Protein AF-0000000086161583 (afdb_homodimer)

Foldseek 3Di:
DFAEFAEEFAEAQQALQRQLLVQLVCVVVVNHDPVRSVVSRLVRQLVRLVLLVVLPHQAYEFQQHDLFASLLVVCLQFVQQDPLLVPPDRDPRSSVCQVCNDVPGDHADWDDPALALAIHGAREHEPPGQTDGDCPVSVVRLLVCCVRNNQRRYAYEAAALLQSLVRHDHDHVPDDSVVVSVRRLLVLLVVLVVCVVVVHQEYEHEDQCQFFPCVVVRQVCCCQRFNWPVGGHSNDDPRYAYEYEHFPEAGDLSNVCCCQPTGPHAEYEAAVVHYPNLVSCVVRFHEARHEYEYALAELQAFWADQCVVSVVSLVSVLVRQVVHHNYHYYQYHRHHNLNWRDACVQVQVVQCVDLQNNLVSLTTHHDSNSSNVSVLSSCCSVPNCVSNVVVNVSNVVSVVRLCVSFPADPVLVVVVVPDDPLLLAAPDAQVVLVCLAQVPAAFQAEEAFAAAAQDPVLVVLVVCVVVVVDDPVVSVVVLLVLLLVQLVLCVVLPGQEYYSRPSVDPDQQVLVLVQKRQKDWGPSTWHHSTNSDTDGAIARRHQIDGPDQRQQVSLLSNCVNDVGAYEAEHEALLQNLSRHNYDDVDDSLSSLLSSLQRLLVNLVVNVVSVHQEYEYEDQCLQSNARSYPVCRVVSLVSSLSSLSSNHSNDHSHHAYEYEHEDDPCQVPLVSVLSNSHQEYEAEPAPPPCVVVVSCVVVVRDHAYEYAQHELVDLDQDALVSSLVSVVVSVVRDPSNRYHYYHRHRNHNYDDVSVSRNSSSSSVSVVVVSVVVD/DFAEFAEEFAEAQQALQRQLLVQLVCVVVVNHDPVRSVVSRLVRQLVRLVLLVVLPHQAYEFQCHDLFASLLVVCLQFVQQDPLLVPFDRDPGSSVCQVCNDVPGDHADWDDPALALAIHGAAEHEPPGQTDGDCPVSVVRQLSCCVRNNQRRYAYEAAALLQSLVRHDYDHVPDDSVVVCVRRLLVLLVVLVVCVVSVHQEYEHEDQCQQFPCVVVRQVCCCQRQNWPVGGHSNDDPRYAYEYEHFPEAGDLSNVCCCQPTGPHAEYEAAVPHYPNLVSCVVRFHEARHEYEYALAELQAFWADQCVVSVVSLVSVLVRQVVHHNYHYYQYHRHHNLNWRDACVQVQVVLCVDLQNNLVSLTTHHDSNSSNVSVLSSCCSVPNCVSNVVVNVSNVVSVVRLCVSFPADPVLVVVVVPDDPLLLAAPDAQVVLVCLAQVPAAFQAEEAFAAAAQDPVLVVLVVCVVVVVDDPVVSVVVLLVLLLVQLVLCVVLPGQEYYSRPSVDPDQQVLVLVQKRQKDWGPSTWHDSTNSDTDGAIARRHQIDGPDQRQQVSLLSNCVNDVGAYEAEHEALLQNLSRHNYDDVDDSLSSLLSSLQRLLVNLVSNVVSVHQEYEYEDQCLQSNARSYPVCRVVSLVSSLSSLSSNHSNDHSHHAYEYEHEDDPCQVNLVSVLSNSHQEYEAEPAPPPCVVVVSCVVVVRDHAYEYALHELVDLDQDALVSSLVSVVVSVVRDPSNRYHYYHRHRNHNYDDVSVSRNSSSSSVSVVVVSVVVD

Nearest PDB structures (foldseek):
  3t0c-assembly1_A  TM=9.330E-01  e=1.514E-72  Streptococcus mutans
  3bq6-assembly2_B  TM=9.484E-01  e=1.575E-66  Thermotoga maritima
  1t7l-assembly1_A  TM=9.220E-01  e=1.104E-66  Thermotoga maritima
  1xpg-assembly1_A  TM=9.208E-01  e=1.743E-66  Thermotoga maritima
  3bq5-assembly2_B  TM=9.239E-01  e=1.285E-66  Thermotoga maritima

Structure (mmCIF, N/CA/C/O backbone):
data_AF-0000000086161583-model_v1
#
loop_
_entity.id
_entity.type
_entity.pdbx_description
1 polymer '5-methyltetrahydropteroyltriglutamate--homocysteine S-methyltransferase'
#
loop_
_atom_site.group_PDB
_atom_site.id
_atom_site.type_symbol
_atom_site.label_atom_id
_atom_site.label_alt_id
_atom_site.label_comp_id
_atom_site.label_asym_id
_atom_site.label_entity_id
_atom_site.label_seq_id
_atom_site.pdbx_PDB_ins_code
_atom_site.Cartn_x
_atom_site.Cartn_y
_atom_site.Cartn_z
_atom_site.occupancy
_atom_site.B_iso_or_equiv
_atom_site.auth_seq_id
_atom_site.auth_comp_id
_atom_site.auth_asym_id
_atom_site.auth_atom_id
_atom_site.pdbx_PDB_model_num
ATOM 1 N N . MET A 1 1 ? -9.07 73.375 19.406 1 55.78 1 MET A N 1
ATOM 2 C CA . MET A 1 1 ? -9.188 72 18.891 1 55.78 1 MET A CA 1
ATOM 3 C C . MET A 1 1 ? -7.945 71.188 19.219 1 55.78 1 MET A C 1
ATOM 5 O O . MET A 1 1 ? -6.828 71.688 19.188 1 55.78 1 MET A O 1
ATOM 9 N N . ALA A 1 2 ? -8.188 69.875 19.859 1 70.69 2 ALA A N 1
ATOM 10 C CA . ALA A 1 2 ? -7.051 69.062 20.266 1 70.69 2 ALA A CA 1
ATOM 11 C C . ALA A 1 2 ? -6.148 68.75 19.062 1 70.69 2 ALA A C 1
ATOM 13 O O . ALA A 1 2 ? -6.633 68.562 17.953 1 70.69 2 ALA A O 1
ATOM 14 N N . ALA A 1 3 ? -4.789 68.875 19.188 1 87.88 3 ALA A N 1
ATOM 15 C CA . ALA A 1 3 ? -3.828 68.438 18.172 1 87.88 3 ALA A CA 1
ATOM 16 C C . ALA A 1 3 ? -4.016 67 17.781 1 87.88 3 ALA A C 1
ATOM 18 O O . ALA A 1 3 ? -4.289 66.125 18.641 1 87.88 3 ALA A O 1
ATOM 19 N N . VAL A 1 4 ? -4.086 66.688 16.484 1 95.19 4 VAL A N 1
ATOM 20 C CA . VAL A 1 4 ? -4.305 65.375 15.984 1 95.19 4 VAL A CA 1
ATOM 21 C C . VAL A 1 4 ? -3.145 64.938 15.078 1 95.19 4 VAL A C 1
ATOM 23 O O . VAL A 1 4 ? -2.676 65.75 14.258 1 95.19 4 VAL A O 1
ATOM 26 N N . ASP A 1 5 ? -2.604 63.75 15.281 1 97.12 5 ASP A N 1
ATOM 27 C CA . ASP A 1 5 ? -1.625 63.156 14.383 1 97.12 5 ASP A CA 1
ATOM 28 C C . ASP A 1 5 ? -1.897 61.656 14.203 1 97.12 5 ASP A C 1
ATOM 30 O O . ASP A 1 5 ? -3.008 61.188 14.461 1 97.12 5 ASP A O 1
ATOM 34 N N . SER A 1 6 ? -0.994 60.906 13.547 1 97.75 6 SER A N 1
ATOM 35 C CA . SER A 1 6 ? -1.172 59.5 13.305 1 97.75 6 SER A CA 1
ATOM 36 C C . SER A 1 6 ? 0.055 58.688 13.742 1 97.75 6 SER A C 1
ATOM 38 O O . SER A 1 6 ? 1.142 59.25 13.898 1 97.75 6 SER A O 1
ATOM 40 N N . GLY A 1 7 ? -0.131 57.406 14.008 1 97.56 7 GLY A N 1
ATOM 41 C CA . GLY A 1 7 ? 0.988 56.594 14.461 1 97.56 7 GLY A CA 1
ATOM 42 C C . GLY A 1 7 ? 0.783 55.094 14.211 1 97.56 7 GLY A C 1
ATOM 43 O O . GLY A 1 7 ? -0.336 54.656 13.938 1 97.56 7 GLY A O 1
ATOM 44 N N . THR A 1 8 ? 1.872 54.344 14.227 1 97.75 8 THR A N 1
ATOM 45 C CA . THR A 1 8 ? 1.85 52.906 14.117 1 97.75 8 THR A CA 1
ATOM 46 C C . THR A 1 8 ? 2.467 52.25 15.352 1 97.75 8 THR A C 1
ATOM 48 O O . THR A 1 8 ? 3.234 52.875 16.078 1 97.75 8 THR A O 1
ATOM 51 N N . LEU A 1 9 ? 2.094 51.031 15.617 1 97.81 9 LEU A N 1
ATOM 52 C CA . LEU A 1 9 ? 2.541 50.281 16.797 1 97.81 9 LEU A CA 1
ATOM 53 C C . LEU A 1 9 ? 3.445 49.125 16.406 1 97.81 9 LEU A C 1
ATOM 55 O O . LEU A 1 9 ? 3.867 48.344 17.266 1 97.81 9 LEU A O 1
ATOM 59 N N . GLY A 1 10 ? 3.678 48.969 15.211 1 96.5 10 GLY A N 1
ATOM 60 C CA . GLY A 1 10 ? 4.453 47.875 14.648 1 96.5 10 GLY A CA 1
ATOM 61 C C . GLY A 1 10 ? 4.059 47.531 13.227 1 96.5 10 GLY A C 1
ATOM 62 O O . GLY A 1 10 ? 3.008 47.938 12.75 1 96.5 10 GLY A O 1
ATOM 63 N N . PHE A 1 11 ? 4.863 46.688 12.57 1 97.25 11 PHE A N 1
ATOM 64 C CA . PHE A 1 11 ? 4.668 46.375 11.156 1 97.25 11 PHE A CA 1
ATOM 65 C C . PHE A 1 11 ? 5.09 44.969 10.844 1 97.25 11 PHE A C 1
ATOM 67 O O . PHE A 1 11 ? 5.82 44.344 11.625 1 97.25 11 PHE A O 1
ATOM 74 N N . PRO A 1 12 ? 4.578 44.344 9.711 1 97.12 12 PRO A N 1
ATOM 75 C CA . PRO A 1 12 ? 5.035 43 9.344 1 97.12 12 PRO A CA 1
ATOM 76 C C . PRO A 1 12 ? 6.547 42.938 9.172 1 97.12 12 PRO A C 1
ATOM 78 O O . PRO A 1 12 ? 7.18 43.906 8.766 1 97.12 12 PRO A O 1
ATOM 81 N N . ARG A 1 13 ? 7.098 41.719 9.352 1 96.75 13 ARG A N 1
ATOM 82 C CA . ARG A 1 13 ? 8.547 41.656 9.492 1 96.75 13 ARG A CA 1
ATOM 83 C C . ARG A 1 13 ? 9.172 40.875 8.352 1 96.75 13 ARG A C 1
ATOM 85 O O . ARG A 1 13 ? 10.367 40.969 8.078 1 96.75 13 ARG A O 1
ATOM 92 N N . MET A 1 14 ? 8.445 40.125 7.637 1 96.81 14 MET A N 1
ATOM 93 C CA . MET A 1 14 ? 9.031 39.094 6.777 1 96.81 14 MET A CA 1
ATOM 94 C C . MET A 1 14 ? 9.305 39.656 5.383 1 96.81 14 MET A C 1
ATOM 96 O O . MET A 1 14 ? 10.062 39.062 4.609 1 96.81 14 MET A O 1
ATOM 100 N N . GLY A 1 15 ? 8.75 40.75 5.082 1 96.88 15 GLY A N 1
ATOM 101 C CA . GLY A 1 15 ? 8.828 41.281 3.738 1 96.88 15 GLY A CA 1
ATOM 102 C C . GLY A 1 15 ? 7.648 40.906 2.867 1 96.88 15 GLY A C 1
ATOM 103 O O . GLY A 1 15 ? 7.07 39.812 3.045 1 96.88 15 GLY A O 1
ATOM 104 N N . PRO A 1 16 ? 7.328 41.812 1.903 1 95.44 16 PRO A N 1
ATOM 105 C CA . PRO A 1 16 ? 6.16 41.531 1.062 1 95.44 16 PRO A CA 1
ATOM 106 C C . PRO A 1 16 ? 6.293 40.25 0.26 1 95.44 16 PRO A C 1
ATOM 108 O O . PRO A 1 16 ? 5.285 39.625 -0.097 1 95.44 16 PRO A O 1
ATOM 111 N N . ASN A 1 17 ? 7.516 39.844 -0.053 1 94.75 17 ASN A N 1
ATOM 112 C CA . ASN A 1 17 ? 7.766 38.594 -0.753 1 94.75 17 ASN A CA 1
ATOM 113 C C . ASN A 1 17 ? 8.508 37.594 0.132 1 94.75 17 ASN A C 1
ATOM 115 O O . ASN A 1 17 ? 9.172 36.688 -0.37 1 94.75 17 ASN A O 1
ATOM 119 N N . ARG A 1 18 ? 8.477 37.781 1.374 1 95.88 18 ARG A N 1
ATOM 120 C CA . ARG A 1 18 ? 9.062 36.938 2.396 1 95.88 18 ARG A CA 1
ATOM 121 C C . ARG A 1 18 ? 10.578 36.844 2.242 1 95.88 18 ARG A C 1
ATOM 123 O O . ARG A 1 18 ? 11.156 35.781 2.354 1 95.88 18 ARG A O 1
ATOM 130 N N . GLU A 1 19 ? 11.148 37.938 2.002 1 97.62 19 GLU A N 1
ATOM 131 C CA . GLU A 1 19 ? 12.594 38.031 1.823 1 97.62 19 GLU A CA 1
ATOM 132 C C . GLU A 1 19 ? 13.336 37.562 3.062 1 97.62 19 GLU A C 1
ATOM 134 O O . GLU A 1 19 ? 14.297 36.781 2.953 1 97.62 19 GLU A O 1
ATOM 139 N N . LEU A 1 20 ? 12.914 38.031 4.191 1 97.75 20 LEU A N 1
ATOM 140 C CA . LEU A 1 20 ? 13.594 37.688 5.43 1 97.75 20 LEU A CA 1
ATOM 141 C C . LEU A 1 20 ? 13.438 36.188 5.715 1 97.75 20 LEU A C 1
ATOM 143 O O . LEU A 1 20 ? 14.367 35.562 6.223 1 97.75 20 LEU A O 1
ATOM 147 N N . LYS A 1 21 ? 12.203 35.656 5.492 1 96.69 21 LYS A N 1
ATOM 148 C CA . LYS A 1 21 ? 11.992 34.219 5.668 1 96.69 21 LYS A CA 1
ATOM 149 C C . LYS A 1 21 ? 13.055 33.406 4.922 1 96.69 21 LYS A C 1
ATOM 151 O O . LYS A 1 21 ? 13.695 32.531 5.504 1 96.69 21 LYS A O 1
ATOM 156 N N . PHE A 1 22 ? 13.234 33.719 3.65 1 95.62 22 PHE A N 1
ATOM 157 C CA . PHE A 1 22 ? 14.133 32.938 2.801 1 95.62 22 PHE A CA 1
ATOM 158 C C . PHE A 1 22 ? 15.586 33.156 3.219 1 95.62 22 PHE A C 1
ATOM 160 O O . PHE A 1 22 ? 16.391 32.219 3.178 1 95.62 22 PHE A O 1
ATOM 167 N N . ALA A 1 23 ? 15.906 34.312 3.625 1 97.06 23 ALA A N 1
ATOM 168 C CA . ALA A 1 23 ? 17.266 34.594 4.09 1 97.06 23 ALA A CA 1
ATOM 169 C C . ALA A 1 23 ? 17.578 33.812 5.359 1 97.06 23 ALA A C 1
ATOM 171 O O . ALA A 1 23 ? 18.688 33.25 5.504 1 97.06 23 ALA A O 1
ATOM 172 N N . LEU A 1 24 ? 16.656 33.781 6.281 1 96.44 24 LEU A N 1
ATOM 173 C CA . LEU A 1 24 ? 16.828 33.062 7.531 1 96.44 24 LEU A CA 1
ATOM 174 C C . LEU A 1 24 ? 17.047 31.562 7.262 1 96.44 24 LEU A C 1
ATOM 176 O O . LEU A 1 24 ? 17.953 30.953 7.809 1 96.44 24 LEU A O 1
ATOM 180 N N . GLU A 1 25 ? 16.188 31.047 6.426 1 91.75 25 GLU A N 1
ATOM 181 C CA . GLU A 1 25 ? 16.266 29.625 6.117 1 91.75 25 GLU A CA 1
ATOM 182 C C . GLU A 1 25 ? 17.562 29.281 5.406 1 91.75 25 GLU A C 1
ATOM 184 O O . GLU A 1 25 ? 18.156 28.234 5.664 1 91.75 25 GLU A O 1
ATOM 189 N N . LYS A 1 26 ? 18 30.078 4.48 1 94.25 26 LYS A N 1
ATOM 190 C CA . LYS A 1 26 ? 19.297 29.891 3.83 1 94.25 26 LYS A CA 1
ATOM 191 C C . LYS A 1 26 ? 20.438 29.984 4.84 1 94.25 26 LYS A C 1
ATOM 193 O O . LYS A 1 26 ? 21.391 29.219 4.762 1 94.25 26 LYS A O 1
ATOM 198 N N . PHE A 1 27 ? 20.406 30.875 5.766 1 95.75 27 PHE A N 1
ATOM 199 C CA . PHE A 1 27 ? 21.422 31.047 6.801 1 95.75 27 PHE A CA 1
ATOM 200 C C . PHE A 1 27 ? 21.516 29.781 7.664 1 95.75 27 PHE A C 1
ATOM 202 O O . PHE A 1 27 ? 22.609 29.297 7.93 1 95.75 27 PHE A O 1
ATOM 209 N N . TRP A 1 28 ? 20.391 29.281 8.047 1 88.62 28 TRP A N 1
ATOM 210 C CA . TRP A 1 28 ? 20.375 28.109 8.914 1 88.62 28 TRP A CA 1
ATOM 211 C C . TRP A 1 28 ? 20.906 26.875 8.18 1 88.62 28 TRP A C 1
ATOM 213 O O . TRP A 1 28 ? 21.359 25.922 8.812 1 88.62 28 TRP A O 1
ATOM 223 N N . ARG A 1 29 ? 20.859 26.906 6.809 1 83.44 29 ARG A N 1
ATOM 224 C CA . ARG A 1 29 ? 21.406 25.812 5.996 1 83.44 29 ARG A CA 1
ATOM 225 C C . ARG A 1 29 ? 22.844 26.094 5.609 1 83.44 29 ARG A C 1
ATOM 227 O O . ARG A 1 29 ? 23.391 25.422 4.727 1 83.44 29 ARG A O 1
ATOM 234 N N . ASN A 1 30 ? 23.359 27.203 6.184 1 91.25 30 ASN A N 1
ATOM 235 C CA . ASN A 1 30 ? 24.734 27.641 5.949 1 91.25 30 ASN A CA 1
ATOM 236 C C . ASN A 1 30 ? 24.953 28.047 4.496 1 91.25 30 ASN A C 1
ATOM 238 O O . ASN A 1 30 ? 26 27.781 3.926 1 91.25 30 ASN A O 1
ATOM 242 N N . LYS A 1 31 ? 24 28.609 3.879 1 93.69 31 LYS A N 1
ATOM 243 C CA . LYS A 1 31 ? 24.078 29.062 2.494 1 93.69 31 LYS A CA 1
ATOM 244 C C . LYS A 1 31 ? 24.125 30.594 2.42 1 93.69 31 LYS A C 1
ATOM 246 O O . LYS A 1 31 ? 24.234 31.156 1.332 1 93.69 31 LYS A O 1
ATOM 251 N N . LEU A 1 32 ? 23.969 31.281 3.523 1 94.94 32 LEU A N 1
ATOM 252 C CA . LEU A 1 32 ? 24 32.75 3.623 1 94.94 32 LEU A CA 1
ATOM 253 C C . LEU A 1 32 ? 24.812 33.188 4.832 1 94.94 32 LEU A C 1
ATOM 255 O O . LEU A 1 32 ? 24.703 32.594 5.91 1 94.94 32 LEU A O 1
ATOM 259 N N . SER A 1 33 ? 25.703 34.156 4.707 1 96.5 33 SER A N 1
ATOM 260 C CA . SER A 1 33 ? 26.516 34.656 5.816 1 96.5 33 SER A CA 1
ATOM 261 C C . SER A 1 33 ? 25.688 35.562 6.746 1 96.5 33 SER A C 1
ATOM 263 O O . SER A 1 33 ? 24.609 36 6.383 1 96.5 33 SER A O 1
ATOM 265 N N . GLU A 1 34 ? 26.266 35.812 7.957 1 96.44 34 GLU A N 1
ATOM 266 C CA . GLU A 1 34 ? 25.625 36.688 8.922 1 96.44 34 GLU A CA 1
ATOM 267 C C . GLU A 1 34 ? 25.484 38.094 8.367 1 96.44 34 GLU A C 1
ATOM 269 O O . GLU A 1 34 ? 24.453 38.75 8.547 1 96.44 34 GLU A O 1
ATOM 274 N N . GLU A 1 35 ? 26.5 38.531 7.68 1 96.94 35 GLU A N 1
ATOM 275 C CA . GLU A 1 35 ? 26.484 39.875 7.086 1 96.94 35 GLU A CA 1
ATOM 276 C C . GLU A 1 35 ? 25.391 40 6.035 1 96.94 35 GLU A C 1
ATOM 278 O O . GLU A 1 35 ? 24.672 41 5.996 1 96.94 35 GLU A O 1
ATOM 283 N N . GLU A 1 36 ? 25.25 38.969 5.258 1 97.44 36 GLU A N 1
ATOM 284 C CA . GLU A 1 36 ? 24.234 38.969 4.219 1 97.44 36 GLU A CA 1
ATOM 285 C C . GLU A 1 36 ? 22.828 38.906 4.828 1 97.44 36 GLU A C 1
ATOM 287 O O . GLU A 1 36 ? 21.906 39.531 4.316 1 97.44 36 GLU A O 1
ATOM 292 N N . LEU A 1 37 ? 22.672 38.156 5.891 1 97.81 37 LEU A N 1
ATOM 293 C CA . LEU A 1 37 ? 21.391 38.094 6.59 1 97.81 37 LEU A CA 1
ATOM 294 C C . LEU A 1 37 ? 20.969 39.469 7.094 1 97.81 37 LEU A C 1
ATOM 296 O O . LEU A 1 37 ? 19.828 39.875 6.879 1 97.81 37 LEU A O 1
ATOM 300 N N . TYR A 1 38 ? 21.906 40.188 7.672 1 97.62 38 TYR A N 1
ATOM 301 C CA . TYR A 1 38 ? 21.578 41.5 8.219 1 97.62 38 TYR A CA 1
ATOM 302 C C . TYR A 1 38 ? 21.297 42.5 7.105 1 97.62 38 TYR A C 1
ATOM 304 O O . TYR A 1 38 ? 20.453 43.406 7.266 1 97.62 38 TYR A O 1
ATOM 312 N N . LYS A 1 39 ? 21.938 42.312 6.023 1 97.81 39 LYS A N 1
ATOM 313 C CA . LYS A 1 39 ? 21.656 43.188 4.887 1 97.81 39 LYS A CA 1
ATOM 314 C C . LYS A 1 39 ? 20.203 43.062 4.441 1 97.81 39 LYS A C 1
ATOM 316 O O . LYS A 1 39 ? 19.531 44.062 4.207 1 97.81 39 LYS A O 1
ATOM 321 N N . VAL A 1 40 ? 19.75 41.812 4.32 1 98 40 VAL A N 1
ATOM 322 C CA . VAL A 1 40 ? 18.359 41.594 3.934 1 98 40 VAL A CA 1
ATOM 323 C C . VAL A 1 40 ? 17.422 42.094 5.02 1 98 40 VAL A C 1
ATOM 325 O O . VAL A 1 40 ? 16.438 42.781 4.723 1 98 40 VAL A O 1
ATOM 328 N N . ALA A 1 41 ? 17.75 41.844 6.262 1 98.12 41 ALA A N 1
ATOM 329 C CA . ALA A 1 41 ? 16.938 42.281 7.391 1 98.12 41 ALA A CA 1
ATOM 330 C C . ALA A 1 41 ? 16.797 43.781 7.434 1 98.12 41 ALA A C 1
ATOM 332 O O . ALA A 1 41 ? 15.688 44.312 7.586 1 98.12 41 ALA A O 1
ATOM 333 N N . HIS A 1 42 ? 17.891 44.5 7.277 1 98.06 42 HIS A N 1
ATOM 334 C CA . HIS A 1 42 ? 17.891 45.938 7.32 1 98.06 42 HIS A CA 1
ATOM 335 C C . HIS A 1 42 ? 17.109 46.531 6.141 1 98.06 42 HIS A C 1
ATOM 337 O O . HIS A 1 42 ? 16.391 47.531 6.297 1 98.06 42 HIS A O 1
ATOM 343 N N . SER A 1 43 ? 17.297 45.844 5.059 1 98.19 43 SER A N 1
ATOM 344 C CA . SER A 1 43 ? 16.594 46.312 3.877 1 98.19 43 SER A CA 1
ATOM 345 C C . SER A 1 43 ? 15.078 46.219 4.07 1 98.19 43 SER A C 1
ATOM 347 O O . SER A 1 43 ? 14.344 47.156 3.73 1 98.19 43 SER A O 1
ATOM 349 N N . VAL A 1 44 ? 14.594 45.125 4.586 1 98.19 44 VAL A N 1
ATOM 350 C CA . VAL A 1 44 ? 13.164 44.938 4.832 1 98.19 44 VAL A CA 1
ATOM 351 C C . VAL A 1 44 ? 12.672 45.938 5.867 1 98.19 44 VAL A C 1
ATOM 353 O O . VAL A 1 44 ? 11.617 46.562 5.688 1 98.19 44 VAL A O 1
ATOM 356 N N . GLU A 1 45 ? 13.406 46.094 6.918 1 97.88 45 GLU A N 1
ATOM 357 C CA . GLU A 1 45 ? 13.016 47 7.996 1 97.88 45 GLU A CA 1
ATOM 358 C C . GLU A 1 45 ? 12.953 48.469 7.508 1 97.88 45 GLU A C 1
ATOM 360 O O . GLU A 1 45 ? 11.992 49.188 7.809 1 97.88 45 GLU A O 1
ATOM 365 N N . GLU A 1 46 ? 13.898 48.875 6.789 1 98.25 46 GLU A N 1
ATOM 366 C CA . GLU A 1 46 ? 13.945 50.25 6.277 1 98.25 46 GLU A CA 1
ATOM 367 C C . GLU A 1 46 ? 12.828 50.5 5.266 1 98.25 46 GLU A C 1
ATOM 369 O O . GLU A 1 46 ? 12.234 51.594 5.234 1 98.25 46 GLU A O 1
ATOM 374 N N . ALA A 1 47 ? 12.602 49.5 4.461 1 97.88 47 ALA A N 1
ATOM 375 C CA . ALA A 1 47 ? 11.484 49.594 3.529 1 97.88 47 ALA A CA 1
ATOM 376 C C . ALA A 1 47 ? 10.164 49.781 4.273 1 97.88 47 ALA A C 1
ATOM 378 O O . ALA A 1 47 ? 9.289 50.531 3.824 1 97.88 47 ALA A O 1
ATOM 379 N N . ASN A 1 48 ? 10.008 49.125 5.387 1 98.06 48 ASN A N 1
ATOM 380 C CA . ASN A 1 48 ? 8.82 49.25 6.223 1 98.06 48 ASN A CA 1
ATOM 381 C C . ASN A 1 48 ? 8.664 50.688 6.754 1 98.06 48 ASN A C 1
ATOM 383 O O . ASN A 1 48 ? 7.559 51.219 6.801 1 98.06 48 ASN A O 1
ATOM 387 N N . TRP A 1 49 ? 9.797 51.312 7.145 1 98.19 49 TRP A N 1
ATOM 388 C CA . TRP A 1 49 ? 9.758 52.688 7.645 1 98.19 49 TRP A CA 1
ATOM 389 C C . TRP A 1 49 ? 9.406 53.656 6.531 1 98.19 49 TRP A C 1
ATOM 391 O O . TRP A 1 49 ? 8.578 54.562 6.723 1 98.19 49 TRP A O 1
ATOM 401 N N . ARG A 1 50 ? 9.953 53.406 5.395 1 97.94 50 ARG A N 1
ATOM 402 C CA . ARG A 1 50 ? 9.758 54.344 4.277 1 97.94 50 ARG A CA 1
ATOM 403 C C . ARG A 1 50 ? 8.305 54.344 3.812 1 97.94 50 ARG A C 1
ATOM 405 O O . ARG A 1 50 ? 7.754 55.375 3.482 1 97.94 50 ARG A O 1
ATOM 412 N N . VAL A 1 51 ? 7.73 53.156 3.748 1 97.69 51 VAL A N 1
ATOM 413 C CA . VAL A 1 51 ? 6.348 53.094 3.287 1 97.69 51 VAL A CA 1
ATOM 414 C C . VAL A 1 51 ? 5.43 53.812 4.273 1 97.69 51 VAL A C 1
ATOM 416 O O . VAL A 1 51 ? 4.445 54.438 3.875 1 97.69 51 VAL A O 1
ATOM 419 N N . GLN A 1 52 ? 5.691 53.719 5.559 1 97.94 52 GLN A N 1
ATOM 420 C CA . GLN A 1 52 ? 4.918 54.438 6.566 1 97.94 52 GLN A CA 1
ATOM 421 C C . GLN A 1 52 ? 5.086 55.969 6.406 1 97.94 52 GLN A C 1
ATOM 423 O O . GLN A 1 52 ? 4.105 56.688 6.453 1 97.94 52 GLN A O 1
ATOM 428 N N . LEU A 1 53 ? 6.312 56.406 6.129 1 97.38 53 LEU A N 1
ATOM 429 C CA . LEU A 1 53 ? 6.598 57.844 5.91 1 97.38 53 LEU A CA 1
ATOM 430 C C . LEU A 1 53 ? 5.895 58.344 4.656 1 97.38 53 LEU A C 1
ATOM 432 O O . LEU A 1 53 ? 5.293 59.406 4.668 1 97.38 53 LEU A O 1
ATOM 436 N N . ASP A 1 54 ? 6.027 57.531 3.662 1 96.75 54 ASP A N 1
ATOM 437 C CA . ASP A 1 54 ? 5.449 57.906 2.373 1 96.75 54 ASP A CA 1
ATOM 438 C C . ASP A 1 54 ? 3.932 58.062 2.471 1 96.75 54 ASP A C 1
ATOM 440 O O . ASP A 1 54 ? 3.32 58.781 1.702 1 96.75 54 ASP A O 1
ATOM 444 N N . ASN A 1 55 ? 3.33 57.406 3.443 1 96.44 55 ASN A N 1
ATOM 445 C CA . ASN A 1 55 ? 1.884 57.469 3.623 1 96.44 55 ASN A CA 1
ATOM 446 C C . ASN A 1 55 ? 1.495 58.531 4.637 1 96.44 55 ASN A C 1
ATOM 448 O O . ASN A 1 55 ? 0.319 58.688 4.98 1 96.44 55 ASN A O 1
ATOM 452 N N . GLY A 1 56 ? 2.467 59.188 5.195 1 95.56 56 GLY A N 1
ATOM 453 C CA . GLY A 1 56 ? 2.17 60.375 5.988 1 95.56 56 GLY A CA 1
ATOM 454 C C . GLY A 1 56 ? 2.125 60.094 7.48 1 95.56 56 GLY A C 1
ATOM 455 O O . GLY A 1 56 ? 1.745 60.969 8.266 1 95.56 56 GLY A O 1
ATOM 456 N N . VAL A 1 57 ? 2.537 59 7.969 1 97.56 57 VAL A N 1
ATOM 457 C CA . VAL A 1 57 ? 2.471 58.625 9.383 1 97.56 57 VAL A CA 1
ATOM 458 C C . VAL A 1 57 ? 3.32 59.594 10.203 1 97.56 57 VAL A C 1
ATOM 460 O O . VAL A 1 57 ? 4.465 59.875 9.844 1 97.56 57 VAL A O 1
ATOM 463 N N . SER A 1 58 ? 2.77 60.062 11.273 1 97.31 58 SER A N 1
ATOM 464 C CA . SER A 1 58 ? 3.424 61.062 12.094 1 97.31 58 SER A CA 1
ATOM 465 C C . SER A 1 58 ? 4.359 60.438 13.117 1 97.31 58 SER A C 1
ATOM 467 O O . SER A 1 58 ? 5.418 60.969 13.43 1 97.31 58 SER A O 1
ATOM 469 N N . ARG A 1 59 ? 3.998 59.406 13.695 1 97.56 59 ARG A N 1
ATOM 470 C CA . ARG A 1 59 ? 4.754 58.656 14.703 1 97.56 59 ARG A CA 1
ATOM 471 C C . ARG A 1 59 ? 5.004 57.219 14.258 1 97.56 59 ARG A C 1
ATOM 473 O O . ARG A 1 59 ? 4.117 56.375 14.375 1 97.56 59 ARG A O 1
ATOM 480 N N . VAL A 1 60 ? 6.223 56.969 13.844 1 98 60 VAL A N 1
ATOM 481 C CA . VAL A 1 60 ? 6.566 55.656 13.305 1 98 60 VAL A CA 1
ATOM 482 C C . VAL A 1 60 ? 7.145 54.781 14.422 1 98 60 VAL A C 1
ATOM 484 O O . VAL A 1 60 ? 8.195 55.094 14.977 1 98 60 VAL A O 1
ATOM 487 N N . GLY A 1 61 ? 6.402 53.719 14.781 1 97.25 61 GLY A N 1
ATOM 488 C CA . GLY A 1 61 ? 6.945 52.781 15.742 1 97.25 61 GLY A CA 1
ATOM 489 C C . GLY A 1 61 ? 8.133 52 15.203 1 97.25 61 GLY A C 1
ATOM 490 O O . GLY A 1 61 ? 8.055 51.406 14.133 1 97.25 61 GLY A O 1
ATOM 491 N N . VAL A 1 62 ? 9.25 52.062 15.945 1 97.5 62 VAL A N 1
ATOM 492 C CA . VAL A 1 62 ? 10.469 51.375 15.531 1 97.5 62 VAL A CA 1
ATOM 493 C C . VAL A 1 62 ? 10.969 50.5 16.672 1 97.5 62 VAL A C 1
ATOM 495 O O . VAL A 1 62 ? 10.578 50.688 17.828 1 97.5 62 VAL A O 1
ATOM 498 N N . GLY A 1 63 ? 11.625 49.469 16.344 1 95.25 63 GLY A N 1
ATOM 499 C CA . GLY A 1 63 ? 12.25 48.656 17.375 1 95.25 63 GLY A CA 1
ATOM 500 C C . GLY A 1 63 ? 11.531 47.344 17.609 1 95.25 63 GLY A C 1
ATOM 501 O O . GLY A 1 63 ? 11.938 46.531 18.453 1 95.25 63 GLY A O 1
ATOM 502 N N . MET A 1 64 ? 10.531 47.062 16.828 1 93.5 64 MET A N 1
ATOM 503 C CA . MET A 1 64 ? 9.773 45.812 16.984 1 93.5 64 MET A CA 1
ATOM 504 C C . MET A 1 64 ? 10.203 44.812 15.938 1 93.5 64 MET A C 1
ATOM 506 O O . MET A 1 64 ? 9.742 43.656 15.953 1 93.5 64 MET A O 1
ATOM 510 N N . PHE A 1 65 ? 11.078 45.156 15.07 1 94.81 65 PHE A N 1
ATOM 511 C CA . PHE A 1 65 ? 11.609 44.25 14.078 1 94.81 65 PHE A CA 1
ATOM 512 C C . PHE A 1 65 ? 12.438 43.156 14.734 1 94.81 65 PHE A C 1
ATOM 514 O O . PHE A 1 65 ? 13.117 43.375 15.734 1 94.81 65 PHE A O 1
ATOM 521 N N . SER A 1 66 ? 12.344 41.938 14.258 1 96.94 66 SER A N 1
ATOM 522 C CA . SER A 1 66 ? 13.031 40.812 14.867 1 96.94 66 SER A CA 1
ATOM 523 C C . SER A 1 66 ? 13.453 39.781 13.82 1 96.94 66 SER A C 1
ATOM 525 O O . SER A 1 66 ? 12.773 39.594 12.812 1 96.94 66 SER A O 1
ATOM 527 N N . LEU A 1 67 ? 14.555 39.125 14.109 1 96.62 67 LEU A N 1
ATOM 528 C CA . LEU A 1 67 ? 14.984 38.031 13.25 1 96.62 67 LEU A CA 1
ATOM 529 C C . LEU A 1 67 ? 14.156 36.781 13.523 1 96.62 67 LEU A C 1
ATOM 531 O O . LEU A 1 67 ? 14.078 35.875 12.672 1 96.62 67 LEU A O 1
ATOM 535 N N . TYR A 1 68 ? 13.57 36.719 14.688 1 96.19 68 TYR A N 1
ATOM 536 C CA . TYR A 1 68 ? 12.828 35.531 15.031 1 96.19 68 TYR A CA 1
ATOM 537 C C . TYR A 1 68 ? 11.578 35.875 15.836 1 96.19 68 TYR A C 1
ATOM 539 O O . TYR A 1 68 ? 10.453 35.625 15.383 1 96.19 68 TYR A O 1
ATOM 547 N N . ASP A 1 69 ? 11.719 36.5 17 1 96.25 69 ASP A N 1
ATOM 548 C CA . ASP A 1 69 ? 10.633 36.844 17.922 1 96.25 69 ASP A CA 1
ATOM 549 C C . ASP A 1 69 ? 11 38 18.812 1 96.25 69 ASP A C 1
ATOM 551 O O . ASP A 1 69 ? 12.102 38.062 19.375 1 96.25 69 ASP A O 1
ATOM 555 N N . HIS A 1 70 ? 10.109 38.938 18.938 1 97.12 70 HIS A N 1
ATOM 556 C CA . HIS A 1 70 ? 10.406 40.156 19.672 1 97.12 70 HIS A CA 1
ATOM 557 C C . HIS A 1 70 ? 10.516 39.875 21.172 1 97.12 70 HIS A C 1
ATOM 559 O O . HIS A 1 70 ? 11.203 40.594 21.891 1 97.12 70 HIS A O 1
ATOM 565 N N . VAL A 1 71 ? 9.805 38.812 21.672 1 97.75 71 VAL A N 1
ATOM 566 C CA . VAL A 1 71 ? 9.961 38.469 23.078 1 97.75 71 VAL A CA 1
ATOM 567 C C . VAL A 1 71 ? 11.336 37.844 23.312 1 97.75 71 VAL A C 1
ATOM 569 O O . VAL A 1 71 ? 12.008 38.156 24.297 1 97.75 71 VAL A O 1
ATOM 572 N N . LEU A 1 72 ? 11.711 37 22.422 1 97.12 72 LEU A N 1
ATOM 573 C CA . LEU A 1 72 ? 13.047 36.406 22.469 1 97.12 72 LEU A CA 1
ATOM 574 C C . LEU A 1 72 ? 14.117 37.5 22.406 1 97.12 72 LEU A C 1
ATOM 576 O O . LEU A 1 72 ? 15.141 37.406 23.078 1 97.12 72 LEU A O 1
ATOM 580 N N . ASP A 1 73 ? 13.945 38.531 21.594 1 97.75 73 ASP A N 1
ATOM 581 C CA . ASP A 1 73 ? 14.867 39.656 21.516 1 97.75 73 ASP A CA 1
ATOM 582 C C . ASP A 1 73 ? 15.094 40.281 22.891 1 97.75 73 ASP A C 1
ATOM 584 O O . ASP A 1 73 ? 16.234 40.594 23.266 1 97.75 73 ASP A O 1
ATOM 588 N N . TRP A 1 74 ? 14.055 40.438 23.594 1 97.81 74 TRP A N 1
ATOM 589 C CA . TRP A 1 74 ? 14.172 41.094 24.891 1 97.81 74 TRP A CA 1
ATOM 590 C C . TRP A 1 74 ? 14.82 40.156 25.906 1 97.81 74 TRP A C 1
ATOM 592 O O . TRP A 1 74 ? 15.523 40.625 26.812 1 97.81 74 TRP A O 1
ATOM 602 N N . THR A 1 75 ? 14.531 38.844 25.766 1 97.19 75 THR A N 1
ATOM 603 C CA . THR A 1 75 ? 15.312 37.906 26.562 1 97.19 75 THR A CA 1
ATOM 604 C C . THR A 1 75 ? 16.812 38.062 26.281 1 97.19 75 THR A C 1
ATOM 606 O O . THR A 1 75 ? 17.625 38.062 27.203 1 97.19 75 THR A O 1
ATOM 609 N N . TYR A 1 76 ? 17.109 38.25 25.078 1 96.38 76 TYR A N 1
ATOM 610 C CA . TYR A 1 76 ? 18.484 38.438 24.641 1 96.38 76 TYR A CA 1
ATOM 611 C C . TYR A 1 76 ? 19.031 39.781 25.109 1 96.38 76 TYR A C 1
ATOM 613 O O . TYR A 1 76 ? 20.141 39.875 25.641 1 96.38 76 TYR A O 1
ATOM 621 N N . TYR A 1 77 ? 18.281 40.938 24.953 1 97 77 TYR A N 1
ATOM 622 C CA . TYR A 1 77 ? 18.688 42.281 25.344 1 97 77 TYR A CA 1
ATOM 623 C C . TYR A 1 77 ? 18.984 42.375 26.828 1 97 77 TYR A C 1
ATOM 625 O O . TYR A 1 77 ? 19.922 43.062 27.25 1 97 77 TYR A O 1
ATOM 633 N N . LEU A 1 78 ? 18.141 41.625 27.578 1 96.94 78 LEU A N 1
ATOM 634 C CA . LEU A 1 78 ? 18.219 41.75 29.031 1 96.94 78 LEU A CA 1
ATOM 635 C C . LEU A 1 78 ? 19.219 40.75 29.609 1 96.94 78 LEU A C 1
ATOM 637 O O . LEU A 1 78 ? 19.484 40.75 30.812 1 96.94 78 LEU A O 1
ATOM 641 N N . GLY A 1 79 ? 19.797 39.875 28.734 1 94.75 79 GLY A N 1
ATOM 642 C CA . GLY A 1 79 ? 20.797 38.906 29.156 1 94.75 79 GLY A CA 1
ATOM 643 C C . GLY A 1 79 ? 20.219 37.812 30.016 1 94.75 79 GLY A C 1
ATOM 644 O O . GLY A 1 79 ? 20.828 37.406 31.016 1 94.75 79 GLY A O 1
ATOM 645 N N . LEU A 1 80 ? 19.094 37.312 29.625 1 95.5 80 LEU A N 1
ATOM 646 C CA . LEU A 1 80 ? 18.359 36.406 30.484 1 95.5 80 LEU A CA 1
ATOM 647 C C . LEU A 1 80 ? 18.312 35 29.859 1 95.5 80 LEU A C 1
ATOM 649 O O . LEU A 1 80 ? 17.391 34.25 30.125 1 95.5 80 LEU A O 1
ATOM 653 N N . ALA A 1 81 ? 19.266 34.688 29.031 1 94.62 81 ALA A N 1
ATOM 654 C CA . ALA A 1 81 ? 19.328 33.344 28.453 1 94.62 81 ALA A CA 1
ATOM 655 C C . ALA A 1 81 ? 19.438 32.281 29.531 1 94.62 81 ALA A C 1
ATOM 657 O O . ALA A 1 81 ? 20.219 32.406 30.484 1 94.62 81 ALA A O 1
ATOM 658 N N . PRO A 1 82 ? 18.641 31.266 29.438 1 93.44 82 PRO A N 1
ATOM 659 C CA . PRO A 1 82 ? 18.781 30.172 30.406 1 93.44 82 PRO A CA 1
ATOM 660 C C . PRO A 1 82 ? 20.188 29.578 30.422 1 93.44 82 PRO A C 1
ATOM 662 O O . PRO A 1 82 ? 20.922 29.688 29.453 1 93.44 82 PRO A O 1
ATOM 665 N N . GLU A 1 83 ? 20.484 28.828 31.469 1 92.12 83 GLU A N 1
ATOM 666 C CA . GLU A 1 83 ? 21.828 28.312 31.719 1 92.12 83 GLU A CA 1
ATOM 667 C C . GLU A 1 83 ? 22.297 27.391 30.594 1 92.12 83 GLU A C 1
ATOM 669 O O . GLU A 1 83 ? 23.453 27.422 30.188 1 92.12 83 GLU A O 1
ATOM 674 N N . ARG A 1 84 ? 21.438 26.578 30.078 1 90 84 ARG A N 1
ATOM 675 C CA . ARG A 1 84 ? 21.812 25.578 29.078 1 90 84 ARG A CA 1
ATOM 676 C C . ARG A 1 84 ? 22.281 26.234 27.797 1 90 84 ARG A C 1
ATOM 678 O O . ARG A 1 84 ? 22.938 25.594 26.969 1 90 84 ARG A O 1
ATOM 685 N N . PHE A 1 85 ? 22.031 27.562 27.688 1 93.12 85 PHE A N 1
ATOM 686 C CA . PHE A 1 85 ? 22.438 28.266 26.469 1 93.12 85 PHE A CA 1
ATOM 687 C C . PHE A 1 85 ? 23.656 29.156 26.734 1 93.12 85 PHE A C 1
ATOM 689 O O . PHE A 1 85 ? 24.203 29.75 25.797 1 93.12 85 PHE A O 1
ATOM 696 N N . GLN A 1 86 ? 24.094 29.281 27.938 1 89.5 86 GLN A N 1
ATOM 697 C CA . GLN A 1 86 ? 25.109 30.266 28.328 1 89.5 86 GLN A CA 1
ATOM 698 C C . GLN A 1 86 ? 26.5 29.844 27.844 1 89.5 86 GLN A C 1
ATOM 700 O O . GLN A 1 86 ? 27.391 30.688 27.75 1 89.5 86 GLN A O 1
ATOM 705 N N . LYS A 1 87 ? 26.672 28.594 27.531 1 90.5 87 LYS A N 1
ATOM 706 C CA . LYS A 1 87 ? 27.953 28.125 27.016 1 90.5 87 LYS A CA 1
ATOM 707 C C . LYS A 1 87 ? 28.125 28.438 25.547 1 90.5 87 LYS A C 1
ATOM 709 O O . LYS A 1 87 ? 29.234 28.359 25 1 90.5 87 LYS A O 1
ATOM 714 N N . LEU A 1 88 ? 27.094 28.812 24.922 1 92.06 88 LEU A N 1
ATOM 715 C CA . LEU A 1 88 ? 27.156 29.141 23.5 1 92.06 88 LEU A CA 1
ATOM 716 C C . LEU A 1 88 ? 27.656 30.562 23.281 1 92.06 88 LEU A C 1
ATOM 718 O O . LEU A 1 88 ? 27.438 31.438 24.125 1 92.06 88 LEU A O 1
ATOM 722 N N . PRO A 1 89 ? 28.422 30.797 22.188 1 91.38 89 PRO A N 1
ATOM 723 C CA . PRO A 1 89 ? 28.859 32.156 21.891 1 91.38 89 PRO A CA 1
ATOM 724 C C . PRO A 1 89 ? 27.703 33.156 21.812 1 91.38 89 PRO A C 1
ATOM 726 O O . PRO A 1 89 ? 26.719 32.875 21.125 1 91.38 89 PRO A O 1
ATOM 729 N N . VAL A 1 90 ? 27.875 34.312 22.531 1 89.75 90 VAL A N 1
ATOM 730 C CA . VAL A 1 90 ? 26.875 35.375 22.5 1 89.75 90 VAL A CA 1
ATOM 731 C C . VAL A 1 90 ? 26.734 35.906 21.078 1 89.75 90 VAL A C 1
ATOM 733 O O . VAL A 1 90 ? 27.75 36.125 20.391 1 89.75 90 VAL A O 1
ATOM 736 N N . GLY A 1 91 ? 25.562 36.156 20.688 1 92.38 91 GLY A N 1
ATOM 737 C CA . GLY A 1 91 ? 25.25 36.531 19.328 1 92.38 91 GLY A CA 1
ATOM 738 C C . GLY A 1 91 ? 24.172 35.688 18.688 1 92.38 91 GLY A C 1
ATOM 739 O O . GLY A 1 91 ? 23.312 35.156 19.391 1 92.38 91 GLY A O 1
ATOM 740 N N . LEU A 1 92 ? 24.281 35.562 17.344 1 94.75 92 LEU A N 1
ATOM 741 C CA . LEU A 1 92 ? 23.219 34.875 16.609 1 94.75 92 LEU A CA 1
ATOM 742 C C . LEU A 1 92 ? 23.234 33.375 16.953 1 94.75 92 LEU A C 1
ATOM 744 O O . LEU A 1 92 ? 22.188 32.75 16.906 1 94.75 92 LEU A O 1
ATOM 748 N N . SER A 1 93 ? 24.391 32.875 17.328 1 93.75 93 SER A N 1
ATOM 749 C CA . SER A 1 93 ? 24.484 31.469 17.703 1 93.75 93 SER A CA 1
ATOM 750 C C . SER A 1 93 ? 23.625 31.156 18.922 1 93.75 93 SER A C 1
ATOM 752 O O . SER A 1 93 ? 22.812 30.219 18.891 1 93.75 93 SER A O 1
ATOM 754 N N . GLN A 1 94 ? 23.797 31.938 19.891 1 94.31 94 GLN A N 1
ATOM 755 C CA . GLN A 1 94 ? 23 31.75 21.109 1 94.31 94 GLN A CA 1
ATOM 756 C C . GLN A 1 94 ? 21.531 32.094 20.859 1 94.31 94 GLN A C 1
ATOM 758 O O . GLN A 1 94 ? 20.641 31.406 21.359 1 94.31 94 GLN A O 1
ATOM 763 N N . TYR A 1 95 ? 21.359 33.125 20.125 1 95.56 95 TYR A N 1
ATOM 764 C CA . TYR A 1 95 ? 20.016 33.625 19.828 1 95.56 95 TYR A CA 1
ATOM 765 C C . TYR A 1 95 ? 19.188 32.531 19.141 1 95.56 95 TYR A C 1
ATOM 767 O O . TYR A 1 95 ? 18.094 32.188 19.594 1 95.56 95 TYR A O 1
ATOM 775 N N . PHE A 1 96 ? 19.719 31.922 18.078 1 95 96 PHE A N 1
ATOM 776 C CA . PHE A 1 96 ? 18.969 30.938 17.297 1 95 96 PHE A CA 1
ATOM 777 C C . PHE A 1 96 ? 18.953 29.594 18.016 1 95 96 PHE A C 1
ATOM 779 O O . PHE A 1 96 ? 18.047 28.781 17.797 1 95 96 PHE A O 1
ATOM 786 N N . ALA A 1 97 ? 19.922 29.328 18.859 1 92.44 97 ALA A N 1
ATOM 787 C CA . ALA A 1 97 ? 19.875 28.125 19.688 1 92.44 97 ALA A CA 1
ATOM 788 C C . ALA A 1 97 ? 18.672 28.172 20.641 1 92.44 97 ALA A C 1
ATOM 790 O O . ALA A 1 97 ? 18.016 27.141 20.859 1 92.44 97 ALA A O 1
ATOM 791 N N . MET A 1 98 ? 18.406 29.328 21.156 1 92.31 98 MET A N 1
ATOM 792 C CA . MET A 1 98 ? 17.25 29.469 22.031 1 92.31 98 MET A CA 1
ATOM 793 C C . MET A 1 98 ? 15.953 29.266 21.266 1 92.31 98 MET A C 1
ATOM 795 O O . MET A 1 98 ? 14.992 28.703 21.781 1 92.31 98 MET A O 1
ATOM 799 N N . ALA A 1 99 ? 15.992 29.719 20.031 1 92.25 99 ALA A N 1
ATOM 800 C CA . ALA A 1 99 ? 14.781 29.719 19.219 1 92.25 99 ALA A CA 1
ATOM 801 C C . ALA A 1 99 ? 14.539 28.344 18.609 1 92.25 99 ALA A C 1
ATOM 803 O O . ALA A 1 99 ? 13.391 27.891 18.5 1 92.25 99 ALA A O 1
ATOM 804 N N . ARG A 1 100 ? 15.672 27.625 18.156 1 86.94 100 ARG A N 1
ATOM 805 C CA . ARG A 1 100 ? 15.523 26.453 17.297 1 86.94 100 ARG A CA 1
ATOM 806 C C . ARG A 1 100 ? 16.172 25.219 17.938 1 86.94 100 ARG A C 1
ATOM 808 O O . ARG A 1 100 ? 15.961 24.094 17.469 1 86.94 100 ARG A O 1
ATOM 815 N N . GLY A 1 101 ? 16.859 25.438 19.031 1 81.25 101 GLY A N 1
ATOM 816 C CA . GLY A 1 101 ? 17.609 24.344 19.625 1 81.25 101 GLY A CA 1
ATOM 817 C C . GLY A 1 101 ? 18.844 23.953 18.859 1 81.25 101 GLY A C 1
ATOM 818 O O . GLY A 1 101 ? 19.016 24.359 17.703 1 81.25 101 GLY A O 1
ATOM 819 N N . VAL A 1 102 ? 19.781 23.297 19.453 1 79.94 102 VAL A N 1
ATOM 820 C CA . VAL A 1 102 ? 20.953 22.703 18.844 1 79.94 102 VAL A CA 1
ATOM 821 C C . VAL A 1 102 ? 21.156 21.297 19.406 1 79.94 102 VAL A C 1
ATOM 823 O O . VAL A 1 102 ? 20.438 20.859 20.297 1 79.94 102 VAL A O 1
ATOM 826 N N . ASP A 1 103 ? 21.953 20.516 18.844 1 69.31 103 ASP A N 1
ATOM 827 C CA . ASP A 1 103 ? 22.156 19.125 19.266 1 69.31 103 ASP A CA 1
ATOM 828 C C . ASP A 1 103 ? 22.406 19.047 20.766 1 69.31 103 ASP A C 1
ATOM 830 O O . ASP A 1 103 ? 23.328 19.688 21.281 1 69.31 103 ASP A O 1
ATOM 834 N N . GLY A 1 104 ? 21.578 18.422 21.422 1 65.81 104 GLY A N 1
ATOM 835 C CA . GLY A 1 104 ? 21.734 18.188 22.844 1 65.81 104 GLY A CA 1
ATOM 836 C C . GLY A 1 104 ? 21.125 19.297 23.703 1 65.81 104 GLY A C 1
ATOM 837 O O . GLY A 1 104 ? 21.047 19.156 24.922 1 65.81 104 GLY A O 1
ATOM 838 N N . ILE A 1 105 ? 20.75 20.406 23.125 1 79.94 105 ILE A N 1
ATOM 839 C CA . ILE A 1 105 ? 20.188 21.531 23.859 1 79.94 105 ILE A CA 1
ATOM 840 C C . ILE A 1 105 ? 18.828 21.906 23.266 1 79.94 105 ILE A C 1
ATOM 842 O O . ILE A 1 105 ? 18.766 22.516 22.203 1 79.94 105 ILE A O 1
ATOM 846 N N . PRO A 1 106 ? 17.703 21.641 23.984 1 79.94 106 PRO A N 1
ATOM 847 C CA . PRO A 1 106 ? 16.375 21.938 23.453 1 79.94 106 PRO A CA 1
ATOM 848 C C . PRO A 1 106 ? 16.078 23.438 23.406 1 79.94 106 PRO A C 1
ATOM 850 O O . PRO A 1 106 ? 16.5 24.172 24.312 1 79.94 106 PRO A O 1
ATOM 853 N N . ALA A 1 107 ? 15.352 23.891 22.484 1 82.06 107 ALA A N 1
ATOM 854 C CA . ALA A 1 107 ? 14.906 25.281 22.312 1 82.06 107 ALA A CA 1
ATOM 855 C C . ALA A 1 107 ? 14 25.719 23.469 1 82.06 107 ALA A C 1
ATOM 857 O O . ALA A 1 107 ? 13.578 24.891 24.266 1 82.06 107 ALA A O 1
ATOM 858 N N . LEU A 1 108 ? 13.719 27 23.531 1 86.06 108 LEU A N 1
ATOM 859 C CA . LEU A 1 108 ? 12.719 27.531 24.453 1 86.06 108 LEU A CA 1
ATOM 860 C C . LEU A 1 108 ? 11.32 27.062 24.062 1 86.06 108 LEU A C 1
ATOM 862 O O . LEU A 1 108 ? 11.07 26.703 22.906 1 86.06 108 LEU A O 1
ATOM 866 N N . ASP A 1 109 ? 10.422 27.109 25.078 1 80.75 109 ASP A N 1
ATOM 867 C CA . ASP A 1 109 ? 9.023 26.828 24.812 1 80.75 109 ASP A CA 1
ATOM 868 C C . ASP A 1 109 ? 8.391 27.922 23.938 1 80.75 109 ASP A C 1
ATOM 870 O O . ASP A 1 109 ? 8.859 29.062 23.938 1 80.75 109 ASP A O 1
ATOM 874 N N . MET A 1 110 ? 7.496 27.594 23.219 1 83.19 110 MET A N 1
ATOM 875 C CA . MET A 1 110 ? 6.727 28.516 22.391 1 83.19 110 MET A CA 1
ATOM 876 C C . MET A 1 110 ? 5.246 28.469 22.75 1 83.19 110 MET A C 1
ATOM 878 O O . MET A 1 110 ? 4.695 27.391 22.984 1 83.19 110 MET A O 1
ATOM 882 N N . THR A 1 111 ? 4.617 29.578 22.875 1 85.12 111 THR A N 1
ATOM 883 C CA . THR A 1 111 ? 3.18 29.656 23.125 1 85.12 111 THR A CA 1
ATOM 884 C C . THR A 1 111 ? 2.568 30.844 22.391 1 85.12 111 THR A C 1
ATOM 886 O O . THR A 1 111 ? 3.289 31.641 21.781 1 85.12 111 THR A O 1
ATOM 889 N N . LYS A 1 112 ? 1.333 31.016 22.375 1 89.06 112 LYS A N 1
ATOM 890 C CA . LYS A 1 112 ? 0.618 32.031 21.609 1 89.06 112 LYS A CA 1
ATOM 891 C C . LYS A 1 112 ? 0.862 33.406 22.188 1 89.06 112 LYS A C 1
ATOM 893 O O . LYS A 1 112 ? 0.931 33.594 23.406 1 89.06 112 LYS A O 1
ATOM 898 N N . TRP A 1 113 ? 1.069 34.344 21.297 1 94.06 113 TRP A N 1
ATOM 899 C CA . TRP A 1 113 ? 1.024 35.75 21.656 1 94.06 113 TRP A CA 1
ATOM 900 C C . TRP A 1 113 ? -0.411 36.219 21.891 1 94.06 113 TRP A C 1
ATOM 902 O O . TRP A 1 113 ? -1.104 36.625 20.969 1 94.06 113 TRP A O 1
ATOM 912 N N . PHE A 1 114 ? -0.807 35.969 23.156 1 92.44 114 PHE A N 1
ATOM 913 C CA . PHE A 1 114 ? -2.164 36.281 23.594 1 92.44 114 PHE A CA 1
ATOM 914 C C . PHE A 1 114 ? -3.184 35.5 22.781 1 92.44 114 PHE A C 1
ATOM 916 O O . PHE A 1 114 ? -3.096 34.25 22.672 1 92.44 114 PHE A O 1
ATOM 923 N N . ASP A 1 115 ? -4.211 36.156 22.25 1 90.94 115 ASP A N 1
ATOM 924 C CA . ASP A 1 115 ? -5.227 35.406 21.531 1 90.94 115 ASP A CA 1
ATOM 925 C C . ASP A 1 115 ? -5.059 35.531 20.031 1 90.94 115 ASP A C 1
ATOM 927 O O . ASP A 1 115 ? -6.035 35.438 19.281 1 90.94 115 ASP A O 1
ATOM 931 N N . THR A 1 116 ? -3.736 35.781 19.594 1 93.19 116 THR A N 1
ATOM 932 C CA . THR A 1 116 ? -3.416 35.812 18.172 1 93.19 116 THR A CA 1
ATOM 933 C C . THR A 1 116 ? -2.885 34.469 17.703 1 93.19 116 THR A C 1
ATOM 935 O O . THR A 1 116 ? -2.715 33.531 18.516 1 93.19 116 THR A O 1
ATOM 938 N N . ASN A 1 117 ? -2.643 34.344 16.406 1 90.81 117 ASN A N 1
ATOM 939 C CA . ASN A 1 117 ? -2.08 33.125 15.852 1 90.81 117 ASN A CA 1
ATOM 940 C C . ASN A 1 117 ? -0.557 33.188 15.789 1 90.81 117 ASN A C 1
ATOM 942 O O . ASN A 1 117 ? 0.08 32.281 15.219 1 90.81 117 ASN A O 1
ATOM 946 N N . TYR A 1 118 ? -0.021 34.219 16.375 1 93.25 118 TYR A N 1
ATOM 947 C CA . TYR A 1 118 ? 1.428 34.312 16.484 1 93.25 118 TYR A CA 1
ATOM 948 C C . TYR A 1 118 ? 1.932 33.656 17.766 1 93.25 118 TYR A C 1
ATOM 950 O O . TYR A 1 118 ? 1.266 33.688 18.797 1 93.25 118 TYR A O 1
ATOM 958 N N . HIS A 1 119 ? 3.066 33 17.641 1 91.62 119 HIS A N 1
ATOM 959 C CA . HIS A 1 119 ? 3.711 32.375 18.781 1 91.62 119 HIS A CA 1
ATOM 960 C C . HIS A 1 119 ? 4.977 33.125 19.188 1 91.62 119 HIS A C 1
ATOM 962 O O . HIS A 1 119 ? 5.727 33.562 18.328 1 91.62 119 HIS A O 1
ATOM 968 N N . TYR A 1 120 ? 5.164 33.219 20.453 1 94.12 120 TYR A N 1
ATOM 969 C CA . TYR A 1 120 ? 6.402 33.812 20.938 1 94.12 120 TYR A CA 1
ATOM 970 C C . TYR A 1 120 ? 7.219 32.781 21.719 1 94.12 120 TYR A C 1
ATOM 972 O O . TYR A 1 120 ? 6.699 31.734 22.125 1 94.12 120 TYR A O 1
ATOM 980 N N . GLU A 1 121 ? 8.516 33.062 21.859 1 93.12 121 GLU A N 1
ATOM 981 C CA . GLU A 1 121 ? 9.398 32.219 22.688 1 93.12 121 GLU A CA 1
ATOM 982 C C . GLU A 1 121 ? 9.281 32.594 24.156 1 93.12 121 GLU A C 1
ATOM 984 O O . GLU A 1 121 ? 9.57 33.719 24.547 1 93.12 121 GLU A O 1
ATOM 989 N N . VAL A 1 122 ? 8.945 31.609 24.969 1 93.19 122 VAL A N 1
ATOM 990 C CA . VAL A 1 122 ? 8.664 31.859 26.375 1 93.19 122 VAL A CA 1
ATOM 991 C C . VAL A 1 122 ? 9.969 32.062 27.141 1 93.19 122 VAL A C 1
ATOM 993 O O . VAL A 1 122 ? 10.836 31.188 27.141 1 93.19 122 VAL A O 1
ATOM 996 N N . PRO A 1 123 ? 10.086 33.25 27.797 1 95.38 123 PRO A N 1
ATOM 997 C CA . PRO A 1 123 ? 11.258 33.406 28.656 1 95.38 123 PRO A CA 1
ATOM 998 C C . PRO A 1 123 ? 11.258 32.406 29.828 1 95.38 123 PRO A C 1
ATOM 1000 O O . PRO A 1 123 ? 10.227 32.219 30.469 1 95.38 123 PRO A O 1
ATOM 1003 N N . GLU A 1 124 ? 12.352 31.797 30.047 1 93.44 124 GLU A N 1
ATOM 1004 C CA . GLU A 1 124 ? 12.547 30.891 31.172 1 93.44 124 GLU A CA 1
ATOM 1005 C C . GLU A 1 124 ? 13.484 31.5 32.219 1 93.44 124 GLU A C 1
ATOM 1007 O O . GLU A 1 124 ? 14.688 31.625 31.969 1 93.44 124 GLU A O 1
ATOM 1012 N N . LEU A 1 125 ? 12.922 31.812 33.312 1 94.69 125 LEU A N 1
ATOM 1013 C CA . LEU A 1 125 ? 13.664 32.562 34.344 1 94.69 125 LEU A CA 1
ATOM 1014 C C . LEU A 1 125 ? 13.836 31.734 35.594 1 94.69 125 LEU A C 1
ATOM 1016 O O . LEU A 1 125 ? 12.93 30.984 36 1 94.69 125 LEU A O 1
ATOM 1020 N N . SER A 1 126 ? 14.961 31.766 36.188 1 91.69 126 SER A N 1
ATOM 1021 C CA . SER A 1 126 ? 15.273 31.062 37.438 1 91.69 126 SER A CA 1
ATOM 1022 C C . SER A 1 126 ? 15.961 31.969 38.438 1 91.69 126 SER A C 1
ATOM 1024 O O . SER A 1 126 ? 16.266 33.125 38.125 1 91.69 126 SER A O 1
ATOM 1026 N N . ALA A 1 127 ? 16.234 31.438 39.625 1 87.12 127 ALA A N 1
ATOM 1027 C CA . ALA A 1 127 ? 16.922 32.188 40.656 1 87.12 127 ALA A CA 1
ATOM 1028 C C . ALA A 1 127 ? 18.375 32.469 40.281 1 87.12 127 ALA A C 1
ATOM 1030 O O . ALA A 1 127 ? 18.969 33.438 40.75 1 87.12 127 ALA A O 1
ATOM 1031 N N . ASN A 1 128 ? 18.859 31.688 39.438 1 85 128 ASN A N 1
ATOM 1032 C CA . ASN A 1 128 ? 20.234 31.859 39 1 85 128 ASN A CA 1
ATOM 1033 C C . ASN A 1 128 ? 20.328 32.844 37.812 1 85 128 ASN A C 1
ATOM 1035 O O . ASN A 1 128 ? 21.422 33.156 37.344 1 85 128 ASN A O 1
ATOM 1039 N N . THR A 1 129 ? 19.203 33.312 37.438 1 81.5 129 THR A N 1
ATOM 1040 C CA . THR A 1 129 ? 19.156 34.281 36.344 1 81.5 129 THR A CA 1
ATOM 1041 C C . THR A 1 129 ? 19.734 35.625 36.812 1 81.5 129 THR A C 1
ATOM 1043 O O . THR A 1 129 ? 19.266 36.219 37.781 1 81.5 129 THR A O 1
ATOM 1046 N N . LYS A 1 130 ? 20.859 36.062 36.281 1 86.5 130 LYS A N 1
ATOM 1047 C CA . LYS A 1 130 ? 21.453 37.344 36.562 1 86.5 130 LYS A CA 1
ATOM 1048 C C . LYS A 1 130 ? 21.406 38.25 35.312 1 86.5 130 LYS A C 1
ATOM 1050 O O . LYS A 1 130 ? 22.297 38.188 34.469 1 86.5 130 LYS A O 1
ATOM 1055 N N . PRO A 1 131 ? 20.391 39.25 35.344 1 90.5 131 PRO A N 1
ATOM 1056 C CA . PRO A 1 131 ? 20.234 40.094 34.156 1 90.5 131 PRO A CA 1
ATOM 1057 C C . PRO A 1 131 ? 21.469 40.938 33.875 1 90.5 131 PRO A C 1
ATOM 1059 O O . PRO A 1 131 ? 22 41.562 34.781 1 90.5 131 PRO A O 1
ATOM 1062 N N . LYS A 1 132 ? 22 40.844 32.781 1 90.31 132 LYS A N 1
ATOM 1063 C CA . LYS A 1 132 ? 23.062 41.688 32.281 1 90.31 132 LYS A CA 1
ATOM 1064 C C . LYS A 1 132 ? 22.734 42.219 30.875 1 90.31 132 LYS A C 1
ATOM 1066 O O . LYS A 1 132 ? 23.031 41.531 29.875 1 90.31 132 LYS A O 1
ATOM 1071 N N . ALA A 1 133 ? 22.344 43.469 30.844 1 92.5 133 ALA A N 1
ATOM 1072 C CA . ALA A 1 133 ? 21.734 44 29.609 1 92.5 133 ALA A CA 1
ATOM 1073 C C . ALA A 1 133 ? 22.781 44.281 28.547 1 92.5 133 ALA A C 1
ATOM 1075 O O . ALA A 1 133 ? 23.906 44.656 28.859 1 92.5 133 ALA A O 1
ATOM 1076 N N . ASN A 1 134 ? 22.562 43.906 27.406 1 92.75 134 ASN A N 1
ATOM 1077 C CA . ASN A 1 134 ? 23.219 44.344 26.172 1 92.75 134 ASN A CA 1
ATOM 1078 C C . ASN A 1 134 ? 22.203 44.812 25.141 1 92.75 134 ASN A C 1
ATOM 1080 O O . ASN A 1 134 ? 21.625 44 24.422 1 92.75 134 ASN A O 1
ATOM 1084 N N . PHE A 1 135 ? 22.078 46.188 25.016 1 96.06 135 PHE A N 1
ATOM 1085 C CA . PHE A 1 135 ? 21.062 46.781 24.141 1 96.06 135 PHE A CA 1
ATOM 1086 C C . PHE A 1 135 ? 21.688 47.219 22.828 1 96.06 135 PHE A C 1
ATOM 1088 O O . PHE A 1 135 ? 21.062 47.969 22.062 1 96.06 135 PHE A O 1
ATOM 1095 N N . ASP A 1 136 ? 22.859 46.719 22.516 1 94.62 136 ASP A N 1
ATOM 1096 C CA . ASP A 1 136 ? 23.609 47.25 21.359 1 94.62 136 ASP A CA 1
ATOM 1097 C C . ASP A 1 136 ? 22.812 47.062 20.062 1 94.62 136 ASP A C 1
ATOM 1099 O O . ASP A 1 136 ? 22.703 47.969 19.266 1 94.62 136 ASP A O 1
ATOM 1103 N N . SER A 1 137 ? 22.359 45.906 19.875 1 94.94 137 SER A N 1
ATOM 1104 C CA . SER A 1 137 ? 21.641 45.625 18.625 1 94.94 137 SER A CA 1
ATOM 1105 C C . SER A 1 137 ? 20.344 46.438 18.547 1 94.94 137 SER A C 1
ATOM 1107 O O . SER A 1 137 ? 19.969 46.906 17.469 1 94.94 137 SER A O 1
ATOM 1109 N N . TYR A 1 138 ? 19.641 46.594 19.672 1 96.69 138 TYR A N 1
ATOM 1110 C CA . TYR A 1 138 ? 18.438 47.406 19.719 1 96.69 138 TYR A CA 1
ATOM 1111 C C . TYR A 1 138 ? 18.75 48.844 19.391 1 96.69 138 TYR A C 1
ATOM 1113 O O . TYR A 1 138 ? 18.078 49.469 18.547 1 96.69 138 TYR A O 1
ATOM 1121 N N . LEU A 1 139 ? 19.781 49.375 19.984 1 97.88 139 LEU A N 1
ATOM 1122 C CA . LEU A 1 139 ? 20.172 50.781 19.797 1 97.88 139 LEU A CA 1
ATOM 1123 C C . LEU A 1 139 ? 20.672 51 18.375 1 97.88 139 LEU A C 1
ATOM 1125 O O . LEU A 1 139 ? 20.438 52.062 17.797 1 97.88 139 LEU A O 1
ATOM 1129 N N . ALA A 1 140 ? 21.328 50 17.859 1 96.81 140 ALA A N 1
ATOM 1130 C CA . ALA A 1 140 ? 21.766 50.094 16.469 1 96.81 140 ALA A CA 1
ATOM 1131 C C . ALA A 1 140 ? 20.578 50.219 15.531 1 96.81 140 ALA A C 1
ATOM 1133 O O . ALA A 1 140 ? 20.625 50.969 14.539 1 96.81 140 ALA A O 1
ATOM 1134 N N . GLY A 1 141 ? 19.562 49.5 15.82 1 96.62 141 GLY A N 1
ATOM 1135 C CA . GLY A 1 141 ? 18.344 49.625 15.047 1 96.62 141 GLY A CA 1
ATOM 1136 C C . GLY A 1 141 ? 17.688 51 15.148 1 96.62 141 GLY A C 1
ATOM 1137 O O . GLY A 1 141 ? 17.219 51.531 14.148 1 96.62 141 GLY A O 1
ATOM 1138 N N . ILE A 1 142 ? 17.672 51.531 16.328 1 98.06 142 ILE A N 1
ATOM 1139 C CA . ILE A 1 142 ? 17.094 52.844 16.562 1 98.06 142 ILE A CA 1
ATOM 1140 C C . ILE A 1 142 ? 17.922 53.906 15.812 1 98.06 142 ILE A C 1
ATOM 1142 O O . ILE A 1 142 ? 17.359 54.812 15.227 1 98.06 142 ILE A O 1
ATOM 1146 N N . GLN A 1 143 ? 19.188 53.688 15.852 1 97.75 143 GLN A N 1
ATOM 1147 C CA . GLN A 1 143 ? 20.047 54.625 15.141 1 97.75 143 GLN A CA 1
ATOM 1148 C C . GLN A 1 143 ? 19.766 54.625 13.641 1 97.75 143 GLN A C 1
ATOM 1150 O O . GLN A 1 143 ? 19.703 55.656 13 1 97.75 143 GLN A O 1
ATOM 1155 N N . ARG A 1 144 ? 19.578 53.469 13.086 1 97.56 144 ARG A N 1
ATOM 1156 C CA . ARG A 1 144 ? 19.219 53.375 11.68 1 97.56 144 ARG A CA 1
ATOM 1157 C C . ARG A 1 144 ? 17.875 54.031 11.414 1 97.56 144 ARG A C 1
ATOM 1159 O O . ARG A 1 144 ? 17.688 54.688 10.398 1 97.56 144 ARG A O 1
ATOM 1166 N N . ALA A 1 145 ? 16.953 53.844 12.336 1 98.06 145 ALA A N 1
ATOM 1167 C CA . ALA A 1 145 ? 15.633 54.469 12.195 1 98.06 145 ALA A CA 1
ATOM 1168 C C . ALA A 1 145 ? 15.727 56 12.211 1 98.06 145 ALA A C 1
ATOM 1170 O O . ALA A 1 145 ? 15.047 56.656 11.43 1 98.06 145 ALA A O 1
ATOM 1171 N N . LEU A 1 146 ? 16.562 56.531 13.109 1 97.88 146 LEU A N 1
ATOM 1172 C CA . LEU A 1 146 ? 16.766 57.969 13.188 1 97.88 146 LEU A CA 1
ATOM 1173 C C . LEU A 1 146 ? 17.297 58.5 11.867 1 97.88 146 LEU A C 1
ATOM 1175 O O . LEU A 1 146 ? 16.922 59.594 11.445 1 97.88 146 LEU A O 1
ATOM 1179 N N . ALA A 1 147 ? 18.078 57.719 11.25 1 97.19 147 ALA A N 1
ATOM 1180 C CA . ALA A 1 147 ? 18.688 58.125 9.984 1 97.19 147 ALA A CA 1
ATOM 1181 C C . ALA A 1 147 ? 17.656 58.125 8.859 1 97.19 147 ALA A C 1
ATOM 1183 O O . ALA A 1 147 ? 17.688 58.969 7.961 1 97.19 147 ALA A O 1
ATOM 1184 N N . VAL A 1 148 ? 16.719 57.25 8.891 1 97 148 VAL A N 1
ATOM 1185 C CA . VAL A 1 148 ? 15.766 57.031 7.805 1 97 148 VAL A CA 1
ATOM 1186 C C . VAL A 1 148 ? 14.484 57.812 8.078 1 97 148 VAL A C 1
ATOM 1188 O O . VAL A 1 148 ? 13.961 58.5 7.195 1 97 148 VAL A O 1
ATOM 1191 N N . VAL A 1 149 ? 13.914 57.75 9.266 1 96.88 149 VAL A N 1
ATOM 1192 C CA . VAL A 1 149 ? 12.609 58.281 9.641 1 96.88 149 VAL A CA 1
ATOM 1193 C C . VAL A 1 149 ? 12.75 59.75 10.102 1 96.88 149 VAL A C 1
ATOM 1195 O O . VAL A 1 149 ? 11.859 60.562 9.875 1 96.88 149 VAL A O 1
ATOM 1198 N N . GLY A 1 150 ? 13.891 60.062 10.75 1 95.69 150 GLY A N 1
ATOM 1199 C CA . GLY A 1 150 ? 14.102 61.375 11.344 1 95.69 150 GLY A CA 1
ATOM 1200 C C . GLY A 1 150 ? 13.773 61.406 12.828 1 95.69 150 GLY A C 1
ATOM 1201 O O . GLY A 1 150 ? 12.992 60.594 13.312 1 95.69 150 GLY A O 1
ATOM 1202 N N . PRO A 1 151 ? 14.344 62.281 13.555 1 92.19 151 PRO A N 1
ATOM 1203 C CA . PRO A 1 151 ? 14.234 62.312 15.016 1 92.19 151 PRO A CA 1
ATOM 1204 C C . PRO A 1 151 ? 12.828 62.688 15.492 1 92.19 151 PRO A C 1
ATOM 1206 O O . PRO A 1 151 ? 12.414 62.281 16.578 1 92.19 151 PRO A O 1
ATOM 1209 N N . ASN A 1 152 ? 12.125 63.406 14.664 1 92.88 152 ASN A N 1
ATOM 1210 C CA . ASN A 1 152 ? 10.836 63.938 15.109 1 92.88 152 ASN A CA 1
ATOM 1211 C C . ASN A 1 152 ? 9.734 62.875 14.977 1 92.88 152 ASN A C 1
ATOM 1213 O O . ASN A 1 152 ? 8.664 63.031 15.578 1 92.88 152 ASN A O 1
ATOM 1217 N N . LYS A 1 153 ? 9.992 61.844 14.188 1 96.75 153 LYS A N 1
ATOM 1218 C CA . LYS A 1 153 ? 8.93 60.875 13.922 1 96.75 153 LYS A CA 1
ATOM 1219 C C . LYS A 1 153 ? 9.289 59.5 14.469 1 96.75 153 LYS A C 1
ATOM 1221 O O . LYS A 1 153 ? 8.43 58.625 14.547 1 96.75 153 LYS A O 1
ATOM 1226 N N . THR A 1 154 ? 10.539 59.312 14.875 1 97.81 154 THR A N 1
ATOM 1227 C CA . THR A 1 154 ? 11.016 58.031 15.367 1 97.81 154 THR A CA 1
ATOM 1228 C C . THR A 1 154 ? 10.539 57.781 16.797 1 97.81 154 THR A C 1
ATOM 1230 O O . THR A 1 154 ? 10.883 58.531 17.703 1 97.81 154 THR A O 1
ATOM 1233 N N . VAL A 1 155 ? 9.758 56.75 16.969 1 98.5 155 VAL A N 1
ATOM 1234 C CA . VAL A 1 155 ? 9.273 56.375 18.297 1 98.5 155 VAL A CA 1
ATOM 1235 C C . VAL A 1 155 ? 9.648 54.938 18.625 1 98.5 155 VAL A C 1
ATOM 1237 O O . VAL A 1 155 ? 8.93 54 18.25 1 98.5 155 VAL A O 1
ATOM 1240 N N . PRO A 1 156 ? 10.688 54.719 19.391 1 98.31 156 PRO A N 1
ATOM 1241 C CA . PRO A 1 156 ? 11.102 53.375 19.766 1 98.31 156 PRO A CA 1
ATOM 1242 C C . PRO A 1 156 ? 10.031 52.625 20.562 1 98.31 156 PRO A C 1
ATOM 1244 O O . PRO A 1 156 ? 9.367 53.219 21.422 1 98.31 156 PRO A O 1
ATOM 1247 N N . VAL A 1 157 ? 9.859 51.344 20.25 1 98.25 157 VAL A N 1
ATOM 1248 C CA . VAL A 1 157 ? 8.938 50.469 20.969 1 98.25 157 VAL A CA 1
ATOM 1249 C C . VAL A 1 157 ? 9.727 49.562 21.922 1 98.25 157 VAL A C 1
ATOM 1251 O O . VAL A 1 157 ? 10.711 48.938 21.531 1 98.25 157 VAL A O 1
ATOM 1254 N N . ILE A 1 158 ? 9.281 49.531 23.141 1 98 158 ILE A N 1
ATOM 1255 C CA . ILE A 1 158 ? 9.859 48.719 24.203 1 98 158 ILE A CA 1
ATOM 1256 C C . ILE A 1 158 ? 8.82 47.75 24.734 1 98 158 ILE A C 1
ATOM 1258 O O . ILE A 1 158 ? 7.668 48.125 24.969 1 98 158 ILE A O 1
ATOM 1262 N N . LEU A 1 159 ? 9.234 46.469 24.812 1 98.19 159 LEU A N 1
ATOM 1263 C CA . LEU A 1 159 ? 8.375 45.531 25.547 1 98.19 159 LEU A CA 1
ATOM 1264 C C . LEU A 1 159 ? 8.414 45.844 27.047 1 98.19 159 LEU A C 1
ATOM 1266 O O . LEU A 1 159 ? 9.477 45.75 27.672 1 98.19 159 LEU A O 1
ATOM 1270 N N . GLY A 1 160 ? 7.297 46.156 27.578 1 98.25 160 GLY A N 1
ATOM 1271 C CA . GLY A 1 160 ? 7.227 46.562 28.969 1 98.25 160 GLY A CA 1
ATOM 1272 C C . GLY A 1 160 ? 7.656 45.469 29.938 1 98.25 160 GLY A C 1
ATOM 1273 O O . GLY A 1 160 ? 7.434 44.312 29.672 1 98.25 160 GLY A O 1
ATOM 1274 N N . PRO A 1 161 ? 8.273 45.906 31.031 1 98.12 161 PRO A N 1
ATOM 1275 C CA . PRO A 1 161 ? 8.766 44.906 32 1 98.12 161 PRO A CA 1
ATOM 1276 C C . PRO A 1 161 ? 7.645 44.094 32.625 1 98.12 161 PRO A C 1
ATOM 1278 O O . PRO A 1 161 ? 7.844 42.906 32.969 1 98.12 161 PRO A O 1
ATOM 1281 N N . LEU A 1 162 ? 6.461 44.688 32.75 1 98.38 162 LEU A N 1
ATOM 1282 C CA . LEU A 1 162 ? 5.348 43.969 33.344 1 98.38 162 LEU A CA 1
ATOM 1283 C C . LEU A 1 162 ? 4.859 42.844 32.438 1 98.38 162 LEU A C 1
ATOM 1285 O O . LEU A 1 162 ? 4.66 41.719 32.875 1 98.38 162 LEU A O 1
ATOM 1289 N N . THR A 1 163 ? 4.688 43.219 31.203 1 98.38 163 THR A N 1
ATOM 1290 C CA . THR A 1 163 ? 4.266 42.219 30.234 1 98.38 163 THR A CA 1
ATOM 1291 C C . THR A 1 163 ? 5.352 41.156 30.031 1 98.38 163 THR A C 1
ATOM 1293 O O . THR A 1 163 ? 5.059 39.938 30 1 98.38 163 THR A O 1
ATOM 1296 N N . TYR A 1 164 ? 6.609 41.531 29.906 1 97.94 164 TYR A N 1
ATOM 1297 C CA . TYR A 1 164 ? 7.695 40.562 29.719 1 97.94 164 TYR A CA 1
ATOM 1298 C C . TYR A 1 164 ? 7.695 39.531 30.828 1 97.94 164 TYR A C 1
ATOM 1300 O O . TYR A 1 164 ? 7.754 38.312 30.562 1 97.94 164 TYR A O 1
ATOM 1308 N N . LEU A 1 165 ? 7.605 40 32.031 1 97.25 165 LEU A N 1
ATOM 1309 C CA . LEU A 1 165 ? 7.652 39.094 33.188 1 97.25 165 LEU A CA 1
ATOM 1310 C C . LEU A 1 165 ? 6.363 38.281 33.281 1 97.25 165 LEU A C 1
ATOM 1312 O O . LEU A 1 165 ? 6.391 37.094 33.688 1 97.25 165 LEU A O 1
ATOM 1316 N N . ALA A 1 166 ? 5.262 38.906 32.906 1 96.62 166 ALA A N 1
ATOM 1317 C CA . ALA A 1 166 ? 3.988 38.219 32.938 1 96.62 166 ALA A CA 1
ATOM 1318 C C . ALA A 1 166 ? 3.979 37.062 31.938 1 96.62 166 ALA A C 1
ATOM 1320 O O . ALA A 1 166 ? 3.289 36.031 32.156 1 96.62 166 ALA A O 1
ATOM 1321 N N . LEU A 1 167 ? 4.754 37.125 30.875 1 95.25 167 LEU A N 1
ATOM 1322 C CA . LEU A 1 167 ? 4.816 36.125 29.828 1 95.25 167 LEU A CA 1
ATOM 1323 C C . LEU A 1 167 ? 5.875 35.062 30.141 1 95.25 167 LEU A C 1
ATOM 1325 O O . LEU A 1 167 ? 5.977 34.062 29.438 1 95.25 167 LEU A O 1
ATOM 1329 N N . SER A 1 168 ? 6.602 35.219 31.188 1 94.88 168 SER A N 1
ATOM 1330 C CA . SER A 1 168 ? 7.742 34.344 31.5 1 94.88 168 SER A CA 1
ATOM 1331 C C . SER A 1 168 ? 7.32 33.156 32.344 1 94.88 168 SER A C 1
ATOM 1333 O O . SER A 1 168 ? 6.297 33.188 33.031 1 94.88 168 SER A O 1
ATOM 1335 N N . LYS A 1 169 ? 8.055 32.125 32.156 1 90.31 169 LYS A N 1
ATOM 1336 C CA . LYS A 1 169 ? 7.953 30.953 33.031 1 90.31 169 LYS A CA 1
ATOM 1337 C C . LYS A 1 169 ? 9.039 30.969 34.094 1 90.31 169 LYS A C 1
ATOM 1339 O O . LYS A 1 169 ? 10.227 31.094 33.781 1 90.31 169 LYS A O 1
ATOM 1344 N N . PHE A 1 170 ? 8.664 30.844 35.312 1 90.88 170 PHE A N 1
ATOM 1345 C CA . PHE A 1 170 ? 9.602 30.734 36.406 1 90.88 170 PHE A CA 1
ATOM 1346 C C . PHE A 1 170 ? 9.906 29.281 36.719 1 90.88 170 PHE A C 1
ATOM 1348 O O . PHE A 1 170 ? 9.078 28.578 37.312 1 90.88 170 PHE A O 1
ATOM 1355 N N . VAL A 1 171 ? 11.023 28.719 36.406 1 83.75 171 VAL A N 1
ATOM 1356 C CA . VAL A 1 171 ? 11.258 27.297 36.188 1 83.75 171 VAL A CA 1
ATOM 1357 C C . VAL A 1 171 ? 11.789 26.672 37.469 1 83.75 171 VAL A C 1
ATOM 1359 O O . VAL A 1 171 ? 11.758 25.453 37.656 1 83.75 171 VAL A O 1
ATOM 1362 N N . ASP A 1 172 ? 12.336 27.359 38.531 1 80.25 172 ASP A N 1
ATOM 1363 C CA . ASP A 1 172 ? 12.945 26.734 39.688 1 80.25 172 ASP A CA 1
ATOM 1364 C C . ASP A 1 172 ? 12.094 26.953 40.938 1 80.25 172 ASP A C 1
ATOM 1366 O O . ASP A 1 172 ? 12.5 26.594 42.031 1 80.25 172 ASP A O 1
ATOM 1370 N N . GLY A 1 173 ? 10.961 27.594 40.875 1 80.69 173 GLY A N 1
ATOM 1371 C CA . GLY A 1 173 ? 10.094 27.812 42.031 1 80.69 173 GLY A CA 1
ATOM 1372 C C . GLY A 1 173 ? 10.648 28.828 43.031 1 80.69 173 GLY A C 1
ATOM 1373 O O . GLY A 1 173 ? 9.992 29.172 44 1 80.69 173 GLY A O 1
ATOM 1374 N N . VAL A 1 174 ? 11.789 29.344 42.75 1 84.94 174 VAL A N 1
ATOM 1375 C CA . VAL A 1 174 ? 12.461 30.266 43.656 1 84.94 174 VAL A CA 1
ATOM 1376 C C . VAL A 1 174 ? 12.336 31.688 43.125 1 84.94 174 VAL A C 1
ATOM 1378 O O . VAL A 1 174 ? 11.984 32.625 43.844 1 84.94 174 VAL A O 1
ATOM 1381 N N . ALA A 1 175 ? 12.602 31.859 41.906 1 87.75 175 ALA A N 1
ATOM 1382 C CA . ALA A 1 175 ? 12.453 33.156 41.281 1 87.75 175 ALA A CA 1
ATOM 1383 C C . ALA A 1 175 ? 10.992 33.625 41.281 1 87.75 175 ALA A C 1
ATOM 1385 O O . ALA A 1 175 ? 10.086 32.812 41.094 1 87.75 175 ALA A O 1
ATOM 1386 N N . THR A 1 176 ? 10.82 34.844 41.688 1 91.38 176 THR A N 1
ATOM 1387 C CA . THR A 1 176 ? 9.469 35.406 41.688 1 91.38 176 THR A CA 1
ATOM 1388 C C . THR A 1 176 ? 9.367 36.594 40.75 1 91.38 176 THR A C 1
ATOM 1390 O O . THR A 1 176 ? 10.391 37.188 40.375 1 91.38 176 THR A O 1
ATOM 1393 N N . PHE A 1 177 ? 8.172 36.969 40.406 1 94.25 177 PHE A N 1
ATOM 1394 C CA . PHE A 1 177 ? 7.887 38.125 39.625 1 94.25 177 PHE A CA 1
ATOM 1395 C C . PHE A 1 177 ? 8.523 39.375 40.219 1 94.25 177 PHE A C 1
ATOM 1397 O O . PHE A 1 177 ? 9.219 40.125 39.531 1 94.25 177 PHE A O 1
ATOM 1404 N N . ASP A 1 178 ? 8.383 39.562 41.5 1 94.56 178 ASP A N 1
ATOM 1405 C CA . ASP A 1 178 ? 8.828 40.781 42.188 1 94.56 178 ASP A CA 1
ATOM 1406 C C . ASP A 1 178 ? 10.352 40.875 42.219 1 94.56 178 ASP A C 1
ATOM 1408 O O . ASP A 1 178 ? 10.922 41.938 41.969 1 94.56 178 ASP A O 1
ATOM 1412 N N . SER A 1 179 ? 10.938 39.719 42.531 1 93.44 179 SER A N 1
ATOM 1413 C CA . SER A 1 179 ? 12.391 39.719 42.594 1 93.44 179 SER A CA 1
ATOM 1414 C C . SER A 1 179 ? 13.023 40.031 41.25 1 93.44 179 SER A C 1
ATOM 1416 O O . SER A 1 179 ? 14 40.75 41.156 1 93.44 179 SER A O 1
ATOM 1418 N N . LEU A 1 180 ? 12.461 39.469 40.25 1 94.44 180 LEU A N 1
ATOM 1419 C CA . LEU A 1 180 ? 13.023 39.688 38.938 1 94.44 180 LEU A CA 1
ATOM 1420 C C . LEU A 1 180 ? 12.703 41.094 38.438 1 94.44 180 LEU A C 1
ATOM 1422 O O . LEU A 1 180 ? 13.5 41.719 37.719 1 94.44 180 LEU A O 1
ATOM 1426 N N . LEU A 1 181 ? 11.477 41.625 38.812 1 96.19 181 LEU A N 1
ATOM 1427 C CA . LEU A 1 181 ? 11.141 43 38.438 1 96.19 181 LEU A CA 1
ATOM 1428 C C . LEU A 1 181 ? 12.164 43.969 39 1 96.19 181 LEU A C 1
ATOM 1430 O O . LEU A 1 181 ? 12.609 44.906 38.312 1 96.19 181 LEU A O 1
ATOM 1434 N N . GLU A 1 182 ? 12.609 43.75 40.219 1 95.25 182 GLU A N 1
ATOM 1435 C CA . GLU A 1 182 ? 13.609 44.594 40.844 1 95.25 182 GLU A CA 1
ATOM 1436 C C . GLU A 1 182 ? 14.938 44.531 40.125 1 95.25 182 GLU A C 1
ATOM 1438 O O . GLU A 1 182 ? 15.664 45.531 40.062 1 95.25 182 GLU A O 1
ATOM 1443 N N . GLN A 1 183 ? 15.172 43.438 39.594 1 95.38 183 GLN A N 1
ATOM 1444 C CA . GLN A 1 183 ? 16.453 43.219 38.938 1 95.38 183 GLN A CA 1
ATOM 1445 C C . GLN A 1 183 ? 16.453 43.812 37.531 1 95.38 183 GLN A C 1
ATOM 1447 O O . GLN A 1 183 ? 17.484 44.281 37.031 1 95.38 183 GLN A O 1
ATOM 1452 N N . VAL A 1 184 ? 15.328 43.844 36.844 1 96.5 184 VAL A N 1
ATOM 1453 C CA . VAL A 1 184 ? 15.328 44.25 35.438 1 96.5 184 VAL A CA 1
ATOM 1454 C C . VAL A 1 184 ? 15.055 45.75 35.312 1 96.5 184 VAL A C 1
ATOM 1456 O O . VAL A 1 184 ? 15.43 46.375 34.344 1 96.5 184 VAL A O 1
ATOM 1459 N N . LEU A 1 185 ? 14.438 46.406 36.312 1 97.56 185 LEU A N 1
ATOM 1460 C CA . LEU A 1 185 ? 14.016 47.812 36.219 1 97.56 185 LEU A CA 1
ATOM 1461 C C . LEU A 1 185 ? 15.211 48.719 35.969 1 97.56 185 LEU A C 1
ATOM 1463 O O . LEU A 1 185 ? 15.156 49.625 35.125 1 97.56 185 LEU A O 1
ATOM 1467 N N . PRO A 1 186 ? 16.344 48.438 36.688 1 97 186 PRO A N 1
ATOM 1468 C CA . PRO A 1 186 ? 17.5 49.312 36.438 1 97 186 PRO A CA 1
ATOM 1469 C C . PRO A 1 186 ? 18 49.219 35 1 97 186 PRO A C 1
ATOM 1471 O O . PRO A 1 186 ? 18.531 50.219 34.469 1 97 186 PRO A O 1
ATOM 1474 N N . LEU A 1 187 ? 17.828 48.125 34.469 1 97.69 187 LEU A N 1
ATOM 1475 C CA . LEU A 1 187 ? 18.266 47.969 33.062 1 97.69 187 LEU A CA 1
ATOM 1476 C C . LEU A 1 187 ? 17.391 48.781 32.125 1 97.69 187 LEU A C 1
ATOM 1478 O O . LEU A 1 187 ? 17.875 49.375 31.156 1 97.69 187 LEU A O 1
ATOM 1482 N N . TYR A 1 188 ? 16.078 48.844 32.406 1 98 188 TYR A N 1
ATOM 1483 C CA . TYR A 1 188 ? 15.188 49.688 31.609 1 98 188 TYR A CA 1
ATOM 1484 C C . TYR A 1 188 ? 15.508 51.156 31.797 1 98 188 TYR A C 1
ATOM 1486 O O . TYR A 1 188 ? 15.414 51.969 30.844 1 98 188 TYR A O 1
ATOM 1494 N N . THR A 1 189 ? 15.852 51.5 33 1 97.69 189 THR A N 1
ATOM 1495 C CA . THR A 1 189 ? 16.266 52.844 33.281 1 97.69 189 THR A CA 1
ATOM 1496 C C . THR A 1 189 ? 17.484 53.219 32.438 1 97.69 189 THR A C 1
ATOM 1498 O O . THR A 1 189 ? 17.531 54.312 31.828 1 97.69 189 THR A O 1
ATOM 1501 N N . GLU A 1 190 ? 18.391 52.312 32.438 1 97.31 190 GLU A N 1
ATOM 1502 C CA . GLU A 1 190 ? 19.594 52.531 31.656 1 97.31 190 GLU A CA 1
ATOM 1503 C C . GLU A 1 190 ? 19.25 52.656 30.172 1 97.31 190 GLU A C 1
ATOM 1505 O O . GLU A 1 190 ? 19.828 53.5 29.484 1 97.31 190 GLU A O 1
ATOM 1510 N N . LEU A 1 191 ? 18.391 51.875 29.719 1 98 191 LEU A N 1
ATOM 1511 C CA . LEU A 1 191 ? 17.984 51.938 28.328 1 98 191 LEU A CA 1
ATOM 1512 C C . LEU A 1 191 ? 17.422 53.312 27.984 1 98 191 LEU A C 1
ATOM 1514 O O . LEU A 1 191 ? 17.734 53.875 26.922 1 98 191 LEU A O 1
ATOM 1518 N N . LEU A 1 192 ? 16.547 53.844 28.828 1 97.88 192 LEU A N 1
ATOM 1519 C CA . LEU A 1 192 ? 15.945 55.156 28.578 1 97.88 192 LEU A CA 1
ATOM 1520 C C . LEU A 1 192 ? 17.016 56.25 28.531 1 97.88 192 LEU A C 1
ATOM 1522 O O . LEU A 1 192 ? 16.922 57.188 27.734 1 97.88 192 LEU A O 1
ATOM 1526 N N . GLN A 1 193 ? 18 56.062 29.375 1 97.56 193 GLN A N 1
ATOM 1527 C CA . GLN A 1 193 ? 19.094 57 29.344 1 97.56 193 GLN A CA 1
ATOM 1528 C C . GLN A 1 193 ? 19.828 56.969 28 1 97.56 193 GLN A C 1
ATOM 1530 O O . GLN A 1 193 ? 20.125 58.031 27.422 1 97.56 193 GLN A O 1
ATOM 1535 N N . LYS A 1 194 ? 20.031 55.844 27.594 1 97.88 194 LYS A N 1
ATOM 1536 C CA . LYS A 1 194 ? 20.734 55.656 26.328 1 97.88 194 LYS A CA 1
ATOM 1537 C C . LYS A 1 194 ? 19.891 56.188 25.156 1 97.88 194 LYS A C 1
ATOM 1539 O O . LYS A 1 194 ? 20.422 56.781 24.219 1 97.88 194 LYS A O 1
ATOM 1544 N N . LEU A 1 195 ? 18.625 55.969 25.203 1 98.06 195 LEU A N 1
ATOM 1545 C CA . LEU A 1 195 ? 17.719 56.469 24.156 1 98.06 195 LEU A CA 1
ATOM 1546 C C . LEU A 1 195 ? 17.672 58 24.156 1 98.06 195 LEU A C 1
ATOM 1548 O O . LEU A 1 195 ? 17.656 58.625 23.094 1 98.06 195 LEU A O 1
ATOM 1552 N N . ALA A 1 196 ? 17.609 58.562 25.375 1 97.5 196 ALA A N 1
ATOM 1553 C CA . ALA A 1 196 ? 17.609 60.031 25.484 1 97.5 196 ALA A CA 1
ATOM 1554 C C . ALA A 1 196 ? 18.891 60.625 24.875 1 97.5 196 ALA A C 1
ATOM 1556 O O . ALA A 1 196 ? 18.844 61.656 24.219 1 97.5 196 ALA A O 1
ATOM 1557 N N . ALA A 1 197 ? 19.953 59.938 25.141 1 97.25 197 ALA A N 1
ATOM 1558 C CA . ALA A 1 197 ? 21.234 60.375 24.609 1 97.25 197 ALA A CA 1
ATOM 1559 C C . ALA A 1 197 ? 21.25 60.344 23.094 1 97.25 197 ALA A C 1
ATOM 1561 O O . ALA A 1 197 ? 21.984 61.125 22.453 1 97.25 197 ALA A O 1
ATOM 1562 N N . LEU A 1 198 ? 20.438 59.562 22.484 1 96.81 198 LEU A N 1
ATOM 1563 C CA . LEU A 1 198 ? 20.344 59.5 21.031 1 96.81 198 LEU A CA 1
ATOM 1564 C C . LEU A 1 198 ? 19.406 60.562 20.484 1 96.81 198 LEU A C 1
ATOM 1566 O O . LEU A 1 198 ? 19.25 60.688 19.266 1 96.81 198 LEU A O 1
ATOM 1570 N N . GLY A 1 199 ? 18.719 61.188 21.375 1 96.19 199 GLY A N 1
ATOM 1571 C CA . GLY A 1 199 ? 17.812 62.25 20.953 1 96.19 199 GLY A CA 1
ATOM 1572 C C . GLY A 1 199 ? 16.359 61.812 20.922 1 96.19 199 GLY A C 1
ATOM 1573 O O . GLY A 1 199 ? 15.5 62.562 20.438 1 96.19 199 GLY A O 1
ATOM 1574 N N . ILE A 1 200 ? 16.047 60.719 21.438 1 97.44 200 ILE A N 1
ATOM 1575 C CA . ILE A 1 200 ? 14.68 60.219 21.469 1 97.44 200 ILE A CA 1
ATOM 1576 C C . ILE A 1 200 ? 13.875 61 22.5 1 97.44 200 ILE A C 1
ATOM 1578 O O . ILE A 1 200 ? 14.359 61.281 23.609 1 97.44 200 ILE A O 1
ATOM 1582 N N . ARG A 1 201 ? 12.648 61.312 22.125 1 96.75 201 ARG A N 1
ATOM 1583 C CA . ARG A 1 201 ? 11.844 62.125 23.016 1 96.75 201 ARG A CA 1
ATOM 1584 C C . ARG A 1 201 ? 10.555 61.406 23.422 1 96.75 201 ARG A C 1
ATOM 1586 O O . ARG A 1 201 ? 9.859 61.844 24.344 1 96.75 201 ARG A O 1
ATOM 1593 N N . GLU A 1 202 ? 10.297 60.344 22.781 1 97.69 202 GLU A N 1
ATOM 1594 C CA . GLU A 1 202 ? 9.141 59.531 23.141 1 97.69 202 GLU A CA 1
ATOM 1595 C C . GLU A 1 202 ? 9.43 58.031 22.922 1 97.69 202 GLU A C 1
ATOM 1597 O O . GLU A 1 202 ? 10.148 57.688 21.984 1 97.69 202 GLU A O 1
ATOM 1602 N N . VAL A 1 203 ? 8.922 57.25 23.797 1 98.19 203 VAL A N 1
ATOM 1603 C CA . VAL A 1 203 ? 8.984 55.812 23.625 1 98.19 203 VAL A CA 1
ATOM 1604 C C . VAL A 1 203 ? 7.594 55.188 23.812 1 98.19 203 VAL A C 1
ATOM 1606 O O . VAL A 1 203 ? 6.773 55.75 24.562 1 98.19 203 VAL A O 1
ATOM 1609 N N . GLN A 1 204 ? 7.27 54.188 23.031 1 98.56 204 GLN A N 1
ATOM 1610 C CA . GLN A 1 204 ? 6.133 53.312 23.297 1 98.56 204 GLN A CA 1
ATOM 1611 C C . GLN A 1 204 ? 6.531 52.156 24.203 1 98.56 204 GLN A C 1
ATOM 1613 O O . GLN A 1 204 ? 7.461 51.406 23.875 1 98.56 204 GLN A O 1
ATOM 1618 N N . VAL A 1 205 ? 5.879 52.031 25.281 1 98.56 205 VAL A N 1
ATOM 1619 C CA . VAL A 1 205 ? 6.066 50.844 26.125 1 98.56 205 VAL A CA 1
ATOM 1620 C C . VAL A 1 205 ? 4.836 49.938 26.031 1 98.56 205 VAL A C 1
ATOM 1622 O O . VAL A 1 205 ? 3.771 50.281 26.547 1 98.56 205 VAL A O 1
ATOM 1625 N N . HIS A 1 206 ? 5 48.812 25.406 1 98.56 206 HIS A N 1
ATOM 1626 C CA . HIS A 1 206 ? 3.896 47.875 25.141 1 98.56 206 HIS A CA 1
ATOM 1627 C C . HIS A 1 206 ? 3.623 47 26.359 1 98.56 206 HIS A C 1
ATOM 1629 O O . HIS A 1 206 ? 4.469 46.188 26.75 1 98.56 206 HIS A O 1
ATOM 1635 N N . GLU A 1 207 ? 2.438 47.156 26.953 1 98.38 207 GLU A N 1
ATOM 1636 C CA . GLU A 1 207 ? 1.988 46.375 28.094 1 98.38 207 GLU A CA 1
ATOM 1637 C C . GLU A 1 207 ? 0.622 45.75 27.844 1 98.38 207 GLU A C 1
ATOM 1639 O O . GLU A 1 207 ? -0.329 46 28.594 1 98.38 207 GLU A O 1
ATOM 1644 N N . PRO A 1 208 ? 0.542 44.875 26.859 1 97.38 208 PRO A N 1
ATOM 1645 C CA . PRO A 1 208 ? -0.758 44.281 26.531 1 97.38 208 PRO A CA 1
ATOM 1646 C C . PRO A 1 208 ? -1.269 43.344 27.625 1 97.38 208 PRO A C 1
ATOM 1648 O O . PRO A 1 208 ? -2.455 43 27.656 1 97.38 208 PRO A O 1
ATOM 1651 N N . SER A 1 209 ? -0.428 42.938 28.594 1 97.44 209 SER A N 1
ATOM 1652 C CA . SER A 1 209 ? -0.879 42.062 29.688 1 97.44 209 SER A CA 1
ATOM 1653 C C . SER A 1 209 ? -1.846 42.812 30.609 1 97.44 209 SER A C 1
ATOM 1655 O O . SER A 1 209 ? -2.566 42.188 31.391 1 97.44 209 SER A O 1
ATOM 1657 N N . LEU A 1 210 ? -1.878 44.094 30.453 1 97.75 210 LEU A N 1
ATOM 1658 C CA . LEU A 1 210 ? -2.75 44.906 31.297 1 97.75 210 LEU A CA 1
ATOM 1659 C C . LEU A 1 210 ? -4.207 44.75 30.875 1 97.75 210 LEU A C 1
ATOM 1661 O O . LEU A 1 210 ? -5.113 45.219 31.578 1 97.75 210 LEU A O 1
ATOM 1665 N N . VAL A 1 211 ? -4.441 44.156 29.75 1 96.81 211 VAL A N 1
ATOM 1666 C CA . VAL A 1 211 ? -5.816 43.969 29.297 1 96.81 211 VAL A CA 1
ATOM 1667 C C . VAL A 1 211 ? -6.281 42.562 29.672 1 96.81 211 VAL A C 1
ATOM 1669 O O . VAL A 1 211 ? -7.449 42.219 29.469 1 96.81 211 VAL A O 1
ATOM 1672 N N . THR A 1 212 ? -5.43 41.688 30.219 1 94.75 212 THR A N 1
ATOM 1673 C CA . THR A 1 212 ? -5.723 40.281 30.5 1 94.75 212 THR A CA 1
ATOM 1674 C C . THR A 1 212 ? -6.152 40.094 31.953 1 94.75 212 THR A C 1
ATOM 1676 O O . THR A 1 212 ? -6.215 41.062 32.719 1 94.75 212 THR A O 1
ATOM 1679 N N . VAL A 1 213 ? -6.367 38.875 32.344 1 89.19 213 VAL A N 1
ATOM 1680 C CA . VAL A 1 213 ? -6.734 38.531 33.719 1 89.19 213 VAL A CA 1
ATOM 1681 C C . VAL A 1 213 ? -5.559 38.781 34.625 1 89.19 213 VAL A C 1
ATOM 1683 O O . VAL A 1 213 ? -5.742 38.969 35.844 1 89.19 213 VAL A O 1
ATOM 1686 N N . LYS A 1 214 ? -4.438 38.875 34.094 1 92.5 214 LYS A N 1
ATOM 1687 C CA . LYS A 1 214 ? -3.238 39.094 34.906 1 92.5 214 LYS A CA 1
ATOM 1688 C C . LYS A 1 214 ? -3.094 40.531 35.344 1 92.5 214 LYS A C 1
ATOM 1690 O O . LYS A 1 214 ? -2.252 40.875 36.188 1 92.5 214 LYS A O 1
ATOM 1695 N N . ALA A 1 215 ? -3.896 41.406 34.781 1 94.5 215 ALA A N 1
ATOM 1696 C CA . ALA A 1 215 ? -3.793 42.844 35.031 1 94.5 215 ALA A CA 1
ATOM 1697 C C . ALA A 1 215 ? -3.883 43.156 36.531 1 94.5 215 ALA A C 1
ATOM 1699 O O . ALA A 1 215 ? -3.178 44.031 37.031 1 94.5 215 ALA A O 1
ATOM 1700 N N . THR A 1 216 ? -4.684 42.406 37.219 1 94.12 216 THR A N 1
ATOM 1701 C CA . THR A 1 216 ? -4.895 42.656 38.656 1 94.12 216 THR A CA 1
ATOM 1702 C C . THR A 1 216 ? -3.592 42.469 39.406 1 94.12 216 THR A C 1
ATOM 1704 O O . THR A 1 216 ? -3.357 43.156 40.406 1 94.12 216 THR A O 1
ATOM 1707 N N . GLN A 1 217 ? -2.809 41.594 38.938 1 94.75 217 GLN A N 1
ATOM 1708 C CA . GLN A 1 217 ? -1.536 41.344 39.625 1 94.75 217 GLN A CA 1
ATOM 1709 C C . GLN A 1 217 ? -0.469 42.344 39.156 1 94.75 217 GLN A C 1
ATOM 1711 O O . GLN A 1 217 ? 0.542 42.531 39.844 1 94.75 217 GLN A O 1
ATOM 1716 N N . LEU A 1 218 ? -0.667 43.031 38.125 1 97.31 218 LEU A N 1
ATOM 1717 C CA . LEU A 1 218 ? 0.336 43.906 37.531 1 97.31 218 LEU A CA 1
ATOM 1718 C C . LEU A 1 218 ? 0.118 45.344 38 1 97.31 218 LEU A C 1
ATOM 1720 O O . LEU A 1 218 ? 1.075 46.125 38.125 1 97.31 218 LEU A O 1
ATOM 1724 N N . ILE A 1 219 ? -1.101 45.75 38.25 1 97.06 219 ILE A N 1
ATOM 1725 C CA . ILE A 1 219 ? -1.524 47.125 38.531 1 97.06 219 ILE A CA 1
ATOM 1726 C C . ILE A 1 219 ? -0.785 47.656 39.75 1 97.06 219 ILE A C 1
ATOM 1728 O O . ILE A 1 219 ? -0.331 48.812 39.719 1 97.06 219 ILE A O 1
ATOM 1732 N N . PRO A 1 220 ? -0.584 46.812 40.781 1 96.38 220 PRO A N 1
ATOM 1733 C CA . PRO A 1 220 ? 0.129 47.312 41.938 1 96.38 220 PRO A CA 1
ATOM 1734 C C . PRO A 1 220 ? 1.556 47.75 41.625 1 96.38 220 PRO A C 1
ATOM 1736 O O . PRO A 1 220 ? 2.164 48.5 42.375 1 96.38 220 PRO A O 1
ATOM 1739 N N . HIS A 1 221 ? 2.098 47.344 40.531 1 97.31 221 HIS A N 1
ATOM 1740 C CA . HIS A 1 221 ? 3.484 47.625 40.188 1 97.31 221 HIS A CA 1
ATOM 1741 C C . HIS A 1 221 ? 3.58 48.844 39.25 1 97.31 221 HIS A C 1
ATOM 1743 O O . HIS A 1 221 ? 4.68 49.312 38.969 1 97.31 221 HIS A O 1
ATOM 1749 N N . LEU A 1 222 ? 2.506 49.438 38.781 1 97.75 222 LEU A N 1
ATOM 1750 C CA . LEU A 1 222 ? 2.494 50.5 37.812 1 97.75 222 LEU A CA 1
ATOM 1751 C C . LEU A 1 222 ? 3.252 51.719 38.344 1 97.75 222 LEU A C 1
ATOM 1753 O O . LEU A 1 222 ? 4.055 52.312 37.594 1 97.75 222 LEU A O 1
ATOM 1757 N N . SER A 1 223 ? 2.998 52.094 39.562 1 96.69 223 SER A N 1
ATOM 1758 C CA . SER A 1 223 ? 3.629 53.281 40.125 1 96.69 223 SER A CA 1
ATOM 1759 C C . SER A 1 223 ? 5.141 53.094 40.219 1 96.69 223 SER A C 1
ATOM 1761 O O . SER A 1 223 ? 5.898 54.031 40 1 96.69 223 SER A O 1
ATOM 1763 N N . LYS A 1 224 ? 5.504 51.906 40.625 1 96.38 224 LYS A N 1
ATOM 1764 C CA . LYS A 1 224 ? 6.93 51.594 40.75 1 96.38 224 LYS A CA 1
ATOM 1765 C C . LYS A 1 224 ? 7.613 51.656 39.375 1 96.38 224 LYS A C 1
ATOM 1767 O O . LYS A 1 224 ? 8.734 52.188 39.25 1 96.38 224 LYS A O 1
ATOM 1772 N N . VAL A 1 225 ? 7.031 51.219 38.406 1 97.94 225 VAL A N 1
ATOM 1773 C CA . VAL A 1 225 ? 7.613 51.094 37.062 1 97.94 225 VAL A CA 1
ATOM 1774 C C . VAL A 1 225 ? 7.535 52.438 36.344 1 97.94 225 VAL A C 1
ATOM 1776 O O . VAL A 1 225 ? 8.531 52.906 35.812 1 97.94 225 VAL A O 1
ATOM 1779 N N . TYR A 1 226 ? 6.375 53.156 36.406 1 97.56 226 TYR A N 1
ATOM 1780 C CA . TYR A 1 226 ? 6.121 54.312 35.531 1 97.56 226 TYR A CA 1
ATOM 1781 C C . TYR A 1 226 ? 6.051 55.594 36.344 1 97.56 226 TYR A C 1
ATOM 1783 O O . TYR A 1 226 ? 6.109 56.688 35.781 1 97.56 226 TYR A O 1
ATOM 1791 N N . GLY A 1 227 ? 5.871 55.531 37.625 1 95.12 227 GLY A N 1
ATOM 1792 C CA . GLY A 1 227 ? 5.859 56.688 38.5 1 95.12 227 GLY A CA 1
ATOM 1793 C C . GLY A 1 227 ? 4.488 57.312 38.625 1 95.12 227 GLY A C 1
ATOM 1794 O O . GLY A 1 227 ? 3.539 56.906 37.969 1 95.12 227 GLY A O 1
ATOM 1795 N N . THR A 1 228 ? 4.379 58.156 39.562 1 93.5 228 THR A N 1
ATOM 1796 C CA . THR A 1 228 ? 3.221 59.031 39.781 1 93.5 228 THR A CA 1
ATOM 1797 C C . THR A 1 228 ? 3.592 60.5 39.625 1 93.5 228 THR A C 1
ATOM 1799 O O . THR A 1 228 ? 4.754 60.812 39.344 1 93.5 228 THR A O 1
ATOM 1802 N N . LYS A 1 229 ? 2.533 61.312 39.719 1 90.75 229 LYS A N 1
ATOM 1803 C CA . LYS A 1 229 ? 2.809 62.75 39.625 1 90.75 229 LYS A CA 1
ATOM 1804 C C . LYS A 1 229 ? 3.771 63.188 40.75 1 90.75 229 LYS A C 1
ATOM 1806 O O . LYS A 1 229 ? 4.535 64.125 40.562 1 90.75 229 LYS A O 1
ATOM 1811 N N . ALA A 1 230 ? 3.848 62.406 41.75 1 91 230 ALA A N 1
ATOM 1812 C CA . ALA A 1 230 ? 4.625 62.781 42.938 1 91 230 ALA A CA 1
ATOM 1813 C C . ALA A 1 230 ? 5.988 62.094 42.906 1 91 230 ALA A C 1
ATOM 1815 O O . ALA A 1 230 ? 6.945 62.625 43.5 1 91 230 ALA A O 1
ATOM 1816 N N . GLN A 1 231 ? 6.012 61.062 42.281 1 93.44 231 GLN A N 1
ATOM 1817 C CA . GLN A 1 231 ? 7.227 60.25 42.375 1 93.44 231 GLN A CA 1
ATOM 1818 C C . GLN A 1 231 ? 7.562 59.594 41.031 1 93.44 231 GLN A C 1
ATOM 1820 O O . GLN A 1 231 ? 6.699 59 40.406 1 93.44 231 GLN A O 1
ATOM 1825 N N . ALA A 1 232 ? 8.836 59.719 40.719 1 93.25 232 ALA A N 1
ATOM 1826 C CA . ALA A 1 232 ? 9.305 59.156 39.469 1 93.25 232 ALA A CA 1
ATOM 1827 C C . ALA A 1 232 ? 9.406 57.625 39.562 1 93.25 232 ALA A C 1
ATOM 1829 O O . ALA A 1 232 ? 9.789 57.094 40.594 1 93.25 232 ALA A O 1
ATOM 1830 N N . GLY A 1 233 ? 9.031 56.938 38.531 1 94.94 233 GLY A N 1
ATOM 1831 C CA . GLY A 1 233 ? 9.211 55.5 38.406 1 94.94 233 GLY A CA 1
ATOM 1832 C C . GLY A 1 233 ? 10.492 55.125 37.688 1 94.94 233 GLY A C 1
ATOM 1833 O O . GLY A 1 233 ? 11.266 56 37.281 1 94.94 233 GLY A O 1
ATOM 1834 N N . ALA A 1 234 ? 10.711 53.844 37.531 1 95.88 234 ALA A N 1
ATOM 1835 C CA . ALA A 1 234 ? 11.922 53.312 36.906 1 95.88 234 ALA A CA 1
ATOM 1836 C C . ALA A 1 234 ? 11.992 53.719 35.438 1 95.88 234 ALA A C 1
ATOM 1838 O O . ALA A 1 234 ? 13.086 53.906 34.906 1 95.88 234 ALA A O 1
ATOM 1839 N N . LEU A 1 235 ? 10.844 53.844 34.781 1 96.56 235 LEU A N 1
ATOM 1840 C CA . LEU A 1 235 ? 10.812 54.188 33.375 1 96.56 235 LEU A CA 1
ATOM 1841 C C . LEU A 1 235 ? 10.43 55.656 33.188 1 96.56 235 LEU A C 1
ATOM 1843 O O . LEU A 1 235 ? 9.75 56.031 32.219 1 96.56 235 LEU A O 1
ATOM 1847 N N . ALA A 1 236 ? 10.773 56.438 34.094 1 94.12 236 ALA A N 1
ATOM 1848 C CA . ALA A 1 236 ? 10.625 57.906 33.969 1 94.12 236 ALA A CA 1
ATOM 1849 C C . ALA A 1 236 ? 11.945 58.531 33.562 1 94.12 236 ALA A C 1
ATOM 1851 O O . ALA A 1 236 ? 13.016 58.125 34 1 94.12 236 ALA A O 1
ATOM 1852 N N . HIS A 1 237 ? 11.844 59.438 32.688 1 94.5 237 HIS A N 1
ATOM 1853 C CA . HIS A 1 237 ? 12.977 60.25 32.25 1 94.5 237 HIS A CA 1
ATOM 1854 C C . HIS A 1 237 ? 12.539 61.656 31.922 1 94.5 237 HIS A C 1
ATOM 1856 O O . HIS A 1 237 ? 11.492 61.875 31.312 1 94.5 237 HIS A O 1
ATOM 1862 N N . PRO A 1 238 ? 13.289 62.625 32.25 1 93.44 238 PRO A N 1
ATOM 1863 C CA . PRO A 1 238 ? 12.875 64 32.062 1 93.44 238 PRO A CA 1
ATOM 1864 C C . PRO A 1 238 ? 12.727 64.375 30.594 1 93.44 238 PRO A C 1
ATOM 1866 O O . PRO A 1 238 ? 11.93 65.25 30.25 1 93.44 238 PRO A O 1
ATOM 1869 N N . GLU A 1 239 ? 13.453 63.719 29.781 1 95.5 239 GLU A N 1
ATOM 1870 C CA . GLU A 1 239 ? 13.469 64.125 28.391 1 95.5 239 GLU A CA 1
ATOM 1871 C C . GLU A 1 239 ? 12.633 63.156 27.531 1 95.5 239 GLU A C 1
ATOM 1873 O O . GLU A 1 239 ? 12.492 63.375 26.312 1 95.5 239 GLU A O 1
ATOM 1878 N N . ILE A 1 240 ? 12.133 62.156 28.047 1 96.81 240 ILE A N 1
ATOM 1879 C CA . ILE A 1 240 ? 11.43 61.156 27.25 1 96.81 240 ILE A CA 1
ATOM 1880 C C . ILE A 1 240 ? 9.984 61.031 27.734 1 96.81 240 ILE A C 1
ATOM 1882 O O . ILE A 1 240 ? 9.734 60.75 28.906 1 96.81 240 ILE A O 1
ATOM 1886 N N . ALA A 1 241 ? 9.086 61.312 26.828 1 96.94 241 ALA A N 1
ATOM 1887 C CA . ALA A 1 241 ? 7.68 61.062 27.094 1 96.94 241 ALA A CA 1
ATOM 1888 C C . ALA A 1 241 ? 7.348 59.562 26.906 1 96.94 241 ALA A C 1
ATOM 1890 O O . ALA A 1 241 ? 7.734 58.969 25.906 1 96.94 241 ALA A O 1
ATOM 1891 N N . VAL A 1 242 ? 6.676 58.969 27.875 1 97.69 242 VAL A N 1
ATOM 1892 C CA . VAL A 1 242 ? 6.312 57.562 27.797 1 97.69 242 VAL A CA 1
ATOM 1893 C C . VAL A 1 242 ? 4.871 57.406 27.312 1 97.69 242 VAL A C 1
ATOM 1895 O O . VAL A 1 242 ? 3.965 58.062 27.828 1 97.69 242 VAL A O 1
ATOM 1898 N N . ASN A 1 243 ? 4.664 56.656 26.266 1 98.31 243 ASN A N 1
ATOM 1899 C CA . ASN A 1 243 ? 3.363 56.188 25.797 1 98.31 243 ASN A CA 1
ATOM 1900 C C . ASN A 1 243 ? 3.086 54.75 26.234 1 98.31 243 ASN A C 1
ATOM 1902 O O . ASN A 1 243 ? 3.715 53.812 25.734 1 98.31 243 ASN A O 1
ATOM 1906 N N . LEU A 1 244 ? 2.178 54.562 27.203 1 98.38 244 LEU A N 1
ATOM 1907 C CA . LEU A 1 244 ? 1.759 53.219 27.641 1 98.38 244 LEU A CA 1
ATOM 1908 C C . LEU A 1 244 ? 0.791 52.625 26.641 1 98.38 244 LEU A C 1
ATOM 1910 O O . LEU A 1 244 ? -0.339 53.094 26.5 1 98.38 244 LEU A O 1
ATOM 1914 N N . VAL A 1 245 ? 1.197 51.531 26 1 98.62 245 VAL A N 1
ATOM 1915 C CA . VAL A 1 245 ? 0.438 50.969 24.875 1 98.62 245 VAL A CA 1
ATOM 1916 C C . VAL A 1 245 ? -0.208 49.656 25.281 1 98.62 245 VAL A C 1
ATOM 1918 O O . VAL A 1 245 ? 0.482 48.719 25.703 1 98.62 245 VAL A O 1
ATOM 1921 N N . THR A 1 246 ? -1.491 49.531 25.188 1 98.19 246 THR A N 1
ATOM 1922 C CA . THR A 1 246 ? -2.234 48.281 25.375 1 98.19 246 THR A CA 1
ATOM 1923 C C . THR A 1 246 ? -3.064 47.969 24.141 1 98.19 246 THR A C 1
ATOM 1925 O O . THR A 1 246 ? -3.48 48.844 23.406 1 98.19 246 THR A O 1
ATOM 1928 N N . TYR A 1 247 ? -3.221 46.75 23.906 1 97.56 247 TYR A N 1
ATOM 1929 C CA . TYR A 1 247 ? -4 46.312 22.75 1 97.56 247 TYR A CA 1
ATOM 1930 C C . TYR A 1 247 ? -4.574 44.938 22.953 1 97.56 247 TYR A C 1
ATOM 1932 O O . TYR A 1 247 ? -4.27 44.25 23.953 1 97.56 247 TYR A O 1
ATOM 1940 N N . PHE A 1 248 ? -5.543 44.5 22.094 1 96.06 248 PHE A N 1
ATOM 1941 C CA . PHE A 1 248 ? -6.207 43.188 21.953 1 96.06 248 PHE A CA 1
ATOM 1942 C C . PHE A 1 248 ? -7.48 43.156 22.797 1 96.06 248 PHE A C 1
ATOM 1944 O O . PHE A 1 248 ? -8.297 42.25 22.625 1 96.06 248 PHE A O 1
ATOM 1951 N N . GLU A 1 249 ? -7.652 44.062 23.703 1 96.19 249 GLU A N 1
ATOM 1952 C CA . GLU A 1 249 ? -8.82 44.125 24.578 1 96.19 249 GLU A CA 1
ATOM 1953 C C . GLU A 1 249 ? -8.867 45.469 25.312 1 96.19 249 GLU A C 1
ATOM 1955 O O . GLU A 1 249 ? -7.934 46.25 25.234 1 96.19 249 GLU A O 1
ATOM 1960 N N . ALA A 1 250 ? -9.945 45.688 26.062 1 97.06 250 ALA A N 1
ATOM 1961 C CA . ALA A 1 250 ? -10.023 46.875 26.906 1 97.06 250 ALA A CA 1
ATOM 1962 C C . ALA A 1 250 ? -9.055 46.781 28.078 1 97.06 250 ALA A C 1
ATOM 1964 O O . ALA A 1 250 ? -8.898 45.719 28.672 1 97.06 250 ALA A O 1
ATOM 1965 N N . ILE A 1 251 ? -8.391 47.875 28.328 1 97.88 251 ILE A N 1
ATOM 1966 C CA . ILE A 1 251 ? -7.492 47.938 29.484 1 97.88 251 ILE A CA 1
ATOM 1967 C C . ILE A 1 251 ? -8.297 47.75 30.766 1 97.88 251 ILE A C 1
ATOM 1969 O O . ILE A 1 251 ? -9.5 48.031 30.797 1 97.88 251 ILE A O 1
ATOM 1973 N N . HIS A 1 252 ? -7.668 47.188 31.766 1 96.12 252 HIS A N 1
ATOM 1974 C CA . HIS A 1 252 ? -8.32 47.094 33.062 1 96.12 252 HIS A CA 1
ATOM 1975 C C . HIS A 1 252 ? -8.711 48.469 33.594 1 96.12 252 HIS A C 1
ATOM 1977 O O . HIS A 1 252 ? -7.926 49.406 33.5 1 96.12 252 HIS A O 1
ATOM 1983 N N . ALA A 1 253 ? -9.875 48.594 34.156 1 96.06 253 ALA A N 1
ATOM 1984 C CA . ALA A 1 253 ? -10.422 49.875 34.625 1 96.06 253 ALA A CA 1
ATOM 1985 C C . ALA A 1 253 ? -9.5 50.531 35.625 1 96.06 253 ALA A C 1
ATOM 1987 O O . ALA A 1 253 ? -9.305 51.75 35.594 1 96.06 253 ALA A O 1
ATOM 1988 N N . ASP A 1 254 ? -8.953 49.719 36.5 1 96.5 254 ASP A N 1
ATOM 1989 C CA . ASP A 1 254 ? -8.07 50.25 37.531 1 96.5 254 ASP A CA 1
ATOM 1990 C C . ASP A 1 254 ? -6.777 50.781 36.938 1 96.5 254 ASP A C 1
ATOM 1992 O O . ASP A 1 254 ? -6.223 51.781 37.438 1 96.5 254 ASP A O 1
ATOM 1996 N N . ALA A 1 255 ? -6.309 50.125 35.969 1 97.19 255 ALA A N 1
ATOM 1997 C CA . ALA A 1 255 ? -5.109 50.594 35.312 1 97.19 255 ALA A CA 1
ATOM 1998 C C . ALA A 1 255 ? -5.379 51.906 34.594 1 97.19 255 ALA A C 1
ATOM 2000 O O . ALA A 1 255 ? -4.535 52.812 34.594 1 97.19 255 ALA A O 1
ATOM 2001 N N . TYR A 1 256 ? -6.527 52.031 33.906 1 97.75 256 TYR A N 1
ATOM 2002 C CA . TYR A 1 256 ? -6.895 53.281 33.25 1 97.75 256 TYR A CA 1
ATOM 2003 C C . TYR A 1 256 ? -7.031 54.406 34.25 1 97.75 256 TYR A C 1
ATOM 2005 O O . TYR A 1 256 ? -6.57 55.531 34 1 97.75 256 TYR A O 1
ATOM 2013 N N . GLN A 1 257 ? -7.688 54.125 35.344 1 96.81 257 GLN A N 1
ATOM 2014 C CA . GLN A 1 257 ? -7.871 55.156 36.375 1 96.81 257 GLN A CA 1
ATOM 2015 C C . GLN A 1 257 ? -6.531 55.594 36.969 1 96.81 257 GLN A C 1
ATOM 2017 O O . GLN A 1 257 ? -6.332 56.75 37.25 1 96.81 257 GLN A O 1
ATOM 2022 N N . TRP A 1 258 ? -5.699 54.625 37.188 1 96.81 258 TRP A N 1
ATOM 2023 C CA . TRP A 1 258 ? -4.355 54.969 37.625 1 96.81 258 TRP A CA 1
ATOM 2024 C C . TRP A 1 258 ? -3.695 55.938 36.625 1 96.81 258 TRP A C 1
ATOM 2026 O O . TRP A 1 258 ? -3.113 56.938 37.031 1 96.81 258 TRP A O 1
ATOM 2036 N N . PHE A 1 259 ? -3.73 55.688 35.375 1 96.5 259 PHE A N 1
ATOM 2037 C CA . PHE A 1 259 ? -3.186 56.562 34.344 1 96.5 259 PHE A CA 1
ATOM 2038 C C . PHE A 1 259 ? -3.797 57.938 34.406 1 96.5 259 PHE A C 1
ATOM 2040 O O . PHE A 1 259 ? -3.08 58.938 34.375 1 96.5 259 PHE A O 1
ATOM 2047 N N . ALA A 1 260 ? -5.133 58 34.5 1 95.75 260 ALA A N 1
ATOM 2048 C CA . ALA A 1 260 ? -5.891 59.25 34.406 1 95.75 260 ALA A CA 1
ATOM 2049 C C . ALA A 1 260 ? -5.645 60.125 35.625 1 95.75 260 ALA A C 1
ATOM 2051 O O . ALA A 1 260 ? -5.586 61.344 35.5 1 95.75 260 ALA A O 1
ATOM 2052 N N . ASN A 1 261 ? -5.402 59.469 36.75 1 94.62 261 ASN A N 1
ATOM 2053 C CA . ASN A 1 261 ? -5.473 60.25 37.969 1 94.62 261 ASN A CA 1
ATOM 2054 C C . ASN A 1 261 ? -4.102 60.375 38.625 1 94.62 261 ASN A C 1
ATOM 2056 O O . ASN A 1 261 ? -3.848 61.344 39.344 1 94.62 261 ASN A O 1
ATOM 2060 N N . GLU A 1 262 ? -3.314 59.406 38.375 1 91.06 262 GLU A N 1
ATOM 2061 C CA . GLU A 1 262 ? -2.131 59.344 39.219 1 91.06 262 GLU A CA 1
ATOM 2062 C C . GLU A 1 262 ? -0.85 59.406 38.406 1 91.06 262 GLU A C 1
ATOM 2064 O O . GLU A 1 262 ? 0.189 59.844 38.875 1 91.06 262 GLU A O 1
ATOM 2069 N N . SER A 1 263 ? -0.882 58.969 37.312 1 91.5 263 SER A N 1
ATOM 2070 C CA . SER A 1 263 ? 0.314 58.656 36.531 1 91.5 263 SER A CA 1
ATOM 2071 C C . SER A 1 263 ? 1.006 59.906 36.031 1 91.5 263 SER A C 1
ATOM 2073 O O . SER A 1 263 ? 0.353 60.906 35.75 1 91.5 263 SER A O 1
ATOM 2075 N N . ALA A 1 264 ? 2.33 59.719 35.844 1 90.38 264 ALA A N 1
ATOM 2076 C CA . ALA A 1 264 ? 3.129 60.75 35.188 1 90.38 264 ALA A CA 1
ATOM 2077 C C . ALA A 1 264 ? 3.289 60.438 33.688 1 90.38 264 ALA A C 1
ATOM 2079 O O . ALA A 1 264 ? 3.887 61.219 32.938 1 90.38 264 ALA A O 1
ATOM 2080 N N . VAL A 1 265 ? 2.688 59.375 33.25 1 95.75 265 VAL A N 1
ATOM 2081 C CA . VAL A 1 265 ? 2.791 58.906 31.875 1 95.75 265 VAL A CA 1
ATOM 2082 C C . VAL A 1 265 ? 2.125 59.906 30.938 1 95.75 265 VAL A C 1
ATOM 2084 O O . VAL A 1 265 ? 1.037 60.406 31.219 1 95.75 265 VAL A O 1
ATOM 2087 N N . ALA A 1 266 ? 2.773 60.125 29.797 1 96.81 266 ALA A N 1
ATOM 2088 C CA . ALA A 1 266 ? 2.377 61.219 28.922 1 96.81 266 ALA A CA 1
ATOM 2089 C C . ALA A 1 266 ? 1.219 60.812 28.016 1 96.81 266 ALA A C 1
ATOM 2091 O O . ALA A 1 266 ? 0.413 61.656 27.594 1 96.81 266 ALA A O 1
ATOM 2092 N N . ALA A 1 267 ? 1.173 59.594 27.703 1 98 267 ALA A N 1
ATOM 2093 C CA . ALA A 1 267 ? 0.185 59.125 26.719 1 98 267 ALA A CA 1
ATOM 2094 C C . ALA A 1 267 ? -0.238 57.688 26.984 1 98 267 ALA A C 1
ATOM 2096 O O . ALA A 1 267 ? 0.522 56.906 27.562 1 98 267 ALA A O 1
ATOM 2097 N N . ILE A 1 268 ? -1.443 57.344 26.578 1 98.5 268 ILE A N 1
ATOM 2098 C CA . ILE A 1 268 ? -1.937 55.969 26.641 1 98.5 268 ILE A CA 1
ATOM 2099 C C . ILE A 1 268 ? -2.539 55.594 25.281 1 98.5 268 ILE A C 1
ATOM 2101 O O . ILE A 1 268 ? -3.176 56.406 24.625 1 98.5 268 ILE A O 1
ATOM 2105 N N . SER A 1 269 ? -2.156 54.5 24.797 1 98.56 269 SER A N 1
ATOM 2106 C CA . SER A 1 269 ? -2.74 53.938 23.578 1 98.56 269 SER A CA 1
ATOM 2107 C C . SER A 1 269 ? -3.697 52.812 23.891 1 98.56 269 SER A C 1
ATOM 2109 O O . SER A 1 269 ? -3.344 51.875 24.609 1 98.56 269 SER A O 1
ATOM 2111 N N . LEU A 1 270 ? -4.887 52.812 23.312 1 98.5 270 LEU A N 1
ATOM 2112 C CA . LEU A 1 270 ? -5.945 51.844 23.562 1 98.5 270 LEU A CA 1
ATOM 2113 C C . LEU A 1 270 ? -6.488 51.281 22.266 1 98.5 270 LEU A C 1
ATOM 2115 O O . LEU A 1 270 ? -6.484 51.969 21.234 1 98.5 270 LEU A O 1
ATOM 2119 N N . ASP A 1 271 ? -6.941 50.062 22.328 1 98 271 ASP A N 1
ATOM 2120 C CA . ASP A 1 271 ? -7.574 49.375 21.203 1 98 271 ASP A CA 1
ATOM 2121 C C . ASP A 1 271 ? -9.078 49.656 21.172 1 98 271 ASP A C 1
ATOM 2123 O O . ASP A 1 271 ? -9.797 49.281 22.109 1 98 271 ASP A O 1
ATOM 2127 N N . PHE A 1 272 ? -9.523 50.25 20.078 1 97.69 272 PHE A N 1
ATOM 2128 C CA . PHE A 1 272 ? -10.945 50.531 20 1 97.69 272 PHE A CA 1
ATOM 2129 C C . PHE A 1 272 ? -11.641 49.625 19.016 1 97.69 272 PHE A C 1
ATOM 2131 O O . PHE A 1 272 ? -12.797 49.844 18.641 1 97.69 272 PHE A O 1
ATOM 2138 N N . THR A 1 273 ? -10.922 48.625 18.547 1 95.69 273 THR A N 1
ATOM 2139 C CA . THR A 1 273 ? -11.508 47.625 17.641 1 95.69 273 THR A CA 1
ATOM 2140 C C . THR A 1 273 ? -11.945 46.406 18.422 1 95.69 273 THR A C 1
ATOM 2142 O O . THR A 1 273 ? -12.75 45.594 17.938 1 95.69 273 THR A O 1
ATOM 2145 N N . ARG A 1 274 ? -11.383 46.188 19.594 1 93.75 274 ARG A N 1
ATOM 2146 C CA . ARG A 1 274 ? -11.719 45.094 20.5 1 93.75 274 ARG A CA 1
ATOM 2147 C C . ARG A 1 274 ? -11.883 45.594 21.938 1 93.75 274 ARG A C 1
ATOM 2149 O O . ARG A 1 274 ? -11.141 46.469 22.375 1 93.75 274 ARG A O 1
ATOM 2156 N N . GLY A 1 275 ? -12.75 44.969 22.625 1 91.38 275 GLY A N 1
ATOM 2157 C CA . GLY A 1 275 ? -13.039 45.438 23.969 1 91.38 275 GLY A CA 1
ATOM 2158 C C . GLY A 1 275 ? -13.758 46.781 23.984 1 91.38 275 GLY A C 1
ATOM 2159 O O . GLY A 1 275 ? -13.969 47.375 22.938 1 91.38 275 GLY A O 1
ATOM 2160 N N . ASP A 1 276 ? -14.109 47.25 25.156 1 93.38 276 ASP A N 1
ATOM 2161 C CA . ASP A 1 276 ? -14.898 48.469 25.234 1 93.38 276 ASP A CA 1
ATOM 2162 C C . ASP A 1 276 ? -14.133 49.562 25.969 1 93.38 276 ASP A C 1
ATOM 2164 O O . ASP A 1 276 ? -14.57 50.031 27.016 1 93.38 276 ASP A O 1
ATOM 2168 N N . ASN A 1 277 ? -13.055 49.969 25.359 1 97.38 277 ASN A N 1
ATOM 2169 C CA . ASN A 1 277 ? -12.273 51.094 25.906 1 97.38 277 ASN A CA 1
ATOM 2170 C C . ASN A 1 277 ? -13.039 52.406 25.812 1 97.38 277 ASN A C 1
ATOM 2172 O O . ASN A 1 277 ? -12.797 53.312 26.609 1 97.38 277 ASN A O 1
ATOM 2176 N N . LEU A 1 278 ? -13.984 52.5 24.828 1 96.94 278 LEU A N 1
ATOM 2177 C CA . LEU A 1 278 ? -14.789 53.719 24.703 1 96.94 278 LEU A CA 1
ATOM 2178 C C . LEU A 1 278 ? -15.664 53.906 25.938 1 96.94 278 LEU A C 1
ATOM 2180 O O . LEU A 1 278 ? -15.867 55.062 26.375 1 96.94 278 LEU A O 1
ATOM 2184 N N . ALA A 1 279 ? -16.172 52.812 26.422 1 96.12 279 ALA A N 1
ATOM 2185 C CA . ALA A 1 279 ? -16.969 52.906 27.641 1 96.12 279 ALA A CA 1
ATOM 2186 C C . ALA A 1 279 ? -16.141 53.438 28.812 1 96.12 279 ALA A C 1
ATOM 2188 O O . ALA A 1 279 ? -16.641 54.156 29.672 1 96.12 279 ALA A O 1
ATOM 2189 N N . LEU A 1 280 ? -14.906 53.062 28.875 1 96.06 280 LEU A N 1
ATOM 2190 C CA . LEU A 1 280 ? -14.008 53.531 29.922 1 96.06 280 LEU A CA 1
ATOM 2191 C C . LEU A 1 280 ? -13.773 55.031 29.797 1 96.06 280 LEU A C 1
ATOM 2193 O O . LEU A 1 280 ? -13.812 55.781 30.797 1 96.06 280 LEU A O 1
ATOM 2197 N N . LEU A 1 281 ? -13.523 55.5 28.578 1 97.19 281 LEU A N 1
ATOM 2198 C CA . LEU A 1 281 ? -13.32 56.906 28.328 1 97.19 281 LEU A CA 1
ATOM 2199 C C . LEU A 1 281 ? -14.555 57.719 28.703 1 97.19 281 LEU A C 1
ATOM 2201 O O . LEU A 1 281 ? -14.445 58.812 29.266 1 97.19 281 LEU A O 1
ATOM 2205 N N . THR A 1 282 ? -15.711 57.188 28.328 1 96.81 282 THR A N 1
ATOM 2206 C CA . THR A 1 282 ? -16.969 57.875 28.594 1 96.81 282 THR A CA 1
ATOM 2207 C C . THR A 1 282 ? -17.219 57.969 30.109 1 96.81 282 THR A C 1
ATOM 2209 O O . THR A 1 282 ? -17.656 59.031 30.594 1 96.81 282 THR A O 1
ATOM 2212 N N . LYS A 1 283 ? -16.922 56.969 30.75 1 96.94 283 LYS A N 1
ATOM 2213 C CA . LYS A 1 283 ? -17.188 56.875 32.188 1 96.94 283 LYS A CA 1
ATOM 2214 C C . LYS A 1 283 ? -16.219 57.75 32.969 1 96.94 283 LYS A C 1
ATOM 2216 O O . LYS A 1 283 ? -16.625 58.438 33.906 1 96.94 283 LYS A O 1
ATOM 2221 N N . PHE A 1 284 ? -14.938 57.656 32.625 1 96.5 284 PHE A N 1
ATOM 2222 C CA . PHE A 1 284 ? -13.922 58.25 33.5 1 96.5 284 PHE A CA 1
ATOM 2223 C C . PHE A 1 284 ? -13.344 59.5 32.875 1 96.5 284 PHE A C 1
ATOM 2225 O O . PHE A 1 284 ? -12.594 60.25 33.531 1 96.5 284 PHE A O 1
ATOM 2232 N N . GLY A 1 285 ? -13.695 59.781 31.641 1 96 285 GLY A N 1
ATOM 2233 C CA . GLY A 1 285 ? -13.125 60.906 30.938 1 96 285 GLY A CA 1
ATOM 2234 C C . GLY A 1 285 ? -11.672 60.688 30.547 1 96 285 GLY A C 1
ATOM 2235 O O . GLY A 1 285 ? -11.164 59.562 30.594 1 96 285 GLY A O 1
ATOM 2236 N N . PHE A 1 286 ? -11.094 61.781 30.031 1 97.31 286 PHE A N 1
ATOM 2237 C CA . PHE A 1 286 ? -9.688 61.781 29.656 1 97.31 286 PHE A CA 1
ATOM 2238 C C . PHE A 1 286 ? -8.938 62.875 30.375 1 97.31 286 PHE A C 1
ATOM 2240 O O . PHE A 1 286 ? -9.469 63.969 30.562 1 97.31 286 PHE A O 1
ATOM 2247 N N . PRO A 1 287 ? -7.742 62.656 30.812 1 96.5 287 PRO A N 1
ATOM 2248 C CA . PRO A 1 287 ? -7.031 63.625 31.625 1 96.5 287 PRO A CA 1
ATOM 2249 C C . PRO A 1 287 ? -6.461 64.75 30.797 1 96.5 287 PRO A C 1
ATOM 2251 O O . PRO A 1 287 ? -6.062 64.562 29.641 1 96.5 287 PRO A O 1
ATOM 2254 N N . ALA A 1 288 ? -6.324 65.938 31.438 1 95 288 ALA A N 1
ATOM 2255 C CA . ALA A 1 288 ? -5.762 67.125 30.797 1 95 288 ALA A CA 1
ATOM 2256 C C . ALA A 1 288 ? -4.266 66.938 30.562 1 95 288 ALA A C 1
ATOM 2258 O O . ALA A 1 288 ? -3.566 66.312 31.344 1 95 288 ALA A O 1
ATOM 2259 N N . GLY A 1 289 ? -3.838 67.5 29.516 1 95.25 289 GLY A N 1
ATOM 2260 C CA . GLY A 1 289 ? -2.414 67.562 29.234 1 95.25 289 GLY A CA 1
ATOM 2261 C C . GLY A 1 289 ? -1.807 66.25 28.734 1 95.25 289 GLY A C 1
ATOM 2262 O O . GLY A 1 289 ? -0.586 66.188 28.609 1 95.25 289 GLY A O 1
ATOM 2263 N N . LYS A 1 290 ? -2.623 65.312 28.453 1 96.75 290 LYS A N 1
ATOM 2264 C CA . LYS A 1 290 ? -2.111 64 28.016 1 96.75 290 LYS A CA 1
ATOM 2265 C C . LYS A 1 290 ? -2.584 63.656 26.609 1 96.75 290 LYS A C 1
ATOM 2267 O O . LYS A 1 290 ? -3.375 64.375 26.016 1 96.75 290 LYS A O 1
ATOM 2272 N N . ARG A 1 291 ? -2.043 62.594 26 1 98 291 ARG A N 1
ATOM 2273 C CA . ARG A 1 291 ? -2.369 62.219 24.641 1 98 291 ARG A CA 1
ATOM 2274 C C . ARG A 1 291 ? -3 60.812 24.594 1 98 291 ARG A C 1
ATOM 2276 O O . ARG A 1 291 ? -2.545 59.906 25.281 1 98 291 ARG A O 1
ATOM 2283 N N . LEU A 1 292 ? -4.023 60.688 23.828 1 98.5 292 LEU A N 1
ATOM 2284 C CA . LEU A 1 292 ? -4.652 59.375 23.578 1 98.5 292 LEU A CA 1
ATOM 2285 C C . LEU A 1 292 ? -4.234 58.844 22.219 1 98.5 292 LEU A C 1
ATOM 2287 O O . LEU A 1 292 ? -4.43 59.469 21.188 1 98.5 292 LEU A O 1
ATOM 2291 N N . GLY A 1 293 ? -3.553 57.719 22.234 1 98.5 293 GLY A N 1
ATOM 2292 C CA . GLY A 1 293 ? -3.475 56.938 21.016 1 98.5 293 GLY A CA 1
ATOM 2293 C C . GLY A 1 293 ? -4.707 56.062 20.781 1 98.5 293 GLY A C 1
ATOM 2294 O O . GLY A 1 293 ? -4.938 55.094 21.5 1 98.5 293 GLY A O 1
ATOM 2295 N N . ALA A 1 294 ? -5.484 56.375 19.781 1 98.44 294 ALA A N 1
ATOM 2296 C CA . ALA A 1 294 ? -6.738 55.688 19.5 1 98.44 294 ALA A CA 1
ATOM 2297 C C . ALA A 1 294 ? -6.559 54.656 18.406 1 98.44 294 ALA A C 1
ATOM 2299 O O . ALA A 1 294 ? -6.41 55 17.234 1 98.44 294 ALA A O 1
ATOM 2300 N N . GLY A 1 295 ? -6.559 53.375 18.828 1 98.31 295 GLY A N 1
ATOM 2301 C CA . GLY A 1 295 ? -6.48 52.281 17.859 1 98.31 295 GLY A CA 1
ATOM 2302 C C . GLY A 1 295 ? -7.785 52.062 17.125 1 98.31 295 GLY A C 1
ATOM 2303 O O . GLY A 1 295 ? -8.562 51.156 17.5 1 98.31 295 GLY A O 1
ATOM 2304 N N . LEU A 1 296 ? -7.953 52.719 16 1 97.56 296 LEU A N 1
ATOM 2305 C CA . LEU A 1 296 ? -9.219 52.719 15.289 1 97.56 296 LEU A CA 1
ATOM 2306 C C . LEU A 1 296 ? -9.141 51.812 14.055 1 97.56 296 LEU A C 1
ATOM 2308 O O . LEU A 1 296 ? -10.172 51.438 13.5 1 97.56 296 LEU A O 1
ATOM 2312 N N . ILE A 1 297 ? -7.938 51.594 13.609 1 97.38 297 ILE A N 1
ATOM 2313 C CA . ILE A 1 297 ? -7.719 50.688 12.484 1 97.38 297 ILE A CA 1
ATOM 2314 C C . ILE A 1 297 ? -7.359 49.312 13 1 97.38 297 ILE A C 1
ATOM 2316 O O . ILE A 1 297 ? -6.352 49.125 13.688 1 97.38 297 ILE A O 1
ATOM 2320 N N . ASP A 1 298 ? -8.094 48.281 12.633 1 96.94 298 ASP A N 1
ATOM 2321 C CA . ASP A 1 298 ? -7.945 46.938 13.172 1 96.94 298 ASP A CA 1
ATOM 2322 C C . ASP A 1 298 ? -6.645 46.281 12.695 1 96.94 298 ASP A C 1
ATOM 2324 O O . ASP A 1 298 ? -6.512 45.938 11.523 1 96.94 298 ASP A O 1
ATOM 2328 N N . GLY A 1 299 ? -5.785 46.062 13.578 1 96.75 299 GLY A N 1
ATOM 2329 C CA . GLY A 1 299 ? -4.477 45.531 13.234 1 96.75 299 GLY A CA 1
ATOM 2330 C C . GLY A 1 299 ? -4.461 44 13.141 1 96.75 299 GLY A C 1
ATOM 2331 O O . GLY A 1 299 ? -3.447 43.406 12.766 1 96.75 299 GLY A O 1
ATOM 2332 N N . ARG A 1 300 ? -5.605 43.344 13.352 1 95 300 ARG A N 1
ATOM 2333 C CA . ARG A 1 300 ? -5.648 41.875 13.375 1 95 300 ARG A CA 1
ATOM 2334 C C . ARG A 1 300 ? -6.629 41.344 12.336 1 95 300 ARG A C 1
ATOM 2336 O O . ARG A 1 300 ? -6.891 40.125 12.273 1 95 300 ARG A O 1
ATOM 2343 N N . SER A 1 301 ? -7.176 42.25 11.602 1 95.44 301 SER A N 1
ATOM 2344 C CA . SER A 1 301 ? -8.164 41.844 10.602 1 95.44 301 SER A CA 1
ATOM 2345 C C . SER A 1 301 ? -7.75 42.312 9.203 1 95.44 301 SER A C 1
ATOM 2347 O O . SER A 1 301 ? -7.145 43.375 9.055 1 95.44 301 SER A O 1
ATOM 2349 N N . ILE A 1 302 ? -8.172 41.562 8.234 1 97.38 302 ILE A N 1
ATOM 2350 C CA . ILE A 1 302 ? -7.75 41.875 6.871 1 97.38 302 ILE A CA 1
ATOM 2351 C C . ILE A 1 302 ? -8.828 42.719 6.188 1 97.38 302 ILE A C 1
ATOM 2353 O O . ILE A 1 302 ? -8.727 43.031 4.996 1 97.38 302 ILE A O 1
ATOM 2357 N N . TRP A 1 303 ? -9.844 43.062 6.859 1 97.5 303 TRP A N 1
ATOM 2358 C CA . TRP A 1 303 ? -10.977 43.75 6.262 1 97.5 303 TRP A CA 1
ATOM 2359 C C . TRP A 1 303 ? -10.781 45.281 6.32 1 97.5 303 TRP A C 1
ATOM 2361 O O . TRP A 1 303 ? -10.266 45.781 7.309 1 97.5 303 TRP A O 1
ATOM 2371 N N . LYS A 1 304 ? -11.312 45.969 5.328 1 97.25 304 LYS A N 1
ATOM 2372 C CA . LYS A 1 304 ? -11.367 47.438 5.277 1 97.25 304 LYS A CA 1
ATOM 2373 C C . LYS A 1 304 ? -12.266 48 6.383 1 97.25 304 LYS A C 1
ATOM 2375 O O . LYS A 1 304 ? -13.266 47.375 6.746 1 97.25 304 LYS A O 1
ATOM 2380 N N . PHE A 1 305 ? -11.82 49.125 6.93 1 95.19 305 PHE A N 1
ATOM 2381 C CA . PHE A 1 305 ? -12.656 49.719 7.961 1 95.19 305 PHE A CA 1
ATOM 2382 C C . PHE A 1 305 ? -14.039 50.031 7.418 1 95.19 305 PHE A C 1
ATOM 2384 O O . PHE A 1 305 ? -14.203 50.312 6.227 1 95.19 305 PHE A O 1
ATOM 2391 N N . ASN A 1 306 ? -15.023 49.938 8.25 1 92.06 306 ASN A N 1
ATOM 2392 C CA . ASN A 1 306 ? -16.375 50.406 7.953 1 92.06 306 ASN A CA 1
ATOM 2393 C C . ASN A 1 306 ? -16.547 51.875 8.344 1 92.06 306 ASN A C 1
ATOM 2395 O O . ASN A 1 306 ? -16.562 52.219 9.531 1 92.06 306 ASN A O 1
ATOM 2399 N N . PRO A 1 307 ? -16.719 52.719 7.395 1 93.81 307 PRO A N 1
ATOM 2400 C CA . PRO A 1 307 ? -16.719 54.156 7.691 1 93.81 307 PRO A CA 1
ATOM 2401 C C . PRO A 1 307 ? -17.797 54.562 8.703 1 93.81 307 PRO A C 1
ATOM 2403 O O . PRO A 1 307 ? -17.531 55.375 9.594 1 93.81 307 PRO A O 1
ATOM 2406 N N . GLU A 1 308 ? -18.938 53.969 8.594 1 91.06 308 GLU A N 1
ATOM 2407 C CA . GLU A 1 308 ? -20.031 54.375 9.492 1 91.06 308 GLU A CA 1
ATOM 2408 C C . GLU A 1 308 ? -19.672 54.094 10.945 1 91.06 308 GLU A C 1
ATOM 2410 O O . GLU A 1 308 ? -19.875 54.938 11.82 1 91.06 308 GLU A O 1
ATOM 2415 N N . GLN A 1 309 ? -19.156 53 11.172 1 90.81 309 GLN A N 1
ATOM 2416 C CA . GLN A 1 309 ? -18.812 52.594 12.531 1 90.81 309 GLN A CA 1
ATOM 2417 C C . GLN A 1 309 ? -17.625 53.375 13.055 1 90.81 309 GLN A C 1
ATOM 2419 O O . GLN A 1 309 ? -17.641 53.875 14.18 1 90.81 309 GLN A O 1
ATOM 2424 N N . VAL A 1 310 ? -16.609 53.562 12.32 1 95.25 310 VAL A N 1
ATOM 2425 C CA . VAL A 1 310 ? -15.344 54.125 12.766 1 95.25 310 VAL A CA 1
ATOM 2426 C C . VAL A 1 310 ? -15.516 55.656 12.953 1 95.25 310 VAL A C 1
ATOM 2428 O O . VAL A 1 310 ? -14.93 56.219 13.859 1 95.25 310 VAL A O 1
ATOM 2431 N N . LEU A 1 311 ? -16.328 56.281 12.07 1 96.12 311 LEU A N 1
ATOM 2432 C CA . LEU A 1 311 ? -16.547 57.719 12.172 1 96.12 311 LEU A CA 1
ATOM 2433 C C . LEU A 1 311 ? -17.328 58.062 13.438 1 96.12 311 LEU A C 1
ATOM 2435 O O . LEU A 1 311 ? -17.047 59.062 14.078 1 96.12 311 LEU A O 1
ATOM 2439 N N . LYS A 1 312 ? -18.25 57.219 13.695 1 95.75 312 LYS A N 1
ATOM 2440 C CA . LYS A 1 312 ? -19 57.406 14.938 1 95.75 312 LYS A CA 1
ATOM 2441 C C . LYS A 1 312 ? -18.078 57.312 16.156 1 95.75 312 LYS A C 1
ATOM 2443 O O . LYS A 1 312 ? -18.141 58.156 17.047 1 95.75 312 LYS A O 1
ATOM 2448 N N . GLN A 1 313 ? -17.25 56.375 16.188 1 96.19 313 GLN A N 1
ATOM 2449 C CA . GLN A 1 313 ? -16.312 56.188 17.281 1 96.19 313 GLN A CA 1
ATOM 2450 C C . GLN A 1 313 ? -15.328 57.344 17.359 1 96.19 313 GLN A C 1
ATOM 2452 O O . GLN A 1 313 ? -15.031 57.844 18.453 1 96.19 313 GLN A O 1
ATOM 2457 N N . LEU A 1 314 ? -14.859 57.719 16.234 1 97.19 314 LEU A N 1
ATOM 2458 C CA . LEU A 1 314 ? -13.906 58.812 16.172 1 97.19 314 LEU A CA 1
ATOM 2459 C C . LEU A 1 314 ? -14.523 60.094 16.734 1 97.19 314 LEU A C 1
ATOM 2461 O O . LEU A 1 314 ? -13.867 60.844 17.469 1 97.19 314 LEU A O 1
ATOM 2465 N N . ALA A 1 315 ? -15.75 60.375 16.391 1 96 315 ALA A N 1
ATOM 2466 C CA . ALA A 1 315 ? -16.438 61.562 16.859 1 96 315 ALA A CA 1
ATOM 2467 C C . ALA A 1 315 ? -16.578 61.562 18.375 1 96 315 ALA A C 1
ATOM 2469 O O . ALA A 1 315 ? -16.375 62.594 19.031 1 96 315 ALA A O 1
ATOM 2470 N N . GLU A 1 316 ? -16.922 60.438 18.875 1 96.81 316 GLU A N 1
ATOM 2471 C CA . GLU A 1 316 ? -17.078 60.312 20.328 1 96.81 316 GLU A CA 1
ATOM 2472 C C . GLU A 1 316 ? -15.742 60.469 21.047 1 96.81 316 GLU A C 1
ATOM 2474 O O . GLU A 1 316 ? -15.664 61.156 22.062 1 96.81 316 GLU A O 1
ATOM 2479 N N . ILE A 1 317 ? -14.773 59.844 20.531 1 97.81 317 ILE A N 1
ATOM 2480 C CA . ILE A 1 317 ? -13.445 59.938 21.125 1 97.81 317 ILE A CA 1
ATOM 2481 C C . ILE A 1 317 ? -12.953 61.375 21.078 1 97.81 317 ILE A C 1
ATOM 2483 O O . ILE A 1 317 ? -12.414 61.906 22.062 1 97.81 317 ILE A O 1
ATOM 2487 N N . LYS A 1 318 ? -13.156 62 19.953 1 96.06 318 LYS A N 1
ATOM 2488 C CA . LYS A 1 318 ? -12.727 63.406 19.781 1 96.06 318 LYS A CA 1
ATOM 2489 C C . LYS A 1 318 ? -13.43 64.312 20.781 1 96.06 318 LYS A C 1
ATOM 2491 O O . LYS A 1 318 ? -12.812 65.25 21.328 1 96.06 318 LYS A O 1
ATOM 2496 N N . ALA A 1 319 ? -14.648 64.062 20.953 1 96.06 319 ALA A N 1
ATOM 2497 C CA . ALA A 1 319 ? -15.414 64.875 21.906 1 96.06 319 ALA A CA 1
ATOM 2498 C C . ALA A 1 319 ? -14.867 64.75 23.312 1 96.06 319 ALA A C 1
ATOM 2500 O O . ALA A 1 319 ? -14.734 65.75 24.047 1 96.06 319 ALA A O 1
ATOM 2501 N N . ILE A 1 320 ? -14.57 63.531 23.703 1 97.06 320 ILE A N 1
ATOM 2502 C CA . ILE A 1 320 ? -14.094 63.25 25.047 1 97.06 320 ILE A CA 1
ATOM 2503 C C . ILE A 1 320 ? -12.695 63.844 25.234 1 97.06 320 ILE A C 1
ATOM 2505 O O . ILE A 1 320 ? -12.43 64.5 26.234 1 97.06 320 ILE A O 1
ATOM 2509 N N . VAL A 1 321 ? -11.812 63.594 24.312 1 97.06 321 VAL A N 1
ATOM 2510 C CA . VAL A 1 321 ? -10.438 64.062 24.391 1 97.06 321 VAL A CA 1
ATOM 2511 C C . VAL A 1 321 ? -10.422 65.625 24.297 1 97.06 321 VAL A C 1
ATOM 2513 O O . VAL A 1 321 ? -9.648 66.312 24.969 1 97.06 321 VAL A O 1
ATOM 2516 N N . GLY A 1 322 ? -11.289 66.188 23.453 1 94.38 322 GLY A N 1
ATOM 2517 C CA . GLY A 1 322 ? -11.391 67.625 23.25 1 94.38 322 GLY A CA 1
ATOM 2518 C C . GLY A 1 322 ? -11.875 68.375 24.5 1 94.38 322 GLY A C 1
ATOM 2519 O O . GLY A 1 322 ? -11.602 69.562 24.672 1 94.38 322 GLY A O 1
ATOM 2520 N N . ALA A 1 323 ? -12.578 67.688 25.312 1 95.44 323 ALA A N 1
ATOM 2521 C CA . ALA A 1 323 ? -13.094 68.25 26.547 1 95.44 323 ALA A CA 1
ATOM 2522 C C . ALA A 1 323 ? -12 68.375 27.594 1 95.44 323 ALA A C 1
ATOM 2524 O O . ALA A 1 323 ? -12.148 69.125 28.562 1 95.44 323 ALA A O 1
ATOM 2525 N N . ALA A 1 324 ? -10.977 67.688 27.453 1 95 324 ALA A N 1
ATOM 2526 C CA . ALA A 1 324 ? -9.852 67.75 28.375 1 95 324 ALA A CA 1
ATOM 2527 C C . ALA A 1 324 ? -8.852 68.812 27.969 1 95 324 ALA A C 1
ATOM 2529 O O . ALA A 1 324 ? -8.406 68.812 26.812 1 95 324 ALA A O 1
ATOM 2530 N N . ALA A 1 325 ? -8.484 69.688 28.875 1 95.5 325 ALA A N 1
ATOM 2531 C CA . ALA A 1 325 ? -7.609 70.812 28.578 1 95.5 325 ALA A CA 1
ATOM 2532 C C . ALA A 1 325 ? -6.238 70.312 28.094 1 95.5 325 ALA A C 1
ATOM 2534 O O . ALA A 1 325 ? -5.609 69.5 28.734 1 95.5 325 ALA A O 1
ATOM 2535 N N . ASN A 1 326 ? -5.801 70.812 26.906 1 94.5 326 ASN A N 1
ATOM 2536 C CA . ASN A 1 326 ? -4.477 70.625 26.344 1 94.5 326 ASN A CA 1
ATOM 2537 C C . ASN A 1 326 ? -4.246 69.125 26.047 1 94.5 326 ASN A C 1
ATOM 2539 O O . ASN A 1 326 ? -3.109 68.625 26.078 1 94.5 326 ASN A O 1
ATOM 2543 N N . ALA A 1 327 ? -5.297 68.312 25.922 1 96.25 327 ALA A N 1
ATOM 2544 C CA . ALA A 1 327 ? -5.176 66.938 25.516 1 96.25 327 ALA A CA 1
ATOM 2545 C C . ALA A 1 327 ? -5.023 66.812 24 1 96.25 327 ALA A C 1
ATOM 2547 O O . ALA A 1 327 ? -5.406 67.75 23.266 1 96.25 327 ALA A O 1
ATOM 2548 N N . SER A 1 328 ? -4.395 65.75 23.5 1 97.06 328 SER A N 1
ATOM 2549 C CA . SER A 1 328 ? -4.191 65.5 22.078 1 97.06 328 SER A CA 1
ATOM 2550 C C . SER A 1 328 ? -4.543 64.062 21.688 1 97.06 328 SER A C 1
ATOM 2552 O O . SER A 1 328 ? -4.797 63.25 22.547 1 97.06 328 SER A O 1
ATOM 2554 N N . LEU A 1 329 ? -4.656 63.906 20.375 1 97.5 329 LEU A N 1
ATOM 2555 C CA . LEU A 1 329 ? -5.148 62.656 19.844 1 97.5 329 LEU A CA 1
ATOM 2556 C C . LEU A 1 329 ? -4.242 62.125 18.734 1 97.5 329 LEU A C 1
ATOM 2558 O O . LEU A 1 329 ? -3.85 62.875 17.844 1 97.5 329 LEU A O 1
ATOM 2562 N N . THR A 1 330 ? -3.807 60.875 18.844 1 98.12 330 THR A N 1
ATOM 2563 C CA . THR A 1 330 ? -3.115 60.188 17.766 1 98.12 330 THR A CA 1
ATOM 2564 C C . THR A 1 330 ? -4 59.094 17.188 1 98.12 330 THR A C 1
ATOM 2566 O O . THR A 1 330 ? -4.438 58.188 17.906 1 98.12 330 THR A O 1
ATOM 2569 N N . ILE A 1 331 ? -4.281 59.125 15.898 1 98.06 331 ILE A N 1
ATOM 2570 C CA . ILE A 1 331 ? -4.984 58.062 15.195 1 98.06 331 ILE A CA 1
ATOM 2571 C C . ILE A 1 331 ? -4.012 56.938 14.844 1 98.06 331 ILE A C 1
ATOM 2573 O O . ILE A 1 331 ? -3.004 57.156 14.172 1 98.06 331 ILE A O 1
ATOM 2577 N N . GLN A 1 332 ? -4.297 55.75 15.273 1 98 332 GLN A N 1
ATOM 2578 C CA . GLN A 1 332 ? -3.322 54.688 15.055 1 98 332 GLN A CA 1
ATOM 2579 C C . GLN A 1 332 ? -4.012 53.344 14.82 1 98 332 GLN A C 1
ATOM 2581 O O . GLN A 1 332 ? -5.242 53.25 14.844 1 98 332 GLN A O 1
ATOM 2586 N N . ALA A 1 333 ? -3.238 52.281 14.438 1 97.12 333 ALA A N 1
ATOM 2587 C CA . ALA A 1 333 ? -3.711 50.906 14.406 1 97.12 333 ALA A CA 1
ATOM 2588 C C . ALA A 1 333 ? -3.955 50.375 15.812 1 97.12 333 ALA A C 1
ATOM 2590 O O . ALA A 1 333 ? -3.354 50.875 16.781 1 97.12 333 ALA A O 1
ATOM 2591 N N . SER A 1 334 ? -4.84 49.469 15.922 1 97.62 334 SER A N 1
ATOM 2592 C CA . SER A 1 334 ? -5.223 48.938 17.234 1 97.62 334 SER A CA 1
ATOM 2593 C C . SER A 1 334 ? -4.09 48.125 17.859 1 97.62 334 SER A C 1
ATOM 2595 O O . SER A 1 334 ? -4.051 47.938 19.078 1 97.62 334 SER A O 1
ATOM 2597 N N . SER A 1 335 ? -3.268 47.594 17.078 1 97.62 335 SER A N 1
ATOM 2598 C CA . SER A 1 335 ? -2.086 46.812 17.438 1 97.62 335 SER A CA 1
ATOM 2599 C C . SER A 1 335 ? -1.043 46.844 16.328 1 97.62 335 SER A C 1
ATOM 2601 O O . SER A 1 335 ? -1.185 47.594 15.359 1 97.62 335 SER A O 1
ATOM 2603 N N . SER A 1 336 ? 0.054 46.125 16.562 1 97.56 336 SER A N 1
ATOM 2604 C CA . SER A 1 336 ? 0.998 45.938 15.469 1 97.56 336 SER A CA 1
ATOM 2605 C C . SER A 1 336 ? 0.306 45.375 14.234 1 97.56 336 SER A C 1
ATOM 2607 O O . SER A 1 336 ? -0.579 44.531 14.336 1 97.56 336 SER A O 1
ATOM 2609 N N . LEU A 1 337 ? 0.748 45.812 13.023 1 97.94 337 LEU A N 1
ATOM 2610 C CA . LEU A 1 337 ? 0.198 45.312 11.766 1 97.94 337 LEU A CA 1
ATOM 2611 C C . LEU A 1 337 ? 0.866 44 11.352 1 97.94 337 LEU A C 1
ATOM 2613 O O . LEU A 1 337 ? 0.643 43.531 10.242 1 97.94 337 LEU A O 1
ATOM 2617 N N . GLN A 1 338 ? 1.598 43.406 12.281 1 97.25 338 GLN A N 1
ATOM 2618 C CA . GLN A 1 338 ? 2.293 42.156 12 1 97.25 338 GLN A CA 1
ATOM 2619 C C . GLN A 1 338 ? 1.305 41 11.773 1 97.25 338 GLN A C 1
ATOM 2621 O O . GLN A 1 338 ? 1.673 39.938 11.25 1 97.25 338 GLN A O 1
ATOM 2626 N N . HIS A 1 339 ? 0.023 41.219 12.117 1 96.81 339 HIS A N 1
ATOM 2627 C CA . HIS A 1 339 ? -0.961 40.125 12.086 1 96.81 339 HIS A CA 1
ATOM 2628 C C . HIS A 1 339 ? -1.758 40.156 10.789 1 96.81 339 HIS A C 1
ATOM 2630 O O . HIS A 1 339 ? -2.721 39.406 10.633 1 96.81 339 HIS A O 1
ATOM 2636 N N . VAL A 1 340 ? -1.405 41.031 9.844 1 97.44 340 VAL A N 1
ATOM 2637 C CA . VAL A 1 340 ? -2.02 41.094 8.523 1 97.44 340 VAL A CA 1
ATOM 2638 C C . VAL A 1 340 ? -0.939 41 7.445 1 97.44 340 VAL A C 1
ATOM 2640 O O . VAL A 1 340 ? 0.232 41.281 7.715 1 97.44 340 VAL A O 1
ATOM 2643 N N . PRO A 1 341 ? -1.316 40.625 6.219 1 97.44 341 PRO A N 1
ATOM 2644 C CA . PRO A 1 341 ? -0.338 40.594 5.129 1 97.44 341 PRO A CA 1
ATOM 2645 C C . PRO A 1 341 ? 0.106 42 4.723 1 97.44 341 PRO A C 1
ATOM 2647 O O . PRO A 1 341 ? -0.404 43 5.254 1 97.44 341 PRO A O 1
ATOM 2650 N N . TYR A 1 342 ? 1.019 42.094 3.803 1 97.62 342 TYR A N 1
ATOM 2651 C CA . TYR A 1 342 ? 1.662 43.344 3.455 1 97.62 342 TYR A CA 1
ATOM 2652 C C . TYR A 1 342 ? 0.748 44.219 2.588 1 97.62 342 TYR A C 1
ATOM 2654 O O . TYR A 1 342 ? 0.543 45.406 2.871 1 97.62 342 TYR A O 1
ATOM 2662 N N . THR A 1 343 ? 0.229 43.594 1.528 1 97.5 343 THR A N 1
ATOM 2663 C CA . THR A 1 343 ? -0.57 44.406 0.612 1 97.5 343 THR A CA 1
ATOM 2664 C C . THR A 1 343 ? -1.541 43.531 -0.174 1 97.5 343 THR A C 1
ATOM 2666 O O . THR A 1 343 ? -1.287 42.312 -0.377 1 97.5 343 THR A O 1
ATOM 2669 N N . THR A 1 344 ? -2.629 44.094 -0.611 1 96.56 344 THR A N 1
ATOM 2670 C CA . THR A 1 344 ? -3.658 43.375 -1.365 1 96.56 344 THR A CA 1
ATOM 2671 C C . THR A 1 344 ? -3.379 43.469 -2.863 1 96.56 344 THR A C 1
ATOM 2673 O O . THR A 1 344 ? -4.113 42.875 -3.666 1 96.56 344 THR A O 1
ATOM 2676 N N . GLN A 1 345 ? -2.344 44.062 -3.268 1 93.81 345 GLN A N 1
ATOM 2677 C CA . GLN A 1 345 ? -2.113 44.406 -4.668 1 93.81 345 GLN A CA 1
ATOM 2678 C C . GLN A 1 345 ? -2.129 43.156 -5.539 1 93.81 345 GLN A C 1
ATOM 2680 O O . GLN A 1 345 ? -2.721 43.125 -6.621 1 93.81 345 GLN A O 1
ATOM 2685 N N . CYS A 1 346 ? -1.487 42.125 -5.062 1 91.62 346 CYS A N 1
ATOM 2686 C CA . CYS A 1 346 ? -1.373 40.906 -5.863 1 91.62 346 CYS A CA 1
ATOM 2687 C C . CYS A 1 346 ? -2.678 40.125 -5.848 1 91.62 346 CYS A C 1
ATOM 2689 O O . CYS A 1 346 ? -2.889 39.25 -6.691 1 91.62 346 CYS A O 1
ATOM 2691 N N . GLU A 1 347 ? -3.643 40.438 -4.949 1 94.06 347 GLU A N 1
ATOM 2692 C CA . GLU A 1 347 ? -4.879 39.688 -4.777 1 94.06 347 GLU A CA 1
ATOM 2693 C C . GLU A 1 347 ? -5.992 40.219 -5.664 1 94.06 347 GLU A C 1
ATOM 2695 O O . GLU A 1 347 ? -6.934 39.5 -6 1 94.06 347 GLU A O 1
ATOM 2700 N N . VAL A 1 348 ? -5.883 41.469 -6.066 1 91 348 VAL A N 1
ATOM 2701 C CA . VAL A 1 348 ? -6.965 42.219 -6.699 1 91 348 VAL A CA 1
ATOM 2702 C C . VAL A 1 348 ? -7.348 41.562 -8.023 1 91 348 VAL A C 1
ATOM 2704 O O . VAL A 1 348 ? -8.523 41.25 -8.258 1 91 348 VAL A O 1
ATOM 2707 N N . LYS A 1 349 ? -6.438 41.25 -8.938 1 88.19 349 LYS A N 1
ATOM 2708 C CA . LYS A 1 349 ? -6.723 40.688 -10.258 1 88.19 349 LYS A CA 1
ATOM 2709 C C . LYS A 1 349 ? -7.383 39.312 -10.148 1 88.19 349 LYS A C 1
ATOM 2711 O O . LYS A 1 349 ? -8.344 39.031 -10.859 1 88.19 349 LYS A O 1
ATOM 2716 N N . GLN A 1 350 ? -6.898 38.625 -9.188 1 90.88 350 GLN A N 1
ATOM 2717 C CA . GLN A 1 350 ? -7.398 37.281 -9.031 1 90.88 350 GLN A CA 1
ATOM 2718 C C . GLN A 1 350 ? -8.836 37.281 -8.516 1 90.88 350 GLN A C 1
ATOM 2720 O O . GLN A 1 350 ? -9.688 36.562 -9.039 1 90.88 350 GLN A O 1
ATOM 2725 N N . PHE A 1 351 ? -9.141 38.031 -7.5 1 92.75 351 PHE A N 1
ATOM 2726 C CA . PHE A 1 351 ? -10.453 38.031 -6.875 1 92.75 351 PHE A CA 1
ATOM 2727 C C . PHE A 1 351 ? -11.492 38.688 -7.781 1 92.75 351 PHE A C 1
ATOM 2729 O O . PHE A 1 351 ? -12.656 38.281 -7.785 1 92.75 351 PHE A O 1
ATOM 2736 N N . GLU A 1 352 ? -11.031 39.594 -8.625 1 91.38 352 GLU A N 1
ATOM 2737 C CA . GLU A 1 352 ? -11.945 40.219 -9.555 1 91.38 352 GLU A CA 1
ATOM 2738 C C . GLU A 1 352 ? -12.234 39.344 -10.758 1 91.38 352 GLU A C 1
ATOM 2740 O O . GLU A 1 352 ? -13.32 39.406 -11.344 1 91.38 352 GLU A O 1
ATOM 2745 N N . ALA A 1 353 ? -11.312 38.531 -11.141 1 91.31 353 ALA A N 1
ATOM 2746 C CA . ALA A 1 353 ? -11.445 37.656 -12.305 1 91.31 353 ALA A CA 1
ATOM 2747 C C . ALA A 1 353 ? -12.352 36.469 -11.992 1 91.31 353 ALA A C 1
ATOM 2749 O O . ALA A 1 353 ? -12.961 35.875 -12.891 1 91.31 353 ALA A O 1
ATOM 2750 N N . ASN A 1 354 ? -12.461 36.156 -10.766 1 91.44 354 ASN A N 1
ATOM 2751 C CA . ASN A 1 354 ? -13.258 35.031 -10.336 1 91.44 354 ASN A CA 1
ATOM 2752 C C . ASN A 1 354 ? -14.68 35.438 -9.977 1 91.44 354 ASN A C 1
ATOM 2754 O O . ASN A 1 354 ? -14.891 36.281 -9.102 1 91.44 354 ASN A O 1
ATOM 2758 N N . GLU A 1 355 ? -15.594 34.812 -10.594 1 90.75 355 GLU A N 1
ATOM 2759 C CA . GLU A 1 355 ? -17 35.125 -10.391 1 90.75 355 GLU A CA 1
ATOM 2760 C C . GLU A 1 355 ? -17.438 34.844 -8.961 1 90.75 355 GLU A C 1
ATOM 2762 O O . GLU A 1 355 ? -18.297 35.531 -8.414 1 90.75 355 GLU A O 1
ATOM 2767 N N . GLU A 1 356 ? -16.812 33.969 -8.312 1 91.06 356 GLU A N 1
ATOM 2768 C CA . GLU A 1 356 ? -17.219 33.531 -6.984 1 91.06 356 GLU A CA 1
ATOM 2769 C C . GLU A 1 356 ? -16.734 34.5 -5.906 1 91.06 356 GLU A C 1
ATOM 2771 O O . GLU A 1 356 ? -17.219 34.469 -4.773 1 91.06 356 GLU A O 1
ATOM 2776 N N . THR A 1 357 ? -15.812 35.406 -6.223 1 95.12 357 THR A N 1
ATOM 2777 C CA . THR A 1 357 ? -15.234 36.281 -5.199 1 95.12 357 THR A CA 1
ATOM 2778 C C . THR A 1 357 ? -15.422 37.75 -5.566 1 95.12 357 THR A C 1
ATOM 2780 O O . THR A 1 357 ? -14.672 38.594 -5.094 1 95.12 357 THR A O 1
ATOM 2783 N N . GLN A 1 358 ? -16.344 38.031 -6.43 1 94.62 358 GLN A N 1
ATOM 2784 C CA . GLN A 1 358 ? -16.578 39.406 -6.852 1 94.62 358 GLN A CA 1
ATOM 2785 C C . GLN A 1 358 ? -16.891 40.312 -5.652 1 94.62 358 GLN A C 1
ATOM 2787 O O . GLN A 1 358 ? -17.625 39.906 -4.742 1 94.62 358 GLN A O 1
ATOM 2792 N N . GLY A 1 359 ? -16.297 41.5 -5.656 1 95.62 359 GLY A N 1
ATOM 2793 C CA . GLY A 1 359 ? -16.516 42.469 -4.598 1 95.62 359 GLY A CA 1
ATOM 2794 C C . GLY A 1 359 ? -15.562 42.312 -3.43 1 95.62 359 GLY A C 1
ATOM 2795 O O . GLY A 1 359 ? -15.383 43.25 -2.645 1 95.62 359 GLY A O 1
ATOM 2796 N N . LEU A 1 360 ? -14.945 41.156 -3.277 1 97 360 LEU A N 1
ATOM 2797 C CA . LEU A 1 360 ? -14.102 40.844 -2.131 1 97 360 LEU A CA 1
ATOM 2798 C C . LEU A 1 360 ? -12.875 41.75 -2.1 1 97 360 LEU A C 1
ATOM 2800 O O . LEU A 1 360 ? -12.5 42.25 -1.04 1 97 360 LEU A O 1
ATOM 2804 N N . ALA A 1 361 ? -12.234 41.938 -3.227 1 96 361 ALA A N 1
ATOM 2805 C CA . ALA A 1 361 ? -10.992 42.719 -3.303 1 96 361 ALA A CA 1
ATOM 2806 C C . ALA A 1 361 ? -11.18 44.125 -2.75 1 96 361 ALA A C 1
ATOM 2808 O O . ALA A 1 361 ? -10.273 44.688 -2.123 1 96 361 ALA A O 1
ATOM 2809 N N . GLY A 1 362 ? -12.305 44.688 -2.951 1 95.69 362 GLY A N 1
ATOM 2810 C CA . GLY A 1 362 ? -12.57 46.062 -2.561 1 95.69 362 GLY A CA 1
ATOM 2811 C C . GLY A 1 362 ? -12.672 46.25 -1.059 1 95.69 362 GLY A C 1
ATOM 2812 O O . GLY A 1 362 ? -12.57 47.375 -0.558 1 95.69 362 GLY A O 1
ATOM 2813 N N . VAL A 1 363 ? -12.859 45.219 -0.369 1 97 363 VAL A N 1
ATOM 2814 C CA . VAL A 1 363 ? -13.086 45.344 1.066 1 97 363 VAL A CA 1
ATOM 2815 C C . VAL A 1 363 ? -11.945 44.688 1.836 1 97 363 VAL A C 1
ATOM 2817 O O . VAL A 1 363 ? -12.047 44.5 3.049 1 97 363 VAL A O 1
ATOM 2820 N N . LEU A 1 364 ? -10.93 44.281 1.183 1 97.19 364 LEU A N 1
ATOM 2821 C CA . LEU A 1 364 ? -9.719 43.812 1.832 1 97.19 364 LEU A CA 1
ATOM 2822 C C . LEU A 1 364 ? -8.758 44.969 2.127 1 97.19 364 LEU A C 1
ATOM 2824 O O . LEU A 1 364 ? -8.672 45.906 1.353 1 97.19 364 LEU A O 1
ATOM 2828 N N . SER A 1 365 ? -8.148 44.906 3.215 1 97.81 365 SER A N 1
ATOM 2829 C CA . SER A 1 365 ? -7.168 45.906 3.643 1 97.81 365 SER A CA 1
ATOM 2830 C C . SER A 1 365 ? -6.039 45.25 4.445 1 97.81 365 SER A C 1
ATOM 2832 O O . SER A 1 365 ? -6.258 44.781 5.559 1 97.81 365 SER A O 1
ATOM 2834 N N . PHE A 1 366 ? -4.871 45.25 3.797 1 98 366 PHE A N 1
ATOM 2835 C CA . PHE A 1 366 ? -3.693 44.719 4.473 1 98 366 PHE A CA 1
ATOM 2836 C C . PHE A 1 366 ? -2.854 45.844 5.07 1 98 366 PHE A C 1
ATOM 2838 O O . PHE A 1 366 ? -3.373 46.906 5.383 1 98 366 PHE A O 1
ATOM 2845 N N . ALA A 1 367 ? -1.615 45.656 5.395 1 98.31 367 ALA A N 1
ATOM 2846 C CA . ALA A 1 367 ? -0.809 46.594 6.152 1 98.31 367 ALA A CA 1
ATOM 2847 C C . ALA A 1 367 ? -0.658 47.906 5.391 1 98.31 367 ALA A C 1
ATOM 2849 O O . ALA A 1 367 ? -0.838 49 5.961 1 98.31 367 ALA A O 1
ATOM 2850 N N . TYR A 1 368 ? -0.321 47.875 4.105 1 98.12 368 TYR A N 1
ATOM 2851 C CA . TYR A 1 368 ? -0.142 49.062 3.311 1 98.12 368 TYR A CA 1
ATOM 2852 C C . TYR A 1 368 ? -1.447 49.844 3.201 1 98.12 368 TYR A C 1
ATOM 2854 O O . TYR A 1 368 ? -1.468 51.062 3.383 1 98.12 368 TYR A O 1
ATOM 2862 N N . GLU A 1 369 ? -2.463 49.156 2.879 1 97.44 369 GLU A N 1
ATOM 2863 C CA . GLU A 1 369 ? -3.773 49.781 2.736 1 97.44 369 GLU A CA 1
ATOM 2864 C C . GLU A 1 369 ? -4.238 50.375 4.055 1 97.44 369 GLU A C 1
ATOM 2866 O O . GLU A 1 369 ? -4.902 51.438 4.062 1 97.44 369 GLU A O 1
ATOM 2871 N N . LYS A 1 370 ? -3.906 49.812 5.113 1 98.06 370 LYS A N 1
ATOM 2872 C CA . LYS A 1 370 ? -4.316 50.281 6.426 1 98.06 370 LYS A CA 1
ATOM 2873 C C . LYS A 1 370 ? -3.586 51.562 6.789 1 98.06 370 LYS A C 1
ATOM 2875 O O . LYS A 1 370 ? -4.102 52.406 7.551 1 98.06 370 LYS A O 1
ATOM 2880 N N . LEU A 1 371 ? -2.402 51.812 6.258 1 98.06 371 LEU A N 1
ATOM 2881 C CA . LEU A 1 371 ? -1.731 53.094 6.434 1 98.06 371 LEU A CA 1
ATOM 2882 C C . LEU A 1 371 ? -2.541 54.219 5.801 1 98.06 371 LEU A C 1
ATOM 2884 O O . LEU A 1 371 ? -2.645 55.312 6.367 1 98.06 371 LEU A O 1
ATOM 2888 N N . ALA A 1 372 ? -3.08 53.906 4.656 1 96.12 372 ALA A N 1
ATOM 2889 C CA . ALA A 1 372 ? -3.926 54.906 3.994 1 96.12 372 ALA A CA 1
ATOM 2890 C C . ALA A 1 372 ? -5.184 55.188 4.809 1 96.12 372 ALA A C 1
ATOM 2892 O O . ALA A 1 372 ? -5.645 56.344 4.879 1 96.12 372 ALA A O 1
ATOM 2893 N N . GLU A 1 373 ? -5.738 54.156 5.391 1 96.75 373 GLU A N 1
ATOM 2894 C CA . GLU A 1 373 ? -6.914 54.312 6.242 1 96.75 373 GLU A CA 1
ATOM 2895 C C . GLU A 1 373 ? -6.609 55.188 7.453 1 96.75 373 GLU A C 1
ATOM 2897 O O . GLU A 1 373 ? -7.43 56.031 7.852 1 96.75 373 GLU A O 1
ATOM 2902 N N . LEU A 1 374 ? -5.465 54.969 7.977 1 96.19 374 LEU A N 1
ATOM 2903 C CA . LEU A 1 374 ? -5 55.75 9.117 1 96.19 374 LEU A CA 1
ATOM 2904 C C . LEU A 1 374 ? -4.969 57.219 8.773 1 96.19 374 LEU A C 1
ATOM 2906 O O . LEU A 1 374 ? -5.48 58.062 9.531 1 96.19 374 LEU A O 1
ATOM 2910 N N . GLU A 1 375 ? -4.438 57.594 7.688 1 96 375 GLU A N 1
ATOM 2911 C CA . GLU A 1 375 ? -4.289 58.969 7.273 1 96 375 GLU A CA 1
ATOM 2912 C C . GLU A 1 375 ? -5.637 59.594 6.891 1 96 375 GLU A C 1
ATOM 2914 O O . GLU A 1 375 ? -5.867 60.781 7.098 1 96 375 GLU A O 1
ATOM 2919 N N . LEU A 1 376 ? -6.43 58.781 6.34 1 96.56 376 LEU A N 1
ATOM 2920 C CA . LEU A 1 376 ? -7.785 59.219 6.039 1 96.56 376 LEU A CA 1
ATOM 2921 C C . LEU A 1 376 ? -8.516 59.625 7.312 1 96.56 376 LEU A C 1
ATOM 2923 O O . LEU A 1 376 ? -9.125 60.719 7.355 1 96.56 376 LEU A O 1
ATOM 2927 N N . LEU A 1 377 ? -8.477 58.812 8.359 1 97.12 377 LEU A N 1
ATOM 2928 C CA . LEU A 1 377 ? -9.148 59.125 9.617 1 97.12 377 LEU A CA 1
ATOM 2929 C C . LEU A 1 377 ? -8.516 60.344 10.297 1 97.12 377 LEU A C 1
ATOM 2931 O O . LEU A 1 377 ? -9.203 61.125 10.945 1 97.12 377 LEU A O 1
ATOM 2935 N N . LYS A 1 378 ? -7.188 60.438 10.18 1 96.94 378 LYS A N 1
ATOM 2936 C CA . LYS A 1 378 ? -6.512 61.625 10.68 1 96.94 378 LYS A CA 1
ATOM 2937 C C . LYS A 1 378 ? -7.055 62.875 10.008 1 96.94 378 LYS A C 1
ATOM 2939 O O . LYS A 1 378 ? -7.324 63.875 10.68 1 96.94 378 LYS A O 1
ATOM 2944 N N . ASN A 1 379 ? -7.207 62.844 8.727 1 96.06 379 ASN A N 1
ATOM 2945 C CA . ASN A 1 379 ? -7.758 63.969 7.973 1 96.06 379 ASN A CA 1
ATOM 2946 C C . ASN A 1 379 ? -9.172 64.312 8.43 1 96.06 379 ASN A C 1
ATOM 2948 O O . ASN A 1 379 ? -9.523 65.5 8.57 1 96.06 379 ASN A O 1
ATOM 2952 N N . VAL A 1 380 ? -9.938 63.312 8.633 1 96.56 380 VAL A N 1
ATOM 2953 C CA . VAL A 1 380 ? -11.297 63.5 9.117 1 96.56 380 VAL A CA 1
ATOM 2954 C C . VAL A 1 380 ? -11.266 64.188 10.492 1 96.56 380 VAL A C 1
ATOM 2956 O O . VAL A 1 380 ? -12.055 65.062 10.766 1 96.56 380 VAL A O 1
ATOM 2959 N N . ALA A 1 381 ? -10.391 63.688 11.328 1 96.06 381 ALA A N 1
ATOM 2960 C CA . ALA A 1 381 ? -10.281 64.25 12.672 1 96.06 381 ALA A CA 1
ATOM 2961 C C . ALA A 1 381 ? -9.852 65.688 12.641 1 96.06 381 ALA A C 1
ATOM 2963 O O . ALA A 1 381 ? -10.297 66.5 13.461 1 96.06 381 ALA A O 1
ATOM 2964 N N . LEU A 1 382 ? -9.008 66.125 11.719 1 95.06 382 LEU A N 1
ATOM 2965 C CA . LEU A 1 382 ? -8.438 67.438 11.641 1 95.06 382 LEU A CA 1
ATOM 2966 C C . LEU A 1 382 ? -9.375 68.375 10.898 1 95.06 382 LEU A C 1
ATOM 2968 O O . LEU A 1 382 ? -9.57 69.562 11.328 1 95.06 382 LEU A O 1
ATOM 2972 N N . ASN A 1 383 ? -10.016 67.875 9.773 1 94.75 383 ASN A N 1
ATOM 2973 C CA . ASN A 1 383 ? -10.664 68.75 8.828 1 94.75 383 ASN A CA 1
ATOM 2974 C C . ASN A 1 383 ? -12.141 68.438 8.633 1 94.75 383 ASN A C 1
ATOM 2976 O O . ASN A 1 383 ? -12.852 69.125 7.887 1 94.75 383 ASN A O 1
ATOM 2980 N N . GLY A 1 384 ? -12.547 67.438 9.273 1 93.44 384 GLY A N 1
ATOM 2981 C CA . GLY A 1 384 ? -13.938 67.062 9.156 1 93.44 384 GLY A CA 1
ATOM 2982 C C . GLY A 1 384 ? -14.18 66.062 8.039 1 93.44 384 GLY A C 1
ATOM 2983 O O . GLY A 1 384 ? -13.32 65.875 7.18 1 93.44 384 GLY A O 1
ATOM 2984 N N . GLU A 1 385 ? -15.297 65.5 8.016 1 94.19 385 GLU A N 1
ATOM 2985 C CA . GLU A 1 385 ? -15.672 64.5 7.074 1 94.19 385 GLU A CA 1
ATOM 2986 C C . GLU A 1 385 ? -15.68 65 5.637 1 94.19 385 GLU A C 1
ATOM 2988 O O . GLU A 1 385 ? -15.344 64.25 4.707 1 94.19 385 GLU A O 1
ATOM 2993 N N . ASP A 1 386 ? -16.078 66.188 5.48 1 93.81 386 ASP A N 1
ATOM 2994 C CA . ASP A 1 386 ? -16.203 66.75 4.148 1 93.81 386 ASP A CA 1
ATOM 2995 C C . ASP A 1 386 ? -14.844 66.812 3.443 1 93.81 386 ASP A C 1
ATOM 2997 O O . ASP A 1 386 ? -14.773 66.688 2.221 1 93.81 386 ASP A O 1
ATOM 3001 N N . ALA A 1 387 ? -13.82 66.938 4.23 1 94.12 387 ALA A N 1
ATOM 3002 C CA . ALA A 1 387 ? -12.469 67 3.68 1 94.12 387 ALA A CA 1
ATOM 3003 C C . ALA A 1 387 ? -12.031 65.625 3.135 1 94.12 387 ALA A C 1
ATOM 3005 O O . ALA A 1 387 ? -11.117 65.562 2.311 1 94.12 387 ALA A O 1
ATOM 3006 N N . ALA A 1 388 ? -12.688 64.625 3.574 1 94.81 388 ALA A N 1
ATOM 3007 C CA . ALA A 1 388 ? -12.344 63.281 3.152 1 94.81 388 ALA A CA 1
ATOM 3008 C C . ALA A 1 388 ? -13.531 62.594 2.492 1 94.81 388 ALA A C 1
ATOM 3010 O O . ALA A 1 388 ? -13.586 61.344 2.441 1 94.81 388 ALA A O 1
ATOM 3011 N N . ARG A 1 389 ? -14.461 63.281 2 1 94.81 389 ARG A N 1
ATOM 3012 C CA . ARG A 1 389 ? -15.742 62.781 1.523 1 94.81 389 ARG A CA 1
ATOM 3013 C C . ARG A 1 389 ? -15.555 61.75 0.402 1 94.81 389 ARG A C 1
ATOM 3015 O O . ARG A 1 389 ? -16.172 60.688 0.411 1 94.81 389 ARG A O 1
ATOM 3022 N N . GLN A 1 390 ? -14.695 62.094 -0.518 1 94.75 390 GLN A N 1
ATOM 3023 C CA . GLN A 1 390 ? -14.492 61.188 -1.663 1 94.75 390 GLN A CA 1
ATOM 3024 C C . GLN A 1 390 ? -13.992 59.812 -1.219 1 94.75 390 GLN A C 1
ATOM 3026 O O . GLN A 1 390 ? -14.531 58.812 -1.633 1 94.75 390 GLN A O 1
ATOM 3031 N N . ALA A 1 391 ? -12.953 59.844 -0.401 1 95 391 ALA A N 1
ATOM 3032 C CA . ALA A 1 391 ? -12.383 58.594 0.075 1 95 391 ALA A CA 1
ATOM 3033 C C . ALA A 1 391 ? -13.383 57.812 0.922 1 95 391 ALA A C 1
ATOM 3035 O O . ALA A 1 391 ? -13.43 56.562 0.864 1 95 391 ALA A O 1
ATOM 3036 N N . LEU A 1 392 ? -14.141 58.438 1.722 1 96.56 392 LEU A N 1
ATOM 3037 C CA . LEU A 1 392 ? -15.172 57.781 2.545 1 96.56 392 LEU A CA 1
ATOM 3038 C C . LEU A 1 392 ? -16.266 57.188 1.676 1 96.56 392 LEU A C 1
ATOM 3040 O O . LEU A 1 392 ? -16.734 56.094 1.94 1 96.56 392 LEU A O 1
ATOM 3044 N N . ASP A 1 393 ? -16.656 57.906 0.66 1 95.94 393 ASP A N 1
ATOM 3045 C CA . ASP A 1 393 ? -17.688 57.438 -0.254 1 95.94 393 ASP A CA 1
ATOM 3046 C C . ASP A 1 393 ? -17.203 56.188 -1.019 1 95.94 393 ASP A C 1
ATOM 3048 O O . ASP A 1 393 ? -17.969 55.281 -1.276 1 95.94 393 ASP A O 1
ATOM 3052 N N . GLU A 1 394 ? -15.984 56.25 -1.373 1 95.94 394 GLU A N 1
ATOM 3053 C CA . GLU A 1 394 ? -15.406 55.094 -2.055 1 95.94 394 GLU A CA 1
ATOM 3054 C C . GLU A 1 394 ? -15.414 53.875 -1.154 1 95.94 394 GLU A C 1
ATOM 3056 O O . GLU A 1 394 ? -15.688 52.75 -1.615 1 95.94 394 GLU A O 1
ATOM 3061 N N . ALA A 1 395 ? -15.031 54 0.108 1 96.31 395 ALA A N 1
ATOM 3062 C CA . ALA A 1 395 ? -15.07 52.906 1.062 1 96.31 395 ALA A CA 1
ATOM 3063 C C . ALA A 1 395 ? -16.5 52.375 1.243 1 96.31 395 ALA A C 1
ATOM 3065 O O . ALA A 1 395 ? -16.719 51.188 1.285 1 96.31 395 ALA A O 1
ATOM 3066 N N . LYS A 1 396 ? -17.422 53.281 1.35 1 96.38 396 LYS A N 1
ATOM 3067 C CA . LYS A 1 396 ? -18.828 52.906 1.475 1 96.38 396 LYS A CA 1
ATOM 3068 C C . LYS A 1 396 ? -19.312 52.156 0.241 1 96.38 396 LYS A C 1
ATOM 3070 O O . LYS A 1 396 ? -20.031 51.156 0.357 1 96.38 396 LYS A O 1
ATOM 3075 N N . LYS A 1 397 ? -18.922 52.625 -0.876 1 96.88 397 LYS A N 1
ATOM 3076 C CA . LYS A 1 397 ? -19.297 51.969 -2.133 1 96.88 397 LYS A CA 1
ATOM 3077 C C . LYS A 1 397 ? -18.703 50.562 -2.221 1 96.88 397 LYS A C 1
ATOM 3079 O O . LYS A 1 397 ? -19.359 49.656 -2.691 1 96.88 397 LYS A O 1
ATOM 3084 N N . ALA A 1 398 ? -17.469 50.438 -1.863 1 96.25 398 ALA A N 1
ATOM 3085 C CA . ALA A 1 398 ? -16.812 49.156 -1.885 1 96.25 398 ALA A CA 1
ATOM 3086 C C . ALA A 1 398 ? -17.594 48.125 -1.05 1 96.25 398 ALA A C 1
ATOM 3088 O O . ALA A 1 398 ? -17.812 47 -1.484 1 96.25 398 ALA A O 1
ATOM 3089 N N . TRP A 1 399 ? -18 48.469 0.113 1 96.75 399 TRP A N 1
ATOM 3090 C CA . TRP A 1 399 ? -18.781 47.594 0.974 1 96.75 399 TRP A CA 1
ATOM 3091 C C . TRP A 1 399 ? -20.141 47.312 0.363 1 96.75 399 TRP A C 1
ATOM 3093 O O . TRP A 1 399 ? -20.641 46.188 0.453 1 96.75 399 TRP A O 1
ATOM 3103 N N . ALA A 1 400 ? -20.734 48.312 -0.25 1 96.75 400 ALA A N 1
ATOM 3104 C CA . ALA A 1 400 ? -22.031 48.125 -0.906 1 96.75 400 ALA A CA 1
ATOM 3105 C C . ALA A 1 400 ? -21.922 47.094 -2.025 1 96.75 400 ALA A C 1
ATOM 3107 O O . ALA A 1 400 ? -22.797 46.219 -2.156 1 96.75 400 ALA A O 1
ATOM 3108 N N . VAL A 1 401 ? -20.938 47.25 -2.824 1 96.44 401 VAL A N 1
ATOM 3109 C CA . VAL A 1 401 ? -20.703 46.312 -3.914 1 96.44 401 VAL A CA 1
ATOM 3110 C C . VAL A 1 401 ? -20.453 44.906 -3.348 1 96.44 401 VAL A C 1
ATOM 3112 O O . VAL A 1 401 ? -20.969 43.906 -3.875 1 96.44 401 VAL A O 1
ATOM 3115 N N . TYR A 1 402 ? -19.688 44.781 -2.271 1 96.44 402 TYR A N 1
ATOM 3116 C CA . TYR A 1 402 ? -19.406 43.5 -1.616 1 96.44 402 TYR A CA 1
ATOM 3117 C C . TYR A 1 402 ? -20.703 42.812 -1.184 1 96.44 402 TYR A C 1
ATOM 3119 O O . TYR A 1 402 ? -20.906 41.656 -1.472 1 96.44 402 TYR A O 1
ATOM 3127 N N . TYR A 1 403 ? -21.578 43.531 -0.541 1 96.25 403 TYR A N 1
ATOM 3128 C CA . TYR A 1 403 ? -22.812 42.938 -0.033 1 96.25 403 TYR A CA 1
ATOM 3129 C C . TYR A 1 403 ? -23.766 42.625 -1.173 1 96.25 403 TYR A C 1
ATOM 3131 O O . TYR A 1 403 ? -24.547 41.656 -1.083 1 96.25 403 TYR A O 1
ATOM 3139 N N . GLU A 1 404 ? -23.703 43.406 -2.23 1 96.5 404 GLU A N 1
ATOM 3140 C CA . GLU A 1 404 ? -24.516 43.156 -3.408 1 96.5 404 GLU A CA 1
ATOM 3141 C C . GLU A 1 404 ? -24.094 41.844 -4.078 1 96.5 404 GLU A C 1
ATOM 3143 O O . GLU A 1 404 ? -24.953 41.031 -4.465 1 96.5 404 GLU A O 1
ATOM 3148 N N . LYS A 1 405 ? -22.812 41.625 -4.184 1 96.19 405 LYS A N 1
ATOM 3149 C CA . LYS A 1 405 ? -22.266 40.469 -4.902 1 96.19 405 LYS A CA 1
ATOM 3150 C C . LYS A 1 405 ? -22.234 39.219 -4.016 1 96.19 405 LYS A C 1
ATOM 3152 O O . LYS A 1 405 ? -22.219 38.094 -4.516 1 96.19 405 LYS A O 1
ATOM 3157 N N . ASN A 1 406 ? -22.25 39.375 -2.67 1 96.06 406 ASN A N 1
ATOM 3158 C CA . ASN A 1 406 ? -22.172 38.281 -1.72 1 96.06 406 ASN A CA 1
ATOM 3159 C C . ASN A 1 406 ? -23.281 38.344 -0.679 1 96.06 406 ASN A C 1
ATOM 3161 O O . ASN A 1 406 ? -23.016 38.438 0.521 1 96.06 406 ASN A O 1
ATOM 3165 N N . PRO A 1 407 ? -24.453 38.25 -1.104 1 95 407 PRO A N 1
ATOM 3166 C CA . PRO A 1 407 ? -25.578 38.312 -0.162 1 95 407 PRO A CA 1
ATOM 3167 C C . PRO A 1 407 ? -25.641 37.062 0.745 1 95 407 PRO A C 1
ATOM 3169 O O . PRO A 1 407 ? -25.094 36.031 0.412 1 95 407 PRO A O 1
ATOM 3172 N N . ALA A 1 408 ? -26.281 37.312 1.873 1 95.94 408 ALA A N 1
ATOM 3173 C CA . ALA A 1 408 ? -26.594 36.156 2.707 1 95.94 408 ALA A CA 1
ATOM 3174 C C . ALA A 1 408 ? -27.375 35.094 1.927 1 95.94 408 ALA A C 1
ATOM 3176 O O . ALA A 1 408 ? -28.344 35.438 1.231 1 95.94 408 ALA A O 1
ATOM 3177 N N . LYS A 1 409 ? -26.969 33.875 1.931 1 96.88 409 LYS A N 1
ATOM 3178 C CA . LYS A 1 409 ? -27.641 32.812 1.2 1 96.88 409 LYS A CA 1
ATOM 3179 C C . LYS A 1 409 ? -28.812 32.25 1.992 1 96.88 409 LYS A C 1
ATOM 3181 O O . LYS A 1 409 ? -28.656 31.797 3.123 1 96.88 409 LYS A O 1
ATOM 3186 N N . LYS A 1 410 ? -29.969 32.188 1.374 1 96.75 410 LYS A N 1
ATOM 3187 C CA . LYS A 1 410 ? -31.203 31.734 2.018 1 96.75 410 LYS A CA 1
ATOM 3188 C C . LYS A 1 410 ? -31.062 30.297 2.512 1 96.75 410 LYS A C 1
ATOM 3190 O O . LYS A 1 410 ? -31.516 29.969 3.605 1 96.75 410 LYS A O 1
ATOM 3195 N N . SER A 1 411 ? -30.5 29.484 1.745 1 96.75 411 SER A N 1
ATOM 3196 C CA . SER A 1 411 ? -30.312 28.078 2.1 1 96.75 411 SER A CA 1
ATOM 3197 C C . SER A 1 411 ? -29.516 27.922 3.385 1 96.75 411 SER A C 1
ATOM 3199 O O . SER A 1 411 ? -29.828 27.078 4.223 1 96.75 411 SER A O 1
ATOM 3201 N N . VAL A 1 412 ? -28.5 28.75 3.58 1 97.62 412 VAL A N 1
ATOM 3202 C CA . VAL A 1 412 ? -27.641 28.703 4.766 1 97.62 412 VAL A CA 1
ATOM 3203 C C . VAL A 1 412 ? -28.391 29.281 5.965 1 97.62 412 VAL A C 1
ATOM 3205 O O . VAL A 1 412 ? -28.391 28.688 7.047 1 97.62 412 VAL A O 1
ATOM 3208 N N . GLN A 1 413 ? -29.047 30.375 5.777 1 97.38 413 GLN A N 1
ATOM 3209 C CA . GLN A 1 413 ? -29.797 31.031 6.848 1 97.38 413 GLN A CA 1
ATOM 3210 C C . GLN A 1 413 ? -30.938 30.156 7.336 1 97.38 413 GLN A C 1
ATOM 3212 O O . GLN A 1 413 ? -31.219 30.094 8.531 1 97.38 413 GLN A O 1
ATOM 3217 N N . ASP A 1 414 ? -31.594 29.516 6.406 1 97.56 414 ASP A N 1
ATOM 3218 C CA . ASP A 1 414 ? -32.688 28.609 6.762 1 97.56 414 ASP A CA 1
ATOM 3219 C C . ASP A 1 414 ? -32.156 27.453 7.613 1 97.56 414 ASP A C 1
ATOM 3221 O O . ASP A 1 414 ? -32.812 27.062 8.594 1 97.56 414 ASP A O 1
ATOM 3225 N N . ARG A 1 415 ? -31.062 26.891 7.25 1 97.62 415 ARG A N 1
ATOM 3226 C CA . ARG A 1 415 ? -30.484 25.781 7.996 1 97.62 415 ARG A CA 1
ATOM 3227 C C . ARG A 1 415 ? -30.094 26.203 9.406 1 97.62 415 ARG A C 1
ATOM 3229 O O . ARG A 1 415 ? -30.297 25.469 10.367 1 97.62 415 ARG A O 1
ATOM 3236 N N . LEU A 1 416 ? -29.5 27.375 9.555 1 97.81 416 LEU A N 1
ATOM 3237 C CA . LEU A 1 416 ? -29.109 27.906 10.852 1 97.81 416 LEU A CA 1
ATOM 3238 C C . LEU A 1 416 ? -30.328 28.109 11.75 1 97.81 416 LEU A C 1
ATOM 3240 O O . LEU A 1 416 ? -30.297 27.781 12.938 1 97.81 416 LEU A O 1
ATOM 3244 N N . SER A 1 417 ? -31.359 28.625 11.133 1 97.19 417 SER A N 1
ATOM 3245 C CA . SER A 1 417 ? -32.562 28.922 11.883 1 97.19 417 SER A CA 1
ATOM 3246 C C . SER A 1 417 ? -33.312 27.641 12.297 1 97.19 417 SER A C 1
ATOM 3248 O O . SER A 1 417 ? -34.062 27.641 13.258 1 97.19 417 SER A O 1
ATOM 3250 N N . ALA A 1 418 ? -33.031 26.609 11.625 1 97.69 418 ALA A N 1
ATOM 3251 C CA . ALA A 1 418 ? -33.719 25.344 11.859 1 97.69 418 ALA A CA 1
ATOM 3252 C C . ALA A 1 418 ? -33.031 24.531 12.945 1 97.69 418 ALA A C 1
ATOM 3254 O O . ALA A 1 418 ? -33.531 23.531 13.414 1 97.69 418 ALA A O 1
ATOM 3255 N N . VAL A 1 419 ? -31.844 24.984 13.438 1 98.06 419 VAL A N 1
ATOM 3256 C CA . VAL A 1 419 ? -31.094 24.25 14.453 1 98.06 419 VAL A CA 1
ATOM 3257 C C . VAL A 1 419 ? -31.906 24.203 15.75 1 98.06 419 VAL A C 1
ATOM 3259 O O . VAL A 1 419 ? -32.406 25.219 16.219 1 98.06 419 VAL A O 1
ATOM 3262 N N . GLN A 1 420 ? -32.031 23.031 16.312 1 97.44 420 GLN A N 1
ATOM 3263 C CA . GLN A 1 420 ? -32.781 22.812 17.531 1 97.44 420 GLN A CA 1
ATOM 3264 C C . GLN A 1 420 ? -31.875 22.266 18.641 1 97.44 420 GLN A C 1
ATOM 3266 O O . GLN A 1 420 ? -30.781 21.766 18.375 1 97.44 420 GLN A O 1
ATOM 3271 N N . PRO A 1 421 ? -32.312 22.406 19.828 1 96.75 421 PRO A N 1
ATOM 3272 C CA . PRO A 1 421 ? -31.516 21.906 20.953 1 96.75 421 PRO A CA 1
ATOM 3273 C C . PRO A 1 421 ? -31.141 20.438 20.812 1 96.75 421 PRO A C 1
ATOM 3275 O O . PRO A 1 421 ? -30.047 20.031 21.188 1 96.75 421 PRO A O 1
ATOM 3278 N N . ALA A 1 422 ? -31.938 19.672 20.203 1 96.75 422 ALA A N 1
ATOM 3279 C CA . ALA A 1 422 ? -31.703 18.25 20.016 1 96.75 422 ALA A CA 1
ATOM 3280 C C . ALA A 1 422 ? -30.531 18 19.078 1 96.75 422 ALA A C 1
ATOM 3282 O O . ALA A 1 422 ? -29.891 16.953 19.125 1 96.75 422 ALA A O 1
ATOM 3283 N N . ASP A 1 423 ? -30.25 18.984 18.234 1 97.88 423 ASP A N 1
ATOM 3284 C CA . ASP A 1 423 ? -29.188 18.844 17.234 1 97.88 423 ASP A CA 1
ATOM 3285 C C . ASP A 1 423 ? -27.812 18.875 17.906 1 97.88 423 ASP A C 1
ATOM 3287 O O . ASP A 1 423 ? -26.812 18.516 17.281 1 97.88 423 ASP A O 1
ATOM 3291 N N . PHE A 1 424 ? -27.75 19.281 19.219 1 98.12 424 PHE A N 1
ATOM 3292 C CA . PHE A 1 424 ? -26.484 19.391 19.938 1 98.12 424 PHE A CA 1
ATOM 3293 C C . PHE A 1 424 ? -26.25 18.156 20.812 1 98.12 424 PHE A C 1
ATOM 3295 O O . PHE A 1 424 ? -25.281 18.109 21.578 1 98.12 424 PHE A O 1
ATOM 3302 N N . GLN A 1 425 ? -27.125 17.219 20.734 1 97.5 425 GLN A N 1
ATOM 3303 C CA . GLN A 1 425 ? -27.047 16.062 21.625 1 97.5 425 GLN A CA 1
ATOM 3304 C C . GLN A 1 425 ? -27 14.758 20.844 1 97.5 425 GLN A C 1
ATOM 3306 O O . GLN A 1 425 ? -27.766 14.578 19.891 1 97.5 425 GLN A O 1
ATOM 3311 N N . ARG A 1 426 ? -26.109 13.859 21.234 1 97.25 426 ARG A N 1
ATOM 3312 C CA . ARG A 1 426 ? -26.078 12.508 20.703 1 97.25 426 ARG A CA 1
ATOM 3313 C C . ARG A 1 426 ? -27.359 11.758 21.016 1 97.25 426 ARG A C 1
ATOM 3315 O O . ARG A 1 426 ? -28.047 12.086 22 1 97.25 426 ARG A O 1
ATOM 3322 N N . PRO A 1 427 ? -27.719 10.734 20.266 1 96.44 427 PRO A N 1
ATOM 3323 C CA . PRO A 1 427 ? -28.953 9.984 20.547 1 96.44 427 PRO A CA 1
ATOM 3324 C C . PRO A 1 427 ? -28.953 9.375 21.953 1 96.44 427 PRO A C 1
ATOM 3326 O O . PRO A 1 427 ? -30.016 9.312 22.594 1 96.44 427 PRO A O 1
ATOM 3329 N N . SER A 1 428 ? -27.797 8.914 22.391 1 97.56 428 SER A N 1
ATOM 3330 C CA . SER A 1 428 ? -27.672 8.297 23.719 1 97.56 428 SER A CA 1
ATOM 3331 C C . SER A 1 428 ? -26.469 8.836 24.469 1 97.56 428 SER A C 1
ATOM 3333 O O . SER A 1 428 ? -25.469 9.234 23.859 1 97.56 428 SER A O 1
ATOM 3335 N N . PRO A 1 429 ? -26.641 8.898 25.891 1 96.62 429 PRO A N 1
ATOM 3336 C CA . PRO A 1 429 ? -25.453 9.266 26.672 1 96.62 429 PRO A CA 1
ATOM 3337 C C . PRO A 1 429 ? -24.328 8.25 26.547 1 96.62 429 PRO A C 1
ATOM 3339 O O . PRO A 1 429 ? -24.562 7.113 26.125 1 96.62 429 PRO A O 1
ATOM 3342 N N . PHE A 1 430 ? -23.141 8.57 26.953 1 96.75 430 PHE A N 1
ATOM 3343 C CA . PHE A 1 430 ? -21.922 7.816 26.703 1 96.75 430 PHE A CA 1
ATOM 3344 C C . PHE A 1 430 ? -22.031 6.414 27.281 1 96.75 430 PHE A C 1
ATOM 3346 O O . PHE A 1 430 ? -21.719 5.43 26.609 1 96.75 430 PHE A O 1
ATOM 3353 N N . PRO A 1 431 ? -22.484 6.215 28.5 1 96 431 PRO A N 1
ATOM 3354 C CA . PRO A 1 431 ? -22.531 4.867 29.078 1 96 431 PRO A CA 1
ATOM 3355 C C . PRO A 1 431 ? -23.422 3.916 28.281 1 96 431 PRO A C 1
ATOM 3357 O O . PRO A 1 431 ? -23.188 2.705 28.281 1 96 431 PRO A O 1
ATOM 3360 N N . GLU A 1 432 ? -24.375 4.438 27.562 1 97.12 432 GLU A N 1
ATOM 3361 C CA . GLU A 1 432 ? -25.312 3.619 26.812 1 97.12 432 GLU A CA 1
ATOM 3362 C C . GLU A 1 432 ? -24.781 3.33 25.406 1 97.12 432 GLU A C 1
ATOM 3364 O O . GLU A 1 432 ? -24.953 2.227 24.891 1 97.12 432 GLU A O 1
ATOM 3369 N N . ARG A 1 433 ? -24.156 4.301 24.75 1 96.94 433 ARG A N 1
ATOM 3370 C CA . ARG A 1 433 ? -23.734 4.117 23.375 1 96.94 433 ARG A CA 1
ATOM 3371 C C . ARG A 1 433 ? -22.391 3.42 23.281 1 96.94 433 ARG A C 1
ATOM 3373 O O . ARG A 1 433 ? -22.094 2.725 22.312 1 96.94 433 ARG A O 1
ATOM 3380 N N . ARG A 1 434 ? -21.531 3.479 24.328 1 96.44 434 ARG A N 1
ATOM 3381 C CA . ARG A 1 434 ? -20.141 3.008 24.281 1 96.44 434 ARG A CA 1
ATOM 3382 C C . ARG A 1 434 ? -20.094 1.51 24.016 1 96.44 434 ARG A C 1
ATOM 3384 O O . ARG A 1 434 ? -19.281 1.057 23.203 1 96.44 434 ARG A O 1
ATOM 3391 N N . PRO A 1 435 ? -20.984 0.704 24.578 1 95.62 435 PRO A N 1
ATOM 3392 C CA . PRO A 1 435 ? -20.922 -0.739 24.328 1 95.62 435 PRO A CA 1
ATOM 3393 C C . PRO A 1 435 ? -21.219 -1.106 22.875 1 95.62 435 PRO A C 1
ATOM 3395 O O . PRO A 1 435 ? -20.891 -2.215 22.438 1 95.62 435 PRO A O 1
ATOM 3398 N N . HIS A 1 436 ? -21.781 -0.185 22.141 1 96.5 436 HIS A N 1
ATOM 3399 C CA . HIS A 1 436 ? -22.125 -0.454 20.75 1 96.5 436 HIS A CA 1
ATOM 3400 C C . HIS A 1 436 ? -20.984 -0.053 19.812 1 96.5 436 HIS A C 1
ATOM 3402 O O . HIS A 1 436 ? -21.031 -0.34 18.609 1 96.5 436 HIS A O 1
ATOM 3408 N N . GLN A 1 437 ? -19.969 0.521 20.391 1 97.12 437 GLN A N 1
ATOM 3409 C CA . GLN A 1 437 ? -18.859 1.06 19.594 1 97.12 437 GLN A CA 1
ATOM 3410 C C . GLN A 1 437 ? -17.641 0.143 19.656 1 97.12 437 GLN A C 1
ATOM 3412 O O . GLN A 1 437 ? -17.25 -0.312 20.719 1 97.12 437 GLN A O 1
ATOM 3417 N N . LEU A 1 438 ? -17.078 -0.179 18.469 1 95.38 438 LEU A N 1
ATOM 3418 C CA . LEU A 1 438 ? -15.789 -0.837 18.344 1 95.38 438 LEU A CA 1
ATOM 3419 C C . LEU A 1 438 ? -15.727 -2.096 19.203 1 95.38 438 LEU A C 1
ATOM 3421 O O . LEU A 1 438 ? -14.781 -2.287 19.969 1 95.38 438 LEU A O 1
ATOM 3425 N N . LYS A 1 439 ? -16.703 -3.023 19.203 1 90.38 439 LYS A N 1
ATOM 3426 C CA . LYS A 1 439 ? -16.938 -4.18 20.062 1 90.38 439 LYS A CA 1
ATOM 3427 C C . LYS A 1 439 ? -15.805 -5.199 19.922 1 90.38 439 LYS A C 1
ATOM 3429 O O . LYS A 1 439 ? -15.5 -5.926 20.875 1 90.38 439 LYS A O 1
ATOM 3434 N N . ASN A 1 440 ? -15.055 -5.191 18.906 1 89.5 440 ASN A N 1
ATOM 3435 C CA . ASN A 1 440 ? -14.109 -6.277 18.656 1 89.5 440 ASN A CA 1
ATOM 3436 C C . ASN A 1 440 ? -12.672 -5.836 18.875 1 89.5 440 ASN A C 1
ATOM 3438 O O . ASN A 1 440 ? -11.734 -6.555 18.516 1 89.5 440 ASN A O 1
ATOM 3442 N N . LEU A 1 441 ? -12.453 -4.699 19.562 1 94.88 441 LEU A N 1
ATOM 3443 C CA . LEU A 1 441 ? -11.094 -4.227 19.797 1 94.88 441 LEU A CA 1
ATOM 3444 C C . LEU A 1 441 ? -10.531 -4.797 21.094 1 94.88 441 LEU A C 1
ATOM 3446 O O . LEU A 1 441 ? -11.273 -4.988 22.062 1 94.88 441 LEU A O 1
ATOM 3450 N N . PRO A 1 442 ? -9.312 -5.078 21.188 1 95.62 442 PRO A N 1
ATOM 3451 C CA . PRO A 1 442 ? -8.672 -5.492 22.438 1 95.62 442 PRO A CA 1
ATOM 3452 C C . PRO A 1 442 ? -8.508 -4.344 23.422 1 95.62 442 PRO A C 1
ATOM 3454 O O . PRO A 1 442 ? -8.672 -3.176 23.062 1 95.62 442 PRO A O 1
ATOM 3457 N N . PRO A 1 443 ? -8.266 -4.707 24.75 1 95.88 443 PRO A N 1
ATOM 3458 C CA . PRO A 1 443 ? -7.902 -3.625 25.656 1 95.88 443 PRO A CA 1
ATOM 3459 C C . PRO A 1 443 ? -6.691 -2.826 25.172 1 95.88 443 PRO A C 1
ATOM 3461 O O . PRO A 1 443 ? -5.785 -3.387 24.562 1 95.88 443 PRO A O 1
ATOM 3464 N N . LEU A 1 444 ? -6.715 -1.565 25.484 1 97.75 444 LEU A N 1
ATOM 3465 C CA . LEU A 1 444 ? -5.641 -0.67 25.062 1 97.75 444 LEU A CA 1
ATOM 3466 C C . LEU A 1 444 ? -5.477 -0.685 23.547 1 97.75 444 LEU A C 1
ATOM 3468 O O . LEU A 1 444 ? -4.375 -0.908 23.031 1 97.75 444 LEU A O 1
ATOM 3472 N N . PRO A 1 445 ? -6.574 -0.444 22.844 1 98.19 445 PRO A N 1
ATOM 3473 C CA . PRO A 1 445 ? -6.426 -0.443 21.391 1 98.19 445 PRO A CA 1
ATOM 3474 C C . PRO A 1 445 ? -5.383 0.562 20.906 1 98.19 445 PRO A C 1
ATOM 3476 O O . PRO A 1 445 ? -5.312 1.681 21.406 1 98.19 445 PRO A O 1
ATOM 3479 N N . THR A 1 446 ? -4.578 0.156 19.922 1 98.44 446 THR A N 1
ATOM 3480 C CA . THR A 1 446 ? -3.529 1.005 19.359 1 98.44 446 THR A CA 1
ATOM 3481 C C . THR A 1 446 ? -4.035 1.74 18.125 1 98.44 446 THR A C 1
ATOM 3483 O O . THR A 1 446 ? -4.812 1.189 17.344 1 98.44 446 THR A O 1
ATOM 3486 N N . THR A 1 447 ? -3.65 2.969 17.953 1 98.06 447 THR A N 1
ATOM 3487 C CA . THR A 1 447 ? -3.957 3.775 16.781 1 98.06 447 THR A CA 1
ATOM 3488 C C . THR A 1 447 ? -2.918 4.875 16.594 1 98.06 447 THR A C 1
ATOM 3490 O O . THR A 1 447 ? -1.885 4.883 17.266 1 98.06 447 THR A O 1
ATOM 3493 N N . THR A 1 448 ? -3.031 5.703 15.539 1 97.25 448 THR A N 1
ATOM 3494 C CA . THR A 1 448 ? -2.314 6.957 15.344 1 97.25 448 THR A CA 1
ATOM 3495 C C . THR A 1 448 ? -3.291 8.125 15.25 1 97.25 448 THR A C 1
ATOM 3497 O O . THR A 1 448 ? -4.508 7.934 15.312 1 97.25 448 THR A O 1
ATOM 3500 N N . ILE A 1 449 ? -2.814 9.281 15.117 1 95 449 ILE A N 1
ATOM 3501 C CA . ILE A 1 449 ? -3.684 10.445 15.141 1 95 449 ILE A CA 1
ATOM 3502 C C . ILE A 1 449 ? -4.258 10.695 13.75 1 95 449 ILE A C 1
ATOM 3504 O O . ILE A 1 449 ? -5.438 11.023 13.609 1 95 449 ILE A O 1
ATOM 3508 N N . GLY A 1 450 ? -3.357 10.57 12.719 1 94.44 450 GLY A N 1
ATOM 3509 C CA . GLY A 1 450 ? -3.959 10.766 11.406 1 94.44 450 GLY A CA 1
ATOM 3510 C C . GLY A 1 450 ? -2.941 10.805 10.281 1 94.44 450 GLY A C 1
ATOM 3511 O O . GLY A 1 450 ? -2.947 9.938 9.398 1 94.44 450 GLY A O 1
ATOM 3512 N N . SER A 1 451 ? -2.023 11.75 10.328 1 95 451 SER A N 1
ATOM 3513 C CA . SER A 1 451 ? -1.121 11.992 9.203 1 95 451 SER A CA 1
ATOM 3514 C C . SER A 1 451 ? 0.111 11.094 9.281 1 95 451 SER A C 1
ATOM 3516 O O . SER A 1 451 ? 0.619 10.828 10.375 1 95 451 SER A O 1
ATOM 3518 N N . PHE A 1 452 ? 0.52 10.641 8.203 1 96.88 452 PHE A N 1
ATOM 3519 C CA . PHE A 1 452 ? 1.792 9.945 8.047 1 96.88 452 PHE A CA 1
ATOM 3520 C C . PHE A 1 452 ? 2.787 10.805 7.277 1 96.88 452 PHE A C 1
ATOM 3522 O O . PHE A 1 452 ? 2.443 11.898 6.809 1 96.88 452 PHE A O 1
ATOM 3529 N N . PRO A 1 453 ? 4.023 10.422 7.137 1 93.25 453 PRO A N 1
ATOM 3530 C CA . PRO A 1 453 ? 5.066 11.266 6.551 1 93.25 453 PRO A CA 1
ATOM 3531 C C . PRO A 1 453 ? 4.691 11.789 5.164 1 93.25 453 PRO A C 1
ATOM 3533 O O . PRO A 1 453 ? 4.27 11.008 4.305 1 93.25 453 PRO A O 1
ATOM 3536 N N . GLN A 1 454 ? 4.82 13.078 4.973 1 92.06 454 GLN A N 1
ATOM 3537 C CA . GLN A 1 454 ? 4.723 13.711 3.658 1 92.06 454 GLN A CA 1
ATOM 3538 C C . GLN A 1 454 ? 6.031 13.57 2.883 1 92.06 454 GLN A C 1
ATOM 3540 O O . GLN A 1 454 ? 6.906 14.438 2.969 1 92.06 454 GLN A O 1
ATOM 3545 N N . THR A 1 455 ? 6.086 12.625 2.041 1 92.31 455 THR A N 1
ATOM 3546 C CA . THR A 1 455 ? 7.312 12.289 1.332 1 92.31 455 THR A CA 1
ATOM 3547 C C . THR A 1 455 ? 7.559 13.266 0.182 1 92.31 455 THR A C 1
ATOM 3549 O O . THR A 1 455 ? 6.672 14.039 -0.181 1 92.31 455 THR A O 1
ATOM 3552 N N . ALA A 1 456 ? 8.711 13.242 -0.364 1 89.69 456 ALA A N 1
ATOM 3553 C CA . ALA A 1 456 ? 9.055 14.062 -1.527 1 89.69 456 ALA A CA 1
ATOM 3554 C C . ALA A 1 456 ? 8.148 13.727 -2.713 1 89.69 456 ALA A C 1
ATOM 3556 O O . ALA A 1 456 ? 7.785 14.609 -3.49 1 89.69 456 ALA A O 1
ATOM 3557 N N . GLN A 1 457 ? 7.832 12.484 -2.807 1 92.06 457 GLN A N 1
ATOM 3558 C CA . GLN A 1 457 ? 6.953 12.039 -3.887 1 92.06 457 GLN A CA 1
ATOM 3559 C C . GLN A 1 457 ? 5.582 12.695 -3.787 1 92.06 457 GLN A C 1
ATOM 3561 O O . GLN A 1 457 ? 5.031 13.156 -4.793 1 92.06 457 GLN A O 1
ATOM 3566 N N . ILE A 1 458 ? 5.023 12.734 -2.658 1 94.38 458 ILE A N 1
ATOM 3567 C CA . ILE A 1 458 ? 3.713 13.328 -2.424 1 94.38 458 ILE A CA 1
ATOM 3568 C C . ILE A 1 458 ? 3.76 14.82 -2.742 1 94.38 458 ILE A C 1
ATOM 3570 O O . ILE A 1 458 ? 2.869 15.352 -3.416 1 94.38 458 ILE A O 1
ATOM 3574 N N . ARG A 1 459 ? 4.781 15.5 -2.277 1 91 459 ARG A N 1
ATOM 3575 C CA . ARG A 1 459 ? 4.93 16.938 -2.516 1 91 459 ARG A CA 1
ATOM 3576 C C . ARG A 1 459 ? 5.07 17.219 -4.008 1 91 459 ARG A C 1
ATOM 3578 O O . ARG A 1 459 ? 4.508 18.203 -4.508 1 91 459 ARG A O 1
ATOM 3585 N N . ALA A 1 460 ? 5.824 16.375 -4.66 1 93.06 460 ALA A N 1
ATOM 3586 C CA . ALA A 1 460 ? 6.008 16.531 -6.102 1 93.06 460 ALA A CA 1
ATOM 3587 C C . ALA A 1 460 ? 4.684 16.375 -6.84 1 93.06 460 ALA A C 1
ATOM 3589 O O . ALA A 1 460 ? 4.422 17.094 -7.812 1 93.06 460 ALA A O 1
ATOM 3590 N N . LEU A 1 461 ? 3.871 15.422 -6.461 1 94.06 461 LEU A N 1
ATOM 3591 C CA . LEU A 1 461 ? 2.564 15.211 -7.074 1 94.06 461 LEU A CA 1
ATOM 3592 C C . LEU A 1 461 ? 1.7 16.469 -6.965 1 94.06 461 LEU A C 1
ATOM 3594 O O . LEU A 1 461 ? 1.041 16.859 -7.93 1 94.06 461 LEU A O 1
ATOM 3598 N N . ARG A 1 462 ? 1.709 17.062 -5.781 1 92.69 462 ARG A N 1
ATOM 3599 C CA . ARG A 1 462 ? 0.926 18.281 -5.562 1 92.69 462 ARG A CA 1
ATOM 3600 C C . ARG A 1 462 ? 1.412 19.422 -6.453 1 92.69 462 ARG A C 1
ATOM 3602 O O . ARG A 1 462 ? 0.605 20.156 -7.02 1 92.69 462 ARG A O 1
ATOM 3609 N N . ARG A 1 463 ? 2.689 19.562 -6.516 1 90.5 463 ARG A N 1
ATOM 3610 C CA . ARG A 1 463 ? 3.279 20.594 -7.359 1 90.5 463 ARG A CA 1
ATOM 3611 C C . ARG A 1 463 ? 2.891 20.391 -8.82 1 90.5 463 ARG A C 1
ATOM 3613 O O . ARG A 1 463 ? 2.535 21.344 -9.508 1 90.5 463 ARG A O 1
ATOM 3620 N N . LYS A 1 464 ? 2.963 19.172 -9.273 1 94.44 464 LYS A N 1
ATOM 3621 C CA . LYS A 1 464 ? 2.639 18.859 -10.664 1 94.44 464 LYS A CA 1
ATOM 3622 C C . LYS A 1 464 ? 1.166 19.125 -10.961 1 94.44 464 LYS A C 1
ATOM 3624 O O . LYS A 1 464 ? 0.82 19.578 -12.047 1 94.44 464 LYS A O 1
ATOM 3629 N N . LEU A 1 465 ? 0.294 18.781 -10.023 1 93.94 465 LEU A N 1
ATOM 3630 C CA . LEU A 1 465 ? -1.126 19.062 -10.203 1 93.94 465 LEU A CA 1
ATOM 3631 C C . LEU A 1 465 ? -1.377 20.562 -10.297 1 93.94 465 LEU A C 1
ATOM 3633 O O . LEU A 1 465 ? -2.104 21.016 -11.188 1 93.94 465 LEU A O 1
ATOM 3637 N N . LYS A 1 466 ? -0.809 21.328 -9.383 1 87.19 466 LYS A N 1
ATOM 3638 C CA . LYS A 1 466 ? -0.969 22.781 -9.352 1 87.19 466 LYS A CA 1
ATOM 3639 C C . LYS A 1 466 ? -0.455 23.422 -10.641 1 87.19 466 LYS A C 1
ATOM 3641 O O . LYS A 1 466 ? -1.034 24.391 -11.133 1 87.19 466 LYS A O 1
ATOM 3646 N N . ALA A 1 467 ? 0.636 22.828 -11.172 1 91.56 467 ALA A N 1
ATOM 3647 C CA . ALA A 1 467 ? 1.247 23.344 -12.391 1 91.56 467 ALA A CA 1
ATOM 3648 C C . ALA A 1 467 ? 0.454 22.922 -13.625 1 91.56 467 ALA A C 1
ATOM 3650 O O . ALA A 1 467 ? 0.661 23.438 -14.719 1 91.56 467 ALA A O 1
ATOM 3651 N N . GLY A 1 468 ? -0.423 21.969 -13.461 1 93.88 468 GLY A N 1
ATOM 3652 C CA . GLY A 1 468 ? -1.207 21.469 -14.578 1 93.88 468 GLY A CA 1
ATOM 3653 C C . GLY A 1 468 ? -0.486 20.406 -15.383 1 93.88 468 GLY A C 1
ATOM 3654 O O . GLY A 1 468 ? -0.92 20.047 -16.484 1 93.88 468 GLY A O 1
ATOM 3655 N N . ASP A 1 469 ? 0.59 19.859 -14.844 1 95.38 469 ASP A N 1
ATOM 3656 C CA . ASP A 1 469 ? 1.4 18.859 -15.539 1 95.38 469 ASP A CA 1
ATOM 3657 C C . ASP A 1 469 ? 0.72 17.5 -15.523 1 95.38 469 ASP A C 1
ATOM 3659 O O . ASP A 1 469 ? 1.027 16.641 -16.344 1 95.38 469 ASP A O 1
ATOM 3663 N N . ILE A 1 470 ? -0.181 17.219 -14.555 1 95.31 470 ILE A N 1
ATOM 3664 C CA . ILE A 1 470 ? -0.926 15.961 -14.469 1 95.31 470 ILE A CA 1
ATOM 3665 C C . ILE A 1 470 ? -2.41 16.266 -14.258 1 95.31 470 ILE A C 1
ATOM 3667 O O . ILE A 1 470 ? -2.777 17.344 -13.82 1 95.31 470 ILE A O 1
ATOM 3671 N N . THR A 1 471 ? -3.229 15.289 -14.641 1 95.19 471 THR A N 1
ATOM 3672 C CA . THR A 1 471 ? -4.668 15.438 -14.477 1 95.19 471 THR A CA 1
ATOM 3673 C C . THR A 1 471 ? -5.082 15.117 -13.047 1 95.19 471 THR A C 1
ATOM 3675 O O . THR A 1 471 ? -4.328 14.492 -12.297 1 95.19 471 THR A O 1
ATOM 3678 N N . LEU A 1 472 ? -6.227 15.578 -12.625 1 94.38 472 LEU A N 1
ATOM 3679 C CA . LEU A 1 472 ? -6.77 15.273 -11.312 1 94.38 472 LEU A CA 1
ATOM 3680 C C . LEU A 1 472 ? -6.945 13.766 -11.133 1 94.38 472 LEU A C 1
ATOM 3682 O O . LEU A 1 472 ? -6.707 13.234 -10.047 1 94.38 472 LEU A O 1
ATOM 3686 N N . GLU A 1 473 ? -7.367 13.133 -12.195 1 93.69 473 GLU A N 1
ATOM 3687 C CA . GLU A 1 473 ? -7.566 11.688 -12.148 1 93.69 473 GLU A CA 1
ATOM 3688 C C . GLU A 1 473 ? -6.254 10.961 -11.883 1 93.69 473 GLU A C 1
ATOM 3690 O O . GLU A 1 473 ? -6.207 10.031 -11.07 1 93.69 473 GLU A O 1
ATOM 3695 N N . HIS A 1 474 ? -5.176 11.398 -12.578 1 94.06 474 HIS A N 1
ATOM 3696 C CA . HIS A 1 474 ? -3.863 10.805 -12.352 1 94.06 474 HIS A CA 1
ATOM 3697 C C . HIS A 1 474 ? -3.375 11.07 -10.938 1 94.06 474 HIS A C 1
ATOM 3699 O O . HIS A 1 474 ? -2.846 10.172 -10.273 1 94.06 474 HIS A O 1
ATOM 3705 N N . TYR A 1 475 ? -3.588 12.305 -10.484 1 96.38 475 TYR A N 1
ATOM 3706 C CA . TYR A 1 475 ? -3.219 12.68 -9.125 1 96.38 475 TYR A CA 1
ATOM 3707 C C . TYR A 1 475 ? -3.93 11.797 -8.102 1 96.38 475 TYR A C 1
ATOM 3709 O O . TYR A 1 475 ? -3.295 11.242 -7.203 1 96.38 475 TYR A O 1
ATOM 3717 N N . GLN A 1 476 ? -5.203 11.617 -8.289 1 96.12 476 GLN A N 1
ATOM 3718 C CA . GLN A 1 476 ? -5.992 10.82 -7.355 1 96.12 476 GLN A CA 1
ATOM 3719 C C . GLN A 1 476 ? -5.531 9.367 -7.352 1 96.12 476 GLN A C 1
ATOM 3721 O O . GLN A 1 476 ? -5.477 8.727 -6.297 1 96.12 476 GLN A O 1
ATOM 3726 N N . SER A 1 477 ? -5.176 8.867 -8.484 1 95.94 477 SER A N 1
ATOM 3727 C CA . SER A 1 477 ? -4.688 7.496 -8.578 1 95.94 477 SER A CA 1
ATOM 3728 C C . SER A 1 477 ? -3.381 7.32 -7.809 1 95.94 477 SER A C 1
ATOM 3730 O O . SER A 1 477 ? -3.18 6.305 -7.141 1 95.94 477 SER A O 1
ATOM 3732 N N . GLN A 1 478 ? -2.496 8.305 -7.926 1 96.31 478 GLN A N 1
ATOM 3733 C CA . GLN A 1 478 ? -1.226 8.258 -7.211 1 96.31 478 GLN A CA 1
ATOM 3734 C C . GLN A 1 478 ? -1.436 8.383 -5.707 1 96.31 478 GLN A C 1
ATOM 3736 O O . GLN A 1 478 ? -0.752 7.727 -4.918 1 96.31 478 GLN A O 1
ATOM 3741 N N . ILE A 1 479 ? -2.381 9.18 -5.332 1 97.56 479 ILE A N 1
ATOM 3742 C CA . ILE A 1 479 ? -2.701 9.352 -3.918 1 97.56 479 ILE A CA 1
ATOM 3743 C C . ILE A 1 479 ? -3.268 8.047 -3.355 1 97.56 479 ILE A C 1
ATOM 3745 O O . ILE A 1 479 ? -2.953 7.668 -2.227 1 97.56 479 ILE A O 1
ATOM 3749 N N . ASP A 1 480 ? -4.129 7.402 -4.156 1 97.81 480 ASP A N 1
ATOM 3750 C CA . ASP A 1 480 ? -4.691 6.121 -3.729 1 97.81 480 ASP A CA 1
ATOM 3751 C C . ASP A 1 480 ? -3.588 5.098 -3.471 1 97.81 480 ASP A C 1
ATOM 3753 O O . ASP A 1 480 ? -3.701 4.27 -2.564 1 97.81 480 ASP A O 1
ATOM 3757 N N . GLN A 1 481 ? -2.498 5.125 -4.262 1 97.44 481 GLN A N 1
ATOM 3758 C CA . GLN A 1 481 ? -1.351 4.254 -4.023 1 97.44 481 GLN A CA 1
ATOM 3759 C C . GLN A 1 481 ? -0.698 4.559 -2.68 1 97.44 481 GLN A C 1
ATOM 3761 O O . GLN A 1 481 ? -0.338 3.641 -1.937 1 97.44 481 GLN A O 1
ATOM 3766 N N . GLN A 1 482 ? -0.564 5.867 -2.381 1 98 482 GLN A N 1
ATOM 3767 C CA . GLN A 1 482 ? 0.014 6.262 -1.101 1 98 482 GLN A CA 1
ATOM 3768 C C . GLN A 1 482 ? -0.854 5.793 0.064 1 98 482 GLN A C 1
ATOM 3770 O O . GLN A 1 482 ? -0.338 5.355 1.093 1 98 482 GLN A O 1
ATOM 3775 N N . ILE A 1 483 ? -2.174 5.91 -0.11 1 98.44 483 ILE A N 1
ATOM 3776 C CA . ILE A 1 483 ? -3.102 5.438 0.911 1 98.44 483 ILE A CA 1
ATOM 3777 C C . ILE A 1 483 ? -2.922 3.938 1.117 1 98.44 483 ILE A C 1
ATOM 3779 O O . ILE A 1 483 ? -2.838 3.465 2.254 1 98.44 483 ILE A O 1
ATOM 3783 N N . ALA A 1 484 ? -2.848 3.172 0.021 1 98.25 484 ALA A N 1
ATOM 3784 C CA . ALA A 1 484 ? -2.664 1.725 0.096 1 98.25 484 ALA A CA 1
ATOM 3785 C C . ALA A 1 484 ? -1.363 1.373 0.811 1 98.25 484 ALA A C 1
ATOM 3787 O O . ALA A 1 484 ? -1.331 0.462 1.642 1 98.25 484 ALA A O 1
ATOM 3788 N N . PHE A 1 485 ? -0.292 2.051 0.472 1 98.19 485 PHE A N 1
ATOM 3789 C CA . PHE A 1 485 ? 1.001 1.875 1.123 1 98.19 485 PHE A CA 1
ATOM 3790 C C . PHE A 1 485 ? 0.879 2.072 2.629 1 98.19 485 PHE A C 1
ATOM 3792 O O . PHE A 1 485 ? 1.378 1.258 3.41 1 98.19 485 PHE A O 1
ATOM 3799 N N . ASN A 1 486 ? 0.18 3.191 3.029 1 98.44 486 ASN A N 1
ATOM 3800 C CA . ASN A 1 486 ? -0.042 3.486 4.441 1 98.44 486 ASN A CA 1
ATOM 3801 C C . ASN A 1 486 ? -0.814 2.367 5.133 1 98.44 486 ASN A C 1
ATOM 3803 O O . ASN A 1 486 ? -0.516 2.016 6.277 1 98.44 486 ASN A O 1
ATOM 3807 N N . MET A 1 487 ? -1.825 1.854 4.449 1 98.44 487 MET A N 1
ATOM 3808 C CA . MET A 1 487 ? -2.627 0.769 5.012 1 98.44 487 MET A CA 1
ATOM 3809 C C . MET A 1 487 ? -1.779 -0.481 5.223 1 98.44 487 MET A C 1
ATOM 3811 O O . MET A 1 487 ? -1.913 -1.164 6.238 1 98.44 487 MET A O 1
ATOM 3815 N N . GLY A 1 488 ? -0.885 -0.804 4.23 1 98.25 488 GLY A N 1
ATOM 3816 C CA . GLY A 1 488 ? 0.002 -1.949 4.363 1 98.25 488 GLY A CA 1
ATOM 3817 C C . GLY A 1 488 ? 0.909 -1.864 5.574 1 98.25 488 GLY A C 1
ATOM 3818 O O . GLY A 1 488 ? 1.071 -2.846 6.305 1 98.25 488 GLY A O 1
ATOM 3819 N N . ILE A 1 489 ? 1.479 -0.71 5.84 1 98.25 489 ILE A N 1
ATOM 3820 C CA . ILE A 1 489 ? 2.365 -0.491 6.977 1 98.25 489 ILE A CA 1
ATOM 3821 C C . ILE A 1 489 ? 1.616 -0.774 8.273 1 98.25 489 ILE A C 1
ATOM 3823 O O . ILE A 1 489 ? 2.113 -1.5 9.141 1 98.25 489 ILE A O 1
ATOM 3827 N N . GLN A 1 490 ? 0.443 -0.218 8.391 1 98.5 490 GLN A N 1
ATOM 3828 C CA . GLN A 1 490 ? -0.331 -0.329 9.625 1 98.5 490 GLN A CA 1
ATOM 3829 C C . GLN A 1 490 ? -0.766 -1.771 9.867 1 98.5 490 GLN A C 1
ATOM 3831 O O . GLN A 1 490 ? -0.725 -2.25 11.008 1 98.5 490 GLN A O 1
ATOM 3836 N N . GLU A 1 491 ? -1.202 -2.48 8.797 1 97.75 491 GLU A N 1
ATOM 3837 C CA . GLU A 1 491 ? -1.574 -3.885 8.922 1 97.75 491 GLU A CA 1
ATOM 3838 C C . GLU A 1 491 ? -0.396 -4.73 9.398 1 97.75 491 GLU A C 1
ATOM 3840 O O . GLU A 1 491 ? -0.549 -5.578 10.281 1 97.75 491 GLU A O 1
ATOM 3845 N N . ALA A 1 492 ? 0.733 -4.516 8.828 1 97.69 492 ALA A N 1
ATOM 3846 C CA . ALA A 1 492 ? 1.924 -5.293 9.164 1 97.69 492 ALA A CA 1
ATOM 3847 C C . ALA A 1 492 ? 2.352 -5.043 10.609 1 97.69 492 ALA A C 1
ATOM 3849 O O . ALA A 1 492 ? 2.836 -5.953 11.289 1 97.69 492 ALA A O 1
ATOM 3850 N N . LEU A 1 493 ? 2.219 -3.787 11.094 1 97.62 493 LEU A N 1
ATOM 3851 C CA . LEU A 1 493 ? 2.621 -3.428 12.445 1 97.62 493 LEU A CA 1
ATOM 3852 C C . LEU A 1 493 ? 1.623 -3.961 13.469 1 97.62 493 LEU A C 1
ATOM 3854 O O . LEU A 1 493 ? 1.936 -4.051 14.656 1 97.62 493 LEU A O 1
ATOM 3858 N N . GLY A 1 494 ? 0.401 -4.219 12.984 1 97.56 494 GLY A N 1
ATOM 3859 C CA . GLY A 1 494 ? -0.611 -4.785 13.859 1 97.56 494 GLY A CA 1
ATOM 3860 C C . GLY A 1 494 ? -1.402 -3.738 14.617 1 97.56 494 GLY A C 1
ATOM 3861 O O . GLY A 1 494 ? -1.85 -3.982 15.742 1 97.56 494 GLY A O 1
ATOM 3862 N N . LEU A 1 495 ? -1.583 -2.531 14.109 1 98.31 495 LEU A N 1
ATOM 3863 C CA . LEU A 1 495 ? -2.422 -1.51 14.727 1 98.31 495 LEU A CA 1
ATOM 3864 C C . LEU A 1 495 ? -3.885 -1.941 14.742 1 98.31 495 LEU A C 1
ATOM 3866 O O . LEU A 1 495 ? -4.312 -2.725 13.891 1 98.31 495 LEU A O 1
ATOM 3870 N N . ASP A 1 496 ? -4.672 -1.405 15.664 1 98.25 496 ASP A N 1
ATOM 3871 C CA . ASP A 1 496 ? -6.043 -1.864 15.867 1 98.25 496 ASP A CA 1
ATOM 3872 C C . ASP A 1 496 ? -7.039 -0.962 15.141 1 98.25 496 ASP A C 1
ATOM 3874 O O . ASP A 1 496 ? -8.047 -1.438 14.617 1 98.25 496 ASP A O 1
ATOM 3878 N N . ILE A 1 497 ? -6.91 0.31 15.211 1 98.5 497 ILE A N 1
ATOM 3879 C CA . ILE A 1 497 ? -7.672 1.324 14.492 1 98.5 497 ILE A CA 1
ATOM 3880 C C . ILE A 1 497 ? -6.758 2.053 13.508 1 98.5 497 ILE A C 1
ATOM 3882 O O . ILE A 1 497 ? -5.762 2.662 13.906 1 98.5 497 ILE A O 1
ATOM 3886 N N . LEU A 1 498 ? -7.059 1.993 12.242 1 98.62 498 LEU A N 1
ATOM 3887 C CA . LEU A 1 498 ? -6.133 2.477 11.227 1 98.62 498 LEU A CA 1
ATOM 3888 C C . LEU A 1 498 ? -6.551 3.852 10.719 1 98.62 498 LEU A C 1
ATOM 3890 O O . LEU A 1 498 ? -7.66 4.312 11 1 98.62 498 LEU A O 1
ATOM 3894 N N . VAL A 1 499 ? -5.66 4.566 10.07 1 98.62 499 VAL A N 1
ATOM 3895 C CA . VAL A 1 499 ? -5.895 5.844 9.406 1 98.62 499 VAL A CA 1
ATOM 3896 C C . VAL A 1 499 ? -5.375 5.781 7.969 1 98.62 499 VAL A C 1
ATOM 3898 O O . VAL A 1 499 ? -4.5 4.973 7.656 1 98.62 499 VAL A O 1
ATOM 3901 N N . HIS A 1 500 ? -5.926 6.566 7.082 1 98.19 500 HIS A N 1
ATOM 3902 C CA . HIS A 1 500 ? -5.465 6.504 5.699 1 98.19 500 HIS A CA 1
ATOM 3903 C C . HIS A 1 500 ? -4.172 7.297 5.512 1 98.19 500 HIS A C 1
ATOM 3905 O O . HIS A 1 500 ? -3.553 7.238 4.449 1 98.19 500 HIS A O 1
ATOM 3911 N N . GLY A 1 501 ? -3.77 8.195 6.484 1 97.5 501 GLY A N 1
ATOM 3912 C CA . GLY A 1 501 ? -2.459 8.82 6.484 1 97.5 501 GLY A CA 1
ATOM 3913 C C . GLY A 1 501 ? -2.477 10.234 5.918 1 97.5 501 GLY A C 1
ATOM 3914 O O . GLY A 1 501 ? -1.479 10.953 6 1 97.5 501 GLY A O 1
ATOM 3915 N N . GLU A 1 502 ? -3.506 10.68 5.297 1 96.88 502 GLU A N 1
ATOM 3916 C CA . GLU A 1 502 ? -3.768 12.023 4.797 1 96.88 502 GLU A CA 1
ATOM 3917 C C . GLU A 1 502 ? -2.695 12.461 3.803 1 96.88 502 GLU A C 1
ATOM 3919 O O . GLU A 1 502 ? -2.143 13.555 3.92 1 96.88 502 GLU A O 1
ATOM 3924 N N . PRO A 1 503 ? -2.355 11.641 2.844 1 96.56 503 PRO A N 1
ATOM 3925 C CA . PRO A 1 503 ? -1.347 12.086 1.877 1 96.56 503 PRO A CA 1
ATOM 3926 C C . PRO A 1 503 ? -1.833 13.227 0.994 1 96.56 503 PRO A C 1
ATOM 3928 O O . PRO A 1 503 ? -1.022 14 0.475 1 96.56 503 PRO A O 1
ATOM 3931 N N . GLU A 1 504 ? -3.137 13.367 0.814 1 95.19 504 GLU A N 1
ATOM 3932 C CA . GLU A 1 504 ? -3.711 14.367 -0.081 1 95.19 504 GLU A CA 1
ATOM 3933 C C . GLU A 1 504 ? -3.777 15.734 0.592 1 95.19 504 GLU A C 1
ATOM 3935 O O . GLU A 1 504 ? -4.004 16.75 -0.072 1 95.19 504 GLU A O 1
ATOM 3940 N N . ARG A 1 505 ? -3.521 15.781 1.931 1 92.44 505 ARG A N 1
ATOM 3941 C CA . ARG A 1 505 ? -3.746 17.016 2.666 1 92.44 505 ARG A CA 1
ATOM 3942 C C . ARG A 1 505 ? -2.445 17.797 2.836 1 92.44 505 ARG A C 1
ATOM 3944 O O . ARG A 1 505 ? -1.468 17.281 3.375 1 92.44 505 ARG A O 1
ATOM 3951 N N . THR A 1 506 ? -2.471 18.984 2.383 1 84.44 506 THR A N 1
ATOM 3952 C CA . THR A 1 506 ? -1.322 19.859 2.598 1 84.44 506 THR A CA 1
ATOM 3953 C C . THR A 1 506 ? -1.356 20.469 3.998 1 84.44 506 THR A C 1
ATOM 3955 O O . THR A 1 506 ? -0.313 20.641 4.633 1 84.44 506 THR A O 1
ATOM 3958 N N . ASP A 1 507 ? -2.57 20.891 4.41 1 86 507 ASP A N 1
ATOM 3959 C CA . ASP A 1 507 ? -2.867 21.547 5.68 1 86 507 ASP A CA 1
ATOM 3960 C C . ASP A 1 507 ? -4.234 21.125 6.211 1 86 507 ASP A C 1
ATOM 3962 O O . ASP A 1 507 ? -5.141 20.812 5.434 1 86 507 ASP A O 1
ATOM 3966 N N . MET A 1 508 ? -4.297 21.125 7.52 1 90 508 MET A N 1
ATOM 3967 C CA . MET A 1 508 ? -5.512 20.578 8.117 1 90 508 MET A CA 1
ATOM 3968 C C . MET A 1 508 ? -6.688 21.531 7.91 1 90 508 MET A C 1
ATOM 3970 O O . MET A 1 508 ? -7.848 21.125 8.023 1 90 508 MET A O 1
ATOM 3974 N N . VAL A 1 509 ? -6.461 22.797 7.602 1 93 509 VAL A N 1
ATOM 3975 C CA . VAL A 1 509 ? -7.555 23.734 7.418 1 93 509 VAL A CA 1
ATOM 3976 C C . VAL A 1 509 ? -7.742 24.031 5.934 1 93 509 VAL A C 1
ATOM 3978 O O . VAL A 1 509 ? -8.867 24.016 5.426 1 93 509 VAL A O 1
ATOM 3981 N N . GLU A 1 510 ? -6.676 24.266 5.254 1 91.25 510 GLU A N 1
ATOM 3982 C CA . GLU A 1 510 ? -6.719 24.625 3.842 1 91.25 510 GLU A CA 1
ATOM 3983 C C . GLU A 1 510 ? -7.438 23.562 3.02 1 91.25 510 GLU A C 1
ATOM 3985 O O . GLU A 1 510 ? -8.211 23.891 2.113 1 91.25 510 GLU A O 1
ATOM 3990 N N . TYR A 1 511 ? -7.211 22.344 3.301 1 93.44 511 TYR A N 1
ATOM 3991 C CA . TYR A 1 511 ? -7.824 21.234 2.562 1 93.44 511 TYR A CA 1
ATOM 3992 C C . TYR A 1 511 ? -9.344 21.344 2.596 1 93.44 511 TYR A C 1
ATOM 3994 O O . TYR A 1 511 ? -10.008 21.203 1.563 1 93.44 511 TYR A O 1
ATOM 4002 N N . PHE A 1 512 ? -9.898 21.578 3.76 1 96.19 512 PHE A N 1
ATOM 4003 C CA . PHE A 1 512 ? -11.352 21.641 3.914 1 96.19 512 PHE A CA 1
ATOM 4004 C C . PHE A 1 512 ? -11.898 22.938 3.338 1 96.19 512 PHE A C 1
ATOM 4006 O O . PHE A 1 512 ? -12.953 22.953 2.707 1 96.19 512 PHE A O 1
ATOM 4013 N N . ALA A 1 513 ? -11.117 24 3.586 1 96.31 513 ALA A N 1
ATOM 4014 C CA . ALA A 1 513 ? -11.531 25.297 3.051 1 96.31 513 ALA A CA 1
ATOM 4015 C C . ALA A 1 513 ? -11.68 25.234 1.534 1 96.31 513 ALA A C 1
ATOM 4017 O O . ALA A 1 513 ? -12.609 25.828 0.974 1 96.31 513 ALA A O 1
ATOM 4018 N N . GLU A 1 514 ? -10.828 24.547 0.879 1 94.25 514 GLU A N 1
ATOM 4019 C CA . GLU A 1 514 ? -10.828 24.438 -0.577 1 94.25 514 GLU A CA 1
ATOM 4020 C C . GLU A 1 514 ? -12.055 23.672 -1.072 1 94.25 514 GLU A C 1
ATOM 4022 O O . GLU A 1 514 ? -12.461 23.828 -2.229 1 94.25 514 GLU A O 1
ATOM 4027 N N . LYS A 1 515 ? -12.602 22.984 -0.21 1 96.06 515 LYS A N 1
ATOM 4028 C CA . LYS A 1 515 ? -13.719 22.125 -0.607 1 96.06 515 LYS A CA 1
ATOM 4029 C C . LYS A 1 515 ? -15.055 22.75 -0.203 1 96.06 515 LYS A C 1
ATOM 4031 O O . LYS A 1 515 ? -16.125 22.203 -0.5 1 96.06 515 LYS A O 1
ATOM 4036 N N . LEU A 1 516 ? -15 23.891 0.427 1 97.31 516 LEU A N 1
ATOM 4037 C CA . LEU A 1 516 ? -16.188 24.625 0.848 1 97.31 516 LEU A CA 1
ATOM 4038 C C . LEU A 1 516 ? -16.375 25.875 0.015 1 97.31 516 LEU A C 1
ATOM 4040 O O . LEU A 1 516 ? -15.406 26.531 -0.362 1 97.31 516 LEU A O 1
ATOM 4044 N N . ARG A 1 517 ? -17.656 26.219 -0.328 1 96.62 517 ARG A N 1
ATOM 4045 C CA . ARG A 1 517 ? -17.969 27.531 -0.879 1 96.62 517 ARG A CA 1
ATOM 4046 C C . ARG A 1 517 ? -18 28.594 0.216 1 96.62 517 ARG A C 1
ATOM 4048 O O . ARG A 1 517 ? -18.297 28.281 1.373 1 96.62 517 ARG A O 1
ATOM 4055 N N . GLY A 1 518 ? -17.625 29.766 -0.126 1 97.44 518 GLY A N 1
ATOM 4056 C CA . GLY A 1 518 ? -17.609 30.859 0.839 1 97.44 518 GLY A CA 1
ATOM 4057 C C . GLY A 1 518 ? -16.219 31.172 1.353 1 97.44 518 GLY A C 1
ATOM 4058 O O . GLY A 1 518 ? -16.031 32.125 2.105 1 97.44 518 GLY A O 1
ATOM 4059 N N . PHE A 1 519 ? -15.258 30.375 0.927 1 97.56 519 PHE A N 1
ATOM 4060 C CA . PHE A 1 519 ? -13.852 30.625 1.224 1 97.56 519 PHE A CA 1
ATOM 4061 C C . PHE A 1 519 ? -13.156 31.266 0.025 1 97.56 519 PHE A C 1
ATOM 4063 O O . PHE A 1 519 ? -13.539 31.016 -1.121 1 97.56 519 PHE A O 1
ATOM 4070 N N . ALA A 1 520 ? -12.18 32.094 0.305 1 96.75 520 ALA A N 1
ATOM 4071 C CA . ALA A 1 520 ? -11.25 32.625 -0.696 1 96.75 520 ALA A CA 1
ATOM 4072 C C . ALA A 1 520 ? -9.805 32.375 -0.283 1 96.75 520 ALA A C 1
ATOM 4074 O O . ALA A 1 520 ? -9.516 32.156 0.897 1 96.75 520 ALA A O 1
ATOM 4075 N N . PHE A 1 521 ? -8.922 32.375 -1.229 1 94.5 521 PHE A N 1
ATOM 4076 C CA . PHE A 1 521 ? -7.512 32.094 -0.987 1 94.5 521 PHE A CA 1
ATOM 4077 C C . PHE A 1 521 ? -6.621 33.156 -1.622 1 94.5 521 PHE A C 1
ATOM 4079 O O . PHE A 1 521 ? -6.715 33.406 -2.824 1 94.5 521 PHE A O 1
ATOM 4086 N N . THR A 1 522 ? -5.777 33.688 -0.838 1 94.81 522 THR A N 1
ATOM 4087 C CA . THR A 1 522 ? -4.863 34.719 -1.328 1 94.81 522 THR A CA 1
ATOM 4088 C C . THR A 1 522 ? -3.652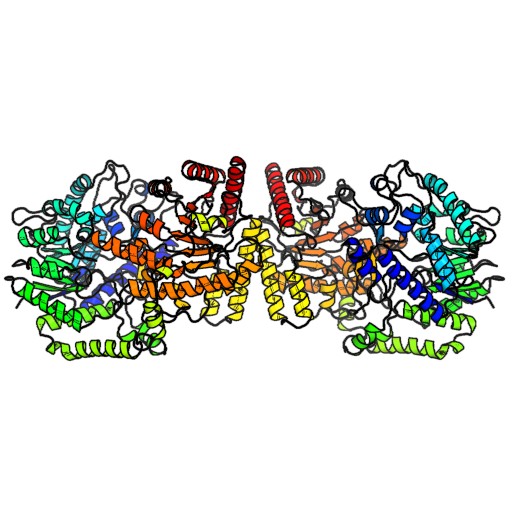 34.094 -2.01 1 94.81 522 THR A C 1
ATOM 4090 O O . THR A 1 522 ? -3.355 32.906 -1.787 1 94.81 522 THR A O 1
ATOM 4093 N N . GLN A 1 523 ? -3.062 34.844 -2.85 1 91.94 523 GLN A N 1
ATOM 4094 C CA . GLN A 1 523 ? -1.828 34.406 -3.494 1 91.94 523 GLN A CA 1
ATOM 4095 C C . GLN A 1 523 ? -0.613 34.719 -2.625 1 91.94 523 GLN A C 1
ATOM 4097 O O . GLN A 1 523 ? 0.372 34 -2.641 1 91.94 523 GLN A O 1
ATOM 4102 N N . ASN A 1 524 ? -0.706 35.812 -1.933 1 93.81 524 ASN A N 1
ATOM 4103 C CA . ASN A 1 524 ? 0.454 36.281 -1.184 1 93.81 524 ASN A CA 1
ATOM 4104 C C . ASN A 1 524 ? 0.05 36.875 0.17 1 93.81 524 ASN A C 1
ATOM 4106 O O . ASN A 1 524 ? 0.706 37.781 0.681 1 93.81 524 ASN A O 1
ATOM 4110 N N . GLY A 1 525 ? -1.051 36.438 0.66 1 95 525 GLY A N 1
ATOM 4111 C CA . GLY A 1 525 ? -1.52 36.906 1.953 1 95 525 GLY A CA 1
ATOM 4112 C C . GLY A 1 525 ? -0.839 36.219 3.121 1 95 525 GLY A C 1
ATOM 4113 O O . GLY A 1 525 ? -1.508 35.719 4.023 1 95 525 GLY A O 1
ATOM 4114 N N . TRP A 1 526 ? 0.499 36.25 3.154 1 95.5 526 TRP A N 1
ATOM 4115 C CA . TRP A 1 526 ? 1.305 35.562 4.148 1 95.5 526 TRP A CA 1
ATOM 4116 C C . TRP A 1 526 ? 1.37 36.344 5.449 1 95.5 526 TRP A C 1
ATOM 4118 O O . TRP A 1 526 ? 1.49 37.594 5.43 1 95.5 526 TRP A O 1
ATOM 4128 N N . VAL A 1 527 ? 1.221 35.688 6.559 1 96.5 527 VAL A N 1
ATOM 4129 C CA . VAL A 1 527 ? 1.358 36.25 7.891 1 96.5 527 VAL A CA 1
ATOM 4130 C C . VAL A 1 527 ? 2.324 35.406 8.719 1 96.5 527 VAL A C 1
ATOM 4132 O O . VAL A 1 527 ? 2.291 34.188 8.664 1 96.5 527 VAL A O 1
ATOM 4135 N N . GLN A 1 528 ? 3.158 36.031 9.438 1 96.06 528 GLN A N 1
ATOM 4136 C CA . GLN A 1 528 ? 4.129 35.344 10.281 1 96.06 528 GLN A CA 1
ATOM 4137 C C . GLN A 1 528 ? 3.441 34.594 11.414 1 96.06 528 GLN A C 1
ATOM 4139 O O . GLN A 1 528 ? 2.643 35.188 12.156 1 96.06 528 GLN A O 1
ATOM 4144 N N . SER A 1 529 ? 3.723 33.344 11.516 1 93.31 529 SER A N 1
ATOM 4145 C CA . SER A 1 529 ? 3.189 32.531 12.602 1 93.31 529 SER A CA 1
ATOM 4146 C C . SER A 1 529 ? 4.207 32.375 13.727 1 93.31 529 SER A C 1
ATOM 4148 O O . SER A 1 529 ? 3.846 32.406 14.906 1 93.31 529 SER A O 1
ATOM 4150 N N . TYR A 1 530 ? 5.469 32.125 13.422 1 90.69 530 TYR A N 1
ATOM 4151 C CA . TYR A 1 530 ? 6.598 32.125 14.344 1 90.69 530 TYR A CA 1
ATOM 4152 C C . TYR A 1 530 ? 7.918 32.062 13.586 1 90.69 530 TYR A C 1
ATOM 4154 O O . TYR A 1 530 ? 8.008 31.406 12.539 1 90.69 530 TYR A O 1
ATOM 4162 N N . GLY A 1 531 ? 8.883 32.688 14.133 1 92.69 531 GLY A N 1
ATOM 4163 C CA . GLY A 1 531 ? 10.172 32.656 13.469 1 92.69 531 GLY A CA 1
ATOM 4164 C C . GLY A 1 531 ? 10.102 33.031 12 1 92.69 531 GLY A C 1
ATOM 4165 O O . GLY A 1 531 ? 9.586 34.094 11.648 1 92.69 531 GLY A O 1
ATOM 4166 N N . SER A 1 532 ? 10.562 32 11.125 1 92.62 532 SER A N 1
ATOM 4167 C CA . SER A 1 532 ? 10.5 32.25 9.688 1 92.62 532 SER A CA 1
ATOM 4168 C C . SER A 1 532 ? 9.227 31.688 9.086 1 92.62 532 SER A C 1
ATOM 4170 O O . SER A 1 532 ? 8.922 31.922 7.91 1 92.62 532 SER A O 1
ATOM 4172 N N . ARG A 1 533 ? 8.414 30.922 9.828 1 89.31 533 ARG A N 1
ATOM 4173 C CA . ARG A 1 533 ? 7.223 30.25 9.32 1 89.31 533 ARG A CA 1
ATOM 4174 C C . ARG A 1 533 ? 6.098 31.25 9.062 1 89.31 533 ARG A C 1
ATOM 4176 O O . ARG A 1 533 ? 5.75 32.031 9.938 1 89.31 533 ARG A O 1
ATOM 4183 N N . CYS A 1 534 ? 5.613 31.328 7.91 1 93.31 534 CYS A N 1
ATOM 4184 C CA . CYS A 1 534 ? 4.457 32.125 7.52 1 93.31 534 CYS A CA 1
ATOM 4185 C C . CYS A 1 534 ? 3.299 31.25 7.086 1 93.31 534 CYS A C 1
ATOM 4187 O O . CYS A 1 534 ? 3.512 30.156 6.555 1 93.31 534 CYS A O 1
ATOM 4189 N N . VAL A 1 535 ? 2.131 31.656 7.379 1 91.81 535 VAL A N 1
ATOM 4190 C CA . VAL A 1 535 ? 0.933 30.953 6.934 1 91.81 535 VAL A CA 1
ATOM 4191 C C . VAL A 1 535 ? 0.092 31.859 6.051 1 91.81 535 VAL A C 1
ATOM 4193 O O . VAL A 1 535 ? 0.247 33.094 6.086 1 91.81 535 VAL A O 1
ATOM 4196 N N . ARG A 1 536 ? -0.602 31.312 5.211 1 93.56 536 ARG A N 1
ATOM 4197 C CA . ARG A 1 536 ? -1.589 32 4.379 1 93.56 536 ARG A CA 1
ATOM 4198 C C . ARG A 1 536 ? -2.996 31.484 4.668 1 93.56 536 ARG A C 1
ATOM 4200 O O . ARG A 1 536 ? -3.531 30.656 3.92 1 93.56 536 ARG A O 1
ATOM 4207 N N . PRO A 1 537 ? -3.629 31.984 5.727 1 95.5 537 PRO A N 1
ATOM 4208 C CA . PRO A 1 537 ? -4.938 31.469 6.133 1 95.5 537 PRO A CA 1
ATOM 4209 C C . PRO A 1 537 ? -6.004 31.656 5.055 1 95.5 537 PRO A C 1
ATOM 4211 O O . PRO A 1 537 ? -6.016 32.688 4.359 1 95.5 537 PRO A O 1
ATOM 4214 N N . PRO A 1 538 ? -6.906 30.734 4.922 1 96.69 538 PRO A N 1
ATOM 4215 C CA . PRO A 1 538 ? -8.062 30.984 4.059 1 96.69 538 PRO A CA 1
ATOM 4216 C C . PRO A 1 538 ? -8.945 32.125 4.566 1 96.69 538 PRO A C 1
ATOM 4218 O O . PRO A 1 538 ? -8.922 32.438 5.758 1 96.69 538 PRO A O 1
ATOM 4221 N N . VAL A 1 539 ? -9.664 32.688 3.668 1 97.56 539 VAL A N 1
ATOM 4222 C CA . VAL A 1 539 ? -10.516 33.844 4.008 1 97.56 539 VAL A CA 1
ATOM 4223 C C . VAL A 1 539 ? -11.977 33.406 3.969 1 97.56 539 VAL A C 1
ATOM 4225 O O . VAL A 1 539 ? -12.492 33 2.918 1 97.56 539 VAL A O 1
ATOM 4228 N N . ILE A 1 540 ? -12.664 33.438 5.086 1 98.25 540 ILE A N 1
ATOM 4229 C CA . ILE A 1 540 ? -14.117 33.281 5.066 1 98.25 540 ILE A CA 1
ATOM 4230 C C . ILE A 1 540 ? -14.758 34.594 4.664 1 98.25 540 ILE A C 1
ATOM 4232 O O . ILE A 1 540 ? -14.695 35.594 5.41 1 98.25 540 ILE A O 1
ATOM 4236 N N . PHE A 1 541 ? -15.406 34.688 3.531 1 97.44 541 PHE A N 1
ATOM 4237 C CA . PHE A 1 541 ? -15.891 36 3.078 1 97.44 541 PHE A CA 1
ATOM 4238 C C . PHE A 1 541 ? -17.391 35.938 2.814 1 97.44 541 PHE A C 1
ATOM 4240 O O . PHE A 1 541 ? -18.047 37 2.711 1 97.44 541 PHE A O 1
ATOM 4247 N N . ALA A 1 542 ? -17.922 34.75 2.662 1 97.56 542 ALA A N 1
ATOM 4248 C CA . ALA A 1 542 ? -19.344 34.594 2.391 1 97.56 542 ALA A CA 1
ATOM 4249 C C . ALA A 1 542 ? -19.922 33.406 3.17 1 97.56 542 ALA A C 1
ATOM 4251 O O . ALA A 1 542 ? -19.219 32.75 3.939 1 97.56 542 ALA A O 1
ATOM 4252 N N . ASP A 1 543 ? -21.234 33.219 3.031 1 97.81 543 ASP A N 1
ATOM 4253 C CA . ASP A 1 543 ? -21.875 32.094 3.697 1 97.81 543 ASP A CA 1
ATOM 4254 C C . ASP A 1 543 ? -21.297 30.766 3.223 1 97.81 543 ASP A C 1
ATOM 4256 O O . ASP A 1 543 ? -21 30.609 2.035 1 97.81 543 ASP A O 1
ATOM 4260 N N . LEU A 1 544 ? -21.156 29.844 4.168 1 98.12 544 LEU A N 1
ATOM 4261 C CA . LEU A 1 544 ? -20.422 28.609 3.908 1 98.12 544 LEU A CA 1
ATOM 4262 C C . LEU A 1 544 ? -21.375 27.484 3.498 1 98.12 544 LEU A C 1
ATOM 4264 O O . LEU A 1 544 ? -22.422 27.312 4.113 1 98.12 544 LEU A O 1
ATOM 4268 N N . GLU A 1 545 ? -21 26.781 2.391 1 97.38 545 GLU A N 1
ATOM 4269 C CA . GLU A 1 545 ? -21.734 25.625 1.881 1 97.38 545 GLU A CA 1
ATOM 4270 C C . GLU A 1 545 ? -20.797 24.484 1.496 1 97.38 545 GLU A C 1
ATOM 4272 O O . GLU A 1 545 ? -19.672 24.734 1.065 1 97.38 545 GLU A O 1
ATOM 4277 N N . ARG A 1 546 ? -21.219 23.312 1.735 1 97.81 546 ARG A N 1
ATOM 4278 C CA . ARG A 1 546 ? -20.5 22.109 1.316 1 97.81 546 ARG A CA 1
ATOM 4279 C C . ARG A 1 546 ? -21.141 21.5 0.075 1 97.81 546 ARG A C 1
ATOM 4281 O O . ARG A 1 546 ? -22.078 20.703 0.18 1 97.81 546 ARG A O 1
ATOM 4288 N N . PRO A 1 547 ? -20.578 21.656 -1.095 1 96.5 547 PRO A N 1
ATOM 4289 C CA . PRO A 1 547 ? -21.219 21.172 -2.324 1 96.5 547 PRO A CA 1
ATOM 4290 C C . PRO A 1 547 ? -21.125 19.656 -2.479 1 96.5 547 PRO A C 1
ATOM 4292 O O . PRO A 1 547 ? -22.016 19.031 -3.072 1 96.5 547 PRO A O 1
ATOM 4295 N N . GLU A 1 548 ? -20.031 19.031 -2.031 1 96.69 548 GLU A N 1
ATOM 4296 C CA . GLU A 1 548 ? -19.797 17.594 -2.182 1 96.69 548 GLU A CA 1
ATOM 4297 C C . GLU A 1 548 ? -19.078 17.016 -0.97 1 96.69 548 GLU A C 1
ATOM 4299 O O . GLU A 1 548 ? -18.531 17.766 -0.15 1 96.69 548 GLU A O 1
ATOM 4304 N N . ALA A 1 549 ? -19.109 15.633 -0.881 1 97.69 549 ALA A N 1
ATOM 4305 C CA . ALA A 1 549 ? -18.344 14.977 0.179 1 97.69 549 ALA A CA 1
ATOM 4306 C C . ALA A 1 549 ? -16.859 15.344 0.102 1 97.69 549 ALA A C 1
ATOM 4308 O O . ALA A 1 549 ? -16.297 15.438 -0.989 1 97.69 549 ALA A O 1
ATOM 4309 N N . MET A 1 550 ? -16.281 15.477 1.197 1 97.62 550 MET A N 1
ATOM 4310 C CA . MET A 1 550 ? -14.93 16.047 1.214 1 97.62 550 MET A CA 1
ATOM 4311 C C . MET A 1 550 ? -13.883 14.961 1.432 1 97.62 550 MET A C 1
ATOM 4313 O O . MET A 1 550 ? -12.75 15.078 0.958 1 97.62 550 MET A O 1
ATOM 4317 N N . THR A 1 551 ? -14.242 13.938 2.229 1 97.75 551 THR A N 1
ATOM 4318 C CA . THR A 1 551 ? -13.219 12.984 2.65 1 97.75 551 THR A CA 1
ATOM 4319 C C . THR A 1 551 ? -13.672 11.547 2.395 1 97.75 551 THR A C 1
ATOM 4321 O O . THR A 1 551 ? -12.914 10.602 2.619 1 97.75 551 THR A O 1
ATOM 4324 N N . VAL A 1 552 ? -14.852 11.289 1.887 1 98.38 552 VAL A N 1
ATOM 4325 C CA . VAL A 1 552 ? -15.469 9.969 1.773 1 98.38 552 VAL A CA 1
ATOM 4326 C C . VAL A 1 552 ? -14.68 9.117 0.781 1 98.38 552 VAL A C 1
ATOM 4328 O O . VAL A 1 552 ? -14.477 7.922 1.008 1 98.38 552 VAL A O 1
ATOM 4331 N N . ARG A 1 553 ? -14.25 9.688 -0.329 1 97.38 553 ARG A N 1
ATOM 4332 C CA . ARG A 1 553 ? -13.539 8.945 -1.366 1 97.38 553 ARG A CA 1
ATOM 4333 C C . ARG A 1 553 ? -12.289 8.281 -0.808 1 97.38 553 ARG A C 1
ATOM 4335 O O . ARG A 1 553 ? -12.07 7.086 -1.001 1 97.38 553 ARG A O 1
ATOM 4342 N N . GLU A 1 554 ? -11.422 9.062 -0.13 1 97.75 554 GLU A N 1
ATOM 4343 C CA . GLU A 1 554 ? -10.188 8.539 0.449 1 97.75 554 GLU A CA 1
ATOM 4344 C C . GLU A 1 554 ? -10.477 7.477 1.507 1 97.75 554 GLU A C 1
ATOM 4346 O O . GLU A 1 554 ? -9.766 6.477 1.601 1 97.75 554 GLU A O 1
ATOM 4351 N N . PHE A 1 555 ? -11.586 7.66 2.268 1 98.25 555 PHE A N 1
ATOM 4352 C CA . PHE A 1 555 ? -11.984 6.703 3.295 1 98.25 555 PHE A CA 1
ATOM 4353 C C . PHE A 1 555 ? -12.344 5.359 2.674 1 98.25 555 PHE A C 1
ATOM 4355 O O . PHE A 1 555 ? -11.906 4.309 3.154 1 98.25 555 PHE A O 1
ATOM 4362 N N . VAL A 1 556 ? -13.07 5.449 1.683 1 98.31 556 VAL A N 1
ATOM 4363 C CA . VAL A 1 556 ? -13.531 4.23 1.03 1 98.31 556 VAL A CA 1
ATOM 4364 C C . VAL A 1 556 ? -12.344 3.455 0.477 1 98.31 556 VAL A C 1
ATOM 4366 O O . VAL A 1 556 ? -12.273 2.23 0.605 1 98.31 556 VAL A O 1
ATOM 4369 N N . VAL A 1 557 ? -11.406 4.141 -0.13 1 97.69 557 VAL A N 1
ATOM 4370 C CA . VAL A 1 557 ? -10.195 3.504 -0.636 1 97.69 557 VAL A CA 1
ATOM 4371 C C . VAL A 1 557 ? -9.453 2.822 0.511 1 97.69 557 VAL A C 1
ATOM 4373 O O . VAL A 1 557 ? -9.094 1.646 0.415 1 97.69 557 VAL A O 1
ATOM 4376 N N . ALA A 1 558 ? -9.234 3.523 1.601 1 98.44 558 ALA A N 1
ATOM 4377 C CA . ALA A 1 558 ? -8.477 2.992 2.734 1 98.44 558 ALA A CA 1
ATOM 4378 C C . ALA A 1 558 ? -9.188 1.783 3.344 1 98.44 558 ALA A C 1
ATOM 4380 O O . ALA A 1 558 ? -8.555 0.755 3.602 1 98.44 558 ALA A O 1
ATOM 4381 N N . GLN A 1 559 ? -10.516 1.894 3.561 1 98.19 559 GLN A N 1
ATOM 4382 C CA . GLN A 1 559 ? -11.297 0.844 4.211 1 98.19 559 GLN A CA 1
ATOM 4383 C C . GLN A 1 559 ? -11.289 -0.436 3.381 1 98.19 559 GLN A C 1
ATOM 4385 O O . GLN A 1 559 ? -11.383 -1.537 3.928 1 98.19 559 GLN A O 1
ATOM 4390 N N . SER A 1 560 ? -11.086 -0.358 2.115 1 96.94 560 SER A N 1
ATOM 4391 C CA . SER A 1 560 ? -11.148 -1.515 1.227 1 96.94 560 SER A CA 1
ATOM 4392 C C . SER A 1 560 ? -9.953 -2.438 1.438 1 96.94 560 SER A C 1
ATOM 4394 O O . SER A 1 560 ? -9.969 -3.596 1.013 1 96.94 560 SER A O 1
ATOM 4396 N N . PHE A 1 561 ? -8.922 -2.061 2.148 1 96.81 561 PHE A N 1
ATOM 4397 C CA . PHE A 1 561 ? -7.707 -2.846 2.301 1 96.81 561 PHE A CA 1
ATOM 4398 C C . PHE A 1 561 ? -7.691 -3.568 3.645 1 96.81 561 PHE A C 1
ATOM 4400 O O . PHE A 1 561 ? -6.742 -4.289 3.957 1 96.81 561 PHE A O 1
ATOM 4407 N N . THR A 1 562 ? -8.734 -3.41 4.477 1 96.44 562 THR A N 1
ATOM 4408 C CA . THR A 1 562 ? -8.727 -4.008 5.809 1 96.44 562 THR A CA 1
ATOM 4409 C C . THR A 1 562 ? -10.148 -4.246 6.297 1 96.44 562 THR A C 1
ATOM 4411 O O . THR A 1 562 ? -11.102 -3.654 5.777 1 96.44 562 THR A O 1
ATOM 4414 N N . THR A 1 563 ? -10.297 -5.141 7.215 1 94.69 563 THR A N 1
ATOM 4415 C CA . THR A 1 563 ? -11.57 -5.355 7.887 1 94.69 563 THR A CA 1
ATOM 4416 C C . THR A 1 563 ? -11.609 -4.621 9.227 1 94.69 563 THR A C 1
ATOM 4418 O O . THR A 1 563 ? -12.664 -4.551 9.867 1 94.69 563 THR A O 1
ATOM 4421 N N . LYS A 1 564 ? -10.562 -4.043 9.68 1 97 564 LYS A N 1
ATOM 4422 C CA . LYS A 1 564 ? -10.477 -3.25 10.906 1 97 564 LYS A CA 1
ATOM 4423 C C . LYS A 1 564 ? -11.078 -1.862 10.703 1 97 564 LYS A C 1
ATOM 4425 O O . LYS A 1 564 ? -11.227 -1.404 9.562 1 97 564 LYS A O 1
ATOM 4430 N N . PRO A 1 565 ? -11.461 -1.17 11.773 1 98.12 565 PRO A N 1
ATOM 4431 C CA . PRO A 1 565 ? -11.969 0.193 11.617 1 98.12 565 PRO A CA 1
ATOM 4432 C C . PRO A 1 565 ? -10.914 1.167 11.102 1 98.12 565 PRO A C 1
ATOM 4434 O O . PRO A 1 565 ? -9.766 1.129 11.539 1 98.12 565 PRO A O 1
ATOM 4437 N N . VAL A 1 566 ? -11.32 1.979 10.133 1 98.62 566 VAL A N 1
ATOM 4438 C CA . VAL A 1 566 ? -10.5 3.078 9.625 1 98.62 566 VAL A CA 1
ATOM 4439 C C . VAL A 1 566 ? -11.148 4.41 9.984 1 98.62 566 VAL A C 1
ATOM 4441 O O . VAL A 1 566 ? -12.359 4.59 9.812 1 98.62 566 VAL A O 1
ATOM 4444 N N . LYS A 1 567 ? -10.383 5.355 10.43 1 98.62 567 LYS A N 1
ATOM 4445 C CA . LYS A 1 567 ? -10.914 6.648 10.844 1 98.62 567 LYS A CA 1
ATOM 4446 C C . LYS A 1 567 ? -11.289 7.504 9.641 1 98.62 567 LYS A C 1
ATOM 4448 O O . LYS A 1 567 ? -10.516 7.598 8.68 1 98.62 567 LYS A O 1
ATOM 4453 N N . GLY A 1 568 ? -12.492 8.047 9.695 1 98.44 568 GLY A N 1
ATOM 4454 C CA . GLY A 1 568 ? -12.742 9.258 8.938 1 98.44 568 GLY A CA 1
ATOM 4455 C C . GLY A 1 568 ? -12.273 10.516 9.648 1 98.44 568 GLY A C 1
ATOM 4456 O O . GLY A 1 568 ? -12.703 10.797 10.766 1 98.44 568 GLY A O 1
ATOM 4457 N N . MET A 1 569 ? -11.414 11.32 9.07 1 97.5 569 MET A N 1
ATOM 4458 C CA . MET A 1 569 ? -10.742 12.391 9.805 1 97.5 569 MET A CA 1
ATOM 4459 C C . MET A 1 569 ? -11.156 13.758 9.273 1 97.5 569 MET A C 1
ATOM 4461 O O . MET A 1 569 ? -11.031 14.023 8.078 1 97.5 569 MET A O 1
ATOM 4465 N N . LEU A 1 570 ? -11.594 14.594 10.156 1 98.12 570 LEU A N 1
ATOM 4466 C CA . LEU A 1 570 ? -12.047 15.945 9.852 1 98.12 570 LEU A CA 1
ATOM 4467 C C . LEU A 1 570 ? -11.383 16.953 10.773 1 98.12 570 LEU A C 1
ATOM 4469 O O . LEU A 1 570 ? -10.914 16.609 11.859 1 98.12 570 LEU A O 1
ATOM 4473 N N . THR A 1 571 ? -11.289 18.172 10.344 1 97.31 571 THR A N 1
ATOM 4474 C CA . THR A 1 571 ? -10.953 19.281 11.203 1 97.31 571 THR A CA 1
ATOM 4475 C C . THR A 1 571 ? -12.219 19.969 11.734 1 97.31 571 THR A C 1
ATOM 4477 O O . THR A 1 571 ? -13.18 20.156 10.984 1 97.31 571 THR A O 1
ATOM 4480 N N . GLY A 1 572 ? -12.25 20.297 12.992 1 97.5 572 GLY A N 1
ATOM 4481 C CA . GLY A 1 572 ? -13.43 20.844 13.633 1 97.5 572 GLY A CA 1
ATOM 4482 C C . GLY A 1 572 ? -13.719 22.281 13.227 1 97.5 572 GLY A C 1
ATOM 4483 O O . GLY A 1 572 ? -12.859 22.953 12.656 1 97.5 572 GLY A O 1
ATOM 4484 N N . PRO A 1 573 ? -14.945 22.656 13.492 1 98.12 573 PRO A N 1
ATOM 4485 C CA . PRO A 1 573 ? -15.391 23.984 13.039 1 98.12 573 PRO A CA 1
ATOM 4486 C C . PRO A 1 573 ? -14.641 25.125 13.711 1 98.12 573 PRO A C 1
ATOM 4488 O O . PRO A 1 573 ? -14.312 26.125 13.07 1 98.12 573 PRO A O 1
ATOM 4491 N N . VAL A 1 574 ? -14.336 24.984 14.969 1 96.62 574 VAL A N 1
ATOM 4492 C CA . VAL A 1 574 ? -13.688 26.078 15.695 1 96.62 574 VAL A CA 1
ATOM 4493 C C . VAL A 1 574 ? -12.242 26.219 15.227 1 96.62 574 VAL A C 1
ATOM 4495 O O . VAL A 1 574 ? -11.742 27.344 15.062 1 96.62 574 VAL A O 1
ATOM 4498 N N . THR A 1 575 ? -11.609 25.125 15.023 1 96.06 575 THR A N 1
ATOM 4499 C CA . THR A 1 575 ? -10.242 25.172 14.516 1 96.06 575 THR A CA 1
ATOM 4500 C C . THR A 1 575 ? -10.211 25.781 13.109 1 96.06 575 THR A C 1
ATOM 4502 O O . THR A 1 575 ? -9.359 26.625 12.812 1 96.06 575 THR A O 1
ATOM 4505 N N . ILE A 1 576 ? -11.117 25.375 12.234 1 97.44 576 ILE A N 1
ATOM 4506 C CA . ILE A 1 576 ? -11.164 25.953 10.898 1 97.44 576 ILE A CA 1
ATOM 4507 C C . ILE A 1 576 ? -11.383 27.469 10.992 1 97.44 576 ILE A C 1
ATOM 4509 O O . ILE A 1 576 ? -10.727 28.234 10.289 1 97.44 576 ILE A O 1
ATOM 4513 N N . LEU A 1 577 ? -12.234 27.844 11.844 1 97.5 577 LEU A N 1
ATOM 4514 C CA . LEU A 1 577 ? -12.531 29.25 12.023 1 97.5 577 LEU A CA 1
ATOM 4515 C C . LEU A 1 577 ? -11.305 30 12.547 1 97.5 577 LEU A C 1
ATOM 4517 O O . LEU A 1 577 ? -10.906 31.016 11.969 1 97.5 577 LEU A O 1
ATOM 4521 N N . ASN A 1 578 ? -10.719 29.469 13.57 1 94.94 578 ASN A N 1
ATOM 4522 C CA . ASN A 1 578 ? -9.641 30.156 14.266 1 94.94 578 ASN A CA 1
ATOM 4523 C C . ASN A 1 578 ? -8.375 30.234 13.414 1 94.94 578 ASN A C 1
ATOM 4525 O O . ASN A 1 578 ? -7.559 31.141 13.594 1 94.94 578 ASN A O 1
ATOM 4529 N N . TRP A 1 579 ? -8.258 29.359 12.523 1 94.44 579 TRP A N 1
ATOM 4530 C CA . TRP A 1 579 ? -7.062 29.359 11.688 1 94.44 579 TRP A CA 1
ATOM 4531 C C . TRP A 1 579 ? -7.371 29.891 10.297 1 94.44 579 TRP A C 1
ATOM 4533 O O . TRP A 1 579 ? -6.629 29.625 9.344 1 94.44 579 TRP A O 1
ATOM 4543 N N . SER A 1 580 ? -8.492 30.609 10.164 1 96.75 580 SER A N 1
ATOM 4544 C CA . SER A 1 580 ? -8.867 31.375 8.992 1 96.75 580 SER A CA 1
ATOM 4545 C C . SER A 1 580 ? -8.961 32.875 9.312 1 96.75 580 SER A C 1
ATOM 4547 O O . SER A 1 580 ? -8.875 33.25 10.477 1 96.75 580 SER A O 1
ATOM 4549 N N . PHE A 1 581 ? -9 33.688 8.242 1 96.88 581 PHE A N 1
ATOM 4550 C CA . PHE A 1 581 ? -9.477 35.062 8.414 1 96.88 581 PHE A CA 1
ATOM 4551 C C . PHE A 1 581 ? -11 35.094 8.453 1 96.88 581 PHE A C 1
ATOM 4553 O O . PHE A 1 581 ? -11.656 35 7.414 1 96.88 581 PHE A O 1
ATOM 4560 N N . PRO A 1 582 ? -11.578 35.25 9.625 1 96.75 582 PRO A N 1
ATOM 4561 C CA . PRO A 1 582 ? -13.039 35.219 9.727 1 96.75 582 PRO A CA 1
ATOM 4562 C C . PRO A 1 582 ? -13.688 36.5 9.227 1 96.75 582 PRO A C 1
ATOM 4564 O O . PRO A 1 582 ? -13.016 37.531 9.117 1 96.75 582 PRO A O 1
ATOM 4567 N N . ARG A 1 583 ? -14.922 36.406 9 1 96.25 583 ARG A N 1
ATOM 4568 C CA . ARG A 1 583 ? -15.727 37.594 8.703 1 96.25 583 ARG A CA 1
ATOM 4569 C C . ARG A 1 583 ? -15.883 38.469 9.945 1 96.25 583 ARG A C 1
ATOM 4571 O O . ARG A 1 583 ? -15.742 38 11.07 1 96.25 583 ARG A O 1
ATOM 4578 N N . LYS A 1 584 ? -16.203 39.781 9.672 1 92.88 584 LYS A N 1
ATOM 4579 C CA . LYS A 1 584 ? -16.422 40.688 10.797 1 92.88 584 LYS A CA 1
ATOM 4580 C C . LYS A 1 584 ? -17.875 41.125 10.859 1 92.88 584 LYS A C 1
ATOM 4582 O O . LYS A 1 584 ? -18.297 41.688 11.875 1 92.88 584 LYS A O 1
ATOM 4587 N N . ASP A 1 585 ? -18.562 40.938 9.82 1 92.75 585 ASP A N 1
ATOM 4588 C CA . ASP A 1 585 ? -19.922 41.469 9.734 1 92.75 585 ASP A CA 1
ATOM 4589 C C . ASP A 1 585 ? -20.922 40.531 10.406 1 92.75 585 ASP A C 1
ATOM 4591 O O . ASP A 1 585 ? -22.078 40.906 10.633 1 92.75 585 ASP A O 1
ATOM 4595 N N . ILE A 1 586 ? -20.516 39.312 10.719 1 95.44 586 ILE A N 1
ATOM 4596 C CA . ILE A 1 586 ? -21.344 38.375 11.492 1 95.44 586 ILE A CA 1
ATOM 4597 C C . ILE A 1 586 ? -20.531 37.812 12.664 1 95.44 586 ILE A C 1
ATOM 4599 O O . ILE A 1 586 ? -19.312 37.938 12.688 1 95.44 586 ILE A O 1
ATOM 4603 N N . SER A 1 587 ? -21.172 37.281 13.625 1 95.62 587 SER A N 1
ATOM 4604 C CA . SER A 1 587 ? -20.5 36.781 14.828 1 95.62 587 SER A CA 1
ATOM 4605 C C . SER A 1 587 ? -19.656 35.562 14.539 1 95.62 587 SER A C 1
ATOM 4607 O O . SER A 1 587 ? -19.906 34.844 13.57 1 95.62 587 SER A O 1
ATOM 4609 N N . ARG A 1 588 ? -18.656 35.344 15.312 1 96.31 588 ARG A N 1
ATOM 4610 C CA . ARG A 1 588 ? -17.844 34.125 15.234 1 96.31 588 ARG A CA 1
ATOM 4611 C C . ARG A 1 588 ? -18.688 32.875 15.453 1 96.31 588 ARG A C 1
ATOM 4613 O O . ARG A 1 588 ? -18.516 31.875 14.773 1 96.31 588 ARG A O 1
ATOM 4620 N N . LYS A 1 589 ? -19.672 32.969 16.375 1 97.31 589 LYS A N 1
ATOM 4621 C CA . LYS A 1 589 ? -20.578 31.875 16.641 1 97.31 589 LYS A CA 1
ATOM 4622 C C . LYS A 1 589 ? -21.344 31.469 15.383 1 97.31 589 LYS A C 1
ATOM 4624 O O . LYS A 1 589 ? -21.422 30.281 15.055 1 97.31 589 LYS A O 1
ATOM 4629 N N . GLU A 1 590 ? -21.844 32.438 14.688 1 97.69 590 GLU A N 1
ATOM 4630 C CA . GLU A 1 590 ? -22.594 32.125 13.477 1 97.69 590 GLU A CA 1
ATOM 4631 C C . GLU A 1 590 ? -21.719 31.453 12.43 1 97.69 590 GLU A C 1
ATOM 4633 O O . GLU A 1 590 ? -22.156 30.516 11.758 1 97.69 590 GLU A O 1
ATOM 4638 N N . GLN A 1 591 ? -20.547 31.922 12.242 1 98.06 591 GLN A N 1
ATOM 4639 C CA . GLN A 1 591 ? -19.609 31.312 11.297 1 98.06 591 GLN A CA 1
ATOM 4640 C C . GLN A 1 591 ? -19.25 29.891 11.695 1 98.06 591 GLN A C 1
ATOM 4642 O O . GLN A 1 591 ? -19.188 29 10.852 1 98.06 591 GLN A O 1
ATOM 4647 N N . ALA A 1 592 ? -19.031 29.703 13 1 98.31 592 ALA A N 1
ATOM 4648 C CA . ALA A 1 592 ? -18.719 28.375 13.508 1 98.31 592 ALA A CA 1
ATOM 4649 C C . ALA A 1 592 ? -19.875 27.406 13.266 1 98.31 592 ALA A C 1
ATOM 4651 O O . ALA A 1 592 ? -19.656 26.234 12.938 1 98.31 592 ALA A O 1
ATOM 4652 N N . PHE A 1 593 ? -21.078 27.891 13.445 1 98.69 593 PHE A N 1
ATOM 4653 C CA . PHE A 1 593 ? -22.25 27.047 13.25 1 98.69 593 PHE A CA 1
ATOM 4654 C C . PHE A 1 593 ? -22.438 26.703 11.781 1 98.69 593 PHE A C 1
ATOM 4656 O O . PHE A 1 593 ? -22.875 25.609 11.438 1 98.69 593 PHE A O 1
ATOM 4663 N N . GLN A 1 594 ? -22.172 27.672 10.859 1 98.69 594 GLN A N 1
ATOM 4664 C CA . GLN A 1 594 ? -22.188 27.344 9.438 1 98.69 594 GLN A CA 1
ATOM 4665 C C . GLN A 1 594 ? -21.188 26.234 9.117 1 98.69 594 GLN A C 1
ATOM 4667 O O . GLN A 1 594 ? -21.516 25.297 8.398 1 98.69 594 GLN A O 1
ATOM 4672 N N . LEU A 1 595 ? -20.016 26.359 9.648 1 98.75 595 LEU A N 1
ATOM 4673 C CA . LEU A 1 595 ? -19 25.328 9.469 1 98.75 595 LEU A CA 1
ATOM 4674 C C . LEU A 1 595 ? -19.453 24 10.047 1 98.75 595 LEU A C 1
ATOM 4676 O O . LEU A 1 595 ? -19.266 22.953 9.43 1 98.75 595 LEU A O 1
ATOM 4680 N N . ALA A 1 596 ? -20.031 24.047 11.219 1 98.81 596 ALA A N 1
ATOM 4681 C CA . ALA A 1 596 ? -20.516 22.844 11.898 1 98.81 596 ALA A CA 1
ATOM 4682 C C . ALA A 1 596 ? -21.547 22.109 11.047 1 98.81 596 ALA A C 1
ATOM 4684 O O . ALA A 1 596 ? -21.531 20.891 10.969 1 98.81 596 ALA A O 1
ATOM 4685 N N . LEU A 1 597 ? -22.406 22.859 10.445 1 98.75 597 LEU A N 1
ATOM 4686 C CA . LEU A 1 597 ? -23.438 22.25 9.625 1 98.75 597 LEU A CA 1
ATOM 4687 C C . LEU A 1 597 ? -22.844 21.594 8.383 1 98.75 597 LEU A C 1
ATOM 4689 O O . LEU A 1 597 ? -23.312 20.547 7.945 1 98.75 597 LEU A O 1
ATOM 4693 N N . CYS A 1 598 ? -21.844 22.25 7.781 1 98.62 598 CYS A N 1
ATOM 4694 C CA . CYS A 1 598 ? -21.125 21.625 6.68 1 98.62 598 CYS A CA 1
ATOM 4695 C C . CYS A 1 598 ? -20.5 20.312 7.121 1 98.62 598 CYS A C 1
ATOM 4697 O O . CYS A 1 598 ? -20.594 19.297 6.414 1 98.62 598 CYS A O 1
ATOM 4699 N N . LEU A 1 599 ? -19.906 20.281 8.266 1 98.69 599 LEU A N 1
ATOM 4700 C CA . LEU A 1 599 ? -19.219 19.094 8.781 1 98.69 599 LEU A CA 1
ATOM 4701 C C . LEU A 1 599 ? -20.234 18.031 9.203 1 98.69 599 LEU A C 1
ATOM 4703 O O . LEU A 1 599 ? -19.953 16.828 9.086 1 98.69 599 LEU A O 1
ATOM 4707 N N . ARG A 1 600 ? -21.344 18.516 9.734 1 98.69 600 ARG A N 1
ATOM 4708 C CA . ARG A 1 600 ? -22.438 17.609 10.078 1 98.69 600 ARG A CA 1
ATOM 4709 C C . ARG A 1 600 ? -22.828 16.734 8.883 1 98.69 600 ARG A C 1
ATOM 4711 O O . ARG A 1 600 ? -22.984 15.523 9.016 1 98.69 600 ARG A O 1
ATOM 4718 N N . ASP A 1 601 ? -22.922 17.359 7.73 1 98.62 601 ASP A N 1
ATOM 4719 C CA . ASP A 1 601 ? -23.219 16.641 6.5 1 98.62 601 ASP A CA 1
ATOM 4720 C C . ASP A 1 601 ? -22.125 15.633 6.176 1 98.62 601 ASP A C 1
ATOM 4722 O O . ASP A 1 601 ? -22.406 14.539 5.672 1 98.62 601 ASP A O 1
ATOM 4726 N N . GLU A 1 602 ? -20.906 16.016 6.426 1 98.69 602 GLU A N 1
ATOM 4727 C CA . GLU A 1 602 ? -19.797 15.117 6.156 1 98.69 602 GLU A CA 1
ATOM 4728 C C . GLU A 1 602 ? -19.812 13.914 7.09 1 98.69 602 GLU A C 1
ATOM 4730 O O . GLU A 1 602 ? -19.516 12.789 6.668 1 98.69 602 GLU A O 1
ATOM 4735 N N . VAL A 1 603 ? -20.125 14.109 8.375 1 98.69 603 VAL A N 1
ATOM 4736 C CA . VAL A 1 603 ? -20.25 13.023 9.344 1 98.69 603 VAL A CA 1
ATOM 4737 C C . VAL A 1 603 ? -21.297 12.023 8.875 1 98.69 603 VAL A C 1
ATOM 4739 O O . VAL A 1 603 ? -21.078 10.812 8.906 1 98.69 603 VAL A O 1
ATOM 4742 N N . LYS A 1 604 ? -22.359 12.531 8.422 1 98.56 604 LYS A N 1
ATOM 4743 C CA . LYS A 1 604 ? -23.438 11.68 7.926 1 98.56 604 LYS A CA 1
ATOM 4744 C C . LYS A 1 604 ? -22.984 10.875 6.707 1 98.56 604 LYS A C 1
ATOM 4746 O O . LYS A 1 604 ? -23.281 9.688 6.594 1 98.56 604 LYS A O 1
ATOM 4751 N N . ASP A 1 605 ? -22.297 11.555 5.793 1 98.69 605 ASP A N 1
ATOM 4752 C CA . ASP A 1 605 ? -21.828 10.883 4.59 1 98.69 605 ASP A CA 1
ATOM 4753 C C . ASP A 1 605 ? -20.828 9.773 4.941 1 98.69 605 ASP A C 1
ATOM 4755 O O . ASP A 1 605 ? -20.828 8.711 4.324 1 98.69 605 ASP A O 1
ATOM 4759 N N . LEU A 1 606 ? -19.953 9.992 5.863 1 98.69 606 LEU A N 1
ATOM 4760 C CA . LEU A 1 606 ? -18.984 8.992 6.309 1 98.69 606 LEU A CA 1
ATOM 4761 C C . LEU A 1 606 ? -19.703 7.797 6.938 1 98.69 606 LEU A C 1
ATOM 4763 O O . LEU A 1 606 ? -19.344 6.645 6.688 1 98.69 606 LEU A O 1
ATOM 4767 N N . GLU A 1 607 ? -20.766 8.055 7.719 1 98.19 607 GLU A N 1
ATOM 4768 C CA . GLU A 1 607 ? -21.562 6.977 8.289 1 98.19 607 GLU A CA 1
ATOM 4769 C C . GLU A 1 607 ? -22.234 6.148 7.199 1 98.19 607 GLU A C 1
ATOM 4771 O O . GLU A 1 607 ? -22.281 4.922 7.289 1 98.19 607 GLU A O 1
ATOM 4776 N N . THR A 1 608 ? -22.703 6.871 6.246 1 98.19 608 THR A N 1
ATOM 4777 C CA . THR A 1 608 ? -23.344 6.191 5.129 1 98.19 608 THR A CA 1
ATOM 4778 C C . THR A 1 608 ? -22.359 5.273 4.41 1 98.19 608 THR A C 1
ATOM 4780 O O . THR A 1 608 ? -22.734 4.203 3.93 1 98.19 608 THR A O 1
ATOM 4783 N N . ALA A 1 609 ? -21.141 5.707 4.398 1 98.25 609 ALA A N 1
ATOM 4784 C CA . ALA A 1 609 ? -20.078 4.898 3.805 1 98.25 609 ALA A CA 1
ATOM 4785 C C . ALA A 1 609 ? -19.594 3.824 4.777 1 98.25 609 ALA A C 1
ATOM 4787 O O . ALA A 1 609 ? -18.594 3.152 4.523 1 98.25 609 ALA A O 1
ATOM 4788 N N . SER A 1 610 ? -20.234 3.645 5.969 1 97.38 610 SER A N 1
ATOM 4789 C CA . SER A 1 610 ? -20.016 2.607 6.973 1 97.38 610 SER A CA 1
ATOM 4790 C C . SER A 1 610 ? -18.781 2.891 7.805 1 97.38 610 SER A C 1
ATOM 4792 O O . SER A 1 610 ? -18.109 1.964 8.266 1 97.38 610 SER A O 1
ATOM 4794 N N . CYS A 1 611 ? -18.453 4.164 7.871 1 98.38 611 CYS A N 1
ATOM 4795 C CA . CYS A 1 611 ? -17.359 4.559 8.75 1 98.38 611 CYS A CA 1
ATOM 4796 C C . CYS A 1 611 ? -17.734 4.367 10.219 1 98.38 611 CYS A C 1
ATOM 4798 O O . CYS A 1 611 ? -18.766 4.871 10.664 1 98.38 611 CYS A O 1
ATOM 4800 N N . GLN A 1 612 ? -16.891 3.711 10.992 1 98 612 GLN A N 1
ATOM 4801 C CA . GLN A 1 612 ? -17.219 3.377 12.375 1 98 612 GLN A CA 1
ATOM 4802 C C . GLN A 1 612 ? -16.562 4.359 13.344 1 98 612 GLN A C 1
ATOM 4804 O O . GLN A 1 612 ? -16.984 4.473 14.492 1 98 612 GLN A O 1
ATOM 4809 N N . VAL A 1 613 ? -15.516 4.973 12.953 1 98.62 613 VAL A N 1
ATOM 4810 C CA . VAL A 1 613 ? -14.781 5.938 13.766 1 98.62 613 VAL A CA 1
ATOM 4811 C C . VAL A 1 613 ? -14.617 7.242 12.992 1 98.62 613 VAL A C 1
ATOM 4813 O O . VAL A 1 613 ? -13.984 7.27 11.93 1 98.62 613 VAL A O 1
ATOM 4816 N N . ILE A 1 614 ? -15.148 8.312 13.461 1 98.75 614 ILE A N 1
ATOM 4817 C CA . ILE A 1 614 ? -14.984 9.625 12.859 1 98.75 614 ILE A CA 1
ATOM 4818 C C . ILE A 1 614 ? -14.25 10.555 13.828 1 98.75 614 ILE A C 1
ATOM 4820 O O . ILE A 1 614 ? -14.688 10.75 14.961 1 98.75 614 ILE A O 1
ATOM 4824 N N . GLN A 1 615 ? -13.125 11.031 13.383 1 98.38 615 GLN A N 1
ATOM 4825 C CA . GLN A 1 615 ? -12.289 11.922 14.188 1 98.38 615 GLN A CA 1
ATOM 4826 C C . GLN A 1 615 ? -12.445 13.375 13.742 1 98.38 615 GLN A C 1
ATOM 4828 O O . GLN A 1 615 ? -12.273 13.688 12.562 1 98.38 615 GLN A O 1
ATOM 4833 N N . VAL A 1 616 ? -12.812 14.234 14.641 1 98.06 616 VAL A N 1
ATOM 4834 C CA . VAL A 1 616 ? -12.945 15.664 14.406 1 98.06 616 VAL A CA 1
ATOM 4835 C C . VAL A 1 616 ? -12.008 16.422 15.344 1 98.06 616 VAL A C 1
ATOM 4837 O O . VAL A 1 616 ? -12.289 16.547 16.547 1 98.06 616 VAL A O 1
ATOM 4840 N N . ASP A 1 617 ? -11.016 17.047 14.797 1 95.5 617 ASP A N 1
ATOM 4841 C CA . ASP A 1 617 ? -9.938 17.594 15.625 1 95.5 617 ASP A CA 1
ATOM 4842 C C . ASP A 1 617 ? -10.18 19.062 15.938 1 95.5 617 ASP A C 1
ATOM 4844 O O . ASP A 1 617 ? -10.578 19.828 15.062 1 95.5 617 ASP A O 1
ATOM 4848 N N . GLU A 1 618 ? -9.969 19.438 17.172 1 93.06 618 GLU A N 1
ATOM 4849 C CA . GLU A 1 618 ? -10.125 20.812 17.641 1 93.06 618 GLU A CA 1
ATOM 4850 C C . GLU A 1 618 ? -8.906 21.266 18.422 1 93.06 618 GLU A C 1
ATOM 4852 O O . GLU A 1 618 ? -9.023 21.719 19.562 1 93.06 618 GLU A O 1
ATOM 4857 N N . PRO A 1 619 ? -7.797 21.312 17.828 1 86.75 619 PRO A N 1
ATOM 4858 C CA . PRO A 1 619 ? -6.621 21.781 18.562 1 86.75 619 PRO A CA 1
ATOM 4859 C C . PRO A 1 619 ? -6.695 23.266 18.906 1 86.75 619 PRO A C 1
ATOM 4861 O O . PRO A 1 619 ? -6.062 23.719 19.875 1 86.75 619 PRO A O 1
ATOM 4864 N N . ALA A 1 620 ? -7.504 24.062 18.188 1 87.94 620 ALA A N 1
ATOM 4865 C CA . ALA A 1 620 ? -7.5 25.516 18.359 1 87.94 620 ALA A CA 1
ATOM 4866 C C . ALA A 1 620 ? -8.656 25.953 19.25 1 87.94 620 ALA A C 1
ATOM 4868 O O . ALA A 1 620 ? -8.961 27.156 19.344 1 87.94 620 ALA A O 1
ATOM 4869 N N . LEU A 1 621 ? -9.32 25.031 19.906 1 88 621 LEU A N 1
ATOM 4870 C CA . LEU A 1 621 ? -10.422 25.406 20.781 1 88 621 LEU A CA 1
ATOM 4871 C C . LEU A 1 621 ? -9.945 26.359 21.875 1 88 621 LEU A C 1
ATOM 4873 O O . LEU A 1 621 ? -10.547 27.406 22.094 1 88 621 LEU A O 1
ATOM 4877 N N . ARG A 1 622 ? -8.82 26.047 22.453 1 83.69 622 ARG A N 1
ATOM 4878 C CA . ARG A 1 622 ? -8.289 26.891 23.516 1 83.69 622 ARG A CA 1
ATOM 4879 C C . ARG A 1 622 ? -7.664 28.156 22.953 1 83.69 622 ARG A C 1
ATOM 4881 O O . ARG A 1 622 ? -7.688 29.219 23.594 1 83.69 622 ARG A O 1
ATOM 4888 N N . GLU A 1 623 ? -7.23 28.094 21.781 1 81.38 623 GLU A N 1
ATOM 4889 C CA . GLU A 1 623 ? -6.516 29.219 21.172 1 81.38 623 GLU A CA 1
ATOM 4890 C C . GLU A 1 623 ? -7.441 30.406 20.953 1 81.38 623 GLU A C 1
ATOM 4892 O O . GLU A 1 623 ? -6.992 31.547 20.953 1 81.38 623 GLU A O 1
ATOM 4897 N N . GLY A 1 624 ? -8.648 30.141 20.766 1 83.5 624 GLY A N 1
ATOM 4898 C CA . GLY A 1 624 ? -9.609 31.219 20.531 1 83.5 624 GLY A CA 1
ATOM 4899 C C . GLY A 1 624 ? -10.156 31.812 21.812 1 83.5 624 GLY A C 1
ATOM 4900 O O . GLY A 1 624 ? -10.977 32.75 21.766 1 83.5 624 GLY A O 1
ATOM 4901 N N . MET A 1 625 ? -9.656 31.375 22.922 1 88.12 625 MET A N 1
ATOM 4902 C CA . MET A 1 625 ? -10.18 31.844 24.203 1 88.12 625 MET A CA 1
ATOM 4903 C C . MET A 1 625 ? -9.922 33.344 24.391 1 88.12 625 MET A C 1
ATOM 4905 O O . MET A 1 625 ? -8.805 33.812 24.188 1 88.12 625 MET A O 1
ATOM 4909 N N . PRO A 1 626 ? -10.969 34.031 24.812 1 90.75 626 PRO A N 1
ATOM 4910 C CA . PRO A 1 626 ? -10.812 35.469 25.062 1 90.75 626 PRO A CA 1
ATOM 4911 C C . PRO A 1 626 ? -9.852 35.781 26.203 1 90.75 626 PRO A C 1
ATOM 4913 O O . PRO A 1 626 ? -9.648 34.938 27.078 1 90.75 626 PRO A O 1
ATOM 4916 N N . LEU A 1 627 ? -9.344 36.906 26.203 1 91.94 627 LEU A N 1
ATOM 4917 C CA . LEU A 1 627 ? -8.344 37.312 27.188 1 91.94 627 LEU A CA 1
ATOM 4918 C C . LEU A 1 627 ? -9 37.688 28.516 1 91.94 627 LEU A C 1
ATOM 4920 O O . LEU A 1 627 ? -8.336 37.688 29.562 1 91.94 627 LEU A O 1
ATOM 4924 N N . LYS A 1 628 ? -10.258 38.094 28.469 1 92.25 628 LYS A N 1
ATOM 4925 C CA . LYS A 1 628 ? -11.008 38.438 29.672 1 92.25 628 LYS A CA 1
ATOM 4926 C C . LYS A 1 628 ? -11.75 37.219 30.234 1 92.25 628 LYS A C 1
ATOM 4928 O O . LYS A 1 628 ? -12.352 36.469 29.484 1 92.25 628 LYS A O 1
ATOM 4933 N N . ALA A 1 629 ? -11.75 37.062 31.531 1 88.25 629 ALA A N 1
ATOM 4934 C CA . ALA A 1 629 ? -12.375 35.906 32.219 1 88.25 629 ALA A CA 1
ATOM 4935 C C . ALA A 1 629 ? -13.883 35.906 31.969 1 88.25 629 ALA A C 1
ATOM 4937 O O . ALA A 1 629 ? -14.484 34.844 31.812 1 88.25 629 ALA A O 1
ATOM 4938 N N . GLU A 1 630 ? -14.469 37.062 31.891 1 90.06 630 GLU A N 1
ATOM 4939 C CA . GLU A 1 630 ? -15.93 37.156 31.812 1 90.06 630 GLU A CA 1
ATOM 4940 C C . GLU A 1 630 ? -16.438 36.719 30.438 1 90.06 630 GLU A C 1
ATOM 4942 O O . GLU A 1 630 ? -17.625 36.438 30.266 1 90.06 630 GLU A O 1
ATOM 4947 N N . LYS A 1 631 ? -15.602 36.688 29.484 1 91.69 631 LYS A N 1
ATOM 4948 C CA . LYS A 1 631 ? -16 36.344 28.109 1 91.69 631 LYS A CA 1
ATOM 4949 C C . LYS A 1 631 ? -15.719 34.875 27.797 1 91.69 631 LYS A C 1
ATOM 4951 O O . LYS A 1 631 ? -16.141 34.375 26.766 1 91.69 631 LYS A O 1
ATOM 4956 N N . LYS A 1 632 ? -15.055 34.25 28.672 1 91.25 632 LYS A N 1
ATOM 4957 C CA . LYS A 1 632 ? -14.555 32.906 28.422 1 91.25 632 LYS A CA 1
ATOM 4958 C C . LYS A 1 632 ? -15.703 31.891 28.344 1 91.25 632 LYS A C 1
ATOM 4960 O O . LYS A 1 632 ? -15.727 31.031 27.469 1 91.25 632 LYS A O 1
ATOM 4965 N N . ASP A 1 633 ? -16.641 32.031 29.219 1 92.62 633 ASP A N 1
ATOM 4966 C CA . ASP A 1 633 ? -17.734 31.047 29.297 1 92.62 633 ASP A CA 1
ATOM 4967 C C . ASP A 1 633 ? -18.578 31.062 28.031 1 92.62 633 ASP A C 1
ATOM 4969 O O . ASP A 1 633 ? -18.969 30.016 27.531 1 92.62 633 ASP A O 1
ATOM 4973 N N . GLU A 1 634 ? -18.844 32.219 27.578 1 94.62 634 GLU A N 1
ATOM 4974 C CA . GLU A 1 634 ? -19.641 32.344 26.359 1 94.62 634 GLU A CA 1
ATOM 4975 C C . GLU A 1 634 ? -18.906 31.703 25.172 1 94.62 634 GLU A C 1
ATOM 4977 O O . GLU A 1 634 ? -19.516 30.969 24.391 1 94.62 634 GLU A O 1
ATOM 4982 N N . TYR A 1 635 ? -17.688 31.969 25.047 1 95.06 635 TYR A N 1
ATOM 4983 C CA . TYR A 1 635 ? -16.875 31.406 23.969 1 95.06 635 TYR A CA 1
ATOM 4984 C C . TYR A 1 635 ? -16.859 29.875 24.062 1 95.06 635 TYR A C 1
ATOM 4986 O O . TYR A 1 635 ? -17.078 29.203 23.047 1 95.06 635 TYR A O 1
ATOM 4994 N N . LEU A 1 636 ? -16.578 29.375 25.234 1 94.5 636 LEU A N 1
ATOM 4995 C CA . LEU A 1 636 ? -16.484 27.922 25.422 1 94.5 636 LEU A CA 1
ATOM 4996 C C . LEU A 1 636 ? -17.828 27.266 25.141 1 94.5 636 LEU A C 1
ATOM 4998 O O . LEU A 1 636 ? -17.875 26.172 24.562 1 94.5 636 LEU A O 1
ATOM 5002 N N . GLN A 1 637 ? -18.844 27.969 25.469 1 95.62 637 GLN A N 1
ATOM 5003 C CA . GLN A 1 637 ? -20.156 27.406 25.234 1 95.62 637 GLN A CA 1
ATOM 5004 C C . GLN A 1 637 ? -20.453 27.25 23.75 1 95.62 637 GLN A C 1
ATOM 5006 O O . GLN A 1 637 ? -20.844 26.172 23.297 1 95.62 637 GLN A O 1
ATOM 5011 N N . TRP A 1 638 ? -20.297 28.328 22.984 1 96.5 638 TRP A N 1
ATOM 5012 C CA . TRP A 1 638 ? -20.641 28.188 21.578 1 96.5 638 TRP A CA 1
ATOM 5013 C C . TRP A 1 638 ? -19.594 27.344 20.844 1 96.5 638 TRP A C 1
ATOM 5015 O O . TRP A 1 638 ? -19.891 26.734 19.812 1 96.5 638 TRP A O 1
ATOM 5025 N N . GLY A 1 639 ? -18.312 27.391 21.375 1 96.31 639 GLY A N 1
ATOM 5026 C CA . GLY A 1 639 ? -17.328 26.469 20.828 1 96.31 639 GLY A CA 1
ATOM 5027 C C . GLY A 1 639 ? -17.719 25.016 20.984 1 96.31 639 GLY A C 1
ATOM 5028 O O . GLY A 1 639 ? -17.656 24.25 20.016 1 96.31 639 GLY A O 1
ATOM 5029 N N . VAL A 1 640 ? -18.172 24.578 22.156 1 96.81 640 VAL A N 1
ATOM 5030 C CA . VAL A 1 640 ? -18.641 23.234 22.453 1 96.81 640 VAL A CA 1
ATOM 5031 C C . VAL A 1 640 ? -19.875 22.922 21.594 1 96.81 640 VAL A C 1
ATOM 5033 O O . VAL A 1 640 ? -19.953 21.844 21 1 96.81 640 VAL A O 1
ATOM 5036 N N . ASP A 1 641 ? -20.734 23.891 21.516 1 98.19 641 ASP A N 1
ATOM 5037 C CA . ASP A 1 641 ? -21.969 23.703 20.75 1 98.19 641 ASP A CA 1
ATOM 5038 C C . ASP A 1 641 ? -21.656 23.484 19.266 1 98.19 641 ASP A C 1
ATOM 5040 O O . ASP A 1 641 ? -22.328 22.688 18.609 1 98.19 641 ASP A O 1
ATOM 5044 N N . ALA A 1 642 ? -20.75 24.188 18.75 1 98.44 642 ALA A N 1
ATOM 5045 C CA . ALA A 1 642 ? -20.375 24.016 17.359 1 98.44 642 ALA A CA 1
ATOM 5046 C C . ALA A 1 642 ? -19.875 22.594 17.094 1 98.44 642 ALA A C 1
ATOM 5048 O O . ALA A 1 642 ? -20.234 21.984 16.078 1 98.44 642 ALA A O 1
ATOM 5049 N N . PHE A 1 643 ? -19.047 22.109 17.938 1 98.25 643 PHE A N 1
ATOM 5050 C CA . PHE A 1 643 ? -18.531 20.75 17.812 1 98.25 643 PHE A CA 1
ATOM 5051 C C . PHE A 1 643 ? -19.672 19.734 17.875 1 98.25 643 PHE A C 1
ATOM 5053 O O . PHE A 1 643 ? -19.75 18.828 17.047 1 98.25 643 PHE A O 1
ATOM 5060 N N . ARG A 1 644 ? -20.5 19.922 18.844 1 98.62 644 ARG A N 1
ATOM 5061 C CA . ARG A 1 644 ? -21.641 19.016 19.031 1 98.62 644 ARG A CA 1
ATOM 5062 C C . ARG A 1 644 ? -22.578 19.062 17.828 1 98.62 644 ARG A C 1
ATOM 5064 O O . ARG A 1 644 ? -23.078 18.031 17.391 1 98.62 644 ARG A O 1
ATOM 5071 N N . LEU A 1 645 ? -22.812 20.266 17.344 1 98.69 645 LEU A N 1
ATOM 5072 C CA . LEU A 1 645 ? -23.656 20.406 16.156 1 98.69 645 LEU A CA 1
ATOM 5073 C C . LEU A 1 645 ? -23.094 19.625 14.984 1 98.69 645 LEU A C 1
ATOM 5075 O O . LEU A 1 645 ? -23.844 19.031 14.211 1 98.69 645 LEU A O 1
ATOM 5079 N N . ALA A 1 646 ? -21.828 19.594 14.844 1 98.69 646 ALA A N 1
ATOM 5080 C CA . ALA A 1 646 ? -21.156 18.891 13.758 1 98.69 646 ALA A CA 1
ATOM 5081 C C . ALA A 1 646 ? -21.234 17.375 13.945 1 98.69 646 ALA A C 1
ATOM 5083 O O . ALA A 1 646 ? -21.359 16.625 12.977 1 98.69 646 ALA A O 1
ATOM 5084 N N . THR A 1 647 ? -21.25 16.859 15.211 1 98.56 647 THR A N 1
ATOM 5085 C CA . THR A 1 647 ? -20.938 15.453 15.414 1 98.56 647 THR A CA 1
ATOM 5086 C C . THR A 1 647 ? -22.141 14.711 16 1 98.56 647 THR A C 1
ATOM 5088 O O . THR A 1 647 ? -22.219 13.484 15.922 1 98.56 647 THR A O 1
ATOM 5091 N N . ALA A 1 648 ? -23.078 15.422 16.609 1 98.25 648 ALA A N 1
ATOM 5092 C CA . ALA A 1 648 ? -24.141 14.797 17.391 1 98.25 648 ALA A CA 1
ATOM 5093 C C . ALA A 1 648 ? -25.109 14.031 16.484 1 98.25 648 ALA A C 1
ATOM 5095 O O . ALA A 1 648 ? -25.906 13.234 16.969 1 98.25 648 ALA A O 1
ATOM 5096 N N . ILE A 1 649 ? -24.938 14.203 15.18 1 98.25 649 ILE A N 1
ATOM 5097 C CA . ILE A 1 649 ? -25.781 13.477 14.242 1 98.25 649 ILE A CA 1
ATOM 5098 C C . ILE A 1 649 ? -25.375 12.008 14.203 1 98.25 649 ILE A C 1
ATOM 5100 O O . ILE A 1 649 ? -26.125 11.156 13.719 1 98.25 649 ILE A O 1
ATOM 5104 N N . ALA A 1 650 ? -24.219 11.633 14.688 1 98.25 650 ALA A N 1
ATOM 5105 C CA . ALA A 1 650 ? -23.641 10.289 14.617 1 98.25 650 ALA A CA 1
ATOM 5106 C C . ALA A 1 650 ? -24.516 9.289 15.391 1 98.25 650 ALA A C 1
ATOM 5108 O O . ALA A 1 650 ? -25 9.594 16.484 1 98.25 650 ALA A O 1
ATOM 5109 N N . GLU A 1 651 ? -24.625 8.102 14.844 1 97.81 651 GLU A N 1
ATOM 5110 C CA . GLU A 1 651 ? -25.359 7.016 15.484 1 97.81 651 GLU A CA 1
ATOM 5111 C C . GLU A 1 651 ? -24.578 6.434 16.656 1 97.81 651 GLU A C 1
ATOM 5113 O O . GLU A 1 651 ? -23.391 6.699 16.812 1 97.81 651 GLU A O 1
ATOM 5118 N N . ASP A 1 652 ? -25.281 5.633 17.469 1 97.56 652 ASP A N 1
ATOM 5119 C CA . ASP A 1 652 ? -24.688 5.055 18.672 1 97.56 652 ASP A CA 1
ATOM 5120 C C . ASP A 1 652 ? -23.484 4.176 18.312 1 97.56 652 ASP A C 1
ATOM 5122 O O . ASP A 1 652 ? -22.516 4.098 19.078 1 97.56 652 ASP A O 1
ATOM 5126 N N . LYS A 1 653 ? -23.547 3.545 17.188 1 97.56 653 LYS A N 1
ATOM 5127 C CA . LYS A 1 653 ? -22.484 2.602 16.812 1 97.56 653 LYS A CA 1
ATOM 5128 C C . LYS A 1 653 ? -21.25 3.33 16.312 1 97.56 653 LYS A C 1
ATOM 5130 O O . LYS A 1 653 ? -20.172 2.74 16.234 1 97.56 653 LYS A O 1
ATOM 5135 N N . THR A 1 654 ? -21.406 4.621 15.906 1 98.31 654 THR A N 1
ATOM 5136 C CA . THR A 1 654 ? -20.297 5.406 15.398 1 98.31 654 THR A CA 1
ATOM 5137 C C . THR A 1 654 ? -19.547 6.074 16.547 1 98.31 654 THR A C 1
ATOM 5139 O O . THR A 1 654 ? -20.141 6.789 17.359 1 98.31 654 THR A O 1
ATOM 5142 N N . SER A 1 655 ? -18.234 5.82 16.641 1 98.56 655 SER A N 1
ATOM 5143 C CA . SER A 1 655 ? -17.391 6.43 17.672 1 98.56 655 SER A CA 1
ATOM 5144 C C . SER A 1 655 ? -16.812 7.758 17.188 1 98.56 655 SER A C 1
ATOM 5146 O O . SER A 1 655 ? -16.172 7.816 16.141 1 98.56 655 SER A O 1
ATOM 5148 N N . ILE A 1 656 ? -17.047 8.844 17.938 1 98.62 656 ILE A N 1
ATOM 5149 C CA . ILE A 1 656 ? -16.5 10.156 17.625 1 98.62 656 ILE A CA 1
ATOM 5150 C C . ILE A 1 656 ? -15.203 10.375 18.406 1 98.62 656 ILE A C 1
ATOM 5152 O O . ILE A 1 656 ? -15.211 10.336 19.641 1 98.62 656 ILE A O 1
ATOM 5156 N N . HIS A 1 657 ? -14.086 10.539 17.703 1 98.12 657 HIS A N 1
ATOM 5157 C CA . HIS A 1 657 ? -12.781 10.836 18.281 1 98.12 657 HIS A CA 1
ATOM 5158 C C . HIS A 1 657 ? -12.406 12.305 18.078 1 98.12 657 HIS A C 1
ATOM 5160 O O . HIS A 1 657 ? -12.953 12.969 17.188 1 98.12 657 HIS A O 1
ATOM 5166 N N . THR A 1 658 ? -11.578 12.844 18.922 1 96.75 658 THR A N 1
ATOM 5167 C CA . THR A 1 658 ? -11.008 14.172 18.734 1 96.75 658 THR A CA 1
ATOM 5168 C C . THR A 1 658 ? -9.547 14.211 19.188 1 96.75 658 THR A C 1
ATOM 5170 O O . THR A 1 658 ? -9.07 13.266 19.828 1 96.75 658 THR A O 1
ATOM 5173 N N . HIS A 1 659 ? -8.867 15.148 18.719 1 93.31 659 HIS A N 1
ATOM 5174 C CA . HIS A 1 659 ? -7.484 15.398 19.109 1 93.31 659 HIS A CA 1
ATOM 5175 C C . HIS A 1 659 ? -7.273 16.859 19.469 1 93.31 659 HIS A C 1
ATOM 5177 O O . HIS A 1 659 ? -7.621 17.766 18.703 1 93.31 659 HIS A O 1
ATOM 5183 N N . MET A 1 660 ? -6.844 17.078 20.672 1 83.62 660 MET A N 1
ATOM 5184 C CA . MET A 1 660 ? -6.535 18.422 21.156 1 83.62 660 MET A CA 1
ATOM 5185 C C . MET A 1 660 ? -5.078 18.516 21.578 1 83.62 660 MET A C 1
ATOM 5187 O O . MET A 1 660 ? -4.641 17.797 22.484 1 83.62 660 MET A O 1
ATOM 5191 N N . CYS A 1 661 ? -4.297 19.25 20.797 1 67.38 661 CYS A N 1
ATOM 5192 C CA . CYS A 1 661 ? -2.867 19.359 21.078 1 67.38 661 CYS A CA 1
ATOM 5193 C C . CYS A 1 661 ? -2.518 20.75 21.609 1 67.38 661 CYS A C 1
ATOM 5195 O O . CYS A 1 661 ? -3.26 21.703 21.391 1 67.38 661 CYS A O 1
ATOM 5197 N N . TYR A 1 662 ? -1.536 21 22.453 1 55 662 TYR A N 1
ATOM 5198 C CA . TYR A 1 662 ? -0.835 22.234 22.797 1 55 662 TYR A CA 1
ATOM 5199 C C . TYR A 1 662 ? -1.636 23.062 23.797 1 55 662 TYR A C 1
ATOM 5201 O O . TYR A 1 662 ? -1.566 24.281 23.797 1 55 662 TYR A O 1
ATOM 5209 N N . CYS A 1 663 ? -2.545 22.438 24.516 1 53.28 663 CYS A N 1
ATOM 5210 C CA . CYS A 1 663 ? -3.43 23.297 25.312 1 53.28 663 CYS A CA 1
ATOM 5211 C C . CYS A 1 663 ? -3.164 23.125 26.797 1 53.28 663 CYS A C 1
ATOM 5213 O O . CYS A 1 663 ? -2.785 22.047 27.25 1 53.28 663 CYS A O 1
ATOM 5215 N N . GLU A 1 664 ? -2.803 24.156 27.359 1 59.94 664 GLU A N 1
ATOM 5216 C CA . GLU A 1 664 ? -3.004 24.141 28.797 1 59.94 664 GLU A CA 1
ATOM 5217 C C . GLU A 1 664 ? -4.457 23.828 29.156 1 59.94 664 GLU A C 1
ATOM 5219 O O . GLU A 1 664 ? -5.32 24.703 29.078 1 59.94 664 GLU A O 1
ATOM 5224 N N . PHE A 1 665 ? -4.773 22.672 29.5 1 68.31 665 PHE A N 1
ATOM 5225 C CA . PHE A 1 665 ? -6.129 22.125 29.578 1 68.31 665 PHE A CA 1
ATOM 5226 C C . PHE A 1 665 ? -6.82 22.609 30.859 1 68.31 665 PHE A C 1
ATOM 5228 O O . PHE A 1 665 ? -8.047 22.562 30.953 1 68.31 665 PHE A O 1
ATOM 5235 N N . GLU A 1 666 ? -6.062 23.109 31.703 1 70.62 666 GLU A N 1
ATOM 5236 C CA . GLU A 1 666 ? -6.629 23.344 33.031 1 70.62 666 GLU A CA 1
ATOM 5237 C C . GLU A 1 666 ? -7.797 24.312 32.969 1 70.62 666 GLU A C 1
ATOM 5239 O O . GLU A 1 666 ? -8.789 24.156 33.688 1 70.62 666 GLU A O 1
ATOM 5244 N N . ASP A 1 667 ? -7.738 25.219 32.094 1 75.94 667 ASP A N 1
ATOM 5245 C CA . ASP A 1 667 ? -8.766 26.25 32.125 1 75.94 667 ASP A CA 1
ATOM 5246 C C . ASP A 1 667 ? -9.914 25.922 31.188 1 75.94 667 ASP A C 1
ATOM 5248 O O . ASP A 1 667 ? -10.82 26.734 30.984 1 75.94 667 ASP A O 1
ATOM 5252 N N . CYS A 1 668 ? -9.891 24.734 30.625 1 84.5 668 CYS A N 1
ATOM 5253 C CA . CYS A 1 668 ? -10.984 24.422 29.719 1 84.5 668 CYS A CA 1
ATOM 5254 C C . CYS A 1 668 ? -11.43 22.969 29.875 1 84.5 668 CYS A C 1
ATOM 5256 O O . CYS A 1 668 ? -12 22.391 28.953 1 84.5 668 CYS A O 1
ATOM 5258 N N . MET A 1 669 ? -11.188 22.359 30.969 1 87.25 669 MET A N 1
ATOM 5259 C CA . MET A 1 669 ? -11.461 20.953 31.203 1 87.25 669 MET A CA 1
ATOM 5260 C C . MET A 1 669 ? -12.953 20.656 31.094 1 87.25 669 MET A C 1
ATOM 5262 O O . MET A 1 669 ? -13.352 19.641 30.516 1 87.25 669 MET A O 1
ATOM 5266 N N . ASN A 1 670 ? -13.734 21.562 31.594 1 88.5 670 ASN A N 1
ATOM 5267 C CA . ASN A 1 670 ? -15.172 21.359 31.531 1 88.5 670 ASN A CA 1
ATOM 5268 C C . ASN A 1 670 ? -15.695 21.422 30.094 1 88.5 670 ASN A C 1
ATOM 5270 O O . ASN A 1 670 ? -16.625 20.703 29.734 1 88.5 670 ASN A O 1
ATOM 5274 N N . ALA A 1 671 ? -15.164 22.312 29.359 1 91.31 671 ALA A N 1
ATOM 5275 C CA . ALA A 1 671 ? -15.539 22.422 27.953 1 91.31 671 ALA A CA 1
ATOM 5276 C C . ALA A 1 671 ? -15.133 21.156 27.188 1 91.31 671 ALA A C 1
ATOM 5278 O O . ALA A 1 671 ? -15.875 20.688 26.328 1 91.31 671 ALA A O 1
ATOM 5279 N N . ILE A 1 672 ? -14 20.656 27.547 1 90.62 672 ILE A N 1
ATOM 5280 C CA . ILE A 1 672 ? -13.492 19.453 26.906 1 90.62 672 ILE A CA 1
ATOM 5281 C C . ILE A 1 672 ? -14.43 18.281 27.203 1 90.62 672 ILE A C 1
ATOM 5283 O O . ILE A 1 672 ? -14.734 17.484 26.312 1 90.62 672 ILE A O 1
ATOM 5287 N N . ASP A 1 673 ? -14.828 18.188 28.391 1 92.69 673 ASP A N 1
ATOM 5288 C CA . ASP A 1 673 ? -15.789 17.156 28.75 1 92.69 673 ASP A CA 1
ATOM 5289 C C . ASP A 1 673 ? -17.125 17.359 28.047 1 92.69 673 ASP A C 1
ATOM 5291 O O . ASP A 1 673 ? -17.75 16.391 27.594 1 92.69 673 ASP A O 1
ATOM 5295 N N . ALA A 1 674 ? -17.469 18.594 27.875 1 94.31 674 ALA A N 1
ATOM 5296 C CA . ALA A 1 674 ? -18.797 18.938 27.344 1 94.31 674 ALA A CA 1
ATOM 5297 C C . ALA A 1 674 ? -18.859 18.672 25.844 1 94.31 674 ALA A C 1
ATOM 5299 O O . ALA A 1 674 ? -19.953 18.547 25.281 1 94.31 674 ALA A O 1
ATOM 5300 N N . ILE A 1 675 ? -17.781 18.562 25.172 1 94.81 675 ILE A N 1
ATOM 5301 C CA . ILE A 1 675 ? -17.766 18.344 23.734 1 94.81 675 ILE A CA 1
ATOM 5302 C C . ILE A 1 675 ? -18.391 16.984 23.406 1 94.81 675 ILE A C 1
ATOM 5304 O O . ILE A 1 675 ? -18.875 16.75 22.297 1 94.81 675 ILE A O 1
ATOM 5308 N N . ASP A 1 676 ? -18.328 16.047 24.344 1 96.12 676 ASP A N 1
ATOM 5309 C CA . ASP A 1 676 ? -19 14.766 24.281 1 96.12 676 ASP A CA 1
ATOM 5310 C C . ASP A 1 676 ? -18.406 13.875 23.203 1 96.12 676 ASP A C 1
ATOM 5312 O O . ASP A 1 676 ? -19.141 13.172 22.484 1 96.12 676 ASP A O 1
ATOM 5316 N N . ALA A 1 677 ? -17.109 14.023 22.922 1 97.12 677 ALA A N 1
ATOM 5317 C CA . ALA A 1 677 ? -16.391 13.055 22.094 1 97.12 677 ALA A CA 1
ATOM 5318 C C . ALA A 1 677 ? -16.234 11.727 22.828 1 97.12 677 ALA A C 1
ATOM 5320 O O . ALA A 1 677 ? -16.078 11.695 24.047 1 97.12 677 ALA A O 1
ATOM 5321 N N . ASP A 1 678 ? -16.25 10.625 22.094 1 98.12 678 ASP A N 1
ATOM 5322 C CA . ASP A 1 678 ? -16.125 9.312 22.719 1 98.12 678 ASP A CA 1
ATOM 5323 C C . ASP A 1 678 ? -14.688 9.039 23.141 1 98.12 678 ASP A C 1
ATOM 5325 O O . ASP A 1 678 ? -14.445 8.352 24.141 1 98.12 678 ASP A O 1
ATOM 5329 N N . VAL A 1 679 ? -13.766 9.484 22.391 1 97.38 679 VAL A N 1
ATOM 5330 C CA . VAL A 1 679 ? -12.344 9.359 22.688 1 97.38 679 VAL A CA 1
ATOM 5331 C C . VAL A 1 679 ? -11.648 10.703 22.484 1 97.38 679 VAL A C 1
ATOM 5333 O O . VAL A 1 679 ? -11.844 11.359 21.469 1 97.38 679 VAL A O 1
ATOM 5336 N N . ASN A 1 680 ? -10.875 11.148 23.406 1 95.06 680 ASN A N 1
ATOM 5337 C CA . ASN A 1 680 ? -10.055 12.352 23.312 1 95.06 680 ASN A CA 1
ATOM 5338 C C . ASN A 1 680 ? -8.562 12.016 23.359 1 95.06 680 ASN A C 1
ATOM 5340 O O . ASN A 1 680 ? -8.047 11.609 24.406 1 95.06 680 ASN A O 1
ATOM 5344 N N . SER A 1 681 ? -7.922 12.164 22.25 1 93.56 681 SER A N 1
ATOM 5345 C CA . SER A 1 681 ? -6.469 12.031 22.219 1 93.56 681 SER A CA 1
ATOM 5346 C C . SER A 1 681 ? -5.781 13.344 22.578 1 93.56 681 SER A C 1
ATOM 5348 O O . SER A 1 681 ? -6.078 14.383 22 1 93.56 681 SER A O 1
ATOM 5350 N N . ILE A 1 682 ? -4.867 13.258 23.531 1 87.44 682 ILE A N 1
ATOM 5351 C CA . ILE A 1 682 ? -4.25 14.477 24.031 1 87.44 682 ILE A CA 1
ATOM 5352 C C . ILE A 1 682 ? -2.729 14.328 24.016 1 87.44 682 ILE A C 1
ATOM 5354 O O . ILE A 1 682 ? -2.207 13.219 24.141 1 87.44 682 ILE A O 1
ATOM 5358 N N . GLU A 1 683 ? -2.061 15.43 23.844 1 78.12 683 GLU A N 1
ATOM 5359 C CA . GLU A 1 683 ? -0.609 15.43 24 1 78.12 683 GLU A CA 1
ATOM 5360 C C . GLU A 1 683 ? -0.216 15.312 25.469 1 78.12 683 GLU A C 1
ATOM 5362 O O . GLU A 1 683 ? -0.764 16.016 26.312 1 78.12 683 GLU A O 1
ATOM 5367 N N . ASN A 1 684 ? 0.682 14.461 25.797 1 71.38 684 ASN A N 1
ATOM 5368 C CA . ASN A 1 684 ? 0.972 14.164 27.203 1 71.38 684 ASN A CA 1
ATOM 5369 C C . ASN A 1 684 ? 2.43 13.758 27.391 1 71.38 684 ASN A C 1
ATOM 5371 O O . ASN A 1 684 ? 2.941 13.789 28.516 1 71.38 684 ASN A O 1
ATOM 5375 N N . ALA A 1 685 ? 3.018 13.43 26.344 1 62.69 685 ALA A N 1
ATOM 5376 C CA . ALA A 1 685 ? 4.301 12.75 26.484 1 62.69 685 ALA A CA 1
ATOM 5377 C C . ALA A 1 685 ? 5.297 13.609 27.266 1 62.69 685 ALA A C 1
ATOM 5379 O O . ALA A 1 685 ? 6.121 13.086 28.016 1 62.69 685 ALA A O 1
ATOM 5380 N N . ARG A 1 686 ? 5.176 14.953 27.094 1 59.34 686 ARG A N 1
ATOM 5381 C CA . ARG A 1 686 ? 6.145 15.828 27.75 1 59.34 686 ARG A CA 1
ATOM 5382 C C . ARG A 1 686 ? 5.617 16.328 29.094 1 59.34 686 ARG A C 1
ATOM 5384 O O . ARG A 1 686 ? 6.332 17.016 29.828 1 59.34 686 ARG A O 1
ATOM 5391 N N . SER A 1 687 ? 4.383 15.867 29.25 1 61.72 687 SER A N 1
ATOM 5392 C CA . SER A 1 687 ? 3.791 16.359 30.5 1 61.72 687 SER A CA 1
ATOM 5393 C C . SER A 1 687 ? 3.789 15.266 31.562 1 61.72 687 SER A C 1
ATOM 5395 O O . SER A 1 687 ? 3.779 14.078 31.25 1 61.72 687 SER A O 1
ATOM 5397 N N . ASP A 1 688 ? 4.402 15.422 32.719 1 61.25 688 ASP A N 1
ATOM 5398 C CA . ASP A 1 688 ? 4.441 14.484 33.812 1 61.25 688 ASP A CA 1
ATOM 5399 C C . ASP A 1 688 ? 3.031 14.055 34.219 1 61.25 688 ASP A C 1
ATOM 5401 O O . ASP A 1 688 ? 2.662 14.141 35.406 1 61.25 688 ASP A O 1
ATOM 5405 N N . ASP A 1 689 ? 2.082 13.586 33.25 1 75.56 689 ASP A N 1
ATOM 5406 C CA . ASP A 1 689 ? 0.738 13.047 33.438 1 75.56 689 ASP A CA 1
ATOM 5407 C C . ASP A 1 689 ? -0.172 14.07 34.094 1 75.56 689 ASP A C 1
ATOM 5409 O O . ASP A 1 689 ? -1.169 13.711 34.719 1 75.56 689 ASP A O 1
ATOM 5413 N N . GLU A 1 690 ? 0.249 15.297 34.125 1 76.12 690 GLU A N 1
ATOM 5414 C CA . GLU A 1 690 ? -0.549 16.375 34.688 1 76.12 690 GLU A CA 1
ATOM 5415 C C . GLU A 1 690 ? -1.912 16.469 34.031 1 76.12 690 GLU A C 1
ATOM 5417 O O . GLU A 1 690 ? -2.924 16.719 34.688 1 76.12 690 GLU A O 1
ATOM 5422 N N . THR A 1 691 ? -1.896 16.312 32.812 1 80.81 691 THR A N 1
ATOM 5423 C CA . THR A 1 691 ? -3.139 16.391 32.031 1 80.81 691 THR A CA 1
ATOM 5424 C C . THR A 1 691 ? -4.09 15.266 32.438 1 80.81 691 THR A C 1
ATOM 5426 O O . THR A 1 691 ? -5.297 15.484 32.562 1 80.81 691 THR A O 1
ATOM 5429 N N . ILE A 1 692 ? -3.574 14.086 32.594 1 86.75 692 ILE A N 1
ATOM 5430 C CA . ILE A 1 692 ? -4.395 12.938 32.969 1 86.75 692 ILE A CA 1
ATOM 5431 C C . ILE A 1 692 ? -4.996 13.164 34.375 1 86.75 692 ILE A C 1
ATOM 5433 O O . ILE A 1 692 ? -6.164 12.844 34.594 1 86.75 692 ILE A O 1
ATOM 5437 N N . ARG A 1 693 ? -4.219 13.711 35.25 1 87.88 693 ARG A N 1
ATOM 5438 C CA . ARG A 1 693 ? -4.703 14 36.594 1 87.88 693 ARG A CA 1
ATOM 5439 C C . ARG A 1 693 ? -5.82 15.039 36.562 1 87.88 693 ARG A C 1
ATOM 5441 O O . ARG A 1 693 ? -6.762 14.969 37.375 1 87.88 693 ARG A O 1
ATOM 5448 N N . SER A 1 694 ? -5.684 15.992 35.625 1 84.5 694 SER A N 1
ATOM 5449 C CA . SER A 1 694 ? -6.734 16.984 35.469 1 84.5 694 SER A CA 1
ATOM 5450 C C . SER A 1 694 ? -8.039 16.344 35.031 1 84.5 694 SER A C 1
ATOM 5452 O O . SER A 1 694 ? -9.117 16.719 35.5 1 84.5 694 SER A O 1
ATOM 5454 N N . PHE A 1 695 ? -7.973 15.414 34.156 1 88.38 695 PHE A N 1
ATOM 5455 C CA . PHE A 1 695 ? -9.148 14.703 33.688 1 88.38 695 PHE A CA 1
ATOM 5456 C C . PHE A 1 695 ? -9.781 13.898 34.812 1 88.38 695 PHE A C 1
ATOM 5458 O O . PHE A 1 695 ? -11.008 13.867 34.969 1 88.38 695 PHE A O 1
ATOM 5465 N N . LYS A 1 696 ? -8.914 13.234 35.562 1 87.94 696 LYS A N 1
ATOM 5466 C CA . LYS A 1 696 ? -9.406 12.461 36.688 1 87.94 696 LYS A CA 1
ATOM 5467 C C . LYS A 1 696 ? -10.102 13.359 37.719 1 87.94 696 LYS A C 1
ATOM 5469 O O . LYS A 1 696 ? -11.141 12.992 38.25 1 87.94 696 LYS A O 1
ATOM 5474 N N . ALA A 1 697 ? -9.578 14.492 37.938 1 87.5 697 ALA A N 1
ATOM 5475 C CA . ALA A 1 697 ? -10.078 15.43 38.938 1 87.5 697 ALA A CA 1
ATOM 5476 C C . ALA A 1 697 ? -11.5 15.883 38.594 1 87.5 697 ALA A C 1
ATOM 5478 O O . ALA A 1 697 ? -12.305 16.125 39.469 1 87.5 697 ALA A O 1
ATOM 5479 N N . ILE A 1 698 ? -11.828 15.945 37.312 1 88.94 698 ILE A N 1
ATOM 5480 C CA . ILE A 1 698 ? -13.148 16.438 36.938 1 88.94 698 ILE A CA 1
ATOM 5481 C C . ILE A 1 698 ? -14.102 15.25 36.75 1 88.94 698 ILE A C 1
ATOM 5483 O O . ILE A 1 698 ? -15.258 15.438 36.344 1 88.94 698 ILE A O 1
ATOM 5487 N N . GLY A 1 699 ? -13.602 14.094 36.938 1 89.69 699 GLY A N 1
ATOM 5488 C CA . GLY A 1 699 ? -14.438 12.906 36.844 1 89.69 699 GLY A CA 1
ATOM 5489 C C . GLY A 1 699 ? -14.727 12.516 35.406 1 89.69 699 GLY A C 1
ATOM 5490 O O . GLY A 1 699 ? -15.805 12.008 35.094 1 89.69 699 GLY A O 1
ATOM 5491 N N . TYR A 1 700 ? -13.812 12.805 34.5 1 92.06 700 TYR A N 1
ATOM 5492 C CA . TYR A 1 700 ? -13.945 12.453 33.094 1 92.06 700 TYR A CA 1
ATOM 5493 C C . TYR A 1 700 ? -14.203 10.961 32.938 1 92.06 700 TYR A C 1
ATOM 5495 O O . TYR A 1 700 ? -13.492 10.133 33.5 1 92.06 700 TYR A O 1
ATOM 5503 N N . GLN A 1 701 ? -15.242 10.578 32.156 1 92.31 701 GLN A N 1
ATOM 5504 C CA . GLN A 1 701 ? -15.68 9.188 32.094 1 92.31 701 GLN A CA 1
ATOM 5505 C C . GLN A 1 701 ? -15.422 8.594 30.703 1 92.31 701 GLN A C 1
ATOM 5507 O O . GLN A 1 701 ? -15.445 7.375 30.531 1 92.31 701 GLN A O 1
ATOM 5512 N N . ARG A 1 702 ? -15.219 9.266 29.688 1 96.06 702 ARG A N 1
ATOM 5513 C CA . ARG A 1 702 ? -15.055 8.781 28.328 1 96.06 702 ARG A CA 1
ATOM 5514 C C . ARG A 1 702 ? -13.625 8.32 28.078 1 96.06 702 ARG A C 1
ATOM 5516 O O . ARG A 1 702 ? -12.789 8.336 28.984 1 96.06 702 ARG A O 1
ATOM 5523 N N . ASP A 1 703 ? -13.344 7.859 26.953 1 96.19 703 ASP A N 1
ATOM 5524 C CA . ASP A 1 703 ? -12.031 7.27 26.688 1 96.19 703 ASP A CA 1
ATOM 5525 C C . ASP A 1 703 ? -10.992 8.352 26.406 1 96.19 703 ASP A C 1
ATOM 5527 O O . ASP A 1 703 ? -11.32 9.438 25.938 1 96.19 703 ASP A O 1
ATOM 5531 N N . LEU A 1 704 ? -9.797 8.039 26.797 1 95.25 704 LEU A N 1
ATOM 5532 C CA . LEU A 1 704 ? -8.688 8.977 26.656 1 95.25 704 LEU A CA 1
ATOM 5533 C C . LEU A 1 704 ? -7.5 8.32 25.969 1 95.25 704 LEU A C 1
ATOM 5535 O O . LEU A 1 704 ? -7.164 7.172 26.25 1 95.25 704 LEU A O 1
ATOM 5539 N N . GLY A 1 705 ? -6.914 9.055 25.016 1 95.19 705 GLY A N 1
ATOM 5540 C CA . GLY A 1 705 ? -5.684 8.633 24.359 1 95.19 705 GLY A CA 1
ATOM 5541 C C . GLY A 1 705 ? -4.516 9.562 24.641 1 95.19 705 GLY A C 1
ATOM 5542 O O . GLY A 1 705 ? -4.172 10.391 23.797 1 95.19 705 GLY A O 1
ATOM 5543 N N . PRO A 1 706 ? -3.922 9.406 25.766 1 93.06 706 PRO A N 1
ATOM 5544 C CA . PRO A 1 706 ? -2.74 10.227 26.031 1 93.06 706 PRO A CA 1
ATOM 5545 C C . PRO A 1 706 ? -1.536 9.828 25.188 1 93.06 706 PRO A C 1
ATOM 5547 O O . PRO A 1 706 ? -1.301 8.633 24.969 1 93.06 706 PRO A O 1
ATOM 5550 N N . GLY A 1 707 ? -0.842 10.781 24.703 1 92.44 707 GLY A N 1
ATOM 5551 C CA . GLY A 1 707 ? 0.338 10.484 23.906 1 92.44 707 GLY A CA 1
ATOM 5552 C C . GLY A 1 707 ? 1.366 9.648 24.641 1 92.44 707 GLY A C 1
ATOM 5553 O O . GLY A 1 707 ? 1.742 9.977 25.781 1 92.44 707 GLY A O 1
ATOM 5554 N N . THR A 1 708 ? 1.838 8.625 24.031 1 92.56 708 THR A N 1
ATOM 5555 C CA . THR A 1 708 ? 2.764 7.703 24.672 1 92.56 708 THR A CA 1
ATOM 5556 C C . THR A 1 708 ? 4.211 8.117 24.406 1 92.56 708 THR A C 1
ATOM 5558 O O . THR A 1 708 ? 5.113 7.723 25.156 1 92.56 708 THR A O 1
ATOM 5561 N N . TYR A 1 709 ? 4.379 8.82 23.297 1 86.81 709 TYR A N 1
ATOM 5562 C CA . TYR A 1 709 ? 5.723 9.305 23.016 1 86.81 709 TYR A CA 1
ATOM 5563 C C . TYR A 1 709 ? 5.684 10.609 22.234 1 86.81 709 TYR A C 1
ATOM 5565 O O . TYR A 1 709 ? 4.684 10.922 21.578 1 86.81 709 TYR A O 1
ATOM 5573 N N . ASP A 1 710 ? 6.824 11.359 22.359 1 78.62 710 ASP A N 1
ATOM 5574 C CA . ASP A 1 710 ? 6.953 12.672 21.734 1 78.62 710 ASP A CA 1
ATOM 5575 C C . ASP A 1 710 ? 7.293 12.547 20.25 1 78.62 710 ASP A C 1
ATOM 5577 O O . ASP A 1 710 ? 8.25 11.859 19.875 1 78.62 710 ASP A O 1
ATOM 5581 N N . ILE A 1 711 ? 6.516 13.195 19.406 1 77.38 711 ILE A N 1
ATOM 5582 C CA . ILE A 1 711 ? 6.73 13.086 17.969 1 77.38 711 ILE A CA 1
ATOM 5583 C C . ILE A 1 711 ? 7.609 14.234 17.484 1 77.38 711 ILE A C 1
ATOM 5585 O O . ILE A 1 711 ? 8.039 14.25 16.328 1 77.38 711 ILE A O 1
ATOM 5589 N N . HIS A 1 712 ? 7.859 15.18 18.281 1 65.12 712 HIS A N 1
ATOM 5590 C CA . HIS A 1 712 ? 8.656 16.328 17.891 1 65.12 712 HIS A CA 1
ATOM 5591 C C . HIS A 1 712 ? 10.148 16.016 17.922 1 65.12 712 HIS A C 1
ATOM 5593 O O . HIS A 1 712 ? 10.969 16.812 17.469 1 65.12 712 HIS A O 1
ATOM 5599 N N . SER A 1 713 ? 10.461 14.914 18.438 1 65.25 713 SER A N 1
ATOM 5600 C CA . SER A 1 713 ? 11.828 14.398 18.438 1 65.25 713 SER A CA 1
ATOM 5601 C C . SER A 1 713 ? 11.961 13.219 17.484 1 65.25 713 SER A C 1
ATOM 5603 O O . SER A 1 713 ? 11.078 12.367 17.406 1 65.25 713 SER A O 1
ATOM 5605 N N . PRO A 1 714 ? 13.023 13.227 16.703 1 71.5 714 PRO A N 1
ATOM 5606 C CA . PRO A 1 714 ? 13.227 12.094 15.805 1 71.5 714 PRO A CA 1
ATOM 5607 C C . PRO A 1 714 ? 13.672 10.828 16.531 1 71.5 714 PRO A C 1
ATOM 5609 O O . PRO A 1 714 ? 13.797 9.766 15.922 1 71.5 714 PRO A O 1
ATOM 5612 N N . VAL A 1 715 ? 13.875 10.93 17.812 1 77.31 715 VAL A N 1
ATOM 5613 C CA . VAL A 1 715 ? 14.328 9.797 18.609 1 77.31 715 VAL A CA 1
ATOM 5614 C C . VAL A 1 715 ? 13.227 8.75 18.688 1 77.31 715 VAL A C 1
ATOM 5616 O O . VAL A 1 715 ? 12.07 9.078 19 1 77.31 715 VAL A O 1
ATOM 5619 N N . VAL A 1 716 ? 13.578 7.539 18.406 1 88.25 716 VAL A N 1
ATOM 5620 C CA . VAL A 1 716 ? 12.641 6.426 18.547 1 88.25 716 VAL A CA 1
ATOM 5621 C C . VAL A 1 716 ? 12.523 6.023 20.016 1 88.25 716 VAL A C 1
ATOM 5623 O O . VAL A 1 716 ? 13.508 5.613 20.641 1 88.25 716 VAL A O 1
ATOM 5626 N N . PRO A 1 717 ? 11.352 6.168 20.578 1 89.5 717 PRO A N 1
ATOM 5627 C CA . PRO A 1 717 ? 11.219 5.766 21.984 1 89.5 717 PRO A CA 1
ATOM 5628 C C . PRO A 1 717 ? 11.406 4.262 22.188 1 89.5 717 PRO A C 1
ATOM 5630 O O . PRO A 1 717 ? 10.82 3.457 21.453 1 89.5 717 PRO A O 1
ATOM 5633 N N . PRO A 1 718 ? 12.242 3.922 23.125 1 92.62 718 PRO A N 1
ATOM 5634 C CA . PRO A 1 718 ? 12.375 2.494 23.422 1 92.62 718 PRO A CA 1
ATOM 5635 C C . PRO A 1 718 ? 11.078 1.875 23.953 1 92.62 718 PRO A C 1
ATOM 5637 O O . PRO A 1 718 ? 10.289 2.551 24.609 1 92.62 718 PRO A O 1
ATOM 5640 N N . THR A 1 719 ? 10.953 0.571 23.672 1 96.12 719 THR A N 1
ATOM 5641 C CA . THR A 1 719 ? 9.758 -0.152 24.094 1 96.12 719 THR A CA 1
ATOM 5642 C C . THR A 1 719 ? 9.547 -0.024 25.594 1 96.12 719 THR A C 1
ATOM 5644 O O . THR A 1 719 ? 8.422 0.184 26.047 1 96.12 719 THR A O 1
ATOM 5647 N N . GLU A 1 720 ? 10.602 -0.045 26.344 1 95.94 720 GLU A N 1
ATOM 5648 C CA . GLU A 1 720 ? 10.531 0.003 27.797 1 95.94 720 GLU A CA 1
ATOM 5649 C C . GLU A 1 720 ? 9.977 1.34 28.281 1 95.94 720 GLU A C 1
ATOM 5651 O O . GLU A 1 720 ? 9.25 1.394 29.266 1 95.94 720 GLU A O 1
ATOM 5656 N N . GLN A 1 721 ? 10.344 2.348 27.641 1 92.31 721 GLN A N 1
ATOM 5657 C CA . GLN A 1 721 ? 9.859 3.676 27.984 1 92.31 721 GLN A CA 1
ATOM 5658 C C . GLN A 1 721 ? 8.352 3.785 27.766 1 92.31 721 GLN A C 1
ATOM 5660 O O . GLN A 1 721 ? 7.637 4.375 28.578 1 92.31 721 GLN A O 1
ATOM 5665 N N . ILE A 1 722 ? 7.863 3.215 26.688 1 95.75 722 ILE A N 1
ATOM 5666 C CA . ILE A 1 722 ? 6.438 3.256 26.375 1 95.75 722 ILE A CA 1
ATOM 5667 C C . ILE A 1 722 ? 5.672 2.375 27.359 1 95.75 722 ILE A C 1
ATOM 5669 O O . ILE A 1 722 ? 4.566 2.725 27.797 1 95.75 722 ILE A O 1
ATOM 5673 N N . VAL A 1 723 ? 6.27 1.225 27.719 1 97.06 723 VAL A N 1
ATOM 5674 C CA . VAL A 1 723 ? 5.656 0.361 28.719 1 97.06 723 VAL A CA 1
ATOM 5675 C C . VAL A 1 723 ? 5.484 1.131 30.031 1 97.06 723 VAL A C 1
ATOM 5677 O O . VAL A 1 723 ? 4.414 1.105 30.641 1 97.06 723 VAL A O 1
ATOM 5680 N N . ALA A 1 724 ? 6.543 1.808 30.406 1 94.75 724 ALA A N 1
ATOM 5681 C CA . ALA A 1 724 ? 6.504 2.578 31.656 1 94.75 724 ALA A CA 1
ATOM 5682 C C . ALA A 1 724 ? 5.426 3.656 31.594 1 94.75 724 ALA A C 1
ATOM 5684 O O . ALA A 1 724 ? 4.73 3.904 32.594 1 94.75 724 ALA A O 1
ATOM 5685 N N . LYS A 1 725 ? 5.297 4.281 30.516 1 93.25 725 LYS A N 1
ATOM 5686 C CA . LYS A 1 725 ? 4.281 5.312 30.328 1 93.25 725 LYS A CA 1
ATOM 5687 C C . LYS A 1 725 ? 2.877 4.727 30.422 1 93.25 725 LYS A C 1
ATOM 5689 O O . LYS A 1 725 ? 2 5.297 31.062 1 93.25 725 LYS A O 1
ATOM 5694 N N . LEU A 1 726 ? 2.656 3.615 29.766 1 96.25 726 LEU A N 1
ATOM 5695 C CA . LEU A 1 726 ? 1.352 2.961 29.781 1 96.25 726 LEU A CA 1
ATOM 5696 C C . LEU A 1 726 ? 0.979 2.535 31.203 1 96.25 726 LEU A C 1
ATOM 5698 O O . LEU A 1 726 ? -0.172 2.682 31.609 1 96.25 726 LEU A O 1
ATOM 5702 N N . GLU A 1 727 ? 1.978 2.035 31.875 1 96.19 727 GLU A N 1
ATOM 5703 C CA . GLU A 1 727 ? 1.737 1.646 33.25 1 96.19 727 GLU A CA 1
ATOM 5704 C C . GLU A 1 727 ? 1.361 2.852 34.125 1 96.19 727 GLU A C 1
ATOM 5706 O O . GLU A 1 727 ? 0.502 2.752 35 1 96.19 727 GLU A O 1
ATOM 5711 N N . SER A 1 728 ? 2.051 3.924 33.844 1 93.62 728 SER A N 1
ATOM 5712 C CA . SER A 1 728 ? 1.72 5.145 34.594 1 93.62 728 SER A CA 1
ATOM 5713 C C . SER A 1 728 ? 0.289 5.586 34.312 1 93.62 728 SER A C 1
ATOM 5715 O O . SER A 1 728 ? -0.404 6.082 35.188 1 93.62 728 SER A O 1
ATOM 5717 N N . PHE A 1 729 ? -0.193 5.484 33.031 1 94.69 729 PHE A N 1
ATOM 5718 C CA . PHE A 1 729 ? -1.571 5.801 32.688 1 94.69 729 PHE A CA 1
ATOM 5719 C C . PHE A 1 729 ? -2.545 4.938 33.469 1 94.69 729 PHE A C 1
ATOM 5721 O O . PHE A 1 729 ? -3.555 5.438 33.969 1 94.69 729 PHE A O 1
ATOM 5728 N N . LEU A 1 730 ? -2.209 3.645 33.562 1 95.31 730 LEU A N 1
ATOM 5729 C CA . LEU A 1 730 ? -3.117 2.654 34.125 1 95.31 730 LEU A CA 1
ATOM 5730 C C . LEU A 1 730 ? -3.213 2.807 35.656 1 95.31 730 LEU A C 1
ATOM 5732 O O . LEU A 1 730 ? -4.137 2.275 36.281 1 95.31 730 LEU A O 1
ATOM 5736 N N . LYS A 1 731 ? -2.24 3.492 36.25 1 93.81 731 LYS A N 1
ATOM 5737 C CA . LYS A 1 731 ? -2.336 3.83 37.656 1 93.81 731 LYS A CA 1
ATOM 5738 C C . LYS A 1 731 ? -3.385 4.914 37.875 1 93.81 731 LYS A C 1
ATOM 5740 O O . LYS A 1 731 ? -3.928 5.031 39 1 93.81 731 LYS A O 1
ATOM 5745 N N . LEU A 1 732 ? -3.68 5.645 36.844 1 92.75 732 LEU A N 1
ATOM 5746 C CA . LEU A 1 732 ? -4.551 6.805 37 1 92.75 732 LEU A CA 1
ATOM 5747 C C . LEU A 1 732 ? -5.902 6.555 36.344 1 92.75 732 LEU A C 1
ATOM 5749 O O . LEU A 1 732 ? -6.898 7.191 36.688 1 92.75 732 LEU A O 1
ATOM 5753 N N . LEU A 1 733 ? -5.973 5.699 35.312 1 93.88 733 LEU A N 1
ATOM 5754 C CA . LEU A 1 733 ? -7.172 5.441 34.531 1 93.88 733 LEU A CA 1
ATOM 5755 C C . LEU A 1 733 ? -7.438 3.941 34.438 1 93.88 733 LEU A C 1
ATOM 5757 O O . LEU A 1 733 ? -6.5 3.145 34.344 1 93.88 733 LEU A O 1
ATOM 5761 N N . PRO A 1 734 ? -8.734 3.586 34.375 1 94.31 734 PRO A N 1
ATOM 5762 C CA . PRO A 1 734 ? -9.016 2.188 34.062 1 94.31 734 PRO A CA 1
ATOM 5763 C C . PRO A 1 734 ? -8.547 1.809 32.656 1 94.31 734 PRO A C 1
ATOM 5765 O O . PRO A 1 734 ? -8.648 2.617 31.719 1 94.31 734 PRO A O 1
ATOM 5768 N N . ALA A 1 735 ? -8.117 0.587 32.469 1 95.5 735 ALA A N 1
ATOM 5769 C CA . ALA A 1 735 ? -7.582 0.101 31.188 1 95.5 735 ALA A CA 1
ATOM 5770 C C . ALA A 1 735 ? -8.602 0.26 30.062 1 95.5 735 ALA A C 1
ATOM 5772 O O . ALA A 1 735 ? -8.234 0.544 28.922 1 95.5 735 ALA A O 1
ATOM 5773 N N . LYS A 1 736 ? -9.828 0.09 30.344 1 94.06 736 LYS A N 1
ATOM 5774 C CA . LYS A 1 736 ? -10.883 0.134 29.344 1 94.06 736 LYS A CA 1
ATOM 5775 C C . LYS A 1 736 ? -11.023 1.535 28.75 1 94.06 736 LYS A C 1
ATOM 5777 O O . LYS A 1 736 ? -11.594 1.706 27.672 1 94.06 736 LYS A O 1
ATOM 5782 N N . GLN A 1 737 ? -10.5 2.588 29.406 1 95.38 737 GLN A N 1
ATOM 5783 C CA . GLN A 1 737 ? -10.625 3.977 28.984 1 95.38 737 GLN A CA 1
ATOM 5784 C C . GLN A 1 737 ? -9.438 4.391 28.109 1 95.38 737 GLN A C 1
ATOM 5786 O O . GLN A 1 737 ? -9.492 5.41 27.422 1 95.38 737 GLN A O 1
ATOM 5791 N N . VAL A 1 738 ? -8.414 3.564 28.141 1 96.81 738 VAL A N 1
ATOM 5792 C CA . VAL A 1 738 ? -7.145 4.035 27.578 1 96.81 738 VAL A CA 1
ATOM 5793 C C . VAL A 1 738 ? -7.012 3.576 26.141 1 96.81 738 VAL A C 1
ATOM 5795 O O . VAL A 1 738 ? -7.176 2.393 25.828 1 96.81 738 VAL A O 1
ATOM 5798 N N . VAL A 1 739 ? -6.777 4.473 25.25 1 97.56 739 VAL A N 1
ATOM 5799 C CA . VAL A 1 739 ? -6.391 4.219 23.859 1 97.56 739 VAL A CA 1
ATOM 5800 C C . VAL A 1 739 ? -4.918 4.559 23.672 1 97.56 739 VAL A C 1
ATOM 5802 O O . VAL A 1 739 ? -4.43 5.562 24.188 1 97.56 739 VAL A O 1
ATOM 5805 N N . VAL A 1 740 ? -4.148 3.797 22.984 1 97.88 740 VAL A N 1
ATOM 5806 C CA . VAL A 1 740 ? -2.703 3.959 22.875 1 97.88 740 VAL A CA 1
ATOM 5807 C C . VAL A 1 740 ? -2.367 4.648 21.547 1 97.88 740 VAL A C 1
ATOM 5809 O O . VAL A 1 740 ? -2.643 4.109 20.469 1 97.88 740 VAL A O 1
ATOM 5812 N N . ASN A 1 741 ? -1.814 5.793 21.562 1 97 741 ASN A N 1
ATOM 5813 C CA . ASN A 1 741 ? -1.462 6.574 20.375 1 97 741 ASN A CA 1
ATOM 5814 C C . ASN A 1 741 ? -0.281 7.5 20.656 1 97 741 ASN A C 1
ATOM 5816 O O . ASN A 1 741 ? 0.072 7.738 21.812 1 97 741 ASN A O 1
ATOM 5820 N N . PRO A 1 742 ? 0.38 8.023 19.594 1 93.88 742 PRO A N 1
ATOM 5821 C CA . PRO A 1 742 ? 1.414 9.047 19.781 1 93.88 742 PRO A CA 1
ATOM 5822 C C . PRO A 1 742 ? 0.837 10.406 20.172 1 93.88 742 PRO A C 1
ATOM 5824 O O . PRO A 1 742 ? -0.384 10.562 20.25 1 93.88 742 PRO A O 1
ATOM 5827 N N . ASP A 1 743 ? 1.654 11.352 20.406 1 86.62 743 ASP A N 1
ATOM 5828 C CA . ASP A 1 743 ? 1.263 12.688 20.844 1 86.62 743 ASP A CA 1
ATOM 5829 C C . ASP A 1 743 ? 0.492 13.43 19.766 1 86.62 743 ASP A C 1
ATOM 5831 O O . ASP A 1 743 ? -0.363 14.266 20.062 1 86.62 743 ASP A O 1
ATOM 5835 N N . CYS A 1 744 ? 0.949 13.25 18.562 1 86.56 744 CYS A N 1
ATOM 5836 C CA . CYS A 1 744 ? 0.365 13.984 17.438 1 86.56 744 CYS A CA 1
ATOM 5837 C C . CYS A 1 744 ? 0.568 13.242 16.125 1 86.56 744 CYS A C 1
ATOM 5839 O O . CYS A 1 744 ? 0.887 12.047 16.125 1 86.56 744 CYS A O 1
ATOM 5841 N N . GLY A 1 745 ? 0.151 13.891 15.062 1 86.44 745 GLY A N 1
ATOM 5842 C CA . GLY A 1 745 ? 0.351 13.305 13.75 1 86.44 745 GLY A CA 1
ATOM 5843 C C . GLY A 1 745 ? 1.814 13.156 13.383 1 86.44 745 GLY A C 1
ATOM 5844 O O . GLY A 1 745 ? 2.682 13.797 13.984 1 86.44 745 GLY A O 1
ATOM 5845 N N . LEU A 1 746 ? 2.064 12.398 12.391 1 88.06 746 LEU A N 1
ATOM 5846 C CA . LEU A 1 746 ? 3.43 12.016 12.047 1 88.06 746 LEU A CA 1
ATOM 5847 C C . LEU A 1 746 ? 3.855 12.633 10.719 1 88.06 746 LEU A C 1
ATOM 5849 O O . LEU A 1 746 ? 4.754 12.117 10.055 1 88.06 746 LEU A O 1
ATOM 5853 N N . LYS A 1 747 ? 3.238 13.641 10.312 1 87.56 747 LYS A N 1
ATOM 5854 C CA . LYS A 1 747 ? 3.404 14.281 9.008 1 87.56 747 LYS A CA 1
ATOM 5855 C C . LYS A 1 747 ? 4.848 14.719 8.789 1 87.56 747 LYS A C 1
ATOM 5857 O O . LYS A 1 747 ? 5.383 14.594 7.688 1 87.56 747 LYS A O 1
ATOM 5862 N N . THR A 1 748 ? 5.504 15.242 9.797 1 77.56 748 THR A N 1
ATOM 5863 C CA . THR A 1 748 ? 6.816 15.859 9.648 1 77.56 748 THR A CA 1
ATOM 5864 C C . THR A 1 748 ? 7.926 14.836 9.883 1 77.56 748 THR A C 1
ATOM 5866 O O . THR A 1 748 ? 9.109 15.18 9.844 1 77.56 748 THR A O 1
ATOM 5869 N N . ARG A 1 749 ? 7.586 13.633 10.18 1 85 749 ARG A N 1
ATOM 5870 C CA . ARG A 1 749 ? 8.555 12.562 10.398 1 85 749 ARG A CA 1
ATOM 5871 C C . ARG A 1 749 ? 8.906 11.859 9.094 1 85 749 ARG A C 1
ATOM 5873 O O . ARG A 1 749 ? 8.383 12.211 8.031 1 85 749 ARG A O 1
ATOM 5880 N N . LYS A 1 750 ? 9.914 10.984 9.227 1 91.25 750 LYS A N 1
ATOM 5881 C CA . LYS A 1 750 ? 10.289 10.125 8.102 1 91.25 750 LYS A CA 1
ATOM 5882 C C . LYS A 1 750 ? 9.891 8.672 8.375 1 91.25 750 LYS A C 1
ATOM 5884 O O . LYS A 1 750 ? 9.75 8.266 9.531 1 91.25 750 LYS A O 1
ATOM 5889 N N . TRP A 1 751 ? 9.68 7.879 7.371 1 93.38 751 TRP A N 1
ATOM 5890 C CA . TRP A 1 751 ? 9.117 6.539 7.477 1 93.38 751 TRP A CA 1
ATOM 5891 C C . TRP A 1 751 ? 9.977 5.66 8.383 1 93.38 751 TRP A C 1
ATOM 5893 O O . TRP A 1 751 ? 9.453 4.945 9.242 1 93.38 751 TRP A O 1
ATOM 5903 N N . PRO A 1 752 ? 11.352 5.629 8.289 1 91.81 752 PRO A N 1
ATOM 5904 C CA . PRO A 1 752 ? 12.117 4.711 9.125 1 91.81 752 PRO A CA 1
ATOM 5905 C C . PRO A 1 752 ? 11.867 4.926 10.617 1 91.81 752 PRO A C 1
ATOM 5907 O O . PRO A 1 752 ? 11.617 3.965 11.352 1 91.81 752 PRO A O 1
ATOM 5910 N N . GLU A 1 753 ? 11.875 6.141 11.055 1 91.56 753 GLU A N 1
ATOM 5911 C CA . GLU A 1 753 ? 11.648 6.41 12.469 1 91.56 753 GLU A CA 1
ATOM 5912 C C . GLU A 1 753 ? 10.18 6.199 12.836 1 91.56 753 GLU A C 1
ATOM 5914 O O . GLU A 1 753 ? 9.867 5.785 13.953 1 91.56 753 GLU A O 1
ATOM 5919 N N . THR A 1 754 ? 9.242 6.57 11.93 1 95.62 754 THR A N 1
ATOM 5920 C CA . THR A 1 754 ? 7.82 6.375 12.164 1 95.62 754 THR A CA 1
ATOM 5921 C C . THR A 1 754 ? 7.504 4.895 12.367 1 95.62 754 THR A C 1
ATOM 5923 O O . THR A 1 754 ? 6.82 4.527 13.328 1 95.62 754 THR A O 1
ATOM 5926 N N . ILE A 1 755 ? 8.039 4.031 11.492 1 96.31 755 ILE A N 1
ATOM 5927 C CA . ILE A 1 755 ? 7.793 2.596 11.562 1 96.31 755 ILE A CA 1
ATOM 5928 C C . ILE A 1 755 ? 8.383 2.035 12.859 1 96.31 755 ILE A C 1
ATOM 5930 O O . ILE A 1 755 ? 7.719 1.29 13.578 1 96.31 755 ILE A O 1
ATOM 5934 N N . ALA A 1 756 ? 9.586 2.408 13.156 1 95 756 ALA A N 1
ATOM 5935 C CA . ALA A 1 756 ? 10.266 1.911 14.352 1 95 756 ALA A CA 1
ATOM 5936 C C . ALA A 1 756 ? 9.508 2.303 15.617 1 95 756 ALA A C 1
ATOM 5938 O O . ALA A 1 756 ? 9.336 1.484 16.516 1 95 756 ALA A O 1
ATOM 5939 N N . ALA A 1 757 ? 9.078 3.566 15.695 1 94.62 757 ALA A N 1
ATOM 5940 C CA . ALA A 1 757 ? 8.375 4.062 16.875 1 94.62 757 ALA A CA 1
ATOM 5941 C C . ALA A 1 757 ? 7.035 3.354 17.047 1 94.62 757 ALA A C 1
ATOM 5943 O O . ALA A 1 757 ? 6.672 2.969 18.172 1 94.62 757 ALA A O 1
ATOM 5944 N N . LEU A 1 758 ? 6.332 3.18 15.977 1 97.5 758 LEU A N 1
ATOM 5945 C CA . LEU A 1 758 ? 5.031 2.518 16.047 1 97.5 758 LEU A CA 1
ATOM 5946 C C . LEU A 1 758 ? 5.191 1.044 16.406 1 97.5 758 LEU A C 1
ATOM 5948 O O . LEU A 1 758 ? 4.348 0.478 17.094 1 97.5 758 LEU A O 1
ATOM 5952 N N . GLN A 1 759 ? 6.23 0.431 15.82 1 96.88 759 GLN A N 1
ATOM 5953 C CA . GLN A 1 759 ? 6.523 -0.953 16.172 1 96.88 759 GLN A CA 1
ATOM 5954 C C . GLN A 1 759 ? 6.734 -1.1 17.672 1 96.88 759 GLN A C 1
ATOM 5956 O O . GLN A 1 759 ? 6.195 -2.02 18.297 1 96.88 759 GLN A O 1
ATOM 5961 N N . ASN A 1 760 ? 7.5 -0.227 18.234 1 96.81 760 ASN A N 1
ATOM 5962 C CA . ASN A 1 760 ? 7.75 -0.245 19.672 1 96.81 760 ASN A CA 1
ATOM 5963 C C . ASN A 1 760 ? 6.473 0.01 20.469 1 96.81 760 ASN A C 1
ATOM 5965 O O . ASN A 1 760 ? 6.27 -0.58 21.531 1 96.81 760 ASN A O 1
ATOM 5969 N N . MET A 1 761 ? 5.641 0.906 20 1 97.62 761 MET A N 1
ATOM 5970 C CA . MET A 1 761 ? 4.383 1.217 20.672 1 97.62 761 MET A CA 1
ATOM 5971 C C . MET A 1 761 ? 3.475 -0.007 20.719 1 97.62 761 MET A C 1
ATOM 5973 O O . MET A 1 761 ? 2.895 -0.316 21.766 1 97.62 761 MET A O 1
ATOM 5977 N N . VAL A 1 762 ? 3.361 -0.712 19.594 1 97.88 762 VAL A N 1
ATOM 5978 C CA . VAL A 1 762 ? 2.498 -1.886 19.516 1 97.88 762 VAL A CA 1
ATOM 5979 C C . VAL A 1 762 ? 3.053 -3 20.391 1 97.88 762 VAL A C 1
ATOM 5981 O O . VAL A 1 762 ? 2.297 -3.672 21.109 1 97.88 762 VAL A O 1
ATOM 5984 N N . GLU A 1 763 ? 4.379 -3.168 20.359 1 96.94 763 GLU A N 1
ATOM 5985 C CA . GLU A 1 763 ? 5.012 -4.176 21.203 1 96.94 763 GLU A CA 1
ATOM 5986 C C . GLU A 1 763 ? 4.801 -3.871 22.688 1 96.94 763 GLU A C 1
ATOM 5988 O O . GLU A 1 763 ? 4.473 -4.766 23.469 1 96.94 763 GLU A O 1
ATOM 5993 N N . ALA A 1 764 ? 5.027 -2.648 23.047 1 98.06 764 ALA A N 1
ATOM 5994 C CA . ALA A 1 764 ? 4.809 -2.236 24.438 1 98.06 764 ALA A CA 1
ATOM 5995 C C . ALA A 1 764 ? 3.375 -2.529 24.875 1 98.06 764 ALA A C 1
ATOM 5997 O O . ALA A 1 764 ? 3.145 -3.01 25.984 1 98.06 764 ALA A O 1
ATOM 5998 N N . THR A 1 765 ? 2.469 -2.217 24.016 1 98.38 765 THR A N 1
ATOM 5999 C CA . THR A 1 765 ? 1.057 -2.422 24.312 1 98.38 765 THR A CA 1
ATOM 6000 C C . THR A 1 765 ? 0.755 -3.904 24.516 1 98.38 765 THR A C 1
ATOM 6002 O O . THR A 1 765 ? 0.018 -4.277 25.422 1 98.38 765 THR A O 1
ATOM 6005 N N . ARG A 1 766 ? 1.277 -4.719 23.625 1 96.69 766 ARG A N 1
ATOM 6006 C CA . ARG A 1 766 ? 1.095 -6.16 23.734 1 96.69 766 ARG A CA 1
ATOM 6007 C C . ARG A 1 766 ? 1.582 -6.664 25.094 1 96.69 766 ARG A C 1
ATOM 6009 O O . ARG A 1 766 ? 0.918 -7.484 25.734 1 96.69 766 ARG A O 1
ATOM 6016 N N . ARG A 1 767 ? 2.691 -6.191 25.5 1 97 767 ARG A N 1
ATOM 6017 C CA . ARG A 1 767 ? 3.271 -6.59 26.781 1 97 767 ARG A CA 1
ATOM 6018 C C . ARG A 1 767 ? 2.373 -6.176 27.953 1 97 767 ARG A C 1
ATOM 6020 O O . ARG A 1 767 ? 2.125 -6.965 28.859 1 97 767 ARG A O 1
ATOM 6027 N N . VAL A 1 768 ? 1.942 -4.988 27.891 1 97.88 768 VAL A N 1
ATOM 6028 C CA . VAL A 1 768 ? 1.108 -4.477 28.984 1 97.88 768 VAL A CA 1
ATOM 6029 C C . VAL A 1 768 ? -0.236 -5.203 28.984 1 97.88 768 VAL A C 1
ATOM 6031 O O . VAL A 1 768 ? -0.78 -5.512 30.047 1 97.88 768 VAL A O 1
ATOM 6034 N N . ARG A 1 769 ? -0.825 -5.492 27.766 1 96.5 769 ARG A N 1
ATOM 6035 C CA . ARG A 1 769 ? -2.061 -6.258 27.656 1 96.5 769 ARG A CA 1
ATOM 6036 C C . ARG A 1 769 ? -1.944 -7.598 28.375 1 96.5 769 ARG A C 1
ATOM 6038 O O . ARG A 1 769 ? -2.896 -8.047 29.016 1 96.5 769 ARG A O 1
ATOM 6045 N N . ALA A 1 770 ? -0.848 -8.172 28.172 1 94.38 770 ALA A N 1
ATOM 6046 C CA . ALA A 1 770 ? -0.616 -9.492 28.75 1 94.38 770 ALA A CA 1
ATOM 6047 C C . ALA A 1 770 ? -0.683 -9.445 30.281 1 94.38 770 ALA A C 1
ATOM 6049 O O . ALA A 1 770 ? -1.027 -10.438 30.922 1 94.38 770 ALA A O 1
ATOM 6050 N N . THR A 1 771 ? -0.37 -8.328 30.797 1 93.75 771 THR A N 1
ATOM 6051 C CA . THR A 1 771 ? -0.389 -8.195 32.25 1 93.75 771 THR A CA 1
ATOM 6052 C C . THR A 1 771 ? -1.804 -7.914 32.75 1 93.75 771 THR A C 1
ATOM 6054 O O . THR A 1 771 ? -2.084 -8.047 33.938 1 93.75 771 THR A O 1
ATOM 6057 N N . LEU A 1 772 ? -2.662 -7.5 31.891 1 92.25 772 LEU A N 1
ATOM 6058 C CA . LEU A 1 772 ? -4.039 -7.195 32.25 1 92.25 772 LEU A CA 1
ATOM 6059 C C . LEU A 1 772 ? -4.883 -8.461 32.312 1 92.25 772 LEU A C 1
ATOM 6061 O O . LEU A 1 772 ? -5.941 -8.477 32.938 1 92.25 772 LEU A O 1
ATOM 6065 N N . GLN A 1 773 ? -4.535 -9.617 31.594 1 70.56 773 GLN A N 1
ATOM 6066 C CA . GLN A 1 773 ? -5.246 -10.891 31.625 1 70.56 773 GLN A CA 1
ATOM 6067 C C . GLN A 1 773 ? -4.871 -11.719 32.844 1 70.56 773 GLN A C 1
ATOM 6069 O O . GLN A 1 773 ? -3.738 -11.648 33.312 1 70.56 773 GLN A O 1
ATOM 6074 N N . MET B 1 1 ? -3.08 -61.906 -44.531 1 56.12 1 MET B N 1
ATOM 6075 C CA . MET B 1 1 ? -2.938 -60.594 -43.938 1 56.12 1 MET B CA 1
ATOM 6076 C C . MET B 1 1 ? -3.279 -60.594 -42.469 1 56.12 1 MET B C 1
ATOM 6078 O O . MET B 1 1 ? -4.207 -61.281 -42.031 1 56.12 1 MET B O 1
ATOM 6082 N N . ALA B 1 2 ? -2.26 -59.969 -41.531 1 70.06 2 ALA B N 1
ATOM 6083 C CA . ALA B 1 2 ? -2.482 -59.969 -40.094 1 70.06 2 ALA B CA 1
ATOM 6084 C C . ALA B 1 2 ? -3.795 -59.281 -39.75 1 70.06 2 ALA B C 1
ATOM 6086 O O . ALA B 1 2 ? -4.18 -58.281 -40.406 1 70.06 2 ALA B O 1
ATOM 6087 N N . ALA B 1 3 ? -4.648 -59.844 -38.812 1 88.44 3 ALA B N 1
ATOM 6088 C CA . ALA B 1 3 ? -5.855 -59.219 -38.312 1 88.44 3 ALA B CA 1
ATOM 6089 C C . ALA B 1 3 ? -5.535 -57.844 -37.656 1 88.44 3 ALA B C 1
ATOM 6091 O O . ALA B 1 3 ? -4.5 -57.688 -37 1 88.44 3 ALA B O 1
ATOM 6092 N N . VAL B 1 4 ? -6.289 -56.812 -38.062 1 95.12 4 VAL B N 1
ATOM 6093 C CA . VAL B 1 4 ? -6.062 -55.469 -37.531 1 95.12 4 VAL B CA 1
ATOM 6094 C C . VAL B 1 4 ? -7.32 -54.938 -36.844 1 95.12 4 VAL B C 1
ATOM 6096 O O . VAL B 1 4 ? -8.438 -55.125 -37.344 1 95.12 4 VAL B O 1
ATOM 6099 N N . ASP B 1 5 ? -7.184 -54.406 -35.656 1 97.19 5 ASP B N 1
ATOM 6100 C CA . ASP B 1 5 ? -8.258 -53.688 -34.969 1 97.19 5 ASP B CA 1
ATOM 6101 C C . ASP B 1 5 ? -7.738 -52.406 -34.281 1 97.19 5 ASP B C 1
ATOM 6103 O O . ASP B 1 5 ? -6.68 -51.906 -34.656 1 97.19 5 ASP B O 1
ATOM 6107 N N . SER B 1 6 ? -8.539 -51.75 -33.469 1 97.75 6 SER B N 1
ATOM 6108 C CA . SER B 1 6 ? -8.148 -50.5 -32.781 1 97.75 6 SER B CA 1
ATOM 6109 C C . SER B 1 6 ? -8.414 -50.594 -31.297 1 97.75 6 SER B C 1
ATOM 6111 O O . SER B 1 6 ? -9.211 -51.406 -30.844 1 97.75 6 SER B O 1
ATOM 6113 N N . GLY B 1 7 ? -7.707 -49.781 -30.516 1 97.62 7 GLY B N 1
ATOM 6114 C CA . GLY B 1 7 ? -7.891 -49.812 -29.078 1 97.62 7 GLY B CA 1
ATOM 6115 C C . GLY B 1 7 ? -7.461 -48.5 -28.391 1 97.62 7 GLY B C 1
ATOM 6116 O O . GLY B 1 7 ? -6.773 -47.688 -28.984 1 97.62 7 GLY B O 1
ATOM 6117 N N . THR B 1 8 ? -7.938 -48.312 -27.172 1 97.75 8 THR B N 1
ATOM 6118 C CA . THR B 1 8 ? -7.543 -47.188 -26.328 1 97.75 8 THR B CA 1
ATOM 6119 C C . THR B 1 8 ? -6.906 -47.688 -25.031 1 97.75 8 THR B C 1
ATOM 6121 O O . THR B 1 8 ? -7.125 -48.812 -24.641 1 97.75 8 THR B O 1
ATOM 6124 N N . LEU B 1 9 ? -6.098 -46.844 -24.422 1 97.81 9 LEU B N 1
ATOM 6125 C CA . LEU B 1 9 ? -5.363 -47.188 -23.219 1 97.81 9 LEU B CA 1
ATOM 6126 C C . LEU B 1 9 ? -5.871 -46.375 -22.016 1 97.81 9 LEU B C 1
ATOM 6128 O O . LEU B 1 9 ? -5.336 -46.5 -20.922 1 97.81 9 LEU B O 1
ATOM 6132 N N . GLY B 1 10 ? -6.777 -45.594 -22.219 1 96.56 10 GLY B N 1
ATOM 6133 C CA . GLY B 1 10 ? -7.34 -44.688 -21.219 1 96.56 10 GLY B CA 1
ATOM 6134 C C . GLY B 1 10 ? -7.945 -43.438 -21.828 1 96.56 10 GLY B C 1
ATOM 6135 O O . GLY B 1 10 ? -7.707 -43.125 -23 1 96.56 10 GLY B O 1
ATOM 6136 N N . PHE B 1 11 ? -8.664 -42.688 -21.016 1 97.31 11 PHE B N 1
ATOM 6137 C CA . PHE B 1 11 ? -9.406 -41.531 -21.5 1 97.31 11 PHE B CA 1
ATOM 6138 C C . PHE B 1 11 ? -9.453 -40.438 -20.438 1 97.31 11 PHE B C 1
ATOM 6140 O O . PHE B 1 11 ? -9.219 -40.688 -19.266 1 97.31 11 PHE B O 1
ATOM 6147 N N . PRO B 1 12 ? -9.703 -39.125 -20.844 1 97.19 12 PRO B N 1
ATOM 6148 C CA . PRO B 1 12 ? -9.836 -38.062 -19.844 1 97.19 12 PRO B CA 1
ATOM 6149 C C . PRO B 1 12 ? -10.938 -38.344 -18.828 1 97.19 12 PRO B C 1
ATOM 6151 O O . PRO B 1 12 ? -11.945 -38.969 -19.156 1 97.19 12 PRO B O 1
ATOM 6154 N N . ARG B 1 13 ? -10.789 -37.781 -17.625 1 96.81 13 ARG B N 1
ATOM 6155 C CA . ARG B 1 13 ? -11.641 -38.25 -16.547 1 96.81 13 ARG B CA 1
ATOM 6156 C C . ARG B 1 13 ? -12.578 -37.156 -16.062 1 96.81 13 ARG B C 1
ATOM 6158 O O . ARG B 1 13 ? -13.594 -37.438 -15.414 1 96.81 13 ARG B O 1
ATOM 6165 N N . MET B 1 14 ? -12.352 -35.969 -16.375 1 96.88 14 MET B N 1
ATOM 6166 C CA . MET B 1 14 ? -13.016 -34.875 -15.672 1 96.88 14 MET B CA 1
ATOM 6167 C C . MET B 1 14 ? -14.32 -34.469 -16.359 1 96.88 14 MET B C 1
ATOM 6169 O O . MET B 1 14 ? -15.156 -33.812 -15.766 1 96.88 14 MET B O 1
ATOM 6173 N N . GLY B 1 15 ? -14.5 -34.906 -17.516 1 96.88 15 GLY B N 1
ATOM 6174 C CA . GLY B 1 15 ? -15.641 -34.469 -18.328 1 96.88 15 GLY B CA 1
ATOM 6175 C C . GLY B 1 15 ? -15.328 -33.281 -19.219 1 96.88 15 GLY B C 1
ATOM 6176 O O . GLY B 1 15 ? -14.492 -32.469 -18.875 1 96.88 15 GLY B O 1
ATOM 6177 N N . PRO B 1 16 ? -16.047 -33.25 -20.375 1 95.44 16 PRO B N 1
ATOM 6178 C CA . PRO B 1 16 ? -15.766 -32.188 -21.328 1 95.44 16 PRO B CA 1
ATOM 6179 C C . PRO B 1 16 ? -16 -30.797 -20.75 1 95.44 16 PRO B C 1
ATOM 6181 O O . PRO B 1 16 ? -15.383 -29.828 -21.188 1 95.44 16 PRO B O 1
ATOM 6184 N N . ASN B 1 17 ? -16.906 -30.672 -19.781 1 94.75 17 ASN B N 1
ATOM 6185 C CA . ASN B 1 17 ? -17.156 -29.406 -19.094 1 94.75 17 ASN B CA 1
ATOM 6186 C C . ASN B 1 17 ? -16.734 -29.469 -17.625 1 94.75 17 ASN B C 1
ATOM 6188 O O . ASN B 1 17 ? -17.234 -28.703 -16.797 1 94.75 17 ASN B O 1
ATOM 6192 N N . ARG B 1 18 ? -15.922 -30.375 -17.297 1 95.94 18 ARG B N 1
ATOM 6193 C CA . ARG B 1 18 ? -15.344 -30.578 -15.977 1 95.94 18 ARG B CA 1
ATOM 6194 C C . ARG B 1 18 ? -16.422 -30.891 -14.945 1 95.94 18 ARG B C 1
ATOM 6196 O O . ARG B 1 18 ? -16.406 -30.359 -13.836 1 95.94 18 ARG B O 1
ATOM 6203 N N . GLU B 1 19 ? -17.312 -31.688 -15.328 1 97.62 19 GLU B N 1
ATOM 6204 C CA . GLU B 1 19 ? -18.422 -32.094 -14.469 1 97.62 19 GLU B CA 1
ATOM 6205 C C . GLU B 1 19 ? -17.922 -32.75 -13.18 1 97.62 19 GLU B C 1
ATOM 6207 O O . GLU B 1 19 ? -18.391 -32.406 -12.094 1 97.62 19 GLU B O 1
ATOM 6212 N N . LEU B 1 20 ? -17.016 -33.656 -13.344 1 97.75 20 LEU B N 1
ATOM 6213 C CA . LEU B 1 20 ? -16.516 -34.375 -12.18 1 97.75 20 LEU B CA 1
ATOM 6214 C C . LEU B 1 20 ? -15.758 -33.438 -11.242 1 97.75 20 LEU B C 1
ATOM 6216 O O . LEU B 1 20 ? -15.836 -33.562 -10.023 1 97.75 20 LEU B O 1
ATOM 6220 N N . LYS B 1 21 ? -14.922 -32.531 -11.852 1 96.69 21 LYS B N 1
ATOM 6221 C CA . LYS B 1 21 ? -14.219 -31.547 -11.031 1 96.69 21 LYS B CA 1
ATOM 6222 C C . LYS B 1 21 ? -15.18 -30.828 -10.094 1 96.69 21 LYS B C 1
ATOM 6224 O O . LYS B 1 21 ? -14.945 -30.766 -8.883 1 96.69 21 LYS B O 1
ATOM 6229 N N . PHE B 1 22 ? -16.266 -30.312 -10.641 1 95.62 22 PHE B N 1
ATOM 6230 C CA . PHE B 1 22 ? -17.203 -29.5 -9.867 1 95.62 22 PHE B CA 1
ATOM 6231 C C . PHE B 1 22 ? -17.938 -30.344 -8.844 1 95.62 22 PHE B C 1
ATOM 6233 O O . PHE B 1 22 ? -18.219 -29.891 -7.734 1 95.62 22 PHE B O 1
ATOM 6240 N N . ALA B 1 23 ? -18.234 -31.547 -9.188 1 97.06 23 ALA B N 1
ATOM 6241 C CA . ALA B 1 23 ? -18.906 -32.438 -8.258 1 97.06 23 ALA B CA 1
ATOM 6242 C C . ALA B 1 23 ? -18.016 -32.781 -7.07 1 97.06 23 ALA B C 1
ATOM 6244 O O . ALA B 1 23 ? -18.469 -32.812 -5.926 1 97.06 23 ALA B O 1
ATOM 6245 N N . LEU B 1 24 ? -16.766 -33.062 -7.34 1 96.38 24 LEU B N 1
ATOM 6246 C CA . LEU B 1 24 ? -15.805 -33.344 -6.285 1 96.38 24 LEU B CA 1
ATOM 6247 C C . LEU B 1 24 ? -15.664 -32.188 -5.328 1 96.38 24 LEU B C 1
ATOM 6249 O O . LEU B 1 24 ? -15.711 -32.375 -4.109 1 96.38 24 LEU B O 1
ATOM 6253 N N . GLU B 1 25 ? -15.5 -31.016 -5.906 1 91.62 25 GLU B N 1
ATOM 6254 C CA . GLU B 1 25 ? -15.32 -29.828 -5.094 1 91.62 25 GLU B CA 1
ATOM 6255 C C . GLU B 1 25 ? -16.562 -29.531 -4.262 1 91.62 25 GLU B C 1
ATOM 6257 O O . GLU B 1 25 ? -16.469 -29.125 -3.104 1 91.62 25 GLU B O 1
ATOM 6262 N N . LYS B 1 26 ? -17.719 -29.656 -4.812 1 94.31 26 LYS B N 1
ATOM 6263 C CA . LYS B 1 26 ? -18.969 -29.516 -4.066 1 94.31 26 LYS B CA 1
ATOM 6264 C C . LYS B 1 26 ? -19.062 -30.547 -2.951 1 94.31 26 LYS B C 1
ATOM 6266 O O . LYS B 1 26 ? -19.516 -30.234 -1.849 1 94.31 26 LYS B O 1
ATOM 6271 N N . PHE B 1 27 ? -18.688 -31.766 -3.191 1 95.75 27 PHE B N 1
ATOM 6272 C CA . PHE B 1 27 ? -18.703 -32.844 -2.201 1 95.75 27 PHE B CA 1
ATOM 6273 C C . PHE B 1 27 ? -17.797 -32.5 -1.024 1 95.75 27 PHE B C 1
ATOM 6275 O O . PHE B 1 27 ? -18.188 -32.656 0.134 1 95.75 27 PHE B O 1
ATOM 6282 N N . TRP B 1 28 ? -16.625 -32.031 -1.317 1 88.56 28 TRP B N 1
ATOM 6283 C CA . TRP B 1 28 ? -15.656 -31.703 -0.27 1 88.56 28 TRP B CA 1
ATOM 6284 C C . TRP B 1 28 ? -16.125 -30.531 0.581 1 88.56 28 TRP B C 1
ATOM 6286 O O . TRP B 1 28 ? -15.695 -30.375 1.721 1 88.56 28 TRP B O 1
ATOM 6296 N N . ARG B 1 29 ? -17.047 -29.688 0.011 1 83.62 29 ARG B N 1
ATOM 6297 C CA . ARG B 1 29 ? -17.609 -28.562 0.745 1 83.62 29 ARG B CA 1
ATOM 6298 C C . ARG B 1 29 ? -18.922 -28.953 1.421 1 83.62 29 ARG B C 1
ATOM 6300 O O . ARG B 1 29 ? -19.688 -28.094 1.871 1 83.62 29 ARG B O 1
ATOM 6307 N N . ASN B 1 30 ? -19.219 -30.266 1.305 1 91.19 30 ASN B N 1
ATOM 6308 C CA . ASN B 1 30 ? -20.422 -30.859 1.884 1 91.19 30 ASN B CA 1
ATOM 6309 C C . ASN B 1 30 ? -21.688 -30.312 1.22 1 91.19 30 ASN B C 1
ATOM 6311 O O . ASN B 1 30 ? -22.703 -30.094 1.889 1 91.19 30 ASN B O 1
ATOM 6315 N N . LYS B 1 31 ? -21.656 -30.047 -0.016 1 93.62 31 LYS B N 1
ATOM 6316 C CA . LYS B 1 31 ? -22.797 -29.531 -0.779 1 93.62 31 LYS B CA 1
ATOM 6317 C C . LYS B 1 31 ? -23.344 -30.609 -1.715 1 93.62 31 LYS B C 1
ATOM 6319 O O . LYS B 1 31 ? -24.328 -30.375 -2.416 1 93.62 31 LYS B O 1
ATOM 6324 N N . LEU B 1 32 ? -22.703 -31.734 -1.832 1 94.94 32 LEU B N 1
ATOM 6325 C CA . LEU B 1 32 ? -23.109 -32.844 -2.672 1 94.94 32 LEU B CA 1
ATOM 6326 C C . LEU B 1 32 ? -22.969 -34.188 -1.922 1 94.94 32 LEU B C 1
ATOM 6328 O O . LEU B 1 32 ? -21.984 -34.375 -1.22 1 94.94 32 LEU B O 1
ATOM 6332 N N . SER B 1 33 ? -23.953 -35.062 -1.982 1 96.5 33 SER B N 1
ATOM 6333 C CA . SER B 1 33 ? -23.891 -36.375 -1.309 1 96.5 33 SER B CA 1
ATOM 6334 C C . SER B 1 33 ? -22.984 -37.344 -2.062 1 96.5 33 SER B C 1
ATOM 6336 O O . SER B 1 33 ? -22.656 -37.125 -3.227 1 96.5 33 SER B O 1
ATOM 6338 N N . GLU B 1 34 ? -22.625 -38.438 -1.363 1 96.44 34 GLU B N 1
ATOM 6339 C CA . GLU B 1 34 ? -21.812 -39.5 -1.98 1 96.44 34 GLU B CA 1
ATOM 6340 C C . GLU B 1 34 ? -22.547 -40.125 -3.17 1 96.44 34 GLU B C 1
ATOM 6342 O O . GLU B 1 34 ? -21.938 -40.375 -4.207 1 96.44 34 GLU B O 1
ATOM 6347 N N . GLU B 1 35 ? -23.812 -40.312 -3 1 96.94 35 GLU B N 1
ATOM 6348 C CA . GLU B 1 35 ? -24.625 -40.906 -4.066 1 96.94 35 GLU B CA 1
ATOM 6349 C C . GLU B 1 35 ? -24.656 -40 -5.301 1 96.94 35 GLU B C 1
ATOM 6351 O O . GLU B 1 35 ? -24.516 -40.469 -6.426 1 96.94 35 GLU B O 1
ATOM 6356 N N . GLU B 1 36 ? -24.766 -38.75 -5.051 1 97.44 36 GLU B N 1
ATOM 6357 C CA . GLU B 1 36 ? -24.797 -37.781 -6.145 1 97.44 36 GLU B CA 1
ATOM 6358 C C . GLU B 1 36 ? -23.438 -37.688 -6.836 1 97.44 36 GLU B C 1
ATOM 6360 O O . GLU B 1 36 ? -23.359 -37.562 -8.055 1 97.44 36 GLU B O 1
ATOM 6365 N N . LEU B 1 37 ? -22.375 -37.75 -6.074 1 97.81 37 LEU B N 1
ATOM 6366 C CA . LEU B 1 37 ? -21.016 -37.75 -6.633 1 97.81 37 LEU B CA 1
ATOM 6367 C C . LEU B 1 37 ? -20.828 -38.938 -7.586 1 97.81 37 LEU B C 1
ATOM 6369 O O . LEU B 1 37 ? -20.344 -38.75 -8.711 1 97.81 37 LEU B O 1
ATOM 6373 N N . TYR B 1 38 ? -21.281 -40.094 -7.18 1 97.62 38 TYR B N 1
ATOM 6374 C CA . TYR B 1 38 ? -21.109 -41.281 -8 1 97.62 38 TYR B CA 1
ATOM 6375 C C . TYR B 1 38 ? -21.984 -41.219 -9.25 1 97.62 38 TYR B C 1
ATOM 6377 O O . TYR B 1 38 ? -21.594 -41.719 -10.312 1 97.62 38 TYR B O 1
ATOM 6385 N N . LYS B 1 39 ? -23.094 -40.625 -9.094 1 97.81 39 LYS B N 1
ATOM 6386 C CA . LYS B 1 39 ? -23.953 -40.438 -10.258 1 97.81 39 LYS B CA 1
ATOM 6387 C C . LYS B 1 39 ? -23.25 -39.656 -11.352 1 97.81 39 LYS B C 1
ATOM 6389 O O . LYS B 1 39 ? -23.266 -40.031 -12.523 1 97.81 39 LYS B O 1
ATOM 6394 N N . VAL B 1 40 ? -22.641 -38.531 -10.945 1 98 40 VAL B N 1
ATOM 6395 C CA . VAL B 1 40 ? -21.922 -37.719 -11.891 1 98 40 VAL B CA 1
ATOM 6396 C C . VAL B 1 40 ? -20.719 -38.469 -12.445 1 98 40 VAL B C 1
ATOM 6398 O O . VAL B 1 40 ? -20.469 -38.469 -13.648 1 98 40 VAL B O 1
ATOM 6401 N N . ALA B 1 41 ? -20.016 -39.156 -11.578 1 98.12 41 ALA B N 1
ATOM 6402 C CA . ALA B 1 41 ? -18.828 -39.906 -11.977 1 98.12 41 ALA B CA 1
ATOM 6403 C C . ALA B 1 41 ? -19.188 -41 -12.992 1 98.12 41 ALA B C 1
ATOM 6405 O O . ALA B 1 41 ? -18.516 -41.125 -14.023 1 98.12 41 ALA B O 1
ATOM 6406 N N . HIS B 1 42 ? -20.234 -41.719 -12.742 1 98.06 42 HIS B N 1
ATOM 6407 C CA . HIS B 1 42 ? -20.656 -42.812 -13.633 1 98.06 42 HIS B CA 1
ATOM 6408 C C . HIS B 1 42 ? -21.125 -42.25 -14.977 1 98.06 42 HIS B C 1
ATOM 6410 O O . HIS B 1 42 ? -20.844 -42.844 -16.016 1 98.06 42 HIS B O 1
ATOM 6416 N N . SER B 1 43 ? -21.766 -41.156 -14.836 1 98.19 43 SER B N 1
ATOM 6417 C CA . SER B 1 43 ? -22.25 -40.531 -16.078 1 98.19 43 SER B CA 1
ATOM 6418 C C . SER B 1 43 ? -21.094 -40.125 -16.969 1 98.19 43 SER B C 1
ATOM 6420 O O . SER B 1 43 ? -21.125 -40.375 -18.188 1 98.19 43 SER B O 1
ATOM 6422 N N . VAL B 1 44 ? -20.078 -39.5 -16.438 1 98.19 44 VAL B N 1
ATOM 6423 C CA . VAL B 1 44 ? -18.906 -39.094 -17.188 1 98.19 44 VAL B CA 1
ATOM 6424 C C . VAL B 1 44 ? -18.172 -40.312 -17.75 1 98.19 44 VAL B C 1
ATOM 6426 O O . VAL B 1 44 ? -17.797 -40.312 -18.922 1 98.19 44 VAL B O 1
ATOM 6429 N N . GLU B 1 45 ? -18 -41.312 -16.953 1 97.88 45 GLU B N 1
ATOM 6430 C CA . GLU B 1 45 ? -17.297 -42.531 -17.375 1 97.88 45 GLU B CA 1
ATOM 6431 C C . GLU B 1 45 ? -18.031 -43.25 -18.5 1 97.88 45 GLU B C 1
ATOM 6433 O O . GLU B 1 45 ? -17.422 -43.656 -19.484 1 97.88 45 GLU B O 1
ATOM 6438 N N . GLU B 1 46 ? -19.281 -43.375 -18.406 1 98.25 46 GLU B N 1
ATOM 6439 C CA . GLU B 1 46 ? -20.078 -44.062 -19.422 1 98.25 46 GLU B CA 1
ATOM 6440 C C . GLU B 1 46 ? -20.094 -43.281 -20.719 1 98.25 46 GLU B C 1
ATOM 6442 O O . GLU B 1 46 ? -20.062 -43.844 -21.812 1 98.25 46 GLU B O 1
ATOM 6447 N N . ALA B 1 47 ? -20.203 -41.969 -20.547 1 97.88 47 ALA B N 1
ATOM 6448 C CA . ALA B 1 47 ? -20.125 -41.125 -21.75 1 97.88 47 ALA B CA 1
ATOM 6449 C C . ALA B 1 47 ? -18.797 -41.344 -22.469 1 97.88 47 ALA B C 1
ATOM 6451 O O . ALA B 1 47 ? -18.75 -41.312 -23.703 1 97.88 47 ALA B O 1
ATOM 6452 N N . ASN B 1 48 ? -17.734 -41.5 -21.75 1 98.06 48 ASN B N 1
ATOM 6453 C CA . ASN B 1 48 ? -16.406 -41.75 -22.328 1 98.06 48 ASN B CA 1
ATOM 6454 C C . ASN B 1 48 ? -16.391 -43.062 -23.109 1 98.06 48 ASN B C 1
ATOM 6456 O O . ASN B 1 48 ? -15.797 -43.156 -24.188 1 98.06 48 ASN B O 1
ATOM 6460 N N . TRP B 1 49 ? -17.062 -44.094 -22.562 1 98.19 49 TRP B N 1
ATOM 6461 C CA . TRP B 1 49 ? -17.125 -45.375 -23.25 1 98.19 49 TRP B CA 1
ATOM 6462 C C . TRP B 1 49 ? -17.953 -45.281 -24.531 1 98.19 49 TRP B C 1
ATOM 6464 O O . TRP B 1 49 ? -17.547 -45.812 -25.578 1 98.19 49 TRP B O 1
ATOM 6474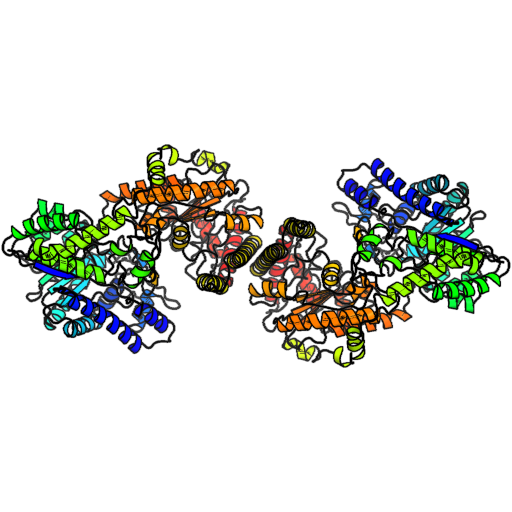 N N . ARG B 1 50 ? -19.016 -44.594 -24.438 1 97.94 50 ARG B N 1
ATOM 6475 C CA . ARG B 1 50 ? -19.938 -44.5 -25.578 1 97.94 50 ARG B CA 1
ATOM 6476 C C . ARG B 1 50 ? -19.281 -43.75 -26.75 1 97.94 50 ARG B C 1
ATOM 6478 O O . ARG B 1 50 ? -19.453 -44.156 -27.906 1 97.94 50 ARG B O 1
ATOM 6485 N N . VAL B 1 51 ? -18.594 -42.688 -26.438 1 97.69 51 VAL B N 1
ATOM 6486 C CA . VAL B 1 51 ? -17.969 -41.938 -27.516 1 97.69 51 VAL B CA 1
ATOM 6487 C C . VAL B 1 51 ? -16.906 -42.781 -28.203 1 97.69 51 VAL B C 1
ATOM 6489 O O . VAL B 1 51 ? -16.719 -42.688 -29.422 1 97.69 51 VAL B O 1
ATOM 6492 N N . GLN B 1 52 ? -16.172 -43.594 -27.484 1 97.94 52 GLN B N 1
ATOM 6493 C CA . GLN B 1 52 ? -15.203 -44.531 -28.078 1 97.94 52 GLN B CA 1
ATOM 6494 C C . GLN B 1 52 ? -15.891 -45.562 -28.969 1 97.94 52 GLN B C 1
ATOM 6496 O O . GLN B 1 52 ? -15.438 -45.812 -30.078 1 97.94 52 GLN B O 1
ATOM 6501 N N . LEU B 1 53 ? -17.031 -46.094 -28.516 1 97.44 53 LEU B N 1
ATOM 6502 C CA . LEU B 1 53 ? -17.812 -47.062 -29.281 1 97.44 53 LEU B CA 1
ATOM 6503 C C . LEU B 1 53 ? -18.359 -46.438 -30.562 1 97.44 53 LEU B C 1
ATOM 6505 O O . LEU B 1 53 ? -18.281 -47.031 -31.625 1 97.44 53 LEU B O 1
ATOM 6509 N N . ASP B 1 54 ? -18.875 -45.281 -30.344 1 96.81 54 ASP B N 1
ATOM 6510 C CA . ASP B 1 54 ? -19.484 -44.562 -31.469 1 96.81 54 ASP B CA 1
ATOM 6511 C C . ASP B 1 54 ? -18.453 -44.281 -32.562 1 96.81 54 ASP B C 1
ATOM 6513 O O . ASP B 1 54 ? -18.797 -44.125 -33.719 1 96.81 54 ASP B O 1
ATOM 6517 N N . ASN B 1 55 ? -17.188 -44.219 -32.188 1 96.5 55 ASN B N 1
ATOM 6518 C CA . ASN B 1 55 ? -16.125 -43.938 -33.156 1 96.5 55 ASN B CA 1
ATOM 6519 C C . ASN B 1 55 ? -15.516 -45.219 -33.688 1 96.5 55 ASN B C 1
ATOM 6521 O O . ASN B 1 55 ? -14.555 -45.156 -34.469 1 96.5 55 ASN B O 1
ATOM 6525 N N . GLY B 1 56 ? -15.977 -46.344 -33.219 1 95.69 56 GLY B N 1
ATOM 6526 C CA . GLY B 1 56 ? -15.609 -47.594 -33.844 1 95.69 56 GLY B CA 1
ATOM 6527 C C . GLY B 1 56 ? -14.477 -48.312 -33.156 1 95.69 56 GLY B C 1
ATOM 6528 O O . GLY B 1 56 ? -13.969 -49.312 -33.625 1 95.69 56 GLY B O 1
ATOM 6529 N N . VAL B 1 57 ? -14.078 -47.938 -31.984 1 97.62 57 VAL B N 1
ATOM 6530 C CA . VAL B 1 57 ? -12.961 -48.562 -31.266 1 97.62 57 VAL B CA 1
ATOM 6531 C C . VAL B 1 57 ? -13.266 -50 -30.969 1 97.62 57 VAL B C 1
ATOM 6533 O O . VAL B 1 57 ? -14.352 -50.344 -30.5 1 97.62 57 VAL B O 1
ATOM 6536 N N . SER B 1 58 ? -12.312 -50.844 -31.219 1 97.38 58 SER B N 1
ATOM 6537 C CA . SER B 1 58 ? -12.5 -52.281 -31.094 1 97.38 58 SER B CA 1
ATOM 6538 C C . SER B 1 58 ? -12.227 -52.75 -29.672 1 97.38 58 SER B C 1
ATOM 6540 O O . SER B 1 58 ? -12.891 -53.656 -29.172 1 97.38 58 SER B O 1
ATOM 6542 N N . ARG B 1 59 ? -11.273 -52.25 -29.047 1 97.56 59 ARG B N 1
ATOM 6543 C CA . ARG B 1 59 ? -10.859 -52.594 -27.688 1 97.56 59 ARG B CA 1
ATOM 6544 C C . ARG B 1 59 ? -10.875 -51.344 -26.797 1 97.56 59 ARG B C 1
ATOM 6546 O O . ARG B 1 59 ? -9.938 -50.562 -26.812 1 97.56 59 ARG B O 1
ATOM 6553 N N . VAL B 1 60 ? -11.891 -51.281 -25.969 1 98 60 VAL B N 1
ATOM 6554 C CA . VAL B 1 60 ? -12.07 -50.094 -25.109 1 98 60 VAL B CA 1
ATOM 6555 C C . VAL B 1 60 ? -11.43 -50.344 -23.75 1 98 60 VAL B C 1
ATOM 6557 O O . VAL B 1 60 ? -11.852 -51.219 -23 1 98 60 VAL B O 1
ATOM 6560 N N . GLY B 1 61 ? -10.367 -49.594 -23.469 1 97.31 61 GLY B N 1
ATOM 6561 C CA . GLY B 1 61 ? -9.781 -49.656 -22.141 1 97.31 61 GLY B CA 1
ATOM 6562 C C . GLY B 1 61 ? -10.695 -49.125 -21.062 1 97.31 61 GLY B C 1
ATOM 6563 O O . GLY B 1 61 ? -11.18 -48 -21.141 1 97.31 61 GLY B O 1
ATOM 6564 N N . VAL B 1 62 ? -10.945 -49.969 -20.047 1 97.56 62 VAL B N 1
ATOM 6565 C CA . VAL B 1 62 ? -11.82 -49.594 -18.938 1 97.56 62 VAL B CA 1
ATOM 6566 C C . VAL B 1 62 ? -11.102 -49.812 -17.609 1 97.56 62 VAL B C 1
ATOM 6568 O O . VAL B 1 62 ? -10.109 -50.531 -17.547 1 97.56 62 VAL B O 1
ATOM 6571 N N . GLY B 1 63 ? -11.438 -49.062 -16.656 1 95.31 63 GLY B N 1
ATOM 6572 C CA . GLY B 1 63 ? -10.898 -49.312 -15.328 1 95.31 63 GLY B CA 1
ATOM 6573 C C . GLY B 1 63 ? -9.867 -48.281 -14.906 1 95.31 63 GLY B C 1
ATOM 6574 O O . GLY B 1 63 ? -9.305 -48.375 -13.812 1 95.31 63 GLY B O 1
ATOM 6575 N N . MET B 1 64 ? -9.641 -47.312 -15.734 1 93.5 64 MET B N 1
ATOM 6576 C CA . MET B 1 64 ? -8.656 -46.281 -15.422 1 93.5 64 MET B CA 1
ATOM 6577 C C . MET B 1 64 ? -9.336 -45.031 -14.891 1 93.5 64 MET B C 1
ATOM 6579 O O . MET B 1 64 ? -8.664 -44.062 -14.5 1 93.5 64 MET B O 1
ATOM 6583 N N . PHE B 1 65 ? -10.617 -45 -14.844 1 94.94 65 PHE B N 1
ATOM 6584 C CA . PHE B 1 65 ? -11.359 -43.875 -14.289 1 94.94 65 PHE B CA 1
ATOM 6585 C C . PHE B 1 65 ? -11.125 -43.75 -12.789 1 94.94 65 PHE B C 1
ATOM 6587 O O . PHE B 1 65 ? -10.969 -44.75 -12.094 1 94.94 65 PHE B O 1
ATOM 6594 N N . SER B 1 66 ? -11.008 -42.562 -12.297 1 97 66 SER B N 1
ATOM 6595 C CA . SER B 1 66 ? -10.695 -42.344 -10.891 1 97 66 SER B CA 1
ATOM 6596 C C . SER B 1 66 ? -11.375 -41.094 -10.359 1 97 66 SER B C 1
ATOM 6598 O O . SER B 1 66 ? -11.555 -40.125 -11.102 1 97 66 SER B O 1
ATOM 6600 N N . LEU B 1 67 ? -11.695 -41.125 -9.078 1 96.69 67 LEU B N 1
ATOM 6601 C CA . LEU B 1 67 ? -12.227 -39.938 -8.43 1 96.69 67 LEU B CA 1
ATOM 6602 C C . LEU B 1 67 ? -11.102 -38.938 -8.109 1 96.69 67 LEU B C 1
ATOM 6604 O O . LEU B 1 67 ? -11.352 -37.75 -7.926 1 96.69 67 LEU B O 1
ATOM 6608 N N . TYR B 1 68 ? -9.906 -39.469 -8.047 1 96.19 68 TYR B N 1
ATOM 6609 C CA . TYR B 1 68 ? -8.805 -38.594 -7.676 1 96.19 68 TYR B CA 1
ATOM 6610 C C . TYR B 1 68 ? -7.535 -38.938 -8.438 1 96.19 68 TYR B C 1
ATOM 6612 O O . TYR B 1 68 ? -7.023 -38.156 -9.219 1 96.19 68 TYR B O 1
ATOM 6620 N N . ASP B 1 69 ? -7.043 -40.188 -8.281 1 96.31 69 ASP B N 1
ATOM 6621 C CA . ASP B 1 69 ? -5.793 -40.656 -8.875 1 96.31 69 ASP B CA 1
ATOM 6622 C C . ASP B 1 69 ? -5.793 -42.188 -9.016 1 96.31 69 ASP B C 1
ATOM 6624 O O . ASP B 1 69 ? -6.156 -42.906 -8.078 1 96.31 69 ASP B O 1
ATOM 6628 N N . HIS B 1 70 ? -5.402 -42.625 -10.156 1 97.19 70 HIS B N 1
ATOM 6629 C CA . HIS B 1 70 ? -5.473 -44.062 -10.43 1 97.19 70 HIS B CA 1
ATOM 6630 C C . HIS B 1 70 ? -4.441 -44.844 -9.609 1 97.19 70 HIS B C 1
ATOM 6632 O O . HIS B 1 70 ? -4.633 -46 -9.32 1 97.19 70 HIS B O 1
ATOM 6638 N N . VAL B 1 71 ? -3.293 -44.188 -9.25 1 97.75 71 VAL B N 1
ATOM 6639 C CA . VAL B 1 71 ? -2.332 -44.844 -8.391 1 97.75 71 VAL B CA 1
ATOM 6640 C C . VAL B 1 71 ? -2.895 -44.969 -6.973 1 97.75 71 VAL B C 1
ATOM 6642 O O . VAL B 1 71 ? -2.762 -46 -6.324 1 97.75 71 VAL B O 1
ATOM 6645 N N . LEU B 1 72 ? -3.479 -43.906 -6.523 1 97.06 72 LEU B N 1
ATOM 6646 C CA . LEU B 1 72 ? -4.156 -43.938 -5.234 1 97.06 72 LEU B CA 1
ATOM 6647 C C . LEU B 1 72 ? -5.238 -45 -5.203 1 97.06 72 LEU B C 1
ATOM 6649 O O . LEU B 1 72 ? -5.426 -45.656 -4.184 1 97.06 72 LEU B O 1
ATOM 6653 N N . ASP B 1 73 ? -6.004 -45.188 -6.266 1 97.75 73 ASP B N 1
ATOM 6654 C CA . ASP B 1 73 ? -7.02 -46.219 -6.367 1 97.75 73 ASP B CA 1
ATOM 6655 C C . ASP B 1 73 ? -6.426 -47.594 -6.066 1 97.75 73 ASP B C 1
ATOM 6657 O O . ASP B 1 73 ? -7.016 -48.375 -5.324 1 97.75 73 ASP B O 1
ATOM 6661 N N . TRP B 1 74 ? -5.312 -47.844 -6.625 1 97.81 74 TRP B N 1
ATOM 6662 C CA . TRP B 1 74 ? -4.703 -49.156 -6.449 1 97.81 74 TRP B CA 1
ATOM 6663 C C . TRP B 1 74 ? -4.156 -49.312 -5.035 1 97.81 74 TRP B C 1
ATOM 6665 O O . TRP B 1 74 ? -4.148 -50.406 -4.492 1 97.81 74 TRP B O 1
ATOM 6675 N N . THR B 1 75 ? -3.645 -48.188 -4.457 1 97.19 75 THR B N 1
ATOM 6676 C CA . THR B 1 75 ? -3.334 -48.219 -3.031 1 97.19 75 THR B CA 1
ATOM 6677 C C . THR B 1 75 ? -4.566 -48.625 -2.225 1 97.19 75 THR B C 1
ATOM 6679 O O . THR B 1 75 ? -4.473 -49.469 -1.309 1 97.19 75 THR B O 1
ATOM 6682 N N . TYR B 1 76 ? -5.645 -48.125 -2.588 1 96.25 76 TYR B N 1
ATOM 6683 C CA . TYR B 1 76 ? -6.914 -48.406 -1.927 1 96.25 76 TYR B CA 1
ATOM 6684 C C . TYR B 1 76 ? -7.367 -49.844 -2.209 1 96.25 76 TYR B C 1
ATOM 6686 O O . TYR B 1 76 ? -7.762 -50.562 -1.292 1 96.25 76 TYR B O 1
ATOM 6694 N N . TYR B 1 77 ? -7.332 -50.344 -3.516 1 96.94 77 TYR B N 1
ATOM 6695 C CA . TYR B 1 77 ? -7.762 -51.656 -3.926 1 96.94 77 TYR B CA 1
ATOM 6696 C C . TYR B 1 77 ? -6.957 -52.75 -3.205 1 96.94 77 TYR B C 1
ATOM 6698 O O . TYR B 1 77 ? -7.508 -53.781 -2.811 1 96.94 77 TYR B O 1
ATOM 6706 N N . LEU B 1 78 ? -5.66 -52.438 -3.021 1 96.94 78 LEU B N 1
ATOM 6707 C CA . LEU B 1 78 ? -4.754 -53.438 -2.48 1 96.94 78 LEU B CA 1
ATOM 6708 C C . LEU B 1 78 ? -4.727 -53.375 -0.956 1 96.94 78 LEU B C 1
ATOM 6710 O O . LEU B 1 78 ? -4.07 -54.188 -0.311 1 96.94 78 LEU B O 1
ATOM 6714 N N . GLY B 1 79 ? -5.438 -52.375 -0.36 1 94.75 79 GLY B N 1
ATOM 6715 C CA . GLY B 1 79 ? -5.504 -52.25 1.086 1 94.75 79 GLY B CA 1
ATOM 6716 C C . GLY B 1 79 ? -4.188 -51.812 1.706 1 94.75 79 GLY B C 1
ATOM 6717 O O . GLY B 1 79 ? -3.781 -52.344 2.74 1 94.75 79 GLY B O 1
ATOM 6718 N N . LEU B 1 80 ? -3.57 -50.875 1.076 1 95.5 80 LEU B N 1
ATOM 6719 C CA . LEU B 1 80 ? -2.215 -50.531 1.483 1 95.5 80 LEU B CA 1
ATOM 6720 C C . LEU B 1 80 ? -2.178 -49.125 2.076 1 95.5 80 LEU B C 1
ATOM 6722 O O . LEU B 1 80 ? -1.151 -48.438 2.012 1 95.5 80 LEU B O 1
ATOM 6726 N N . ALA B 1 81 ? -3.264 -48.656 2.621 1 94.62 81 ALA B N 1
ATOM 6727 C CA . ALA B 1 81 ? -3.293 -47.344 3.271 1 94.62 81 ALA B CA 1
ATOM 6728 C C . ALA B 1 81 ? -2.295 -47.312 4.426 1 94.62 81 ALA B C 1
ATOM 6730 O O . ALA B 1 81 ? -2.221 -48.219 5.238 1 94.62 81 ALA B O 1
ATOM 6731 N N . PRO B 1 82 ? -1.522 -46.25 4.473 1 93.31 82 PRO B N 1
ATOM 6732 C CA . PRO B 1 82 ? -0.613 -46.125 5.613 1 93.31 82 PRO B CA 1
ATOM 6733 C C . PRO B 1 82 ? -1.342 -46.125 6.953 1 93.31 82 PRO B C 1
ATOM 6735 O O . PRO B 1 82 ? -2.535 -45.812 7.016 1 93.31 82 PRO B O 1
ATOM 6738 N N . GLU B 1 83 ? -0.614 -46.344 8.031 1 92.12 83 GLU B N 1
ATOM 6739 C CA . GLU B 1 83 ? -1.165 -46.531 9.367 1 92.12 83 GLU B CA 1
ATOM 6740 C C . GLU B 1 83 ? -1.959 -45.312 9.812 1 92.12 83 GLU B C 1
ATOM 6742 O O . GLU B 1 83 ? -3.016 -45.438 10.438 1 92.12 83 GLU B O 1
ATOM 6747 N N . ARG B 1 84 ? -1.485 -44.125 9.531 1 90.06 84 ARG B N 1
ATOM 6748 C CA . ARG B 1 84 ? -2.096 -42.906 10.031 1 90.06 84 ARG B CA 1
ATOM 6749 C C . ARG B 1 84 ? -3.496 -42.719 9.453 1 90.06 84 ARG B C 1
ATOM 6751 O O . ARG B 1 84 ? -4.293 -41.938 9.984 1 90.06 84 ARG B O 1
ATOM 6758 N N . PHE B 1 85 ? -3.816 -43.531 8.406 1 93.12 85 PHE B N 1
ATOM 6759 C CA . PHE B 1 85 ? -5.133 -43.406 7.793 1 93.12 85 PHE B CA 1
ATOM 6760 C C . PHE B 1 85 ? -6.031 -44.562 8.18 1 93.12 85 PHE B C 1
ATOM 6762 O O . PHE B 1 85 ? -7.219 -44.594 7.832 1 93.12 85 PHE B O 1
ATOM 6769 N N . GLN B 1 86 ? -5.551 -45.562 8.859 1 89.75 86 GLN B N 1
ATOM 6770 C CA . GLN B 1 86 ? -6.258 -46.812 9.086 1 89.75 86 GLN B CA 1
ATOM 6771 C C . GLN B 1 86 ? -7.379 -46.625 10.109 1 89.75 86 GLN B C 1
ATOM 6773 O O . GLN B 1 86 ? -8.305 -47.438 10.18 1 89.75 86 GLN B O 1
ATOM 6778 N N . LYS B 1 87 ? -7.305 -45.562 10.852 1 90.31 87 LYS B N 1
ATOM 6779 C CA . LYS B 1 87 ? -8.344 -45.281 11.836 1 90.31 87 LYS B CA 1
ATOM 6780 C C . LYS B 1 87 ? -9.57 -44.656 11.18 1 90.31 87 LYS B C 1
ATOM 6782 O O . LYS B 1 87 ? -10.641 -44.594 11.781 1 90.31 87 LYS B O 1
ATOM 6787 N N . LEU B 1 88 ? -9.453 -44.25 10.039 1 92.12 88 LEU B N 1
ATOM 6788 C CA . LEU B 1 88 ? -10.555 -43.594 9.328 1 92.12 88 LEU B CA 1
ATOM 6789 C C . LEU B 1 88 ? -11.484 -44.656 8.711 1 92.12 88 LEU B C 1
ATOM 6791 O O . LEU B 1 88 ? -11.039 -45.719 8.344 1 92.12 88 LEU B O 1
ATOM 6795 N N . PRO B 1 89 ? -12.805 -44.344 8.68 1 91.31 89 PRO B N 1
ATOM 6796 C CA . PRO B 1 89 ? -13.719 -45.281 8.016 1 91.31 89 PRO B CA 1
ATOM 6797 C C . PRO B 1 89 ? -13.312 -45.594 6.578 1 91.31 89 PRO B C 1
ATOM 6799 O O . PRO B 1 89 ? -13.047 -44.688 5.793 1 91.31 89 PRO B O 1
ATOM 6802 N N . VAL B 1 90 ? -13.305 -46.938 6.254 1 89.69 90 VAL B N 1
ATOM 6803 C CA . VAL B 1 90 ? -12.984 -47.375 4.898 1 89.69 90 VAL B CA 1
ATOM 6804 C C . VAL B 1 90 ? -14.031 -46.844 3.924 1 89.69 90 VAL B C 1
ATOM 6806 O O . VAL B 1 90 ? -15.227 -46.844 4.23 1 89.69 90 VAL B O 1
ATOM 6809 N N . GLY B 1 91 ? -13.586 -46.406 2.82 1 92.31 91 GLY B N 1
ATOM 6810 C CA . GLY B 1 91 ? -14.438 -45.75 1.841 1 92.31 91 GLY B CA 1
ATOM 6811 C C . GLY B 1 91 ? -13.891 -44.438 1.382 1 92.31 91 GLY B C 1
ATOM 6812 O O . GLY B 1 91 ? -12.672 -44.219 1.392 1 92.31 91 GLY B O 1
ATOM 6813 N N . LEU B 1 92 ? -14.844 -43.531 1.01 1 94.75 92 LEU B N 1
ATOM 6814 C CA . LEU B 1 92 ? -14.43 -42.25 0.445 1 94.75 92 LEU B CA 1
ATOM 6815 C C . LEU B 1 92 ? -13.734 -41.375 1.497 1 94.75 92 LEU B C 1
ATOM 6817 O O . LEU B 1 92 ? -12.867 -40.594 1.17 1 94.75 92 LEU B O 1
ATOM 6821 N N . SER B 1 93 ? -14.086 -41.625 2.754 1 93.75 93 SER B N 1
ATOM 6822 C CA . SER B 1 93 ? -13.461 -40.875 3.832 1 93.75 93 SER B CA 1
ATOM 6823 C C . SER B 1 93 ? -11.961 -41.156 3.904 1 93.75 93 SER B C 1
ATOM 6825 O O . SER B 1 93 ? -11.156 -40.219 3.922 1 93.75 93 SER B O 1
ATOM 6827 N N . GLN B 1 94 ? -11.641 -42.375 3.916 1 94.31 94 GLN B N 1
ATOM 6828 C CA . GLN B 1 94 ? -10.234 -42.75 3.949 1 94.31 94 GLN B CA 1
ATOM 6829 C C . GLN B 1 94 ? -9.539 -42.406 2.641 1 94.31 94 GLN B C 1
ATOM 6831 O O . GLN B 1 94 ? -8.398 -41.938 2.645 1 94.31 94 GLN B O 1
ATOM 6836 N N . TYR B 1 95 ? -10.266 -42.625 1.596 1 95.5 95 TYR B N 1
ATOM 6837 C CA . TYR B 1 95 ? -9.727 -42.406 0.261 1 95.5 95 TYR B CA 1
ATOM 6838 C C . TYR B 1 95 ? -9.312 -40.938 0.097 1 95.5 95 TYR B C 1
ATOM 6840 O O . TYR B 1 95 ? -8.164 -40.656 -0.263 1 95.5 95 TYR B O 1
ATOM 6848 N N . PHE B 1 96 ? -10.188 -39.969 0.431 1 95 96 PHE B N 1
ATOM 6849 C CA . PHE B 1 96 ? -9.914 -38.562 0.235 1 95 96 PHE B CA 1
ATOM 6850 C C . PHE B 1 96 ? -9 -38.031 1.332 1 95 96 PHE B C 1
ATOM 6852 O O . PHE B 1 96 ? -8.289 -37.031 1.131 1 95 96 PHE B O 1
ATOM 6859 N N . ALA B 1 97 ? -8.969 -38.688 2.484 1 92.38 97 ALA B N 1
ATOM 6860 C CA . ALA B 1 97 ? -8 -38.312 3.512 1 92.38 97 ALA B CA 1
ATOM 6861 C C . ALA B 1 97 ? -6.574 -38.562 3.033 1 92.38 97 ALA B C 1
ATOM 6863 O O . ALA B 1 97 ? -5.672 -37.75 3.301 1 92.38 97 ALA B O 1
ATOM 6864 N N . MET B 1 98 ? -6.402 -39.625 2.328 1 92.19 98 MET B N 1
ATOM 6865 C CA . MET B 1 98 ? -5.082 -39.938 1.781 1 92.19 98 MET B CA 1
ATOM 6866 C C . MET B 1 98 ? -4.688 -38.906 0.718 1 92.19 98 MET B C 1
ATOM 6868 O O . MET B 1 98 ? -3.52 -38.531 0.618 1 92.19 98 MET B O 1
ATOM 6872 N N . ALA B 1 99 ? -5.707 -38.5 -0.004 1 92.25 99 ALA B N 1
ATOM 6873 C CA . ALA B 1 99 ? -5.453 -37.594 -1.14 1 92.25 99 ALA B CA 1
ATOM 6874 C C . ALA B 1 99 ? -5.273 -36.156 -0.683 1 92.25 99 ALA B C 1
ATOM 6876 O O . ALA B 1 99 ? -4.449 -35.438 -1.23 1 92.25 99 ALA B O 1
ATOM 6877 N N . ARG B 1 100 ? -6.113 -35.719 0.36 1 86.88 100 ARG B N 1
ATOM 6878 C CA . ARG B 1 100 ? -6.234 -34.281 0.657 1 86.88 100 ARG B CA 1
ATOM 6879 C C . ARG B 1 100 ? -5.844 -34 2.102 1 86.88 100 ARG B C 1
ATOM 6881 O O . ARG B 1 100 ? -5.672 -32.844 2.48 1 86.88 100 ARG B O 1
ATOM 6888 N N . GLY B 1 101 ? -5.629 -35.031 2.871 1 81.19 101 GLY B N 1
ATOM 6889 C CA . GLY B 1 101 ? -5.363 -34.844 4.289 1 81.19 101 GLY B CA 1
ATOM 6890 C C . GLY B 1 101 ? -6.598 -34.469 5.082 1 81.19 101 GLY B C 1
ATOM 6891 O O . GLY B 1 101 ? -7.617 -34.062 4.504 1 81.19 101 GLY B O 1
ATOM 6892 N N . VAL B 1 102 ? -6.609 -34.656 6.352 1 80 102 VAL B N 1
ATOM 6893 C CA . VAL B 1 102 ? -7.609 -34.188 7.309 1 80 102 VAL B CA 1
ATOM 6894 C C . VAL B 1 102 ? -6.922 -33.594 8.531 1 80 102 VAL B C 1
ATOM 6896 O O . VAL B 1 102 ? -5.695 -33.625 8.641 1 80 102 VAL B O 1
ATOM 6899 N N . ASP B 1 103 ? -7.59 -32.938 9.344 1 69.5 103 ASP B N 1
ATOM 6900 C CA . ASP B 1 103 ? -7.004 -32.25 10.5 1 69.5 103 ASP B CA 1
ATOM 6901 C C . ASP B 1 103 ? -6.121 -33.219 11.305 1 69.5 103 ASP B C 1
ATOM 6903 O O . ASP B 1 103 ? -6.574 -34.281 11.727 1 69.5 103 ASP B O 1
ATOM 6907 N N . GLY B 1 104 ? -4.93 -32.906 11.359 1 66.25 104 GLY B N 1
ATOM 6908 C CA . GLY B 1 104 ? -3.99 -33.688 12.164 1 66.25 104 GLY B CA 1
ATOM 6909 C C . GLY B 1 104 ? -3.354 -34.812 11.398 1 66.25 104 GLY B C 1
ATOM 6910 O O . GLY B 1 104 ? -2.418 -35.469 11.883 1 66.25 104 G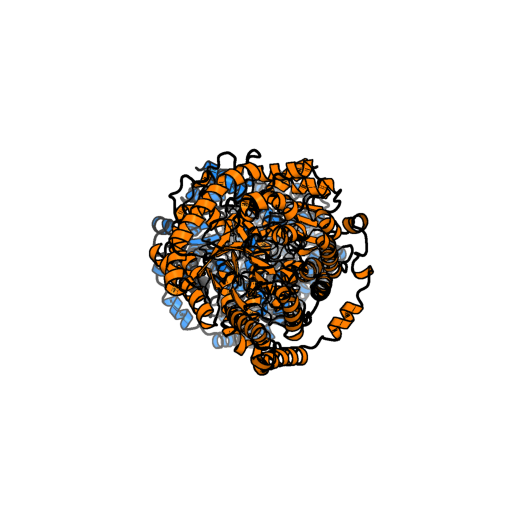LY B O 1
ATOM 6911 N N . ILE B 1 105 ? -3.836 -35.156 10.227 1 80.19 105 ILE B N 1
ATOM 6912 C CA . ILE B 1 105 ? -3.312 -36.25 9.422 1 80.19 105 ILE B CA 1
ATOM 6913 C C . ILE B 1 105 ? -2.936 -35.75 8.031 1 80.19 105 ILE B C 1
ATOM 6915 O O . ILE B 1 105 ? -3.809 -35.5 7.199 1 80.19 105 ILE B O 1
ATOM 6919 N N . PRO B 1 106 ? -1.629 -35.656 7.699 1 79.81 106 PRO B N 1
ATOM 6920 C CA . PRO B 1 106 ? -1.201 -35.125 6.395 1 79.81 106 PRO B CA 1
ATOM 6921 C C . PRO B 1 106 ? -1.497 -36.094 5.25 1 79.81 106 PRO B C 1
ATOM 6923 O O . PRO B 1 106 ? -1.391 -37.312 5.422 1 79.81 106 PRO B O 1
ATOM 6926 N N . ALA B 1 107 ? -1.793 -35.625 4.121 1 82.12 107 ALA B N 1
ATOM 6927 C CA . ALA B 1 107 ? -2.047 -36.375 2.898 1 82.12 107 ALA B CA 1
ATOM 6928 C C . ALA B 1 107 ? -0.797 -37.156 2.449 1 82.12 107 ALA B C 1
ATOM 6930 O O . ALA B 1 107 ? 0.293 -36.938 2.982 1 82.12 107 ALA B O 1
ATOM 6931 N N . LEU B 1 108 ? -0.956 -38.031 1.471 1 85.94 108 LEU B N 1
ATOM 6932 C CA . LEU B 1 108 ? 0.169 -38.688 0.805 1 85.94 108 LEU B CA 1
ATOM 6933 C C . LEU B 1 108 ? 0.977 -37.656 -0.006 1 85.94 108 LEU B C 1
ATOM 6935 O O . LEU B 1 108 ? 0.457 -36.625 -0.396 1 85.94 108 LEU B O 1
ATOM 6939 N N . ASP B 1 109 ? 2.242 -38.062 -0.261 1 80.69 109 ASP B N 1
ATOM 6940 C CA . ASP B 1 109 ? 3.072 -37.25 -1.146 1 80.69 109 ASP B CA 1
ATOM 6941 C C . ASP B 1 109 ? 2.562 -37.312 -2.586 1 80.69 109 ASP B C 1
ATOM 6943 O O . ASP B 1 109 ? 1.895 -38.281 -2.971 1 80.69 109 ASP B O 1
ATOM 6947 N N . MET B 1 110 ? 2.766 -36.344 -3.275 1 83.25 110 MET B N 1
ATOM 6948 C CA . MET B 1 110 ? 2.426 -36.25 -4.691 1 83.25 110 MET B CA 1
ATOM 6949 C C . MET B 1 110 ? 3.67 -36 -5.535 1 83.25 110 MET B C 1
ATOM 6951 O O . MET B 1 110 ? 4.527 -35.219 -5.156 1 83.25 110 MET B O 1
ATOM 6955 N N . THR B 1 111 ? 3.838 -36.688 -6.605 1 85.12 111 THR B N 1
ATOM 6956 C CA . THR B 1 111 ? 4.934 -36.469 -7.543 1 85.12 111 THR B CA 1
ATOM 6957 C C . THR B 1 111 ? 4.465 -36.688 -8.984 1 85.12 111 THR B C 1
ATOM 6959 O O . THR B 1 111 ? 3.332 -37.094 -9.219 1 85.12 111 THR B O 1
ATOM 6962 N N . LYS B 1 112 ? 5.219 -36.406 -9.938 1 89.12 112 LYS B N 1
ATOM 6963 C CA . LYS B 1 112 ? 4.855 -36.438 -11.352 1 89.12 112 LYS B CA 1
ATOM 6964 C C . LYS B 1 112 ? 4.656 -37.875 -11.82 1 89.12 112 LYS B C 1
ATOM 6966 O O . LYS B 1 112 ? 5.391 -38.781 -11.414 1 89.12 112 LYS B O 1
ATOM 6971 N N . TRP B 1 113 ? 3.633 -38.062 -12.602 1 94.12 113 TRP B N 1
ATOM 6972 C CA . TRP B 1 113 ? 3.461 -39.281 -13.375 1 94.12 113 TRP B CA 1
ATOM 6973 C C . TRP B 1 113 ? 4.434 -39.344 -14.547 1 94.12 113 TRP B C 1
ATOM 6975 O O . TRP B 1 113 ? 4.125 -38.844 -15.641 1 94.12 113 TRP B O 1
ATOM 6985 N N . PHE B 1 114 ? 5.637 -39.844 -14.195 1 92.5 114 PHE B N 1
ATOM 6986 C CA . PHE B 1 114 ? 6.742 -39.906 -15.141 1 92.5 114 PHE B CA 1
ATOM 6987 C C . PHE B 1 114 ? 7.098 -38.531 -15.672 1 92.5 114 PHE B C 1
ATOM 6989 O O . PHE B 1 114 ? 7.379 -37.625 -14.891 1 92.5 114 PHE B O 1
ATOM 6996 N N . ASP B 1 115 ? 7.207 -38.375 -16.984 1 91.06 115 ASP B N 1
ATOM 6997 C CA . ASP B 1 115 ? 7.633 -37.062 -17.469 1 91.06 115 ASP B CA 1
ATOM 6998 C C . ASP B 1 115 ? 6.449 -36.25 -18.031 1 91.06 115 ASP B C 1
ATOM 7000 O O . ASP B 1 115 ? 6.609 -35.438 -18.938 1 91.06 115 ASP B O 1
ATOM 7004 N N . THR B 1 116 ? 5.191 -36.594 -17.438 1 93.31 116 THR B N 1
ATOM 7005 C CA . THR B 1 116 ? 4 -35.812 -17.781 1 93.31 116 THR B CA 1
ATOM 7006 C C . THR B 1 116 ? 3.75 -34.719 -16.766 1 93.31 116 THR B C 1
ATOM 7008 O O . THR B 1 116 ? 4.473 -34.594 -15.773 1 93.31 116 THR B O 1
ATOM 7011 N N . ASN B 1 117 ? 2.73 -33.906 -17.047 1 90.88 117 ASN B N 1
ATOM 7012 C CA . ASN B 1 117 ? 2.367 -32.844 -16.109 1 90.88 117 ASN B CA 1
ATOM 7013 C C . ASN B 1 117 ? 1.297 -33.312 -15.125 1 90.88 117 ASN B C 1
ATOM 7015 O O . ASN B 1 117 ? 0.754 -32.5 -14.359 1 90.88 117 ASN B O 1
ATOM 7019 N N . TYR B 1 118 ? 1.029 -34.562 -15.164 1 93.38 118 TYR B N 1
ATOM 7020 C CA . TYR B 1 118 ? 0.113 -35.188 -14.195 1 93.38 118 TYR B CA 1
ATOM 7021 C C . TYR B 1 118 ? 0.857 -35.625 -12.945 1 93.38 118 TYR B C 1
ATOM 7023 O O . TYR B 1 118 ? 1.992 -36.094 -13.031 1 93.38 118 TYR B O 1
ATOM 7031 N N . HIS B 1 119 ? 0.234 -35.438 -11.797 1 91.56 119 HIS B N 1
ATOM 7032 C CA . HIS B 1 119 ? 0.788 -35.875 -10.523 1 91.56 119 HIS B CA 1
ATOM 7033 C C . HIS B 1 119 ? -0.013 -37.062 -9.969 1 91.56 119 HIS B C 1
ATOM 7035 O O . HIS B 1 119 ? -1.242 -37.062 -10.062 1 91.56 119 HIS B O 1
ATOM 7041 N N . TYR B 1 120 ? 0.686 -37.969 -9.422 1 94.12 120 TYR B N 1
ATOM 7042 C CA . TYR B 1 120 ? 0.019 -39.094 -8.75 1 94.12 120 TYR B CA 1
ATOM 7043 C C . TYR B 1 120 ? 0.321 -39.062 -7.258 1 94.12 120 TYR B C 1
ATOM 7045 O O . TYR B 1 120 ? 1.267 -38.438 -6.812 1 94.12 120 TYR B 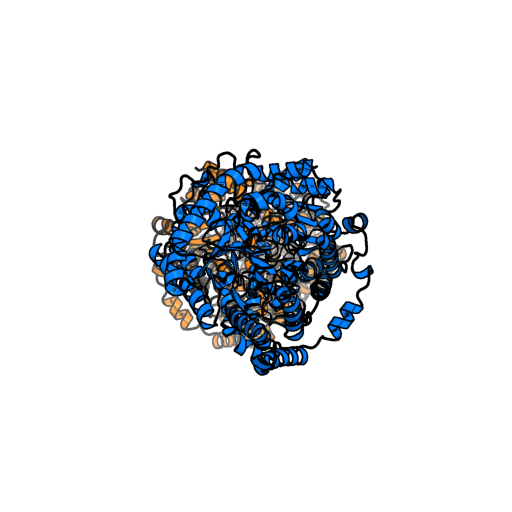O 1
ATOM 7053 N N . GLU B 1 121 ? -0.523 -39.75 -6.484 1 93.06 121 GLU B N 1
ATOM 7054 C CA . GLU B 1 121 ? -0.297 -39.938 -5.055 1 93.06 121 GLU B CA 1
ATOM 7055 C C . GLU B 1 121 ? 0.674 -41.094 -4.785 1 93.06 121 GLU B C 1
ATOM 7057 O O . GLU B 1 121 ? 0.397 -42.219 -5.141 1 93.06 121 GLU B O 1
ATOM 7062 N N . VAL B 1 122 ? 1.748 -40.781 -4.102 1 93.12 122 VAL B N 1
ATOM 7063 C CA . VAL B 1 122 ? 2.82 -41.75 -3.918 1 93.12 122 VAL B CA 1
ATOM 7064 C C . VAL B 1 122 ? 2.412 -42.781 -2.865 1 93.12 122 VAL B C 1
ATOM 7066 O O . VAL B 1 122 ? 2.121 -42.406 -1.721 1 93.12 122 VAL B O 1
ATOM 7069 N N . PRO B 1 123 ? 2.416 -44.094 -3.26 1 95.38 123 PRO B N 1
ATOM 7070 C CA . PRO B 1 123 ? 2.182 -45.094 -2.221 1 95.38 123 PRO B CA 1
ATOM 7071 C C . PRO B 1 123 ? 3.281 -45.094 -1.16 1 95.38 123 PRO B C 1
ATOM 7073 O O . PRO B 1 123 ? 4.465 -45.031 -1.494 1 95.38 123 PRO B O 1
ATOM 7076 N N . GLU B 1 124 ? 2.895 -45.125 0.065 1 93.44 124 GLU B N 1
ATOM 7077 C CA . GLU B 1 124 ? 3.816 -45.219 1.19 1 93.44 124 GLU B CA 1
ATOM 7078 C C . GLU B 1 124 ? 3.713 -46.594 1.85 1 93.44 124 GLU B C 1
ATOM 7080 O O . GLU B 1 124 ? 2.707 -46.906 2.492 1 93.44 124 GLU B O 1
ATOM 7085 N N . LEU B 1 125 ? 4.758 -47.344 1.688 1 94.75 125 LEU B N 1
ATOM 7086 C CA . LEU B 1 125 ? 4.723 -48.75 2.121 1 94.75 125 LEU B CA 1
ATOM 7087 C C . LEU B 1 125 ? 5.73 -49 3.236 1 94.75 125 LEU B C 1
ATOM 7089 O O . LEU B 1 125 ? 6.82 -48.406 3.236 1 94.75 125 LEU B O 1
ATOM 7093 N N . SER B 1 126 ? 5.367 -49.719 4.219 1 91.75 126 SER B N 1
ATOM 7094 C CA . SER B 1 126 ? 6.223 -50.094 5.348 1 91.75 126 SER B CA 1
ATOM 7095 C C . SER B 1 126 ? 6.168 -51.594 5.629 1 91.75 126 SER B C 1
ATOM 7097 O O . SER B 1 126 ? 5.406 -52.312 4.992 1 91.75 126 SER B O 1
ATOM 7099 N N . ALA B 1 127 ? 6.98 -52 6.617 1 87.25 127 ALA B N 1
ATOM 7100 C CA . ALA B 1 127 ? 7 -53.406 7.016 1 87.25 127 ALA B CA 1
ATOM 7101 C C . ALA B 1 127 ? 5.68 -53.812 7.668 1 87.25 127 ALA B C 1
ATOM 7103 O O . ALA B 1 127 ? 5.316 -55 7.672 1 87.25 127 ALA B O 1
ATOM 7104 N N . ASN B 1 128 ? 5.035 -52.875 8.18 1 85.25 128 ASN B N 1
ATOM 7105 C CA . ASN B 1 128 ? 3.764 -53.156 8.852 1 85.25 128 ASN B CA 1
ATOM 7106 C C . ASN B 1 128 ? 2.602 -53.156 7.859 1 85.25 128 ASN B C 1
ATOM 7108 O O . ASN B 1 128 ? 1.459 -53.406 8.242 1 85.25 128 ASN B O 1
ATOM 7112 N N . THR B 1 129 ? 2.93 -52.906 6.637 1 81.69 129 THR B N 1
ATOM 7113 C CA . THR B 1 129 ? 1.904 -52.906 5.598 1 81.69 129 THR B CA 1
ATOM 7114 C C . THR B 1 129 ? 1.417 -54.344 5.32 1 81.69 129 THR B C 1
ATOM 7116 O O . THR B 1 129 ? 2.215 -55.219 5.016 1 81.69 129 THR B O 1
ATOM 7119 N N . LYS B 1 130 ? 0.185 -54.656 5.621 1 86.75 130 LYS B N 1
ATOM 7120 C CA . LYS B 1 130 ? -0.428 -55.938 5.324 1 86.75 130 LYS B CA 1
ATOM 7121 C C . LYS B 1 130 ? -1.515 -55.812 4.262 1 86.75 130 LYS B C 1
ATOM 7123 O O . LYS B 1 130 ? -2.666 -55.5 4.578 1 86.75 130 LYS B O 1
ATOM 7128 N N . PRO B 1 131 ? -1.136 -56.219 2.973 1 90.38 131 PRO B N 1
ATOM 7129 C CA . PRO B 1 131 ? -2.104 -56.031 1.889 1 90.38 131 PRO B CA 1
ATOM 7130 C C . PRO B 1 131 ? -3.371 -56.875 2.084 1 90.38 131 PRO B C 1
ATOM 7132 O O . PRO B 1 131 ? -3.293 -58.031 2.426 1 90.38 131 PRO B O 1
ATOM 7135 N N . LYS B 1 132 ? -4.438 -56.281 2.107 1 90.25 132 LYS B N 1
ATOM 7136 C CA . LYS B 1 132 ? -5.758 -56.875 2.105 1 90.25 132 LYS B CA 1
ATOM 7137 C C . LYS B 1 132 ? -6.652 -56.281 1.03 1 90.25 132 LYS B C 1
ATOM 7139 O O . LYS B 1 132 ? -7.312 -55.25 1.268 1 90.25 132 LYS B O 1
ATOM 7144 N N . ALA B 1 133 ? -6.812 -57.062 -0.05 1 92.44 133 ALA B N 1
ATOM 7145 C CA . ALA B 1 133 ? -7.398 -56.469 -1.256 1 92.44 133 ALA B CA 1
ATOM 7146 C C . ALA B 1 133 ? -8.906 -56.312 -1.114 1 92.44 133 ALA B C 1
ATOM 7148 O O . ALA B 1 133 ? -9.562 -57.125 -0.455 1 92.44 133 ALA B O 1
ATOM 7149 N N . ASN B 1 134 ? -9.43 -55.281 -1.479 1 92.69 134 ASN B N 1
ATOM 7150 C CA . ASN B 1 134 ? -10.836 -55.031 -1.774 1 92.69 134 ASN B CA 1
ATOM 7151 C C . ASN B 1 134 ? -11.016 -54.406 -3.15 1 92.69 134 ASN B C 1
ATOM 7153 O O . ASN B 1 134 ? -10.867 -53.188 -3.307 1 92.69 134 ASN B O 1
ATOM 7157 N N . PHE B 1 135 ? -11.438 -55.312 -4.137 1 96.06 135 PHE B N 1
ATOM 7158 C CA . PHE B 1 135 ? -11.539 -54.875 -5.523 1 96.06 135 PHE B CA 1
ATOM 7159 C C . PHE B 1 135 ? -12.984 -54.531 -5.879 1 96.06 135 PHE B C 1
ATOM 7161 O O . PHE B 1 135 ? -13.336 -54.438 -7.059 1 96.06 135 PHE B O 1
ATOM 7168 N N . ASP B 1 136 ? -13.828 -54.344 -4.898 1 94.62 136 ASP B N 1
ATOM 7169 C CA . ASP B 1 136 ? -15.266 -54.219 -5.145 1 94.62 136 ASP B CA 1
ATOM 7170 C C . ASP B 1 136 ? -15.57 -53.031 -6.062 1 94.62 136 ASP B C 1
ATOM 7172 O O . ASP B 1 136 ? -16.328 -53.188 -7.027 1 94.62 136 ASP B O 1
ATOM 7176 N N . SER B 1 137 ? -15.031 -51.969 -5.738 1 94.88 137 SER B N 1
ATOM 7177 C CA . SER B 1 137 ? -15.32 -50.781 -6.535 1 94.88 137 SER B CA 1
ATOM 7178 C C . SER B 1 137 ? -14.773 -50.906 -7.953 1 94.88 137 SER B C 1
ATOM 7180 O O . SER B 1 137 ? -15.406 -50.469 -8.914 1 94.88 137 SER B O 1
ATOM 7182 N N . TYR B 1 138 ? -13.602 -51.5 -8.102 1 96.69 138 TYR B N 1
ATOM 7183 C CA . TYR B 1 138 ? -13.016 -51.75 -9.414 1 96.69 138 TYR B CA 1
ATOM 7184 C C . TYR B 1 138 ? -13.898 -52.688 -10.227 1 96.69 138 TYR B C 1
ATOM 7186 O O . TYR B 1 138 ? -14.211 -52.406 -11.383 1 96.69 138 TYR B O 1
ATOM 7194 N N . LEU B 1 139 ? -14.336 -53.75 -9.609 1 97.94 139 LEU B N 1
ATOM 7195 C CA . LEU B 1 139 ? -15.156 -54.75 -10.281 1 97.94 139 LEU B CA 1
ATOM 7196 C C . LEU B 1 139 ? -16.531 -54.188 -10.633 1 97.94 139 LEU B C 1
ATOM 7198 O O . LEU B 1 139 ? -17.094 -54.531 -11.672 1 97.94 139 LEU B O 1
ATOM 7202 N N . ALA B 1 140 ? -17 -53.344 -9.75 1 96.81 140 ALA B N 1
ATOM 7203 C CA . ALA B 1 140 ? -18.266 -52.688 -10.047 1 96.81 140 ALA B CA 1
ATOM 7204 C C . ALA B 1 140 ? -18.156 -51.812 -11.305 1 96.81 140 ALA B C 1
ATOM 7206 O O . ALA B 1 140 ? -19.094 -51.75 -12.102 1 96.81 140 ALA B O 1
ATOM 7207 N N . GLY B 1 141 ? -17.062 -51.188 -11.445 1 96.56 141 GLY B N 1
ATOM 7208 C CA . GLY B 1 141 ? -16.812 -50.406 -12.648 1 96.56 141 GLY B CA 1
ATOM 7209 C C . GLY B 1 141 ? -16.734 -51.25 -13.898 1 96.56 141 GLY B C 1
ATOM 7210 O O . GLY B 1 141 ? -17.297 -50.906 -14.945 1 96.56 141 GLY B O 1
ATOM 7211 N N . ILE B 1 142 ? -16.094 -52.375 -13.789 1 98.12 142 ILE B N 1
ATOM 7212 C CA . ILE B 1 142 ? -15.969 -53.281 -14.914 1 98.12 142 ILE B CA 1
ATOM 7213 C C . ILE B 1 142 ? -17.344 -53.844 -15.297 1 98.12 142 ILE B C 1
ATOM 7215 O O . ILE B 1 142 ? -17.656 -53.969 -16.484 1 98.12 142 ILE B O 1
ATOM 7219 N N . GLN B 1 143 ? -18.094 -54.094 -14.289 1 97.75 143 GLN B N 1
ATOM 7220 C CA . GLN B 1 143 ? -19.438 -54.594 -14.547 1 97.75 143 GLN B CA 1
ATOM 7221 C C . GLN B 1 143 ? -20.266 -53.562 -15.305 1 97.75 143 GLN B C 1
ATOM 7223 O O . GLN B 1 143 ? -21 -53.906 -16.234 1 97.75 143 GLN B O 1
ATOM 7228 N N . ARG B 1 144 ? -20.172 -52.344 -14.922 1 97.56 144 ARG B N 1
ATOM 7229 C CA . ARG B 1 144 ? -20.859 -51.281 -15.656 1 97.56 144 ARG B CA 1
ATOM 7230 C C . ARG B 1 144 ? -20.359 -51.188 -17.094 1 97.56 144 ARG B C 1
ATOM 7232 O O . ARG B 1 144 ? -21.141 -50.969 -18.016 1 97.56 144 ARG B O 1
ATOM 7239 N N . ALA B 1 145 ? -19.062 -51.344 -17.266 1 98.06 145 ALA B N 1
ATOM 7240 C CA . ALA B 1 145 ? -18.484 -51.312 -18.594 1 98.06 145 ALA B CA 1
ATOM 7241 C C . ALA B 1 145 ? -19 -52.438 -19.469 1 98.06 145 ALA B C 1
ATOM 7243 O O . ALA B 1 145 ? -19.312 -52.25 -20.656 1 98.06 145 ALA B O 1
ATOM 7244 N N . LEU B 1 146 ? -19.125 -53.625 -18.875 1 97.88 146 LEU B N 1
ATOM 7245 C CA . LEU B 1 146 ? -19.641 -54.781 -19.609 1 97.88 146 LEU B CA 1
ATOM 7246 C C . LEU B 1 146 ? -21.062 -54.5 -20.078 1 97.88 146 LEU B C 1
ATOM 7248 O O . LEU B 1 146 ? -21.438 -54.906 -21.188 1 97.88 146 LEU B O 1
ATOM 7252 N N . ALA B 1 147 ? -21.766 -53.812 -19.297 1 97.25 147 ALA B N 1
ATOM 7253 C CA . ALA B 1 147 ? -23.141 -53.5 -19.641 1 97.25 147 ALA B CA 1
ATOM 7254 C C . ALA B 1 147 ? -23.219 -52.469 -20.75 1 97.25 147 ALA B C 1
ATOM 7256 O O . ALA B 1 147 ? -24.109 -52.531 -21.609 1 97.25 147 ALA B O 1
ATOM 7257 N N . VAL B 1 148 ? -22.312 -51.562 -20.844 1 97.06 148 VAL B N 1
ATOM 7258 C CA . VAL B 1 148 ? -22.359 -50.469 -21.797 1 97.06 148 VAL B CA 1
ATOM 7259 C C . VAL B 1 148 ? -21.562 -50.812 -23.047 1 97.06 148 VAL B C 1
ATOM 7261 O O . VAL B 1 148 ? -22.031 -50.594 -24.172 1 97.06 148 VAL B O 1
ATOM 7264 N N . VAL B 1 149 ? -20.344 -51.344 -22.938 1 96.94 149 VAL B N 1
ATOM 7265 C CA . VAL B 1 149 ? -19.391 -51.531 -24.016 1 96.94 149 VAL B CA 1
ATOM 7266 C C . VAL B 1 149 ? -19.625 -52.906 -24.641 1 96.94 149 VAL B C 1
ATOM 7268 O O . VAL B 1 149 ? -19.438 -53.094 -25.844 1 96.94 149 VAL B O 1
ATOM 7271 N N . GLY B 1 150 ? -20.047 -53.906 -23.812 1 95.69 150 GLY B N 1
ATOM 7272 C CA . GLY B 1 150 ? -20.188 -55.281 -24.25 1 95.69 150 GLY B CA 1
ATOM 7273 C C . GLY B 1 150 ? -18.984 -56.125 -23.938 1 95.69 150 GLY B C 1
ATOM 7274 O O . GLY B 1 150 ? -17.875 -55.625 -23.766 1 95.69 150 GLY B O 1
ATOM 7275 N N . PRO B 1 151 ? -19.141 -57.406 -23.812 1 92.25 151 PRO B N 1
ATOM 7276 C CA . PRO B 1 151 ? -18.078 -58.312 -23.344 1 92.25 151 PRO B CA 1
ATOM 7277 C C . PRO B 1 151 ? -16.938 -58.438 -24.359 1 92.25 151 PRO B C 1
ATOM 7279 O O . PRO B 1 151 ? -15.797 -58.719 -23.953 1 92.25 151 PRO B O 1
ATOM 7282 N N . ASN B 1 152 ? -17.25 -58.219 -25.594 1 92.88 152 ASN B N 1
ATOM 7283 C CA . ASN B 1 152 ? -16.266 -58.5 -26.625 1 92.88 152 ASN B CA 1
ATOM 7284 C C . ASN B 1 152 ? -15.297 -57.312 -26.797 1 92.88 152 ASN B C 1
ATOM 7286 O O . ASN B 1 152 ? -14.219 -57.469 -27.375 1 92.88 152 ASN B O 1
ATOM 7290 N N . LYS B 1 153 ? -15.68 -56.156 -26.281 1 96.81 153 LYS B N 1
ATOM 7291 C CA . LYS B 1 153 ? -14.859 -54.969 -26.5 1 96.81 153 LYS B CA 1
ATOM 7292 C C . LYS B 1 153 ? -14.289 -54.406 -25.203 1 96.81 153 LYS B C 1
ATOM 7294 O O . LYS B 1 153 ? -13.406 -53.562 -25.203 1 96.81 153 LYS B O 1
ATOM 7299 N N . THR B 1 154 ? -14.789 -54.938 -24.094 1 97.88 154 THR B N 1
ATOM 7300 C CA . THR B 1 154 ? -14.375 -54.438 -22.766 1 97.88 154 THR B CA 1
ATOM 7301 C C . THR B 1 154 ? -13.008 -55 -22.391 1 97.88 154 THR B C 1
ATOM 7303 O O . THR B 1 154 ? -12.844 -56.219 -22.266 1 97.88 154 THR B O 1
ATOM 7306 N N . VAL B 1 155 ? -12.047 -54.125 -22.203 1 98.5 155 VAL B N 1
ATOM 7307 C CA . VAL B 1 155 ? -10.711 -54.562 -21.812 1 98.5 155 VAL B CA 1
ATOM 7308 C C . VAL B 1 155 ? -10.289 -53.844 -20.531 1 98.5 155 VAL B C 1
ATOM 7310 O O . VAL B 1 155 ? -9.773 -52.719 -20.578 1 98.5 155 VAL B O 1
ATOM 7313 N N . PRO B 1 156 ? -10.375 -54.469 -19.391 1 98.31 156 PRO B N 1
ATOM 7314 C CA . PRO B 1 156 ? -9.977 -53.844 -18.125 1 98.31 156 PRO B CA 1
ATOM 7315 C C . PRO B 1 156 ? -8.492 -53.5 -18.094 1 98.31 156 PRO B C 1
ATOM 7317 O O . PRO B 1 156 ? -7.656 -54.25 -18.578 1 98.31 156 PRO B O 1
ATOM 7320 N N . VAL B 1 157 ? -8.188 -52.312 -17.531 1 98.25 157 VAL B N 1
ATOM 7321 C CA . VAL B 1 157 ? -6.82 -51.844 -17.344 1 98.25 157 VAL B CA 1
ATOM 7322 C C . VAL B 1 157 ? -6.41 -52.031 -15.883 1 98.25 157 VAL B C 1
ATOM 7324 O O . VAL B 1 157 ? -7.133 -51.625 -14.969 1 98.25 157 VAL B O 1
ATOM 7327 N N . ILE B 1 158 ? -5.281 -52.656 -15.688 1 98 158 ILE B N 1
ATOM 7328 C CA . ILE B 1 158 ? -4.688 -52.906 -14.383 1 98 158 ILE B CA 1
ATOM 7329 C C . ILE B 1 158 ? -3.332 -52.188 -14.289 1 98 158 ILE B C 1
ATOM 7331 O O . ILE B 1 158 ? -2.531 -52.25 -15.227 1 98 158 ILE B O 1
ATOM 7335 N N . LEU B 1 159 ? -3.15 -51.469 -13.172 1 98.19 159 LEU B N 1
ATOM 7336 C CA . LEU B 1 159 ? -1.791 -51 -12.906 1 98.19 159 LEU B CA 1
ATOM 7337 C C . LEU B 1 159 ? -0.893 -52.156 -12.492 1 98.19 159 LEU B C 1
ATOM 7339 O O . LEU B 1 159 ? -1.155 -52.812 -11.484 1 98.19 159 LEU B O 1
ATOM 7343 N N . GLY B 1 160 ? 0.113 -52.375 -13.273 1 98.25 160 GLY B N 1
ATOM 7344 C CA . GLY B 1 160 ? 0.982 -53.531 -13.039 1 98.25 160 GLY B CA 1
ATOM 7345 C C . GLY B 1 160 ? 1.691 -53.469 -11.695 1 98.25 160 GLY B C 1
ATOM 7346 O O . GLY B 1 160 ? 2.023 -52.375 -11.211 1 98.25 160 GLY B O 1
ATOM 7347 N N . PRO B 1 161 ? 1.896 -54.656 -11.102 1 98.19 161 PRO B N 1
ATOM 7348 C CA . PRO B 1 161 ? 2.525 -54.656 -9.773 1 98.19 161 PRO B CA 1
ATOM 7349 C C . PRO B 1 161 ? 3.955 -54.125 -9.789 1 98.19 161 PRO B C 1
ATOM 7351 O O . PRO B 1 161 ? 4.41 -53.562 -8.805 1 98.19 161 PRO B O 1
ATOM 7354 N N . LEU B 1 162 ? 4.641 -54.312 -10.938 1 98.38 162 LEU B N 1
ATOM 7355 C CA . LEU B 1 162 ? 6.012 -53.812 -11.016 1 98.38 162 LEU B CA 1
ATOM 7356 C C . LEU B 1 162 ? 6.047 -52.281 -11.016 1 98.38 162 LEU B C 1
ATOM 7358 O O . LEU B 1 162 ? 6.828 -51.688 -10.281 1 98.38 162 LEU B O 1
ATOM 7362 N N . THR B 1 163 ? 5.211 -51.719 -11.828 1 98.44 163 THR B N 1
ATOM 7363 C CA . THR B 1 163 ? 5.141 -50.281 -11.867 1 98.44 163 THR B CA 1
ATOM 7364 C C . THR B 1 163 ? 4.617 -49.719 -10.539 1 98.44 163 THR B C 1
ATOM 7366 O O . THR B 1 163 ? 5.164 -48.75 -10.008 1 98.44 163 THR B O 1
ATOM 7369 N N . TYR B 1 164 ? 3.582 -50.281 -9.969 1 97.94 164 TYR B N 1
ATOM 7370 C CA . TYR B 1 164 ? 3.033 -49.812 -8.695 1 97.94 164 TYR B CA 1
ATOM 7371 C C . TYR B 1 164 ? 4.113 -49.75 -7.625 1 97.94 164 TYR B C 1
ATOM 7373 O O . TYR B 1 164 ? 4.258 -48.75 -6.941 1 97.94 164 TYR B O 1
ATOM 7381 N N . LEU B 1 165 ? 4.844 -50.812 -7.512 1 97.31 165 LEU B N 1
ATOM 7382 C CA . LEU B 1 165 ? 5.871 -50.875 -6.48 1 97.31 165 LEU B CA 1
ATOM 7383 C C . LEU B 1 165 ? 7.047 -49.969 -6.82 1 97.31 165 LEU B C 1
ATOM 7385 O O . LEU B 1 165 ? 7.668 -49.375 -5.926 1 97.31 165 LEU B O 1
ATOM 7389 N N . ALA B 1 166 ? 7.328 -49.875 -8.117 1 96.69 166 ALA B N 1
ATOM 7390 C CA . ALA B 1 166 ? 8.414 -48.969 -8.539 1 96.69 166 ALA B CA 1
ATOM 7391 C C . ALA B 1 166 ? 8.102 -47.531 -8.203 1 96.69 166 ALA B C 1
ATOM 7393 O O . ALA B 1 166 ? 9.008 -46.719 -7.977 1 96.69 166 ALA B O 1
ATOM 7394 N N . LEU B 1 167 ? 6.844 -47.156 -8.133 1 95.31 167 LEU B N 1
ATOM 7395 C CA . LEU B 1 167 ? 6.391 -45.812 -7.867 1 95.31 167 LEU B CA 1
ATOM 7396 C C . LEU B 1 167 ? 6.238 -45.562 -6.371 1 95.31 167 LEU B C 1
ATOM 7398 O O . LEU B 1 167 ? 6.016 -44.438 -5.941 1 95.31 167 LEU B O 1
ATOM 7402 N N . SER B 1 168 ? 6.43 -46.531 -5.562 1 94.94 168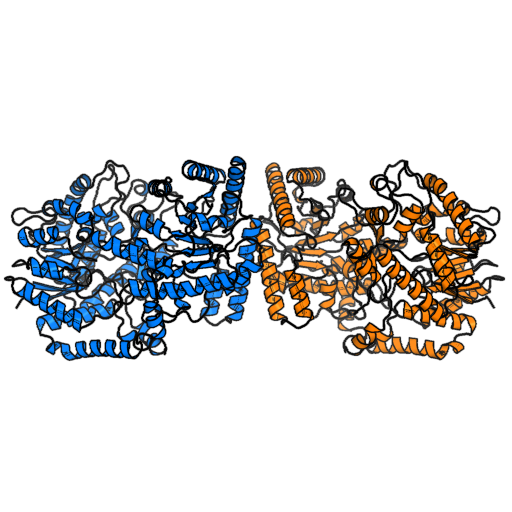 SER B N 1
ATOM 7403 C CA . SER B 1 168 ? 6.148 -46.469 -4.133 1 94.94 168 SER B CA 1
ATOM 7404 C C . SER B 1 168 ? 7.371 -45.969 -3.354 1 94.94 168 SER B C 1
ATOM 7406 O O . SER B 1 168 ? 8.508 -46.125 -3.814 1 94.94 168 SER B O 1
ATOM 7408 N N . LYS B 1 169 ? 7.078 -45.375 -2.281 1 90.31 169 LYS B N 1
ATOM 7409 C CA . LYS B 1 169 ? 8.102 -45.031 -1.294 1 90.31 169 LYS B CA 1
ATOM 7410 C C . LYS B 1 169 ? 8.102 -46.031 -0.141 1 90.31 169 LYS B C 1
ATOM 7412 O O . LYS B 1 169 ? 7.066 -46.281 0.469 1 90.31 169 LYS B O 1
ATOM 7417 N N . PHE B 1 170 ? 9.219 -46.594 0.145 1 90.88 170 PHE B N 1
ATOM 7418 C CA . PHE B 1 170 ? 9.383 -47.5 1.282 1 90.88 170 PHE B CA 1
ATOM 7419 C C . PHE B 1 170 ? 9.852 -46.719 2.514 1 90.88 170 PHE B C 1
ATOM 7421 O O . PHE B 1 170 ? 11.016 -46.312 2.6 1 90.88 170 PHE B O 1
ATOM 7428 N N . VAL B 1 171 ? 9.055 -46.469 3.496 1 83.88 171 VAL B N 1
ATOM 7429 C CA . VAL B 1 171 ? 9.203 -45.375 4.461 1 83.88 171 VAL B CA 1
ATOM 7430 C C . VAL B 1 171 ? 9.922 -45.875 5.707 1 83.88 171 VAL B C 1
ATOM 7432 O O . VAL B 1 171 ? 10.414 -45.094 6.516 1 83.88 171 VAL B O 1
ATOM 7435 N N . ASP B 1 172 ? 10.062 -47.188 6.051 1 80.5 172 ASP B N 1
ATOM 7436 C CA . ASP B 1 172 ? 10.656 -47.656 7.305 1 80.5 172 ASP B CA 1
ATOM 7437 C C . ASP B 1 172 ? 12.008 -48.344 7.066 1 80.5 172 ASP B C 1
ATOM 7439 O O . ASP B 1 172 ? 12.602 -48.875 7.992 1 80.5 172 ASP B O 1
ATOM 7443 N N . GLY B 1 173 ? 12.523 -48.406 5.871 1 80.88 173 GLY B N 1
ATOM 7444 C CA . GLY B 1 173 ? 13.812 -49.031 5.574 1 80.88 173 GLY B CA 1
ATOM 7445 C C . GLY B 1 173 ? 13.805 -50.531 5.715 1 80.88 173 GLY B C 1
ATOM 7446 O O . GLY B 1 173 ? 14.812 -51.188 5.438 1 80.88 173 GLY B O 1
ATOM 7447 N N . VAL B 1 174 ? 12.703 -51.094 6.062 1 84.88 174 VAL B N 1
ATOM 7448 C CA . VAL B 1 174 ? 12.586 -52.531 6.297 1 84.88 174 VAL B CA 1
ATOM 7449 C C . VAL B 1 174 ? 11.859 -53.188 5.121 1 84.88 174 VAL B C 1
ATOM 7451 O O . VAL B 1 174 ? 12.32 -54.188 4.594 1 84.88 174 VAL B O 1
ATOM 7454 N N . ALA B 1 175 ? 10.805 -52.625 4.734 1 87.75 175 ALA B N 1
ATOM 7455 C CA . ALA B 1 175 ? 10.062 -53.125 3.58 1 87.75 175 ALA B CA 1
ATOM 7456 C C . ALA B 1 175 ? 10.898 -53.031 2.305 1 87.75 175 ALA B C 1
ATOM 7458 O O . ALA B 1 175 ? 11.617 -52.031 2.107 1 87.75 175 ALA B O 1
ATOM 7459 N N . THR B 1 176 ? 10.898 -54.094 1.575 1 91.38 176 THR B N 1
ATOM 7460 C CA . THR B 1 176 ? 11.625 -54.094 0.311 1 91.38 176 THR B CA 1
ATOM 7461 C C . THR B 1 176 ? 10.68 -54.344 -0.859 1 91.38 176 THR B C 1
ATOM 7463 O O . THR B 1 176 ? 9.57 -54.844 -0.67 1 91.38 176 THR B O 1
ATOM 7466 N N . PHE B 1 177 ? 11.141 -54.031 -2.021 1 94.38 177 PHE B N 1
ATOM 7467 C CA . PHE B 1 177 ? 10.406 -54.281 -3.256 1 94.38 177 PHE B CA 1
ATOM 7468 C C . PHE B 1 177 ? 10.016 -55.75 -3.359 1 94.38 177 PHE B C 1
ATOM 7470 O O . PHE B 1 177 ? 8.852 -56.062 -3.604 1 94.38 177 PHE B O 1
ATOM 7477 N N . ASP B 1 178 ? 10.906 -56.656 -3.098 1 94.69 178 ASP B N 1
ATOM 7478 C CA . ASP B 1 178 ? 10.703 -58.094 -3.277 1 94.69 178 ASP B CA 1
ATOM 7479 C C . ASP B 1 178 ? 9.688 -58.625 -2.277 1 94.69 178 ASP B C 1
ATOM 7481 O O . ASP B 1 178 ? 8.805 -59.406 -2.641 1 94.69 178 ASP B O 1
ATOM 7485 N N . SER B 1 179 ? 9.867 -58.156 -1.045 1 93.56 179 SER B N 1
ATOM 7486 C CA . SER B 1 179 ? 8.961 -58.656 -0.014 1 93.56 179 SER B CA 1
ATOM 7487 C C . SER B 1 179 ? 7.523 -58.219 -0.295 1 93.56 179 SER B C 1
ATOM 7489 O O . SER B 1 179 ? 6.59 -59 -0.126 1 93.56 179 SER B O 1
ATOM 7491 N N . LEU B 1 180 ? 7.387 -57.031 -0.713 1 94.5 180 LEU B N 1
ATOM 7492 C CA . LEU B 1 180 ? 6.043 -56.531 -0.981 1 94.5 180 LEU B CA 1
ATOM 7493 C C . LEU B 1 180 ? 5.48 -57.156 -2.26 1 94.5 180 LEU B C 1
ATOM 7495 O O . LEU B 1 180 ? 4.273 -57.375 -2.369 1 94.5 180 LEU B O 1
ATOM 7499 N N . LEU B 1 181 ? 6.383 -57.375 -3.283 1 96.25 181 LEU B N 1
ATOM 7500 C CA . LEU B 1 181 ? 5.941 -58.062 -4.504 1 96.25 181 LEU B CA 1
ATOM 7501 C C . LEU B 1 181 ? 5.34 -59.406 -4.188 1 96.25 181 LEU B C 1
ATOM 7503 O O . LEU B 1 181 ? 4.281 -59.75 -4.715 1 96.25 181 LEU B O 1
ATOM 7507 N N . GLU B 1 182 ? 5.934 -60.125 -3.281 1 95.38 182 GLU B N 1
ATOM 7508 C CA . GLU B 1 182 ? 5.449 -61.438 -2.883 1 95.38 182 GLU B CA 1
ATOM 7509 C C . GLU B 1 182 ? 4.074 -61.344 -2.223 1 95.38 182 GLU B C 1
ATOM 7511 O O . GLU B 1 182 ? 3.246 -62.25 -2.369 1 95.38 182 GLU B O 1
ATOM 7516 N N . GLN B 1 183 ? 3.916 -60.281 -1.57 1 95.44 183 GLN B N 1
ATOM 7517 C CA . GLN B 1 183 ? 2.678 -60.125 -0.815 1 95.44 183 GLN B CA 1
ATOM 7518 C C . GLN B 1 183 ? 1.537 -59.688 -1.721 1 95.44 183 GLN B C 1
ATOM 7520 O O . GLN B 1 183 ? 0.375 -60 -1.482 1 95.44 183 GLN B O 1
ATOM 7525 N N . VAL B 1 184 ? 1.809 -58.938 -2.766 1 96.62 184 VAL B N 1
ATOM 7526 C CA . VAL B 1 184 ? 0.728 -58.344 -3.547 1 96.62 184 VAL B CA 1
ATOM 7527 C C . VAL B 1 184 ? 0.365 -59.281 -4.711 1 96.62 184 VAL B C 1
ATOM 7529 O O . VAL B 1 184 ? -0.754 -59.219 -5.227 1 96.62 184 VAL B O 1
ATOM 7532 N N . LEU B 1 185 ? 1.231 -60.188 -5.176 1 97.62 185 LEU B N 1
ATOM 7533 C CA . LEU B 1 185 ? 1.014 -61 -6.367 1 97.62 185 LEU B CA 1
ATOM 7534 C C . LEU B 1 185 ? -0.218 -61.875 -6.203 1 97.62 185 LEU B C 1
ATOM 7536 O O . LEU B 1 185 ? -1.04 -61.969 -7.117 1 97.62 185 LEU B O 1
ATOM 7540 N N . PRO B 1 186 ? -0.398 -62.469 -4.988 1 97.06 186 PRO B N 1
ATOM 7541 C CA . PRO B 1 186 ? -1.602 -63.281 -4.828 1 97.06 186 PRO B CA 1
ATOM 7542 C C . PRO B 1 186 ? -2.889 -62.469 -4.992 1 97.06 186 PRO B C 1
ATOM 7544 O O . PRO B 1 186 ? -3.906 -63 -5.434 1 97.06 186 PRO B O 1
ATOM 7547 N N . LEU B 1 187 ? -2.807 -61.312 -4.637 1 97.69 187 LEU B N 1
ATOM 7548 C CA . LEU B 1 187 ? -3.984 -60.438 -4.77 1 97.69 187 LEU B CA 1
ATOM 7549 C C . LEU B 1 187 ? -4.301 -60.188 -6.238 1 97.69 187 LEU B C 1
ATOM 7551 O O . LEU B 1 187 ? -5.469 -60.156 -6.629 1 97.69 187 LEU B O 1
ATOM 7555 N N . TYR B 1 188 ? -3.279 -60 -7.062 1 98.06 188 TYR B N 1
ATOM 7556 C CA . TYR B 1 188 ? -3.48 -59.844 -8.5 1 98.06 188 TYR B CA 1
ATOM 7557 C C . TYR B 1 188 ? -4.027 -61.125 -9.125 1 98.06 188 TYR B C 1
ATOM 7559 O O . TYR B 1 188 ? -4.852 -61.062 -10.039 1 98.06 188 TYR B O 1
ATOM 7567 N N . THR B 1 189 ? -3.525 -62.188 -8.633 1 97.81 189 THR B N 1
ATOM 7568 C CA . THR B 1 189 ? -4.039 -63.469 -9.094 1 97.81 189 THR B CA 1
ATOM 7569 C C . THR B 1 189 ? -5.535 -63.594 -8.812 1 97.81 189 THR B C 1
ATOM 7571 O O . THR B 1 189 ? -6.305 -64 -9.688 1 97.81 189 THR B O 1
ATOM 7574 N N . GLU B 1 190 ? -5.828 -63.219 -7.617 1 97.38 190 GLU B N 1
ATOM 7575 C CA . GLU B 1 190 ? -7.234 -63.25 -7.227 1 97.38 190 GLU B CA 1
ATOM 7576 C C . GLU B 1 190 ? -8.07 -62.312 -8.109 1 97.38 190 GLU B C 1
ATOM 7578 O O . GLU B 1 190 ? -9.188 -62.656 -8.5 1 97.38 190 GLU B O 1
ATOM 7583 N N . LEU B 1 191 ? -7.566 -61.219 -8.391 1 98 191 LEU B N 1
ATOM 7584 C CA . LEU B 1 191 ? -8.266 -60.25 -9.234 1 98 191 LEU B CA 1
ATOM 7585 C C . LEU B 1 191 ? -8.547 -60.844 -10.609 1 98 191 LEU B C 1
ATOM 7587 O O . LEU B 1 191 ? -9.648 -60.688 -11.148 1 98 191 LEU B O 1
ATOM 7591 N N . LEU B 1 192 ? -7.559 -61.5 -11.203 1 97.94 192 LEU B N 1
ATOM 7592 C CA . LEU B 1 192 ? -7.738 -62.094 -12.523 1 97.94 192 LEU B CA 1
ATOM 7593 C C . LEU B 1 192 ? -8.82 -63.188 -12.492 1 97.94 192 LEU B C 1
ATOM 7595 O O . LEU B 1 192 ? -9.586 -63.312 -13.445 1 97.94 192 LEU B O 1
ATOM 7599 N N . GLN B 1 193 ? -8.836 -63.875 -11.391 1 97.62 193 GLN B N 1
ATOM 7600 C CA . GLN B 1 193 ? -9.883 -64.875 -11.234 1 97.62 193 GLN B CA 1
ATOM 7601 C C . GLN B 1 193 ? -11.266 -64.25 -11.234 1 97.62 193 GLN B C 1
ATOM 7603 O O . GLN B 1 193 ? -12.18 -64.75 -11.898 1 97.62 193 GLN B O 1
ATOM 7608 N N . LYS B 1 194 ? -11.328 -63.219 -10.531 1 97.94 194 LYS B N 1
ATOM 7609 C CA . LYS B 1 194 ? -12.602 -62.531 -10.438 1 97.94 194 LYS B CA 1
ATOM 7610 C C . LYS B 1 194 ? -12.992 -61.906 -11.781 1 97.94 194 LYS B C 1
ATOM 7612 O O . LYS B 1 194 ? -14.172 -61.906 -12.148 1 97.94 194 LYS B O 1
ATOM 7617 N N . LEU B 1 195 ? -12.07 -61.406 -12.508 1 98.06 195 LEU B N 1
ATOM 7618 C CA . LEU B 1 195 ? -12.336 -60.844 -13.82 1 98.06 195 LEU B CA 1
ATOM 7619 C C . LEU B 1 195 ? -12.773 -61.906 -14.805 1 98.06 195 LEU B C 1
ATOM 7621 O O . LEU B 1 195 ? -13.688 -61.688 -15.602 1 98.06 195 LEU B O 1
ATOM 7625 N N . ALA B 1 196 ? -12.086 -63.062 -14.734 1 97.56 196 ALA B N 1
ATOM 7626 C CA . ALA B 1 196 ? -12.461 -64.188 -15.586 1 97.56 196 ALA B CA 1
ATOM 7627 C C . ALA B 1 196 ? -13.898 -64.625 -15.312 1 97.56 196 ALA B C 1
ATOM 7629 O O . ALA B 1 196 ? -14.641 -64.938 -16.25 1 97.56 196 ALA B O 1
ATOM 7630 N N . ALA B 1 197 ? -14.219 -64.625 -14.07 1 97.25 197 ALA B N 1
ATOM 7631 C CA . ALA B 1 197 ? -15.57 -65 -13.664 1 97.25 197 ALA B CA 1
ATOM 7632 C C . ALA B 1 197 ? -16.609 -64.062 -14.219 1 97.25 197 ALA B C 1
ATOM 7634 O O . ALA B 1 197 ? -17.766 -64.438 -14.445 1 97.25 197 ALA B O 1
ATOM 7635 N N . LEU B 1 198 ? -16.234 -62.844 -14.516 1 96.81 198 LEU B N 1
ATOM 7636 C CA . LEU B 1 198 ? -17.141 -61.844 -15.086 1 96.81 198 LEU B CA 1
ATOM 7637 C C . LEU B 1 198 ? -17.219 -62 -16.594 1 96.81 198 LEU B C 1
ATOM 7639 O O . LEU B 1 198 ? -17.984 -61.281 -17.25 1 96.81 198 LEU B O 1
ATOM 7643 N N . GLY B 1 199 ? -16.359 -62.781 -17.141 1 96.19 199 GLY B N 1
ATOM 7644 C CA . GLY B 1 199 ? -16.375 -63.031 -18.578 1 96.19 199 GLY B CA 1
ATOM 7645 C C . GLY B 1 199 ? -15.305 -62.25 -19.328 1 96.19 199 GLY B C 1
ATOM 7646 O O . GLY B 1 199 ? -15.289 -62.219 -20.547 1 96.19 199 GLY B O 1
ATOM 7647 N N . ILE B 1 200 ? -14.406 -61.688 -18.641 1 97.5 200 ILE B N 1
ATOM 7648 C CA . ILE B 1 200 ? -13.312 -60.938 -19.266 1 97.5 200 ILE B CA 1
ATOM 7649 C C . ILE B 1 200 ? -12.32 -61.906 -19.906 1 97.5 200 ILE B C 1
ATOM 7651 O O . ILE B 1 200 ? -11.969 -62.906 -19.312 1 97.5 200 ILE B O 1
ATOM 7655 N N . ARG B 1 201 ? -11.859 -61.5 -21.078 1 96.81 201 ARG B N 1
ATOM 7656 C CA . ARG B 1 201 ? -10.977 -62.438 -21.812 1 96.81 201 ARG B CA 1
ATOM 7657 C C . ARG B 1 201 ? -9.625 -61.781 -22.078 1 96.81 201 ARG B C 1
ATOM 7659 O O . ARG B 1 201 ? -8.68 -62.438 -22.5 1 96.81 201 ARG B O 1
ATOM 7666 N N . GLU B 1 202 ? -9.562 -60.531 -21.844 1 97.75 202 GLU B N 1
ATOM 7667 C CA . GLU B 1 202 ? -8.297 -59.812 -21.984 1 97.75 202 GLU B CA 1
ATOM 7668 C C . GLU B 1 202 ? -8.172 -58.688 -20.953 1 97.75 202 GLU B C 1
ATOM 7670 O O . GLU B 1 202 ? -9.172 -58.062 -20.578 1 97.75 202 GLU B O 1
ATOM 7675 N N . VAL B 1 203 ? -6.984 -58.5 -20.469 1 98.19 203 VAL B N 1
ATOM 7676 C CA . VAL B 1 203 ? -6.695 -57.375 -19.594 1 98.19 203 VAL B CA 1
ATOM 7677 C C . VAL B 1 203 ? -5.457 -56.656 -20.094 1 98.19 203 VAL B C 1
ATOM 7679 O O . VAL B 1 203 ? -4.566 -57.25 -20.703 1 98.19 203 VAL B O 1
ATOM 7682 N N . GLN B 1 204 ? -5.473 -55.312 -20 1 98.62 204 GLN B N 1
ATOM 7683 C CA . GLN B 1 204 ? -4.262 -54.531 -20.141 1 98.62 204 GLN B CA 1
ATOM 7684 C C . GLN B 1 204 ? -3.553 -54.375 -18.797 1 98.62 204 GLN B C 1
ATOM 7686 O O . GLN B 1 204 ? -4.156 -53.938 -17.812 1 98.62 204 GLN B O 1
ATOM 7691 N N . VAL B 1 205 ? -2.332 -54.75 -18.734 1 98.62 205 VAL B N 1
ATOM 7692 C CA . VAL B 1 205 ? -1.52 -54.469 -17.562 1 98.62 205 VAL B CA 1
ATOM 7693 C C . VAL B 1 205 ? -0.49 -53.375 -17.875 1 98.62 205 VAL B C 1
ATOM 7695 O O . VAL B 1 205 ? 0.471 -53.625 -18.609 1 98.62 205 VAL B O 1
ATOM 7698 N N . HIS B 1 206 ? -0.675 -52.219 -17.297 1 98.56 206 HIS B N 1
ATOM 7699 C CA . HIS B 1 206 ? 0.166 -51.062 -17.578 1 98.56 206 HIS B CA 1
ATOM 7700 C C . HIS B 1 206 ? 1.449 -51.094 -16.766 1 98.56 206 HIS B C 1
ATOM 7702 O O . HIS B 1 206 ? 1.406 -51.031 -15.531 1 98.56 206 HIS B O 1
ATOM 7708 N N . GLU B 1 207 ? 2.592 -51.219 -17.438 1 98.38 207 GLU B N 1
ATOM 7709 C CA . GLU B 1 207 ? 3.914 -51.25 -16.812 1 98.38 207 GLU B CA 1
ATOM 7710 C C . GLU B 1 207 ? 4.84 -50.219 -17.469 1 98.38 207 GLU B C 1
ATOM 7712 O O . GLU B 1 207 ? 5.91 -50.562 -17.969 1 98.38 207 GLU B O 1
ATOM 7717 N N . PRO B 1 208 ? 4.488 -48.938 -17.359 1 97.44 208 PRO B N 1
ATOM 7718 C CA . PRO B 1 208 ? 5.316 -47.906 -18 1 97.44 208 PRO B CA 1
ATOM 7719 C C . PRO B 1 208 ? 6.691 -47.781 -17.359 1 97.44 208 PRO B C 1
ATOM 7721 O O . PRO B 1 208 ? 7.602 -47.188 -17.953 1 97.44 208 PRO B O 1
ATOM 7724 N N . SER B 1 209 ? 6.922 -48.344 -16.141 1 97.44 209 SER B N 1
ATOM 7725 C CA . SER B 1 209 ? 8.227 -48.25 -15.508 1 97.44 209 SER B CA 1
ATOM 7726 C C . SER B 1 209 ? 9.266 -49.062 -16.266 1 97.44 209 SER B C 1
ATOM 7728 O O . SER B 1 209 ? 10.469 -48.875 -16.078 1 97.44 209 SER B O 1
ATOM 7730 N N . LEU B 1 210 ? 8.789 -49.906 -17.156 1 97.81 210 LEU B N 1
ATOM 7731 C CA . LEU B 1 210 ? 9.688 -50.75 -17.938 1 97.81 210 LEU B CA 1
ATOM 7732 C C . LEU B 1 210 ? 10.406 -49.938 -19 1 97.81 210 LEU B C 1
ATOM 7734 O O . LEU B 1 210 ? 11.336 -50.406 -19.656 1 97.81 210 LEU B O 1
ATOM 7738 N N . VAL B 1 211 ? 9.992 -48.719 -19.219 1 96.81 211 VAL B N 1
ATOM 7739 C CA . VAL B 1 211 ? 10.656 -47.875 -20.219 1 96.81 211 VAL B CA 1
ATOM 7740 C C . VAL B 1 211 ? 11.656 -46.969 -19.516 1 96.81 211 VAL B C 1
ATOM 7742 O O . VAL B 1 211 ? 12.398 -46.219 -20.188 1 96.81 211 VAL B O 1
ATOM 7745 N N . THR B 1 212 ? 11.734 -46.938 -18.188 1 94.81 212 THR B N 1
ATOM 7746 C CA . THR B 1 212 ? 12.555 -46.031 -17.422 1 94.81 212 THR B CA 1
ATOM 7747 C C . THR B 1 212 ? 13.883 -46.656 -17.031 1 94.81 212 THR B C 1
ATOM 7749 O O . THR B 1 212 ? 14.148 -47.812 -17.406 1 94.81 212 THR B O 1
ATOM 7752 N N . VAL B 1 213 ? 14.672 -45.969 -16.281 1 89.38 213 VAL B N 1
ATOM 7753 C CA . VAL B 1 213 ? 15.953 -46.438 -15.781 1 89.38 213 VAL B CA 1
ATOM 7754 C C . VAL B 1 213 ? 15.734 -47.562 -14.773 1 89.38 213 VAL B C 1
ATOM 7756 O O . VAL B 1 213 ? 16.609 -48.406 -14.562 1 89.38 213 VAL B O 1
ATOM 7759 N N . LYS B 1 214 ? 14.586 -47.656 -14.289 1 92.56 214 LYS B N 1
ATOM 7760 C CA . LYS B 1 214 ? 14.281 -48.656 -13.273 1 92.56 214 LYS B CA 1
ATOM 7761 C C . LYS B 1 214 ? 14.023 -50 -13.922 1 92.56 214 LYS B C 1
ATOM 7763 O O . LYS B 1 214 ? 13.93 -51.031 -13.227 1 92.56 214 LYS B O 1
ATOM 7768 N N . ALA B 1 215 ? 13.906 -50.062 -15.219 1 94.62 215 ALA B N 1
ATOM 7769 C CA . ALA B 1 215 ? 13.57 -51.281 -15.938 1 94.62 215 ALA B CA 1
ATOM 7770 C C . ALA B 1 215 ? 14.555 -52.406 -15.617 1 94.62 215 ALA B C 1
ATOM 7772 O O . ALA B 1 215 ? 14.156 -53.562 -15.477 1 94.62 215 ALA B O 1
ATOM 7773 N N . THR B 1 216 ? 15.781 -52.062 -15.438 1 94.19 216 THR B N 1
ATOM 7774 C CA . THR B 1 216 ? 16.812 -53.062 -15.188 1 94.19 216 THR B CA 1
ATOM 7775 C C . THR B 1 216 ? 16.531 -53.812 -13.891 1 94.19 216 THR B C 1
ATOM 7777 O O . THR B 1 216 ? 16.844 -55 -13.773 1 94.19 216 THR B O 1
ATOM 7780 N N . GLN B 1 217 ? 15.961 -53.125 -12.992 1 94.88 217 GLN B N 1
ATOM 7781 C CA . GLN B 1 217 ? 15.648 -53.75 -11.703 1 94.88 217 GLN B CA 1
ATOM 7782 C C . GLN B 1 217 ? 14.328 -54.5 -11.758 1 94.88 217 GLN B C 1
ATOM 7784 O O . GLN B 1 217 ? 14.062 -55.344 -10.914 1 94.88 217 GLN B O 1
ATOM 7789 N N . LEU B 1 218 ? 13.539 -54.281 -12.727 1 97.31 218 LEU B N 1
ATOM 7790 C CA . LEU B 1 218 ? 12.203 -54.875 -12.812 1 97.31 218 LEU B CA 1
ATOM 7791 C C . LEU B 1 218 ? 12.211 -56.125 -13.68 1 97.31 218 LEU B C 1
ATOM 7793 O O . LEU B 1 218 ? 11.422 -57.031 -13.453 1 97.31 218 LEU B O 1
ATOM 7797 N N . ILE B 1 219 ? 13.07 -56.188 -14.656 1 97.12 219 ILE B N 1
ATOM 7798 C CA . ILE B 1 219 ? 13.102 -57.219 -15.703 1 97.12 219 ILE B CA 1
ATOM 7799 C C . ILE B 1 219 ? 13.266 -58.594 -15.07 1 97.12 219 ILE B C 1
ATOM 7801 O O . ILE B 1 219 ? 12.602 -59.562 -15.469 1 97.12 219 ILE B O 1
ATOM 7805 N N . PRO B 1 220 ? 14.109 -58.688 -14 1 96.44 220 PRO B N 1
ATOM 7806 C CA . PRO B 1 220 ? 14.273 -60 -13.383 1 96.44 220 PRO B CA 1
ATOM 7807 C C . PRO B 1 220 ? 12.969 -60.531 -12.805 1 96.44 220 PRO B C 1
ATOM 7809 O O . PRO B 1 220 ? 12.859 -61.75 -12.555 1 96.44 220 PRO B O 1
ATOM 7812 N N . HIS B 1 221 ? 12 -59.719 -12.586 1 97.38 221 HIS B N 1
ATOM 7813 C CA . HIS B 1 221 ? 10.758 -60.125 -11.953 1 97.38 221 HIS B CA 1
ATOM 7814 C C . HIS B 1 221 ? 9.695 -60.469 -12.992 1 97.38 221 HIS B C 1
ATOM 7816 O O . HIS B 1 221 ? 8.617 -60.969 -12.648 1 97.38 221 HIS B O 1
ATOM 7822 N N . LEU B 1 222 ? 9.906 -60.281 -14.273 1 97.81 222 LEU B N 1
ATOM 7823 C CA . LEU B 1 222 ? 8.906 -60.438 -15.32 1 97.81 222 LEU B CA 1
ATOM 7824 C C . LEU B 1 222 ? 8.375 -61.875 -15.359 1 97.81 222 LEU B C 1
ATOM 7826 O O . LEU B 1 222 ? 7.164 -62.094 -15.445 1 97.81 222 LEU B O 1
ATOM 7830 N N . SER B 1 223 ? 9.266 -62.812 -15.289 1 96.81 223 SER B N 1
ATOM 7831 C CA . SER B 1 223 ? 8.859 -64.188 -15.375 1 96.81 223 SER B CA 1
ATOM 7832 C C . SER B 1 223 ? 7.984 -64.625 -14.195 1 96.81 223 SER B C 1
ATOM 7834 O O . SER B 1 223 ? 7.023 -65.375 -14.352 1 96.81 223 SER B O 1
ATOM 7836 N N . LYS B 1 224 ? 8.383 -64.125 -13.055 1 96.44 224 LYS B N 1
ATOM 7837 C CA . LYS B 1 224 ? 7.613 -64.438 -11.844 1 96.44 224 LYS B CA 1
ATOM 7838 C C . LYS B 1 224 ? 6.215 -63.812 -11.938 1 96.44 224 LYS B C 1
ATOM 7840 O O . LYS B 1 224 ? 5.234 -64.438 -11.531 1 96.44 224 LYS B O 1
ATOM 7845 N N . VAL B 1 225 ? 6.09 -62.688 -12.414 1 97.94 225 VAL B N 1
ATOM 7846 C CA . VAL B 1 225 ? 4.836 -61.938 -12.453 1 97.94 225 VAL B CA 1
ATOM 7847 C C . VAL B 1 225 ? 3.975 -62.438 -13.617 1 97.94 225 VAL B C 1
ATOM 7849 O O . VAL B 1 225 ? 2.791 -62.75 -13.438 1 97.94 225 VAL B O 1
ATOM 7852 N N . TYR B 1 226 ? 4.551 -62.656 -14.844 1 97.62 226 TYR B N 1
ATOM 7853 C CA . TYR B 1 226 ? 3.766 -62.844 -16.062 1 97.62 226 TYR B CA 1
ATOM 7854 C C . TYR B 1 226 ? 3.959 -64.25 -16.594 1 97.62 226 TYR B C 1
ATOM 7856 O O . TYR B 1 226 ? 3.193 -64.688 -17.453 1 97.62 226 TYR B O 1
ATOM 7864 N N . GLY B 1 227 ? 4.973 -64.938 -16.188 1 95.25 227 GLY B N 1
ATOM 7865 C CA . GLY B 1 227 ? 5.211 -66.312 -16.578 1 95.25 227 GLY B CA 1
ATOM 7866 C C . GLY B 1 227 ? 6.012 -66.438 -17.859 1 95.25 227 GLY B C 1
ATOM 7867 O O . GLY B 1 227 ? 6.328 -65.438 -18.5 1 95.25 227 GLY B O 1
ATOM 7868 N N . THR B 1 228 ? 6.457 -67.625 -18.109 1 93.62 228 THR B N 1
ATOM 7869 C CA . THR B 1 228 ? 7.117 -68 -19.344 1 93.62 228 THR B CA 1
ATOM 7870 C C . THR B 1 228 ? 6.293 -69.062 -20.078 1 93.62 228 THR B C 1
ATOM 7872 O O . THR B 1 228 ? 5.246 -69.5 -19.578 1 93.62 228 THR B O 1
ATOM 7875 N N . LYS B 1 229 ? 6.82 -69.438 -21.25 1 90.94 229 LYS B N 1
ATOM 7876 C CA . LYS B 1 229 ? 6.137 -70.5 -21.984 1 90.94 229 LYS B CA 1
ATOM 7877 C C . LYS B 1 229 ? 6.113 -71.812 -21.188 1 90.94 229 LYS B C 1
ATOM 7879 O O . LYS B 1 229 ? 5.191 -72.625 -21.328 1 90.94 229 LYS B O 1
ATOM 7884 N N . ALA B 1 230 ? 6.988 -71.875 -20.281 1 91.12 230 ALA B N 1
ATOM 7885 C CA . ALA B 1 230 ? 7.164 -73.125 -19.516 1 91.12 230 ALA B CA 1
ATOM 7886 C C . ALA B 1 230 ? 6.465 -73.062 -18.172 1 91.12 230 ALA B C 1
ATOM 7888 O O . ALA B 1 230 ? 6.109 -74.062 -17.578 1 91.12 230 ALA B O 1
ATOM 7889 N N . GLN B 1 231 ? 6.344 -71.875 -17.734 1 93.56 231 GLN B N 1
ATOM 7890 C CA . GLN B 1 231 ? 5.852 -71.75 -16.375 1 93.56 231 GLN B CA 1
ATOM 7891 C C . GLN B 1 231 ? 4.914 -70.562 -16.25 1 93.56 231 GLN B C 1
ATOM 7893 O O . GLN B 1 231 ? 5.234 -69.438 -16.719 1 93.56 231 GLN B O 1
ATOM 7898 N N . ALA B 1 232 ? 3.799 -70.812 -15.586 1 93.31 232 ALA B N 1
ATOM 7899 C CA . ALA B 1 232 ? 2.811 -69.75 -15.391 1 93.31 232 ALA B CA 1
ATOM 7900 C C . ALA B 1 232 ? 3.283 -68.75 -14.344 1 93.31 232 ALA B C 1
ATOM 7902 O O . ALA B 1 232 ? 3.908 -69.125 -13.344 1 93.31 232 ALA B O 1
ATOM 7903 N N . GLY B 1 233 ? 3.051 -67.5 -14.57 1 95.12 233 GLY B N 1
ATOM 7904 C CA . GLY B 1 233 ? 3.305 -66.438 -13.586 1 95.12 233 GLY B CA 1
ATOM 7905 C C . GLY B 1 233 ? 2.084 -66.125 -12.758 1 95.12 233 GLY B C 1
ATOM 7906 O O . GLY B 1 233 ? 1.024 -66.688 -12.914 1 95.12 233 GLY B O 1
ATOM 7907 N N . ALA B 1 234 ? 2.225 -65.188 -11.867 1 96 234 ALA B N 1
ATOM 7908 C CA . ALA B 1 234 ? 1.153 -64.75 -10.953 1 96 234 ALA B CA 1
ATOM 7909 C C . ALA B 1 234 ? -0.015 -64.125 -11.727 1 96 234 ALA B C 1
ATOM 7911 O O . ALA B 1 234 ? -1.17 -64.25 -11.305 1 96 234 ALA B O 1
ATOM 7912 N N . LEU B 1 235 ? 0.261 -63.469 -12.828 1 96.62 235 LEU B N 1
ATOM 7913 C CA . LEU B 1 235 ? -0.785 -62.844 -13.625 1 96.62 235 LEU B CA 1
ATOM 7914 C C . LEU B 1 235 ? -1.1 -63.656 -14.867 1 96.62 235 LEU B C 1
ATOM 7916 O O . LEU B 1 235 ? -1.385 -63.094 -15.93 1 96.62 235 LEU B O 1
ATOM 7920 N N . ALA B 1 236 ? -0.961 -64.875 -14.742 1 94.31 236 ALA B N 1
ATOM 7921 C CA . ALA B 1 236 ? -1.396 -65.812 -15.797 1 94.31 236 ALA B CA 1
ATOM 7922 C C . ALA B 1 236 ? -2.748 -66.438 -15.461 1 94.31 236 ALA B C 1
ATOM 7924 O O . ALA B 1 236 ? -3.021 -66.75 -14.305 1 94.31 236 ALA B O 1
ATOM 7925 N N . HIS B 1 237 ? -3.545 -66.5 -16.422 1 94.69 237 HIS B N 1
ATOM 7926 C CA . HIS B 1 237 ? -4.84 -67.188 -16.312 1 94.69 237 HIS B CA 1
ATOM 7927 C C . HIS B 1 237 ? -5.219 -67.875 -17.625 1 94.69 237 HIS B C 1
ATOM 7929 O O . HIS B 1 237 ? -5.004 -67.312 -18.703 1 94.69 237 HIS B O 1
ATOM 7935 N N . PRO B 1 238 ? -5.777 -69 -17.578 1 93.56 238 PRO B N 1
ATOM 7936 C CA . PRO B 1 238 ? -6.062 -69.75 -18.797 1 93.56 238 PRO B CA 1
ATOM 7937 C C . PRO B 1 238 ? -7.086 -69.062 -19.688 1 93.56 238 PRO B C 1
ATOM 7939 O O . PRO B 1 238 ? -7.062 -69.188 -20.906 1 93.56 238 PRO B O 1
ATOM 7942 N N . GLU B 1 239 ? -7.914 -68.25 -19.078 1 95.56 239 GLU B N 1
ATOM 7943 C CA . GLU B 1 239 ? -9.008 -67.688 -19.859 1 95.56 239 GLU B CA 1
ATOM 7944 C C . GLU B 1 239 ? -8.75 -66.188 -20.172 1 95.56 239 GLU B C 1
ATOM 7946 O O . GLU B 1 239 ? -9.547 -65.562 -20.859 1 95.56 239 GLU B O 1
ATOM 7951 N N . ILE B 1 240 ? -7.746 -65.688 -19.688 1 96.88 240 ILE B N 1
ATOM 7952 C CA . ILE B 1 240 ? -7.516 -64.25 -19.859 1 96.88 240 ILE B CA 1
ATOM 7953 C C . ILE B 1 240 ? -6.195 -64 -20.594 1 96.88 240 ILE B C 1
ATOM 7955 O O . ILE B 1 240 ? -5.141 -64.438 -20.125 1 96.88 240 ILE B O 1
ATOM 7959 N N . ALA B 1 241 ? -6.305 -63.375 -21.719 1 97 241 ALA B N 1
ATOM 7960 C CA . ALA B 1 241 ? -5.102 -62.938 -22.422 1 97 241 ALA B CA 1
ATOM 7961 C C . ALA B 1 241 ? -4.555 -61.625 -21.812 1 97 241 ALA B C 1
ATOM 7963 O O . ALA B 1 241 ? -5.305 -60.688 -21.562 1 97 241 ALA B O 1
ATOM 7964 N N . VAL B 1 242 ? -3.26 -61.594 -21.516 1 97.75 242 VAL B N 1
ATOM 7965 C CA . VAL B 1 242 ? -2.629 -60.438 -20.906 1 97.75 242 VAL B CA 1
ATOM 7966 C C . VAL B 1 242 ? -1.967 -59.594 -22 1 97.75 242 VAL B C 1
ATOM 7968 O O . VAL B 1 242 ? -1.221 -60.094 -22.828 1 97.75 242 VAL B O 1
ATOM 7971 N N . ASN B 1 243 ? -2.311 -58.312 -22.078 1 98.38 243 ASN B N 1
ATOM 7972 C CA . ASN B 1 243 ? -1.622 -57.281 -22.859 1 98.38 243 ASN B CA 1
ATOM 7973 C C . ASN B 1 243 ? -0.692 -56.469 -22 1 98.38 243 ASN B C 1
ATOM 7975 O O . ASN B 1 243 ? -1.154 -55.656 -21.172 1 98.38 243 ASN B O 1
ATOM 7979 N N . LEU B 1 244 ? 0.643 -56.656 -22.109 1 98.44 244 LEU B N 1
ATOM 7980 C CA . LEU B 1 244 ? 1.633 -55.844 -21.406 1 98.44 244 LEU B CA 1
ATOM 7981 C C . LEU B 1 244 ? 1.785 -54.469 -22.062 1 98.44 244 LEU B C 1
ATOM 7983 O O . LEU B 1 244 ? 2.285 -54.375 -23.188 1 98.44 244 LEU B O 1
ATOM 7987 N N . VAL B 1 245 ? 1.41 -53.406 -21.375 1 98.62 245 VAL B N 1
ATOM 7988 C CA . VAL B 1 245 ? 1.317 -52.094 -21.984 1 98.62 245 VAL B CA 1
ATOM 7989 C C . VAL B 1 245 ? 2.434 -51.188 -21.453 1 98.62 245 VAL B C 1
ATOM 7991 O O . VAL B 1 245 ? 2.557 -51 -20.234 1 98.62 245 VAL B O 1
ATOM 7994 N N . THR B 1 246 ? 3.26 -50.656 -22.281 1 98.19 246 THR B N 1
ATOM 7995 C CA . THR B 1 246 ? 4.27 -49.656 -21.953 1 98.19 246 THR B CA 1
ATOM 7996 C C . THR B 1 246 ? 4.082 -48.375 -22.781 1 98.19 246 THR B C 1
ATOM 7998 O O . THR B 1 246 ? 3.574 -48.438 -23.906 1 98.19 246 THR B O 1
ATOM 8001 N N . TYR B 1 247 ? 4.398 -47.312 -22.234 1 97.56 247 TYR B N 1
ATOM 8002 C CA . TYR B 1 247 ? 4.25 -46.062 -22.938 1 97.56 247 TYR B CA 1
ATOM 8003 C C . TYR B 1 247 ? 5.203 -45 -22.391 1 97.56 247 TYR B C 1
ATOM 8005 O O . TYR B 1 247 ? 5.883 -45.219 -21.391 1 97.56 247 TYR B O 1
ATOM 8013 N N . PHE B 1 248 ? 5.391 -43.844 -23.109 1 96.06 248 PHE B N 1
ATOM 8014 C CA . PHE B 1 248 ? 6.133 -42.625 -22.812 1 96.06 248 PHE B CA 1
ATOM 8015 C C . PHE B 1 248 ? 7.559 -42.719 -23.344 1 96.06 248 PHE B C 1
ATOM 8017 O O . PHE B 1 248 ? 8.273 -41.719 -23.406 1 96.06 248 PHE B O 1
ATOM 8024 N N . GLU B 1 249 ? 8.023 -43.906 -23.672 1 96.25 249 GLU B N 1
ATOM 8025 C CA . GLU B 1 249 ? 9.367 -44.125 -24.188 1 96.25 249 GLU B CA 1
ATOM 8026 C C . GLU B 1 249 ? 9.492 -45.531 -24.766 1 96.25 249 GLU B C 1
ATOM 8028 O O . GLU B 1 249 ? 8.57 -46.344 -24.641 1 96.25 249 GLU B O 1
ATOM 8033 N N . ALA B 1 250 ? 10.641 -45.844 -25.359 1 97.06 250 ALA B N 1
ATOM 8034 C CA . ALA B 1 250 ? 10.898 -47.188 -25.828 1 97.06 250 ALA B CA 1
ATOM 8035 C C . ALA B 1 250 ? 11.094 -48.156 -24.656 1 97.06 250 ALA B C 1
ATOM 8037 O O . ALA B 1 250 ? 11.734 -47.812 -23.656 1 97.06 250 ALA B O 1
ATOM 8038 N N . ILE B 1 251 ? 10.492 -49.312 -24.766 1 97.88 251 ILE B N 1
ATOM 8039 C CA . ILE B 1 251 ? 10.656 -50.344 -23.75 1 97.88 251 ILE B CA 1
ATOM 8040 C C . ILE B 1 251 ? 12.125 -50.781 -23.703 1 97.88 251 ILE B C 1
ATOM 8042 O O . ILE B 1 251 ? 12.852 -50.625 -24.688 1 97.88 251 ILE B O 1
ATOM 8046 N N . HIS B 1 252 ? 12.562 -51.188 -22.547 1 96.19 252 HIS B N 1
ATOM 8047 C CA . HIS B 1 252 ? 13.914 -51.719 -22.422 1 96.19 252 HIS B CA 1
ATOM 8048 C C . HIS B 1 252 ? 14.109 -52.938 -23.344 1 96.19 252 HIS B C 1
ATOM 8050 O O . HIS B 1 252 ? 13.234 -53.781 -23.422 1 96.19 252 HIS B O 1
ATOM 8056 N N . ALA B 1 253 ? 15.227 -53.031 -24 1 96.12 253 ALA B N 1
ATOM 8057 C CA . ALA B 1 253 ? 15.492 -54.062 -25 1 96.12 253 ALA B CA 1
ATOM 8058 C C . ALA B 1 253 ? 15.367 -55.438 -24.391 1 96.12 253 ALA B C 1
ATOM 8060 O O . ALA B 1 253 ? 14.836 -56.375 -25.016 1 96.12 253 ALA B O 1
ATOM 8061 N N . ASP B 1 254 ? 15.852 -55.562 -23.156 1 96.56 254 ASP B N 1
ATOM 8062 C CA . ASP B 1 254 ? 15.812 -56.875 -22.484 1 96.56 254 ASP B CA 1
ATOM 8063 C C . ASP B 1 254 ? 14.375 -57.281 -22.172 1 96.56 254 ASP B C 1
ATOM 8065 O O . ASP B 1 254 ? 14.031 -58.438 -22.219 1 96.56 254 ASP B O 1
ATOM 8069 N N . ALA B 1 255 ? 13.617 -56.312 -21.797 1 97.31 255 ALA B N 1
ATOM 8070 C CA . ALA B 1 255 ? 12.211 -56.625 -21.547 1 97.31 255 ALA B CA 1
ATOM 8071 C C . ALA B 1 255 ? 11.492 -57.031 -22.828 1 97.31 255 ALA B C 1
ATOM 8073 O O . ALA B 1 255 ? 10.664 -57.969 -22.797 1 97.31 255 ALA B O 1
ATOM 8074 N N . TYR B 1 256 ? 11.758 -56.375 -23.938 1 97.75 256 TYR B N 1
ATOM 8075 C CA . TYR B 1 256 ? 11.164 -56.719 -25.203 1 97.75 256 TYR B CA 1
ATOM 8076 C C . TYR B 1 256 ? 11.586 -58.125 -25.625 1 97.75 256 TYR B C 1
ATOM 8078 O O . TYR B 1 256 ? 10.766 -58.938 -26.094 1 97.75 256 TYR B O 1
ATOM 8086 N N . GLN B 1 257 ? 12.859 -58.406 -25.469 1 96.94 257 GLN B N 1
ATOM 8087 C CA . GLN B 1 257 ? 13.367 -59.719 -25.844 1 96.94 257 GLN B CA 1
ATOM 8088 C C . GLN B 1 257 ? 12.734 -60.812 -24.969 1 96.94 257 GLN B C 1
ATOM 8090 O O . GLN B 1 257 ? 12.438 -61.906 -25.453 1 96.94 257 GLN B O 1
ATOM 8095 N N . TRP B 1 258 ? 12.633 -60.5 -23.703 1 96.94 258 TRP B N 1
ATOM 8096 C CA . TRP B 1 258 ? 11.93 -61.438 -22.844 1 96.94 258 TRP B CA 1
ATOM 8097 C C . TRP B 1 258 ? 10.523 -61.719 -23.359 1 96.94 258 TRP B C 1
ATOM 8099 O O . TRP B 1 258 ? 10.102 -62.875 -23.438 1 96.94 258 TRP B O 1
ATOM 8109 N N . PHE B 1 259 ? 9.766 -60.75 -23.719 1 96.62 259 PHE B N 1
ATOM 8110 C CA . PHE B 1 259 ? 8.43 -60.906 -24.281 1 96.62 259 PHE B CA 1
ATOM 8111 C C . PHE B 1 259 ? 8.461 -61.75 -25.531 1 96.62 259 PHE B C 1
ATOM 8113 O O . PHE B 1 259 ? 7.656 -62.688 -25.672 1 96.62 259 PHE B O 1
ATOM 8120 N N . ALA B 1 260 ? 9.375 -61.438 -26.453 1 95.94 260 ALA B N 1
ATOM 8121 C CA . ALA B 1 260 ? 9.43 -62.031 -27.781 1 95.94 260 ALA B CA 1
ATOM 8122 C C . ALA B 1 260 ? 9.82 -63.5 -27.688 1 95.94 260 ALA B C 1
ATOM 8124 O O . ALA B 1 260 ? 9.312 -64.312 -28.453 1 95.94 260 ALA B O 1
ATOM 8125 N N . ASN B 1 261 ? 10.641 -63.812 -26.688 1 94.81 261 ASN B N 1
ATOM 8126 C CA . ASN B 1 261 ? 11.289 -65.125 -26.75 1 94.81 261 ASN B CA 1
ATOM 8127 C C . ASN B 1 261 ? 10.781 -66.062 -25.641 1 94.81 261 ASN B C 1
ATOM 8129 O O . ASN B 1 261 ? 10.812 -67.25 -25.781 1 94.81 261 ASN B O 1
ATOM 8133 N N . GLU B 1 262 ? 10.375 -65.438 -24.609 1 91.69 262 GLU B N 1
ATOM 8134 C CA . GLU B 1 262 ? 10.195 -66.312 -23.438 1 91.69 262 GLU B CA 1
ATOM 8135 C C . GLU B 1 262 ? 8.766 -66.188 -22.891 1 91.69 262 GLU B C 1
ATOM 8137 O O . GLU B 1 262 ? 8.25 -67.125 -22.312 1 91.69 262 GLU B O 1
ATOM 8142 N N . SER B 1 263 ? 8.172 -65.188 -23.078 1 92.19 263 SER B N 1
ATOM 8143 C CA . SER B 1 263 ? 6.965 -64.812 -22.328 1 92.19 263 SER B CA 1
ATOM 8144 C C . SER B 1 263 ? 5.758 -65.625 -22.844 1 92.19 263 SER B C 1
ATOM 8146 O O . SER B 1 263 ? 5.699 -66 -24.016 1 92.19 263 SER B O 1
ATOM 8148 N N . ALA B 1 264 ? 4.812 -65.812 -21.891 1 90.75 264 ALA B N 1
ATOM 8149 C CA . ALA B 1 264 ? 3.506 -66.375 -22.234 1 90.75 264 ALA B CA 1
ATOM 8150 C C . ALA B 1 264 ? 2.492 -65.25 -22.5 1 90.75 264 ALA B C 1
ATOM 8152 O O . ALA B 1 264 ? 1.342 -65.5 -22.859 1 90.75 264 ALA B O 1
ATOM 8153 N N . VAL B 1 265 ? 2.916 -64.062 -22.438 1 95.94 265 VAL B N 1
ATOM 8154 C CA . VAL B 1 265 ? 2.057 -62.875 -22.594 1 95.94 265 VAL B CA 1
ATOM 8155 C C . VAL B 1 265 ? 1.547 -62.812 -24.031 1 95.94 265 VAL B C 1
ATOM 8157 O O . VAL B 1 265 ? 2.309 -63 -24.984 1 95.94 265 VAL B O 1
ATOM 8160 N N . ALA B 1 266 ? 0.279 -62.469 -24.172 1 96.94 266 ALA B N 1
ATOM 8161 C CA . ALA B 1 266 ? -0.4 -62.562 -25.469 1 96.94 266 ALA B CA 1
ATOM 8162 C C . ALA B 1 266 ? -0.115 -61.344 -26.344 1 96.94 266 ALA B C 1
ATOM 8164 O O . ALA B 1 266 ? -0.125 -61.469 -27.578 1 96.94 266 ALA B O 1
ATOM 8165 N N . ALA B 1 267 ? 0.078 -60.25 -25.734 1 98.06 267 ALA B N 1
ATOM 8166 C CA . ALA B 1 267 ? 0.207 -59.031 -26.5 1 98.06 267 ALA B CA 1
ATOM 8167 C C . ALA B 1 267 ? 1.118 -58.031 -25.797 1 98.06 267 ALA B C 1
ATOM 8169 O O . ALA B 1 267 ? 1.253 -58.062 -24.562 1 98.06 267 ALA B O 1
ATOM 8170 N N . ILE B 1 268 ? 1.748 -57.156 -26.562 1 98.5 268 ILE B N 1
ATOM 8171 C CA . ILE B 1 268 ? 2.539 -56.062 -26.016 1 98.5 268 ILE B CA 1
ATOM 8172 C C . ILE B 1 268 ? 2.143 -54.75 -26.703 1 98.5 268 ILE B C 1
ATOM 8174 O O . ILE B 1 268 ? 1.866 -54.75 -27.906 1 98.5 268 ILE B O 1
ATOM 8178 N N . SER B 1 269 ? 1.894 -53.781 -25.953 1 98.56 269 SER B N 1
ATOM 8179 C CA . SER B 1 269 ? 1.617 -52.438 -26.484 1 98.56 269 SER B CA 1
ATOM 8180 C C . SER B 1 269 ? 2.818 -51.531 -26.312 1 98.56 269 SER B C 1
ATOM 8182 O O . SER B 1 269 ? 3.369 -51.406 -25.219 1 98.56 269 SER B O 1
ATOM 8184 N N . LEU B 1 270 ? 3.215 -50.812 -27.359 1 98.5 270 LEU B N 1
ATOM 8185 C CA . LEU B 1 270 ? 4.395 -49.938 -27.391 1 98.5 270 LEU B CA 1
ATOM 8186 C C . LEU B 1 270 ? 4.039 -48.562 -27.906 1 98.5 270 LEU B C 1
ATOM 8188 O O . LEU B 1 270 ? 3.119 -48.406 -28.703 1 98.5 270 LEU B O 1
ATOM 8192 N N . ASP B 1 271 ? 4.773 -47.594 -27.438 1 98.06 271 ASP B N 1
ATOM 8193 C CA . ASP B 1 271 ? 4.629 -46.219 -27.875 1 98.06 271 ASP B CA 1
ATOM 8194 C C . ASP B 1 271 ? 5.52 -45.906 -29.078 1 98.06 271 ASP B C 1
ATOM 8196 O O . ASP B 1 271 ? 6.746 -46 -29 1 98.06 271 ASP B O 1
ATOM 8200 N N . PHE B 1 272 ? 4.883 -45.531 -30.188 1 97.69 272 PHE B N 1
ATOM 8201 C CA . PHE B 1 272 ? 5.676 -45.281 -31.375 1 97.69 272 PHE B CA 1
ATOM 8202 C C . PHE B 1 272 ? 5.746 -43.781 -31.641 1 97.69 272 PHE B C 1
ATOM 8204 O O . PHE B 1 272 ? 6.184 -43.344 -32.719 1 97.69 272 PHE B O 1
ATOM 8211 N N . THR B 1 273 ? 5.254 -42.969 -30.719 1 95.75 273 THR B N 1
ATOM 8212 C CA . THR B 1 273 ? 5.34 -41.531 -30.844 1 95.75 273 THR B CA 1
ATOM 8213 C C . THR B 1 273 ? 6.543 -41 -30.078 1 95.75 273 THR B C 1
ATOM 8215 O O . THR B 1 273 ? 6.977 -39.875 -30.312 1 95.75 273 THR B O 1
ATOM 8218 N N . ARG B 1 274 ? 7.043 -41.75 -29.141 1 93.81 274 ARG B N 1
ATOM 8219 C CA . ARG B 1 274 ? 8.219 -41.406 -28.344 1 93.81 274 ARG B CA 1
ATOM 8220 C C . ARG B 1 274 ? 9.156 -42.625 -28.203 1 93.81 274 ARG B C 1
ATOM 8222 O O . ARG B 1 274 ? 8.695 -43.75 -28.062 1 93.81 274 ARG B O 1
ATOM 8229 N N . GLY B 1 275 ? 10.391 -42.312 -28.141 1 91.56 275 GLY B N 1
ATOM 8230 C CA . GLY B 1 275 ? 11.352 -43.406 -28.109 1 91.56 275 GLY B CA 1
ATOM 8231 C C . GLY B 1 275 ? 11.43 -44.156 -29.422 1 91.56 275 GLY B C 1
ATOM 8232 O O . GLY B 1 275 ? 10.672 -43.875 -30.359 1 91.56 275 GLY B O 1
ATOM 8233 N N . ASP B 1 276 ? 12.312 -45.156 -29.5 1 93.31 276 ASP B N 1
ATOM 8234 C CA . ASP B 1 276 ? 12.508 -45.812 -30.781 1 93.31 276 ASP B CA 1
ATOM 8235 C C . ASP B 1 276 ? 12.156 -47.312 -30.672 1 93.31 276 ASP B C 1
ATOM 8237 O O . ASP B 1 276 ? 13.008 -48.188 -30.875 1 93.31 276 ASP B O 1
ATOM 8241 N N . ASN B 1 277 ? 10.898 -47.562 -30.406 1 97.38 277 ASN B N 1
ATOM 8242 C CA . ASN B 1 277 ? 10.406 -48.938 -30.359 1 97.38 277 ASN B CA 1
ATOM 8243 C C . ASN B 1 277 ? 10.453 -49.594 -31.734 1 97.38 277 ASN B C 1
ATOM 8245 O O . ASN B 1 277 ? 10.539 -50.812 -31.828 1 97.38 277 ASN B O 1
ATOM 8249 N N . LEU B 1 278 ? 10.367 -48.75 -32.812 1 97 278 LEU B N 1
ATOM 8250 C CA . LEU B 1 278 ? 10.445 -49.312 -34.156 1 97 278 LEU B CA 1
ATOM 8251 C C . LEU B 1 278 ? 11.797 -49.938 -34.438 1 97 278 LEU B C 1
ATOM 8253 O O . LEU B 1 278 ? 11.883 -50.969 -35.094 1 97 278 LEU B O 1
ATOM 8257 N N . ALA B 1 279 ? 12.812 -49.312 -33.906 1 96.12 279 ALA B N 1
ATOM 8258 C CA . ALA B 1 279 ? 14.148 -49.875 -34.031 1 96.12 279 ALA B CA 1
ATOM 8259 C C . ALA B 1 279 ? 14.227 -51.25 -33.344 1 96.12 279 ALA B C 1
ATOM 8261 O O . ALA B 1 279 ? 14.914 -52.156 -33.812 1 96.12 279 ALA B O 1
ATOM 8262 N N . LEU B 1 280 ? 13.578 -51.406 -32.25 1 96.12 280 LEU B N 1
ATOM 8263 C CA . LEU B 1 280 ? 13.555 -52.656 -31.516 1 96.12 280 LEU B CA 1
ATOM 8264 C C . LEU B 1 280 ? 12.844 -53.75 -32.344 1 96.12 280 LEU B C 1
ATOM 8266 O O . LEU B 1 280 ? 13.32 -54.875 -32.438 1 96.12 280 LEU B O 1
ATOM 8270 N N . LEU B 1 281 ? 11.703 -53.406 -32.906 1 97.25 281 LEU B N 1
ATOM 8271 C CA . LEU B 1 281 ? 10.945 -54.312 -33.75 1 97.25 281 LEU B CA 1
ATOM 8272 C C . LEU B 1 281 ? 11.773 -54.75 -34.969 1 97.25 281 LEU B C 1
ATOM 8274 O O . LEU B 1 281 ? 11.75 -55.938 -35.344 1 97.25 281 LEU B O 1
ATOM 8278 N N . THR B 1 282 ? 12.438 -53.781 -35.562 1 96.88 282 THR B N 1
ATOM 8279 C CA . THR B 1 282 ? 13.25 -54.062 -36.75 1 96.88 282 THR B CA 1
ATOM 8280 C C . THR B 1 282 ? 14.398 -55 -36.406 1 96.88 282 THR B C 1
ATOM 8282 O O . THR B 1 282 ? 14.711 -55.906 -37.156 1 96.88 282 THR B O 1
ATOM 8285 N N . LYS B 1 283 ? 14.961 -54.75 -35.312 1 96.94 283 LYS B N 1
ATOM 8286 C CA . LYS B 1 283 ? 16.141 -55.5 -34.906 1 96.94 283 LYS B CA 1
ATOM 8287 C C . LYS B 1 283 ? 15.781 -56.938 -34.469 1 96.94 283 LYS B C 1
ATOM 8289 O O . LYS B 1 283 ? 16.469 -57.875 -34.812 1 96.94 283 LYS B O 1
ATOM 8294 N N . PHE B 1 284 ? 14.719 -57.031 -33.656 1 96.56 284 PHE B N 1
ATOM 8295 C CA . PHE B 1 284 ? 14.461 -58.312 -33 1 96.56 284 PHE B CA 1
ATOM 8296 C C . PHE B 1 284 ? 13.258 -59.031 -33.625 1 96.56 284 PHE B C 1
ATOM 8298 O O . PHE B 1 284 ? 12.977 -60.188 -33.312 1 96.56 284 PHE B O 1
ATOM 8305 N N . GLY B 1 285 ? 12.562 -58.344 -34.5 1 96.12 285 GLY B N 1
ATOM 8306 C CA . GLY B 1 285 ? 11.352 -58.906 -35.094 1 96.12 285 GLY B CA 1
ATOM 8307 C C . GLY B 1 285 ? 10.188 -58.938 -34.125 1 96.12 285 GLY B C 1
ATOM 8308 O O . GLY B 1 285 ? 10.234 -58.312 -33.062 1 96.12 285 GLY B O 1
ATOM 8309 N N . PHE B 1 286 ? 9.133 -59.562 -34.594 1 97.38 286 PHE B N 1
ATOM 8310 C CA . PHE B 1 286 ? 7.949 -59.75 -33.75 1 97.38 286 PHE B CA 1
ATOM 8311 C C . PHE B 1 286 ? 7.594 -61.25 -33.656 1 97.38 286 PHE B C 1
ATOM 8313 O O . PHE B 1 286 ? 7.73 -61.969 -34.656 1 97.38 286 PHE B O 1
ATOM 8320 N N . PRO B 1 287 ? 7.168 -61.688 -32.531 1 96.62 287 PRO B N 1
ATOM 8321 C CA . PRO B 1 287 ? 6.945 -63.125 -32.344 1 96.62 287 PRO B CA 1
ATOM 8322 C C . PRO B 1 287 ? 5.645 -63.625 -33 1 96.62 287 PRO B C 1
ATOM 8324 O O . PRO B 1 287 ? 4.66 -62.875 -33.031 1 96.62 287 PRO B O 1
ATOM 8327 N N . ALA B 1 288 ? 5.633 -64.875 -33.344 1 95.19 288 ALA B N 1
ATOM 8328 C CA . ALA B 1 288 ? 4.461 -65.5 -33.938 1 95.19 288 ALA B CA 1
ATOM 8329 C C . ALA B 1 288 ? 3.355 -65.688 -32.906 1 95.19 288 ALA B C 1
ATOM 8331 O O . ALA B 1 288 ? 3.631 -65.938 -31.734 1 95.19 288 ALA B O 1
ATOM 8332 N N . GLY B 1 289 ? 2.201 -65.562 -33.344 1 95.38 289 GLY B N 1
ATOM 8333 C CA . GLY B 1 289 ? 1.036 -65.938 -32.562 1 95.38 289 GLY B CA 1
ATOM 8334 C C . GLY B 1 289 ? 0.698 -64.875 -31.516 1 95.38 289 GLY B C 1
ATOM 8335 O O . GLY B 1 289 ? -0.171 -65.062 -30.672 1 95.38 289 GLY B O 1
ATOM 8336 N N . LYS B 1 290 ? 1.354 -63.719 -31.578 1 96.88 290 LYS B N 1
ATOM 8337 C CA . LYS B 1 290 ? 1.116 -62.656 -30.594 1 96.88 290 LYS B CA 1
ATOM 8338 C C . LYS B 1 290 ? 0.567 -61.406 -31.25 1 96.88 290 LYS B C 1
ATOM 8340 O O . LYS B 1 290 ? 0.456 -61.312 -32.469 1 96.88 290 LYS B O 1
ATOM 8345 N N . ARG B 1 291 ? 0.134 -60.406 -30.453 1 98.06 291 ARG B N 1
ATOM 8346 C CA . ARG B 1 291 ? -0.466 -59.188 -30.953 1 98.06 291 ARG B CA 1
ATOM 8347 C C . ARG B 1 291 ? 0.348 -57.938 -30.547 1 98.06 291 ARG B C 1
ATOM 8349 O O . ARG B 1 291 ? 0.8 -57.844 -29.406 1 98.06 291 ARG B O 1
ATOM 8356 N N . LEU B 1 292 ? 0.551 -57.062 -31.453 1 98.5 292 LEU B N 1
ATOM 8357 C CA . LEU B 1 292 ? 1.198 -55.781 -31.172 1 98.5 292 LEU B CA 1
ATOM 8358 C C . LEU B 1 292 ? 0.167 -54.656 -31.062 1 98.5 292 LEU B C 1
ATOM 8360 O O . LEU B 1 292 ? -0.609 -54.438 -32 1 98.5 292 LEU B O 1
ATOM 8364 N N . GLY B 1 293 ? 0.071 -54.094 -29.906 1 98.5 293 GLY B N 1
ATOM 8365 C CA . GLY B 1 293 ? -0.567 -52.781 -29.828 1 98.5 293 GLY B CA 1
ATOM 8366 C C . GLY B 1 293 ? 0.351 -51.656 -30.219 1 98.5 293 GLY B C 1
ATOM 8367 O O . GLY B 1 293 ? 1.292 -51.312 -29.5 1 98.5 293 GLY B O 1
ATOM 8368 N N . ALA B 1 294 ? 0.096 -51 -31.328 1 98.44 294 ALA B N 1
ATOM 8369 C CA . ALA B 1 294 ? 0.952 -49.938 -31.875 1 98.44 294 ALA B CA 1
ATOM 8370 C C . ALA B 1 294 ? 0.406 -48.562 -31.516 1 98.44 294 ALA B C 1
ATOM 8372 O O . ALA B 1 294 ? -0.593 -48.125 -32.094 1 98.44 294 ALA B O 1
ATOM 8373 N N . GLY B 1 295 ? 1.086 -47.906 -30.562 1 98.31 295 GLY B N 1
ATOM 8374 C CA . GLY B 1 295 ? 0.714 -46.562 -30.219 1 98.31 295 GLY B CA 1
ATOM 8375 C C . GLY B 1 295 ? 1.153 -45.531 -31.234 1 98.31 295 GLY B C 1
ATOM 8376 O O . GLY B 1 295 ? 2.205 -44.906 -31.094 1 98.31 295 GLY B O 1
ATOM 8377 N N . LEU B 1 296 ? 0.292 -45.25 -32.219 1 97.62 296 LEU B N 1
ATOM 8378 C CA . LEU B 1 296 ? 0.649 -44.406 -33.344 1 97.62 296 LEU B CA 1
ATOM 8379 C C . LEU B 1 296 ? 0.038 -43.031 -33.219 1 97.62 296 LEU B C 1
ATOM 8381 O O . LEU B 1 296 ? 0.461 -42.094 -33.875 1 97.62 296 LEU B O 1
ATOM 8385 N N . ILE B 1 297 ? -1.005 -42.969 -32.406 1 97.38 297 ILE B N 1
ATOM 8386 C CA . ILE B 1 297 ? -1.637 -41.656 -32.156 1 97.38 297 ILE B CA 1
ATOM 8387 C C . ILE B 1 297 ? -1.098 -41.094 -30.844 1 97.38 297 ILE B C 1
ATOM 8389 O O . ILE B 1 297 ? -1.246 -41.719 -29.781 1 97.38 297 ILE B O 1
ATOM 8393 N N . ASP B 1 298 ? -0.529 -39.906 -30.844 1 96.94 298 ASP B N 1
ATOM 8394 C CA . ASP B 1 298 ? 0.157 -39.312 -29.703 1 96.94 298 ASP B CA 1
ATOM 8395 C C . ASP B 1 298 ? -0.832 -38.969 -28.594 1 96.94 298 ASP B C 1
ATOM 8397 O O . ASP B 1 298 ? -1.616 -38.031 -28.75 1 96.94 298 ASP B O 1
ATOM 8401 N N . GLY B 1 299 ? -0.73 -39.594 -27.531 1 96.75 299 GLY B N 1
ATOM 8402 C CA . GLY B 1 299 ? -1.663 -39.406 -26.438 1 96.75 299 GLY B CA 1
ATOM 8403 C C . GLY B 1 299 ? -1.269 -38.25 -25.516 1 96.75 299 GLY B C 1
ATOM 8404 O O . GLY B 1 299 ? -2.008 -37.906 -24.594 1 96.75 299 GLY B O 1
ATOM 8405 N N . ARG B 1 300 ? -0.151 -37.562 -25.797 1 95.06 300 ARG B N 1
ATOM 8406 C CA . ARG B 1 300 ? 0.348 -36.5 -24.906 1 95.06 300 ARG B CA 1
ATOM 8407 C C . ARG B 1 300 ? 0.458 -35.188 -25.656 1 95.06 300 ARG B C 1
ATOM 8409 O O . ARG B 1 300 ? 0.967 -34.188 -25.109 1 95.06 300 ARG B O 1
ATOM 8416 N N . SER B 1 301 ? 0.048 -35.188 -26.859 1 95.44 301 SER B N 1
ATOM 8417 C CA . SER B 1 301 ? 0.143 -33.969 -27.672 1 95.44 301 SER B CA 1
ATOM 8418 C C . SER B 1 301 ? -1.223 -33.562 -28.219 1 95.44 301 SER B C 1
ATOM 8420 O O . SER B 1 301 ? -2.061 -34.438 -28.516 1 95.44 301 SER B O 1
ATOM 8422 N N . ILE B 1 302 ? -1.388 -32.312 -28.422 1 97.44 302 ILE B N 1
ATOM 8423 C CA . ILE B 1 302 ? -2.693 -31.812 -28.859 1 97.44 302 ILE B CA 1
ATOM 8424 C C . ILE B 1 302 ? -2.701 -31.656 -30.375 1 97.44 302 ILE B C 1
ATOM 8426 O O . ILE B 1 302 ? -3.676 -31.172 -30.953 1 97.44 302 ILE B O 1
ATOM 8430 N N . TRP B 1 303 ? -1.68 -32.031 -31.016 1 97.56 303 TRP B N 1
ATOM 8431 C CA . TRP B 1 303 ? -1.553 -31.797 -32.469 1 97.56 303 TRP B CA 1
ATOM 8432 C C . TRP B 1 303 ? -2.109 -32.969 -33.25 1 97.56 303 TRP B C 1
ATOM 8434 O O . TRP B 1 303 ? -1.937 -34.125 -32.844 1 97.56 303 TRP B O 1
ATOM 8444 N N . LYS B 1 304 ? -2.664 -32.719 -34.406 1 97.31 304 LYS B N 1
ATOM 8445 C CA . LYS B 1 304 ? -3.109 -33.719 -35.375 1 97.31 304 LYS B CA 1
ATOM 8446 C C . LYS B 1 304 ? -1.934 -34.531 -35.906 1 97.31 304 LYS B C 1
ATOM 8448 O O . LYS B 1 304 ? -0.831 -34 -36.062 1 97.31 304 LYS B O 1
ATOM 8453 N N . PHE B 1 305 ? -2.203 -35.812 -36.094 1 95.31 305 PHE B N 1
ATOM 8454 C CA . PHE B 1 305 ? -1.131 -36.625 -36.656 1 95.31 305 PHE B CA 1
ATOM 8455 C C . PHE B 1 305 ? -0.683 -36.094 -38 1 95.31 305 PHE B C 1
ATOM 8457 O O . PHE B 1 305 ? -1.477 -35.5 -38.75 1 95.31 305 PHE B O 1
ATOM 8464 N N . ASN B 1 306 ? 0.574 -36.25 -38.281 1 92.12 306 ASN B N 1
ATOM 8465 C CA . ASN B 1 306 ? 1.115 -36 -39.625 1 92.12 306 ASN B CA 1
ATOM 8466 C C . ASN B 1 306 ? 1.042 -37.25 -40.5 1 92.12 306 ASN B C 1
ATOM 8468 O O . ASN B 1 306 ? 1.755 -38.219 -40.281 1 92.12 306 ASN B O 1
ATOM 8472 N N . PRO B 1 307 ? 0.231 -37.219 -41.5 1 93.94 307 PRO B N 1
ATOM 8473 C CA . PRO B 1 307 ? -0.009 -38.438 -42.281 1 93.94 307 PRO B CA 1
ATOM 8474 C C . PRO B 1 307 ? 1.272 -39.031 -42.875 1 93.94 307 PRO B C 1
ATOM 8476 O O . PRO B 1 307 ? 1.457 -40.25 -42.875 1 93.94 307 PRO B O 1
ATOM 8479 N N . GLU B 1 308 ? 2.145 -38.188 -43.344 1 91.19 308 GLU B N 1
ATOM 8480 C CA . GLU B 1 308 ? 3.357 -38.688 -44 1 91.19 308 GLU B CA 1
ATOM 8481 C C . GLU B 1 308 ? 4.195 -39.5 -43 1 91.19 308 GLU B C 1
ATOM 8483 O O . GLU B 1 308 ? 4.656 -40.594 -43.344 1 91.19 308 GLU B O 1
ATOM 8488 N N . GLN B 1 309 ? 4.348 -39.031 -41.906 1 90.88 309 GLN B N 1
ATOM 8489 C CA . GLN B 1 309 ? 5.172 -39.688 -40.906 1 90.88 309 GLN B CA 1
ATOM 8490 C C . GLN B 1 309 ? 4.488 -40.938 -40.375 1 90.88 309 GLN B C 1
ATOM 8492 O O . GLN B 1 309 ? 5.113 -42 -40.25 1 90.88 309 GLN B O 1
ATOM 8497 N N . VAL B 1 310 ? 3.264 -40.906 -40.062 1 95.25 310 VAL B N 1
ATOM 8498 C CA . VAL B 1 310 ? 2.549 -42 -39.375 1 95.25 310 VAL B CA 1
ATOM 8499 C C . VAL B 1 310 ? 2.316 -43.156 -40.375 1 95.25 310 VAL B C 1
ATOM 8501 O O . VAL B 1 310 ? 2.371 -44.312 -39.969 1 95.25 310 VAL B O 1
ATOM 8504 N N . LEU B 1 311 ? 2.066 -42.812 -41.656 1 96.19 311 LEU B N 1
ATOM 8505 C CA . LEU B 1 311 ? 1.829 -43.844 -42.656 1 96.19 311 LEU B CA 1
ATOM 8506 C C . LEU B 1 311 ? 3.1 -44.625 -42.906 1 96.19 311 LEU B C 1
ATOM 8508 O O . LEU B 1 311 ? 3.043 -45.844 -43.125 1 96.19 311 LEU B O 1
ATOM 8512 N N . LYS B 1 312 ? 4.156 -43.906 -42.906 1 95.81 312 LYS B N 1
ATOM 8513 C CA . LYS B 1 312 ? 5.43 -44.594 -43.094 1 95.81 312 LYS B CA 1
ATOM 8514 C C . LYS B 1 312 ? 5.688 -45.562 -41.938 1 95.81 312 LYS B C 1
ATOM 8516 O O . LYS B 1 312 ? 6.07 -46.719 -42.125 1 95.81 312 LYS B O 1
ATOM 8521 N N . GLN B 1 313 ? 5.457 -45.156 -40.75 1 96.19 313 GLN B N 1
ATOM 8522 C CA . GLN B 1 313 ? 5.629 -46 -39.562 1 96.19 313 GLN B CA 1
ATOM 8523 C C . GLN B 1 313 ? 4.672 -47.188 -39.594 1 96.19 313 GLN B C 1
ATOM 8525 O O . GLN B 1 313 ? 5.066 -48.312 -39.281 1 96.19 313 GLN B O 1
ATOM 8530 N N . LEU B 1 314 ? 3.48 -46.875 -39.938 1 97.25 314 LEU B N 1
ATOM 8531 C CA . LEU B 1 314 ? 2.463 -47.938 -40 1 97.25 314 LEU B CA 1
ATOM 8532 C C . LEU B 1 314 ? 2.852 -49 -41 1 97.25 314 LEU B C 1
ATOM 8534 O O . LEU B 1 314 ? 2.699 -50.188 -40.719 1 97.25 314 LEU B O 1
ATOM 8538 N N . ALA B 1 315 ? 3.355 -48.594 -42.156 1 96.06 315 ALA B N 1
ATOM 8539 C CA . ALA B 1 315 ? 3.76 -49.562 -43.188 1 96.06 315 ALA B CA 1
ATOM 8540 C C . ALA B 1 315 ? 4.891 -50.438 -42.688 1 96.06 315 ALA B C 1
ATOM 8542 O O . ALA B 1 315 ? 4.875 -51.656 -42.906 1 96.06 315 ALA B O 1
ATOM 8543 N N . GLU B 1 316 ? 5.812 -49.844 -42.031 1 96.81 316 GLU B N 1
ATOM 8544 C CA . GLU B 1 316 ? 6.941 -50.625 -41.5 1 96.81 316 GLU B CA 1
ATOM 8545 C C . GLU B 1 316 ? 6.492 -51.594 -40.406 1 96.81 316 GLU B C 1
ATOM 8547 O O . GLU B 1 316 ? 6.914 -52.75 -40.406 1 96.81 316 GLU B O 1
ATOM 8552 N N . ILE B 1 317 ? 5.695 -51.125 -39.562 1 97.88 317 ILE B N 1
ATOM 8553 C CA . ILE B 1 317 ? 5.188 -51.969 -38.469 1 97.88 317 ILE B CA 1
ATOM 8554 C C . ILE B 1 317 ? 4.387 -53.125 -39.062 1 97.88 317 ILE B C 1
ATOM 8556 O O . ILE B 1 317 ? 4.551 -54.281 -38.625 1 97.88 317 ILE B O 1
ATOM 8560 N N . LYS B 1 318 ? 3.555 -52.812 -40 1 96.25 318 LYS B N 1
ATOM 8561 C CA . LYS B 1 318 ? 2.727 -53.844 -40.656 1 96.25 318 LYS B CA 1
ATOM 8562 C C . LYS B 1 318 ? 3.586 -54.906 -41.312 1 96.25 318 LYS B C 1
ATOM 8564 O O . LYS B 1 318 ? 3.262 -56.094 -41.25 1 96.25 318 LYS B O 1
ATOM 8569 N N . ALA B 1 319 ? 4.602 -54.469 -41.938 1 96.19 319 ALA B N 1
ATOM 8570 C CA . ALA B 1 319 ? 5.5 -55.406 -42.594 1 96.19 319 ALA B CA 1
ATOM 8571 C C . ALA B 1 319 ? 6.148 -56.344 -41.594 1 96.19 319 ALA B C 1
ATOM 8573 O O . ALA B 1 319 ? 6.242 -57.562 -41.812 1 96.19 319 ALA B O 1
ATOM 8574 N N . ILE B 1 320 ? 6.574 -55.812 -40.469 1 97.12 320 ILE B N 1
ATOM 8575 C CA . ILE B 1 320 ? 7.262 -56.594 -39.469 1 97.12 320 ILE B CA 1
ATOM 8576 C C . ILE B 1 320 ? 6.277 -57.562 -38.812 1 97.12 320 ILE B C 1
ATOM 8578 O O . ILE B 1 320 ? 6.57 -58.75 -38.656 1 97.12 320 ILE B O 1
ATOM 8582 N N . VAL B 1 321 ? 5.141 -57.094 -38.406 1 97.12 321 VAL B N 1
ATOM 8583 C CA . VAL B 1 321 ? 4.133 -57.906 -37.75 1 97.12 321 VAL B CA 1
ATOM 8584 C C . VAL B 1 321 ? 3.582 -58.969 -38.719 1 97.12 321 VAL B C 1
ATOM 8586 O O . VAL B 1 321 ? 3.328 -60.094 -38.344 1 97.12 321 VAL B O 1
ATOM 8589 N N . GLY B 1 322 ? 3.41 -58.562 -40 1 94.62 322 GLY B N 1
ATOM 8590 C CA . GLY B 1 322 ? 2.902 -59.469 -41.031 1 94.62 322 GLY B CA 1
ATOM 8591 C C . GLY B 1 322 ? 3.844 -60.594 -41.344 1 94.62 322 GLY B C 1
ATOM 8592 O O . GLY B 1 322 ? 3.412 -61.656 -41.812 1 94.62 322 GLY B O 1
ATOM 8593 N N . ALA B 1 323 ? 5.078 -60.406 -41.062 1 95.5 323 ALA B N 1
ATOM 8594 C CA . ALA B 1 323 ? 6.074 -61.438 -41.312 1 95.5 323 ALA B CA 1
ATOM 8595 C C . ALA B 1 323 ? 6.023 -62.531 -40.25 1 95.5 323 ALA B C 1
ATOM 8597 O O . ALA B 1 323 ? 6.551 -63.625 -40.469 1 95.5 323 ALA B O 1
ATOM 8598 N N . ALA B 1 324 ? 5.473 -62.25 -39.156 1 95.12 324 ALA B N 1
ATOM 8599 C CA . ALA B 1 324 ? 5.34 -63.219 -38.062 1 95.12 324 ALA B CA 1
ATOM 8600 C C . ALA B 1 324 ? 4.062 -64.062 -38.219 1 95.12 324 ALA B C 1
ATOM 8602 O O . ALA B 1 324 ? 2.973 -63.469 -38.375 1 95.12 324 ALA B O 1
ATOM 8603 N N . ALA B 1 325 ? 4.16 -65.312 -38.125 1 95.62 325 ALA B N 1
ATOM 8604 C CA . ALA B 1 325 ? 3.025 -66.25 -38.344 1 95.62 325 ALA B CA 1
ATOM 8605 C C . ALA B 1 325 ? 1.939 -66 -37.312 1 95.62 325 ALA B C 1
ATOM 8607 O O . ALA B 1 325 ? 2.221 -66 -36.125 1 95.62 325 ALA B O 1
ATOM 8608 N N . ASN B 1 326 ? 0.675 -65.75 -37.781 1 94.62 326 ASN B N 1
ATOM 8609 C CA . ASN B 1 326 ? -0.514 -65.688 -36.938 1 94.62 326 ASN B CA 1
ATOM 8610 C C . ASN B 1 326 ? -0.409 -64.5 -36 1 94.62 326 ASN B C 1
ATOM 8612 O O . ASN B 1 326 ? -0.983 -64.5 -34.906 1 94.62 326 ASN B O 1
ATOM 8616 N N . ALA B 1 327 ? 0.465 -63.5 -36.25 1 96.38 327 ALA B N 1
ATOM 8617 C CA . ALA B 1 327 ? 0.536 -62.281 -35.469 1 96.38 327 ALA B CA 1
ATOM 8618 C C . ALA B 1 327 ? -0.563 -61.312 -35.875 1 96.38 327 ALA B C 1
ATOM 8620 O O . ALA B 1 327 ? -1.1 -61.375 -36.969 1 96.38 327 ALA B O 1
ATOM 8621 N N . SER B 1 328 ? -0.986 -60.406 -34.969 1 97.19 328 SER B N 1
ATOM 8622 C CA . SER B 1 328 ? -2.023 -59.406 -35.25 1 97.19 328 SER B CA 1
ATOM 8623 C C . SER B 1 328 ? -1.613 -58.031 -34.75 1 97.19 328 SER B C 1
ATOM 8625 O O . SER B 1 328 ? -0.598 -57.906 -34.062 1 97.19 328 SER B O 1
ATOM 8627 N N . LEU B 1 329 ? -2.379 -57.062 -35.219 1 97.56 329 LEU B N 1
ATOM 8628 C CA . LEU B 1 329 ? -2.018 -55.656 -34.969 1 97.56 329 LEU B CA 1
ATOM 8629 C C . LEU B 1 329 ? -3.215 -54.875 -34.438 1 97.56 329 LEU B C 1
ATOM 8631 O O . LEU B 1 329 ? -4.316 -54.969 -35 1 97.56 329 LEU B O 1
ATOM 8635 N N . THR B 1 330 ? -3.045 -54.188 -33.344 1 98.19 330 THR B N 1
ATOM 8636 C CA . THR B 1 330 ? -4.02 -53.219 -32.844 1 98.19 330 THR B CA 1
ATOM 8637 C C . THR B 1 330 ? -3.49 -51.781 -33 1 98.19 330 THR B C 1
ATOM 8639 O O . THR B 1 330 ? -2.434 -51.438 -32.438 1 98.19 330 THR B O 1
ATOM 8642 N N . ILE B 1 331 ? -4.211 -50.938 -33.719 1 98.12 331 ILE B N 1
ATOM 8643 C CA . ILE B 1 331 ? -3.891 -49.5 -33.812 1 98.12 331 ILE B CA 1
ATOM 8644 C C . ILE B 1 331 ? -4.422 -48.781 -32.562 1 98.12 331 ILE B C 1
ATOM 8646 O O . ILE B 1 331 ? -5.621 -48.812 -32.281 1 98.12 331 ILE B O 1
ATOM 8650 N N . GLN B 1 332 ? -3.559 -48.094 -31.859 1 98 332 GLN B N 1
ATOM 8651 C CA . GLN B 1 332 ? -4.023 -47.5 -30.609 1 98 332 GLN B CA 1
ATOM 8652 C C . GLN B 1 332 ? -3.311 -46.156 -30.344 1 98 332 GLN B C 1
ATOM 8654 O O . GLN B 1 332 ? -2.455 -45.75 -31.125 1 98 332 GLN B O 1
ATOM 8659 N N . ALA B 1 333 ? -3.77 -45.406 -29.312 1 97.12 333 ALA B N 1
ATOM 8660 C CA . ALA B 1 333 ? -3.049 -44.25 -28.797 1 97.12 333 ALA B CA 1
ATOM 8661 C C . ALA B 1 333 ? -1.762 -44.656 -28.094 1 97.12 333 ALA B C 1
ATOM 8663 O O . ALA B 1 333 ? -1.651 -45.812 -27.609 1 97.12 333 ALA B O 1
ATOM 8664 N N . SER B 1 334 ? -0.815 -43.812 -28.078 1 97.69 334 SER B N 1
ATOM 8665 C CA . SER B 1 334 ? 0.493 -44.125 -27.531 1 97.69 334 SER B CA 1
ATOM 8666 C C . SER B 1 334 ? 0.424 -44.281 -26.016 1 97.69 334 SER B C 1
ATOM 8668 O O . SER B 1 334 ? 1.286 -44.906 -25.406 1 97.69 334 SER B O 1
ATOM 8670 N N . SER B 1 335 ? -0.483 -43.656 -25.406 1 97.69 335 SER B N 1
ATOM 8671 C CA . SER B 1 335 ? -0.78 -43.688 -23.969 1 97.69 335 SER B CA 1
ATOM 8672 C C . SER B 1 335 ? -2.24 -43.344 -23.703 1 97.69 335 SER B C 1
ATOM 8674 O O . SER B 1 335 ? -3.039 -43.219 -24.641 1 97.69 335 SER B O 1
ATOM 8676 N N . SER B 1 336 ? -2.58 -43.281 -22.422 1 97.62 336 SER B N 1
ATOM 8677 C CA . SER B 1 336 ? -3.9 -42.781 -22.078 1 97.62 336 SER B CA 1
ATOM 8678 C C . SER B 1 336 ? -4.113 -41.375 -22.688 1 97.62 336 SER B C 1
ATOM 8680 O O . SER B 1 336 ? -3.189 -40.562 -22.719 1 97.62 336 SER B O 1
ATOM 8682 N N . LEU B 1 337 ? -5.359 -41.094 -23.109 1 97.94 337 LEU B N 1
ATOM 8683 C CA . LEU B 1 337 ? -5.703 -39.781 -23.672 1 97.94 337 LEU B CA 1
ATOM 8684 C C . LEU B 1 337 ? -6.02 -38.781 -22.562 1 97.94 337 LEU B C 1
ATOM 8686 O O . LEU B 1 337 ? -6.48 -37.656 -22.828 1 97.94 337 LEU B O 1
ATOM 8690 N N . GLN B 1 338 ? -5.68 -39.125 -21.312 1 97.25 338 GLN B N 1
ATOM 8691 C CA . GLN B 1 338 ? -5.941 -38.25 -20.172 1 97.25 338 GLN B CA 1
ATOM 8692 C C . GLN B 1 338 ? -5.086 -37 -20.234 1 97.25 338 GLN B C 1
ATOM 8694 O O . GLN B 1 338 ? -5.359 -36.031 -19.531 1 97.25 338 GLN B O 1
ATOM 8699 N N . HIS B 1 339 ? -4.066 -36.969 -21.109 1 96.81 339 HIS B N 1
ATOM 8700 C CA . HIS B 1 339 ? -3.098 -35.875 -21.125 1 96.81 339 HIS B CA 1
ATOM 8701 C C . HIS B 1 339 ? -3.459 -34.844 -22.172 1 96.81 339 HIS B C 1
ATOM 8703 O O . HIS B 1 339 ? -2.688 -33.906 -22.438 1 96.81 339 HIS B O 1
ATOM 8709 N N . VAL B 1 340 ? -4.613 -35 -22.828 1 97.5 340 VAL B N 1
ATOM 8710 C CA . VAL B 1 340 ? -5.125 -34 -23.797 1 97.5 340 VAL B CA 1
ATOM 8711 C C . VAL B 1 340 ? -6.551 -33.625 -23.422 1 97.5 340 VAL B C 1
ATOM 8713 O O . VAL B 1 340 ? -7.23 -34.344 -22.688 1 97.5 340 VAL B O 1
ATOM 8716 N N . PRO B 1 341 ? -7.012 -32.469 -23.891 1 97.44 341 PRO B N 1
ATOM 8717 C CA . PRO B 1 341 ? -8.398 -32.062 -23.641 1 97.44 341 PRO B CA 1
ATOM 8718 C C . PRO B 1 341 ? -9.406 -32.969 -24.359 1 97.44 341 PRO B C 1
ATOM 8720 O O . PRO B 1 341 ? -9.016 -33.844 -25.109 1 97.44 341 PRO B O 1
ATOM 8723 N N . TYR B 1 342 ? -10.664 -32.719 -24.141 1 97.62 342 TYR B N 1
ATOM 8724 C CA . TYR B 1 342 ? -11.719 -33.625 -24.609 1 97.62 342 TYR B CA 1
ATOM 8725 C C . TYR B 1 342 ? -11.969 -33.406 -26.109 1 97.62 342 TYR B C 1
ATOM 8727 O O . TYR B 1 342 ? -12 -34.375 -26.875 1 97.62 342 TYR B O 1
ATOM 8735 N N . THR B 1 343 ? -12.156 -32.156 -26.484 1 97.44 343 THR B N 1
ATOM 8736 C CA . THR B 1 343 ? -12.5 -31.906 -27.875 1 97.44 343 THR B CA 1
ATOM 8737 C C . THR B 1 343 ? -12.117 -30.5 -28.297 1 97.44 343 THR B C 1
ATOM 8739 O O . THR B 1 343 ? -12.062 -29.594 -27.469 1 97.44 343 THR B O 1
ATOM 8742 N N . THR B 1 344 ? -11.867 -30.297 -29.562 1 96.62 344 THR B N 1
ATOM 8743 C CA . THR B 1 344 ? -11.477 -29 -30.125 1 96.62 344 THR B CA 1
ATOM 8744 C C . THR B 1 344 ? -12.711 -28.203 -30.547 1 96.62 344 THR B C 1
ATOM 8746 O O . THR B 1 344 ? -12.594 -27.062 -31 1 96.62 344 THR B O 1
ATOM 8749 N N . GLN B 1 345 ? -13.859 -28.719 -30.375 1 93.81 345 GLN B N 1
ATOM 8750 C CA . GLN B 1 345 ? -15.07 -28.156 -30.969 1 93.81 345 GLN B CA 1
ATOM 8751 C C . GLN B 1 345 ? -15.273 -26.719 -30.516 1 93.81 345 GLN B C 1
ATOM 8753 O O . GLN B 1 345 ? -15.625 -25.844 -31.328 1 93.81 345 GLN B O 1
ATOM 8758 N N . CYS B 1 346 ? -15.039 -26.484 -29.266 1 91.62 346 CYS B N 1
ATOM 8759 C CA . CYS B 1 346 ? -15.289 -25.156 -28.734 1 91.62 346 CYS B CA 1
ATOM 8760 C C . CYS B 1 346 ? -14.172 -24.188 -29.125 1 91.62 346 CYS B C 1
ATOM 8762 O O . CYS B 1 346 ? -14.336 -22.969 -29.031 1 91.62 346 CYS B O 1
ATOM 8764 N N . GLU B 1 347 ? -13.023 -24.672 -29.656 1 94.06 347 GLU B N 1
ATOM 8765 C CA . GLU B 1 347 ? -11.852 -23.859 -29.953 1 94.06 347 GLU B CA 1
ATOM 8766 C C . GLU B 1 347 ? -11.891 -23.359 -31.391 1 94.06 347 GLU B C 1
ATOM 8768 O O . GLU B 1 347 ? -11.266 -22.344 -31.719 1 94.06 347 GLU B O 1
ATOM 8773 N N . VAL B 1 348 ? -12.625 -24.047 -32.25 1 90.94 348 VAL B N 1
ATOM 8774 C CA . VAL B 1 348 ? -12.562 -23.844 -33.688 1 90.94 348 VAL B CA 1
ATOM 8775 C C . VAL B 1 348 ? -13 -22.422 -34.031 1 90.94 348 VAL B C 1
ATOM 8777 O O . VAL B 1 348 ? -12.289 -21.719 -34.75 1 90.94 348 VAL B O 1
ATOM 8780 N N . LYS B 1 349 ? -14.156 -21.891 -33.594 1 87.88 349 LYS B N 1
ATOM 8781 C CA . LYS B 1 349 ? -14.695 -20.578 -33.969 1 87.88 349 LYS B CA 1
ATOM 8782 C C . LYS B 1 349 ? -13.758 -19.469 -33.531 1 87.88 349 LYS B C 1
ATOM 8784 O O . LYS B 1 349 ? -13.516 -18.516 -34.281 1 87.88 349 LYS B O 1
ATOM 8789 N N . GLN B 1 350 ? -13.188 -19.734 -32.375 1 90.81 350 GLN B N 1
ATOM 8790 C CA . GLN B 1 350 ? -12.336 -18.688 -31.812 1 90.81 350 GLN B CA 1
ATOM 8791 C C . GLN B 1 350 ? -11.023 -18.578 -32.594 1 90.81 350 GLN B C 1
ATOM 8793 O O . GLN B 1 350 ? -10.586 -17.469 -32.938 1 90.81 350 GLN B O 1
ATOM 8798 N N . PHE B 1 351 ? -10.375 -19.672 -32.875 1 92.94 351 PHE B N 1
ATOM 8799 C CA . PHE B 1 351 ? -9.07 -19.656 -33.531 1 92.94 351 PHE B CA 1
ATOM 8800 C C . PHE B 1 351 ? -9.203 -19.234 -35 1 92.94 351 PHE B C 1
ATOM 8802 O O . PHE B 1 351 ? -8.305 -18.594 -35.562 1 92.94 351 PHE B O 1
ATOM 8809 N N . GLU B 1 352 ? -10.359 -19.5 -35.562 1 91.5 352 GLU B N 1
ATOM 8810 C CA . GLU B 1 352 ? -10.594 -19.109 -36.969 1 91.5 352 GLU B CA 1
ATOM 8811 C C . GLU B 1 352 ? -10.945 -17.625 -37.062 1 91.5 352 GLU B C 1
ATOM 8813 O O . GLU B 1 352 ? -10.641 -16.969 -38.062 1 91.5 352 GLU B O 1
ATOM 8818 N N . ALA B 1 353 ? -11.562 -17.094 -36.062 1 91.5 353 ALA B N 1
ATOM 8819 C CA . ALA B 1 353 ? -11.992 -15.695 -36.062 1 91.5 353 ALA B CA 1
ATOM 8820 C C . ALA B 1 353 ? -10.812 -14.758 -35.812 1 91.5 353 ALA B C 1
ATOM 8822 O O . ALA B 1 353 ? -10.844 -13.594 -36.219 1 91.5 353 ALA B O 1
ATOM 8823 N N . ASN B 1 354 ? -9.812 -15.266 -35.25 1 91.56 354 ASN B N 1
ATOM 8824 C CA . ASN B 1 354 ? -8.641 -14.469 -34.906 1 91.56 354 ASN B CA 1
ATOM 8825 C C . ASN B 1 354 ? -7.578 -14.547 -36 1 91.56 354 ASN B C 1
ATOM 8827 O O . ASN B 1 354 ? -7.105 -15.641 -36.344 1 91.56 354 ASN B O 1
ATOM 8831 N N . GLU B 1 355 ? -7.203 -13.43 -36.469 1 90.88 355 GLU B N 1
ATOM 8832 C CA . GLU B 1 355 ? -6.242 -13.367 -37.594 1 90.88 355 GLU B CA 1
ATOM 8833 C C . GLU B 1 355 ? -4.883 -13.914 -37.156 1 90.88 355 GLU B C 1
ATOM 8835 O O . GLU B 1 355 ? -4.16 -14.492 -37.969 1 90.88 355 GLU B O 1
ATOM 8840 N N . GLU B 1 356 ? -4.586 -13.898 -35.938 1 91.19 356 GLU B N 1
ATOM 8841 C CA . GLU B 1 356 ? -3.271 -14.281 -35.438 1 91.19 356 GLU B CA 1
ATOM 8842 C C . GLU B 1 356 ? -3.16 -15.797 -35.281 1 91.19 356 GLU B C 1
ATOM 8844 O O . GLU B 1 356 ? -2.059 -16.344 -35.156 1 91.19 356 GLU B O 1
ATOM 8849 N N . THR B 1 357 ? -4.277 -16.531 -35.344 1 95.25 357 THR B N 1
ATOM 8850 C CA . THR B 1 357 ? -4.23 -17.969 -35.094 1 95.25 357 THR B CA 1
ATOM 8851 C C . THR B 1 357 ? -4.816 -18.75 -36.281 1 95.25 357 THR B C 1
ATOM 8853 O O . THR B 1 357 ? -5.262 -19.891 -36.125 1 95.25 357 THR B O 1
ATOM 8856 N N . GLN B 1 358 ? -4.875 -18.125 -37.438 1 94.62 358 GLN B N 1
ATOM 8857 C CA . GLN B 1 358 ? -5.434 -18.781 -38.594 1 94.62 358 GLN B CA 1
ATOM 8858 C C . GLN B 1 358 ? -4.691 -20.078 -38.906 1 94.62 358 GLN B C 1
ATOM 8860 O O . GLN B 1 358 ? -3.463 -20.141 -38.812 1 94.62 358 GLN B O 1
ATOM 8865 N N . GLY B 1 359 ? -5.461 -21.109 -39.25 1 95.62 359 GLY B N 1
ATOM 8866 C CA . GLY B 1 359 ? -4.891 -22.406 -39.594 1 95.62 359 GLY B CA 1
ATOM 8867 C C . GLY B 1 359 ? -4.676 -23.312 -38.406 1 95.62 359 GLY B C 1
ATOM 8868 O O . GLY B 1 359 ? -4.555 -24.531 -38.562 1 95.62 359 GLY B O 1
ATOM 8869 N N . LEU B 1 360 ? -4.617 -22.75 -37.188 1 97.06 360 LEU B N 1
ATOM 8870 C CA . LEU B 1 360 ? -4.297 -23.5 -36 1 97.06 360 LEU B CA 1
ATOM 8871 C C . LEU B 1 360 ? -5.371 -24.547 -35.688 1 97.06 360 LEU B C 1
ATOM 8873 O O . LEU B 1 360 ? -5.051 -25.688 -35.344 1 97.06 360 LEU B O 1
ATOM 8877 N N . ALA B 1 361 ? -6.625 -24.188 -35.812 1 96 361 ALA B N 1
ATOM 8878 C CA . ALA B 1 361 ? -7.734 -25.078 -35.469 1 96 361 ALA B CA 1
ATOM 8879 C C . ALA B 1 361 ? -7.668 -26.375 -36.281 1 96 361 ALA B C 1
ATOM 8881 O O . ALA B 1 361 ? -8.008 -27.438 -35.75 1 96 361 ALA B O 1
ATOM 8882 N N . GLY B 1 362 ? -7.238 -26.312 -37.469 1 95.75 362 GLY B N 1
ATOM 8883 C CA . GLY B 1 362 ? -7.223 -27.469 -38.344 1 95.75 362 GLY B CA 1
ATOM 8884 C C . GLY B 1 362 ? -6.188 -28.516 -37.969 1 95.75 362 GLY B C 1
ATOM 8885 O O . GLY B 1 362 ? -6.258 -29.656 -38.406 1 95.75 362 GLY B O 1
ATOM 8886 N N . VAL B 1 363 ? -5.27 -28.141 -37.188 1 97 363 VAL B N 1
ATOM 8887 C CA . VAL B 1 363 ? -4.188 -29.062 -36.875 1 97 363 VAL B CA 1
ATOM 8888 C C . VAL B 1 363 ? -4.207 -29.406 -35.375 1 97 363 VAL B C 1
ATOM 8890 O O . VAL B 1 363 ? -3.248 -29.984 -34.875 1 97 363 VAL B O 1
ATOM 8893 N N . LEU B 1 364 ? -5.219 -29.031 -34.688 1 97.19 364 LEU B N 1
ATOM 8894 C CA . LEU B 1 364 ? -5.426 -29.453 -33.312 1 97.19 364 LEU B CA 1
ATOM 8895 C C . LEU B 1 364 ? -6.219 -30.766 -33.25 1 97.19 364 LEU B C 1
ATOM 8897 O O . LEU B 1 364 ? -7.102 -30.984 -34.094 1 97.19 364 LEU B O 1
ATOM 8901 N N . SER B 1 365 ? -5.863 -31.594 -32.406 1 97.81 365 SER B N 1
ATOM 8902 C CA . SER B 1 365 ? -6.527 -32.875 -32.188 1 97.81 365 SER B CA 1
ATOM 8903 C C . SER B 1 365 ? -6.531 -33.25 -30.703 1 97.81 365 SER B C 1
ATOM 8905 O O . SER B 1 365 ? -5.48 -33.531 -30.125 1 97.81 365 SER B O 1
ATOM 8907 N N . PHE B 1 366 ? -7.75 -33.188 -30.141 1 98 366 PHE B N 1
ATOM 8908 C CA . PHE B 1 366 ? -7.902 -33.594 -28.734 1 98 366 PHE B CA 1
ATOM 8909 C C . PHE B 1 366 ? -8.398 -35.031 -28.625 1 98 366 PHE B C 1
ATOM 8911 O O . PHE B 1 366 ? -8.172 -35.844 -29.531 1 98 366 PHE B O 1
ATOM 8918 N N . ALA B 1 367 ? -8.938 -35.469 -27.547 1 98.38 367 ALA B N 1
ATOM 8919 C CA . ALA B 1 367 ? -9.25 -36.875 -27.297 1 98.38 367 ALA B CA 1
ATOM 8920 C C . ALA B 1 367 ? -10.281 -37.406 -28.297 1 98.38 367 ALA B C 1
ATOM 8922 O O . ALA B 1 367 ? -10.102 -38.469 -28.875 1 98.38 367 ALA B O 1
ATOM 8923 N N . TYR B 1 368 ? -11.359 -36.656 -28.516 1 98.12 368 TYR B N 1
ATOM 8924 C CA . TYR B 1 368 ? -12.398 -37.094 -29.453 1 98.12 368 TYR B CA 1
ATOM 8925 C C . TYR B 1 368 ? -11.852 -37.188 -30.875 1 98.12 368 TYR B C 1
ATOM 8927 O O . TYR B 1 368 ? -12.086 -38.156 -31.562 1 98.12 368 TYR B O 1
ATOM 8935 N N . GLU B 1 369 ? -11.18 -36.156 -31.266 1 97.44 369 GLU B N 1
ATOM 8936 C CA . GLU B 1 369 ? -10.602 -36.125 -32.594 1 97.44 369 GLU B CA 1
ATOM 8937 C C . GLU B 1 369 ? -9.586 -37.25 -32.812 1 97.44 369 GLU B C 1
ATOM 8939 O O . GLU B 1 369 ? -9.469 -37.812 -33.906 1 97.44 369 GLU B O 1
ATOM 8944 N N . LYS B 1 370 ? -8.906 -37.594 -31.797 1 98.12 370 LYS B N 1
ATOM 8945 C CA . LYS B 1 370 ? -7.891 -38.625 -31.875 1 98.12 370 LYS B CA 1
ATOM 8946 C C . LYS B 1 370 ? -8.531 -40 -32.031 1 98.12 370 LYS B C 1
ATOM 8948 O O . LYS B 1 370 ? -7.918 -40.938 -32.594 1 98.12 370 LYS B O 1
ATOM 8953 N N . LEU B 1 371 ? -9.742 -40.219 -31.578 1 98.06 371 LEU B N 1
ATOM 8954 C CA . LEU B 1 371 ? -10.461 -41.438 -31.844 1 98.06 371 LEU B CA 1
ATOM 8955 C C . LEU B 1 371 ? -10.711 -41.625 -33.344 1 98.06 371 LEU B C 1
ATOM 8957 O O . LEU B 1 371 ? -10.586 -42.719 -33.875 1 98.06 371 LEU B O 1
ATOM 8961 N N . ALA B 1 372 ? -11.055 -40.531 -33.938 1 96.19 372 ALA B N 1
ATOM 8962 C CA . ALA B 1 372 ? -11.25 -40.562 -35.406 1 96.19 372 ALA B CA 1
ATOM 8963 C C . ALA B 1 372 ? -9.945 -40.875 -36.125 1 96.19 372 ALA B C 1
ATOM 8965 O O . ALA B 1 372 ? -9.945 -41.625 -37.125 1 96.19 372 ALA B O 1
ATOM 8966 N N . GLU B 1 373 ? -8.852 -40.344 -35.656 1 96.81 373 GLU B N 1
ATOM 8967 C CA . GLU B 1 373 ? -7.547 -40.625 -36.219 1 96.81 373 GLU B CA 1
ATOM 8968 C C . GLU B 1 373 ? -7.191 -42.094 -36.094 1 96.81 373 GLU B C 1
ATOM 8970 O O . GLU B 1 373 ? -6.629 -42.688 -37.031 1 96.81 373 GLU B O 1
ATOM 8975 N N . LEU B 1 374 ? -7.52 -42.625 -34.969 1 96.25 374 LEU B N 1
ATOM 8976 C CA . LEU B 1 374 ? -7.297 -44.031 -34.719 1 96.25 374 LEU B CA 1
ATOM 8977 C C . LEU B 1 374 ? -8.008 -44.906 -35.75 1 96.25 374 LEU B C 1
ATOM 8979 O O . LEU B 1 374 ? -7.41 -45.812 -36.312 1 96.25 374 LEU B O 1
ATOM 8983 N N . GLU B 1 375 ? -9.211 -44.625 -36 1 96.06 375 GLU B N 1
ATOM 8984 C CA . GLU B 1 375 ? -10.023 -45.438 -36.906 1 96.06 375 GLU B CA 1
ATOM 8985 C C . GLU B 1 375 ? -9.586 -45.219 -38.375 1 96.06 375 GLU B C 1
ATOM 8987 O O . GLU B 1 375 ? -9.656 -46.125 -39.188 1 96.06 375 GLU B O 1
ATOM 8992 N N . LEU B 1 376 ? -9.188 -44.031 -38.625 1 96.62 376 LEU B N 1
ATOM 8993 C CA . LEU B 1 376 ? -8.625 -43.75 -39.938 1 96.62 376 LEU B CA 1
ATOM 8994 C C . LEU B 1 376 ? -7.41 -44.625 -40.219 1 96.62 376 LEU B C 1
ATOM 8996 O O . LEU B 1 376 ? -7.309 -45.25 -41.281 1 96.62 376 LEU B O 1
ATOM 9000 N N . LEU B 1 377 ? -6.473 -44.719 -39.281 1 97.25 377 LEU B N 1
ATOM 9001 C CA . LEU B 1 377 ? -5.262 -45.531 -39.438 1 97.25 377 LEU B CA 1
ATOM 9002 C C . LEU B 1 377 ? -5.594 -47 -39.5 1 97.25 377 LEU B C 1
ATOM 9004 O O . LEU B 1 377 ? -4.938 -47.75 -40.219 1 97.25 377 LEU B O 1
ATOM 9008 N N . LYS B 1 378 ? -6.582 -47.406 -38.688 1 97 378 LYS B N 1
ATOM 9009 C CA . LYS B 1 378 ? -7.059 -48.781 -38.781 1 97 378 LYS B CA 1
ATOM 9010 C C . LYS B 1 378 ? -7.543 -49.094 -40.188 1 97 378 LYS B C 1
ATOM 9012 O O . LYS B 1 378 ? -7.215 -50.156 -40.75 1 97 378 LYS B O 1
ATOM 9017 N N . ASN B 1 379 ? -8.305 -48.219 -40.75 1 96.19 379 ASN B N 1
ATOM 9018 C CA . ASN B 1 379 ? -8.805 -48.406 -42.125 1 96.19 379 ASN B CA 1
ATOM 9019 C C . ASN B 1 379 ? -7.656 -48.5 -43.125 1 96.19 379 ASN B C 1
ATOM 9021 O O . ASN B 1 379 ? -7.695 -49.344 -44.031 1 96.19 379 ASN B O 1
ATOM 9025 N N . VAL B 1 380 ? -6.699 -47.656 -42.938 1 96.69 380 VAL B N 1
ATOM 9026 C CA . VAL B 1 380 ? -5.531 -47.719 -43.812 1 96.69 380 VAL B CA 1
ATOM 9027 C C . VAL B 1 380 ? -4.828 -49.062 -43.688 1 96.69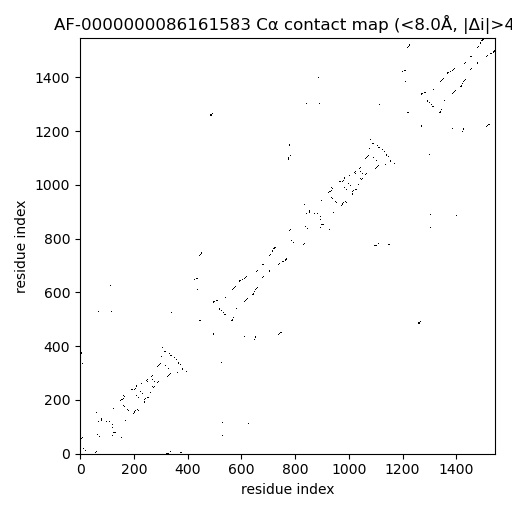 380 VAL B C 1
ATOM 9029 O O . VAL B 1 380 ? -4.406 -49.656 -44.688 1 96.69 380 VAL B O 1
ATOM 9032 N N . ALA B 1 381 ? -4.684 -49.5 -42.469 1 96.19 381 ALA B N 1
ATOM 9033 C CA . ALA B 1 381 ? -4.004 -50.75 -42.219 1 96.19 381 ALA B CA 1
ATOM 9034 C C . ALA B 1 381 ? -4.766 -51.906 -42.844 1 96.19 381 ALA B C 1
ATOM 9036 O O . ALA B 1 381 ? -4.16 -52.875 -43.312 1 96.19 381 ALA B O 1
ATOM 9037 N N . LEU B 1 382 ? -6.09 -51.906 -42.875 1 95.19 382 LEU B N 1
ATOM 9038 C CA . LEU B 1 382 ? -6.938 -53 -43.344 1 95.19 382 LEU B CA 1
ATOM 9039 C C . LEU B 1 382 ? -7.109 -52.938 -44.844 1 95.19 382 LEU B C 1
ATOM 9041 O O . LEU B 1 382 ? -7.047 -53.969 -45.531 1 95.19 382 LEU B O 1
ATOM 9045 N N . ASN B 1 383 ? -7.285 -51.656 -45.406 1 94.88 383 ASN B N 1
ATOM 9046 C CA . ASN B 1 383 ? -7.781 -51.531 -46.75 1 94.88 383 ASN B CA 1
ATOM 9047 C C . ASN B 1 383 ? -6.828 -50.688 -47.625 1 94.88 383 ASN B C 1
ATOM 9049 O O . ASN B 1 383 ? -7.082 -50.5 -48.812 1 94.88 383 ASN B O 1
ATOM 9053 N N . GLY B 1 384 ? -5.816 -50.25 -47.062 1 93.56 384 GLY B N 1
ATOM 9054 C CA . GLY B 1 384 ? -4.855 -49.469 -47.812 1 93.56 384 GLY B CA 1
ATOM 9055 C C . GLY B 1 384 ? -5.145 -48 -47.781 1 93.56 384 GLY B C 1
ATOM 9056 O O . GLY B 1 384 ? -6.234 -47.562 -47.375 1 93.56 384 GLY B O 1
ATOM 9057 N N . GLU B 1 385 ? -4.25 -47.25 -48.219 1 94.25 385 GLU B N 1
ATOM 9058 C CA . GLU B 1 385 ? -4.316 -45.812 -48.188 1 94.25 385 GLU B CA 1
ATOM 9059 C C . GLU B 1 385 ? -5.453 -45.281 -49.062 1 94.25 385 GLU B C 1
ATOM 9061 O O . GLU B 1 385 ? -6.082 -44.281 -48.75 1 94.25 385 GLU B O 1
ATOM 9066 N N . ASP B 1 386 ? -5.664 -45.906 -50.156 1 93.75 386 ASP B N 1
ATOM 9067 C CA . ASP B 1 386 ? -6.68 -45.469 -51.094 1 93.75 386 ASP B CA 1
ATOM 9068 C C . ASP B 1 386 ? -8.062 -45.469 -50.469 1 93.75 386 ASP B C 1
ATOM 9070 O O . ASP B 1 386 ? -8.898 -44.625 -50.781 1 93.75 386 ASP B O 1
ATOM 9074 N N . ALA B 1 387 ? -8.242 -46.344 -49.531 1 94.12 387 ALA B N 1
ATOM 9075 C CA . ALA B 1 387 ? -9.531 -46.469 -48.875 1 94.12 387 ALA B CA 1
ATOM 9076 C C . ALA B 1 387 ? -9.773 -45.281 -47.938 1 94.12 387 ALA B C 1
ATOM 9078 O O . ALA B 1 387 ? -10.914 -45 -47.562 1 94.12 387 ALA B O 1
ATOM 9079 N N . ALA B 1 388 ? -8.727 -44.625 -47.594 1 94.88 388 ALA B N 1
ATOM 9080 C CA . ALA B 1 388 ? -8.828 -43.5 -46.688 1 94.88 388 ALA B CA 1
ATOM 9081 C C . ALA B 1 388 ? -8.273 -42.219 -47.312 1 94.88 388 ALA B C 1
ATOM 9083 O O . ALA B 1 388 ? -7.879 -41.312 -46.625 1 94.88 388 ALA B O 1
ATOM 9084 N N . ARG B 1 389 ? -8.211 -42.156 -48.594 1 94.81 389 ARG B N 1
ATOM 9085 C CA . ARG B 1 389 ? -7.527 -41.094 -49.344 1 94.81 389 ARG B CA 1
ATOM 9086 C C . ARG B 1 389 ? -8.102 -39.719 -49 1 94.81 389 ARG B C 1
ATOM 9088 O O . ARG B 1 389 ? -7.352 -38.781 -48.75 1 94.81 389 ARG B O 1
ATOM 9095 N N . GLN B 1 390 ? -9.406 -39.625 -48.969 1 94.81 390 GLN B N 1
ATOM 9096 C CA . GLN B 1 390 ? -10.047 -38.344 -48.719 1 94.81 390 GLN B CA 1
ATOM 9097 C C . GLN B 1 390 ? -9.648 -37.781 -47.344 1 94.81 390 GLN B C 1
ATOM 9099 O O . GLN B 1 390 ? -9.258 -36.625 -47.25 1 94.81 390 GLN B O 1
ATOM 9104 N N . ALA B 1 391 ? -9.781 -38.625 -46.344 1 95.06 391 ALA B N 1
ATOM 9105 C CA . ALA B 1 391 ? -9.445 -38.188 -44.969 1 95.06 391 ALA B CA 1
ATOM 9106 C C . ALA B 1 391 ? -7.965 -37.844 -44.844 1 95.06 391 ALA B C 1
ATOM 9108 O O . ALA B 1 391 ? -7.594 -36.906 -44.156 1 95.06 391 ALA B O 1
ATOM 9109 N N . LEU B 1 392 ? -7.105 -38.562 -45.469 1 96.62 392 LEU B N 1
ATOM 9110 C CA . LEU B 1 392 ? -5.672 -38.312 -45.438 1 96.62 392 LEU B CA 1
ATOM 9111 C C . LEU B 1 392 ? -5.348 -37 -46.156 1 96.62 392 LEU B C 1
ATOM 9113 O O . LEU B 1 392 ? -4.52 -36.219 -45.688 1 96.62 392 LEU B O 1
ATOM 9117 N N . ASP B 1 393 ? -6 -36.781 -47.281 1 96 393 ASP B N 1
ATOM 9118 C CA . ASP B 1 393 ? -5.789 -35.531 -48.031 1 96 393 ASP B CA 1
ATOM 9119 C C . ASP B 1 393 ? -6.25 -34.312 -47.219 1 96 393 ASP B C 1
ATOM 9121 O O . ASP B 1 393 ? -5.625 -33.25 -47.281 1 96 393 ASP B O 1
ATOM 9125 N N . GLU B 1 394 ? -7.32 -34.5 -46.562 1 96 394 GLU B N 1
ATOM 9126 C CA . GLU B 1 394 ? -7.809 -33.438 -45.719 1 96 394 GLU B CA 1
ATOM 9127 C C . GLU B 1 394 ? -6.809 -33.094 -44.594 1 96 394 GLU B C 1
ATOM 9129 O O . GLU B 1 394 ? -6.598 -31.938 -44.281 1 96 394 GLU B O 1
ATOM 9134 N N . ALA B 1 395 ? -6.25 -34.094 -43.938 1 96.38 395 ALA B N 1
ATOM 9135 C CA . ALA B 1 395 ? -5.23 -33.906 -42.906 1 96.38 395 ALA B CA 1
ATOM 9136 C C . ALA B 1 395 ? -4.004 -33.188 -43.5 1 96.38 395 ALA B C 1
ATOM 9138 O O . ALA B 1 395 ? -3.451 -32.281 -42.875 1 96.38 395 ALA B O 1
ATOM 9139 N N . LYS B 1 396 ? -3.586 -33.625 -44.656 1 96.44 396 LYS B N 1
ATOM 9140 C CA . LYS B 1 396 ? -2.453 -33 -45.344 1 96.44 396 LYS B CA 1
ATOM 9141 C C . LYS B 1 396 ? -2.744 -31.547 -45.656 1 96.44 396 LYS B C 1
ATOM 9143 O O . LYS B 1 396 ? -1.878 -30.688 -45.5 1 96.44 396 LYS B O 1
ATOM 9148 N N . LYS B 1 397 ? -3.906 -31.312 -46.125 1 96.88 397 LYS B N 1
ATOM 9149 C CA . LYS B 1 397 ? -4.32 -29.953 -46.438 1 96.88 397 LYS B CA 1
ATOM 9150 C C . LYS B 1 397 ? -4.34 -29.062 -45.188 1 96.88 397 LYS B C 1
ATOM 9152 O O . LYS B 1 397 ? -3.934 -27.891 -45.25 1 96.88 397 LYS B O 1
ATOM 9157 N N . ALA B 1 398 ? -4.875 -29.578 -44.156 1 96.31 398 ALA B N 1
ATOM 9158 C CA . ALA B 1 398 ? -4.914 -28.828 -42.906 1 96.31 398 ALA B CA 1
ATOM 9159 C C . ALA B 1 398 ? -3.518 -28.375 -42.469 1 96.31 398 ALA B C 1
ATOM 9161 O O . ALA B 1 398 ? -3.316 -27.219 -42.094 1 96.31 398 ALA B O 1
ATOM 9162 N N . TRP B 1 399 ? -2.559 -29.219 -42.531 1 96.81 399 TRP B N 1
ATOM 9163 C CA . TRP B 1 399 ? -1.182 -28.891 -42.188 1 96.81 399 TRP B CA 1
ATOM 9164 C C . TRP B 1 399 ? -0.601 -27.875 -43.188 1 96.81 399 TRP B C 1
ATOM 9166 O O . TRP B 1 399 ? 0.133 -26.969 -42.781 1 96.81 399 TRP B O 1
ATOM 9176 N N . ALA B 1 400 ? -0.941 -28.047 -44.438 1 96.75 400 ALA B N 1
ATOM 9177 C CA . ALA B 1 400 ? -0.473 -27.109 -45.469 1 96.75 400 ALA B CA 1
ATOM 9178 C C . ALA B 1 400 ? -0.984 -25.703 -45.188 1 96.75 400 ALA B C 1
ATOM 9180 O O . ALA B 1 400 ? -0.23 -24.734 -45.281 1 96.75 400 ALA B O 1
ATOM 9181 N N . VAL B 1 401 ? -2.227 -25.609 -44.906 1 96.44 401 VAL B N 1
ATOM 9182 C CA . VAL B 1 401 ? -2.834 -24.328 -44.562 1 96.44 401 VAL B CA 1
ATOM 9183 C C . VAL B 1 401 ? -2.174 -23.75 -43.312 1 96.44 401 VAL B C 1
ATOM 9185 O O . VAL B 1 401 ? -1.885 -22.547 -43.25 1 96.44 401 VAL B O 1
ATOM 9188 N N . TYR B 1 402 ? -1.912 -24.562 -42.312 1 96.5 402 TYR B N 1
ATOM 9189 C CA . TYR B 1 402 ? -1.256 -24.141 -41.094 1 96.5 402 TYR B CA 1
ATOM 9190 C C . TYR B 1 402 ? 0.107 -23.516 -41.375 1 96.5 402 TYR B C 1
ATOM 9192 O O . TYR B 1 402 ? 0.417 -22.422 -40.906 1 96.5 402 TYR B O 1
ATOM 9200 N N . TYR B 1 403 ? 0.908 -24.172 -42.156 1 96.31 403 TYR B N 1
ATOM 9201 C CA . TYR B 1 403 ? 2.254 -23.688 -42.438 1 96.31 403 TYR B CA 1
ATOM 9202 C C . TYR B 1 403 ? 2.213 -22.438 -43.344 1 96.31 403 TYR B C 1
ATOM 9204 O O . TYR B 1 403 ? 3.082 -21.578 -43.219 1 96.31 403 TYR B O 1
ATOM 9212 N N . GLU B 1 404 ? 1.201 -22.375 -44.188 1 96.56 404 GLU B N 1
ATOM 9213 C CA . GLU B 1 404 ? 1.025 -21.203 -45.031 1 96.56 404 GLU B CA 1
ATOM 9214 C C . GLU B 1 404 ? 0.695 -19.969 -44.188 1 96.56 404 GLU B C 1
ATOM 9216 O O . GLU B 1 404 ? 1.241 -18.891 -44.406 1 96.56 404 GLU B O 1
ATOM 9221 N N . LYS B 1 405 ? -0.165 -20.141 -43.219 1 96.19 405 LYS B N 1
ATOM 9222 C CA . LYS B 1 405 ? -0.664 -19.031 -42.406 1 96.19 405 LYS B CA 1
ATOM 9223 C C . LYS B 1 405 ? 0.304 -18.703 -41.281 1 96.19 405 LYS B C 1
ATOM 9225 O O . LYS B 1 405 ? 0.291 -17.594 -40.75 1 96.19 405 LYS B O 1
ATOM 9230 N N . ASN B 1 406 ? 1.181 -19.641 -40.875 1 96.06 406 ASN B N 1
ATOM 9231 C CA . ASN B 1 406 ? 2.111 -19.469 -39.75 1 96.06 406 ASN B CA 1
ATOM 9232 C C . ASN B 1 406 ? 3.539 -19.828 -40.156 1 96.06 406 ASN B C 1
ATOM 9234 O O . ASN B 1 406 ? 4.152 -20.719 -39.562 1 96.06 406 ASN B O 1
ATOM 9238 N N . PRO B 1 407 ? 4.066 -19.125 -41.062 1 95.06 407 PRO B N 1
ATOM 9239 C CA . PRO B 1 407 ? 5.434 -19.406 -41.5 1 95.06 407 PRO B CA 1
ATOM 9240 C C . PRO B 1 407 ? 6.473 -19.078 -40.438 1 95.06 407 PRO B C 1
ATOM 9242 O O . PRO B 1 407 ? 6.199 -18.281 -39.531 1 95.06 407 PRO B O 1
ATOM 9245 N N . ALA B 1 408 ? 7.605 -19.75 -40.594 1 96 408 ALA B N 1
ATOM 9246 C CA . ALA B 1 408 ? 8.727 -19.344 -39.75 1 96 408 ALA B CA 1
ATOM 9247 C C . ALA B 1 408 ? 9.047 -17.859 -39.938 1 96 408 ALA B C 1
ATOM 9249 O O . ALA B 1 408 ? 9.117 -17.375 -41.062 1 96 408 ALA B O 1
ATOM 9250 N N . LYS B 1 409 ? 9.148 -17.094 -38.875 1 96.81 409 LYS B N 1
ATOM 9251 C CA . LYS B 1 409 ? 9.422 -15.664 -38.938 1 96.81 409 LYS B CA 1
ATOM 9252 C C . LYS B 1 409 ? 10.922 -15.398 -39.125 1 96.81 409 LYS B C 1
ATOM 9254 O O . LYS B 1 409 ? 11.727 -15.82 -38.281 1 96.81 409 LYS B O 1
ATOM 9259 N N . LYS B 1 410 ? 11.281 -14.617 -40.094 1 96.75 410 LYS B N 1
ATOM 9260 C CA . LYS B 1 410 ? 12.68 -14.312 -40.406 1 96.75 410 LYS B CA 1
ATOM 9261 C C . LYS B 1 410 ? 13.367 -13.625 -39.219 1 96.75 410 LYS B C 1
ATOM 9263 O O . LYS B 1 410 ? 14.516 -13.93 -38.906 1 96.75 410 LYS B O 1
ATOM 9268 N N . SER B 1 411 ? 12.711 -12.734 -38.625 1 96.75 411 SER B N 1
ATOM 9269 C CA . SER B 1 411 ? 13.266 -12 -37.5 1 96.75 411 SER B CA 1
ATOM 9270 C C . SER B 1 411 ? 13.656 -12.938 -36.375 1 96.75 411 SER B C 1
ATOM 9272 O O . SER B 1 411 ? 14.703 -12.758 -35.75 1 96.75 411 SER B O 1
ATOM 9274 N N . VAL B 1 412 ? 12.859 -13.961 -36.094 1 97.62 412 VAL B N 1
ATOM 9275 C CA . VAL B 1 412 ? 13.117 -14.922 -35.031 1 97.62 412 VAL B CA 1
ATOM 9276 C C . VAL B 1 412 ? 14.258 -15.859 -35.438 1 97.62 412 VAL B C 1
ATOM 9278 O O . VAL B 1 412 ? 15.18 -16.109 -34.656 1 97.62 412 VAL B O 1
ATOM 9281 N N . GLN B 1 413 ? 14.227 -16.328 -36.656 1 97.38 413 GLN B N 1
ATOM 9282 C CA . GLN B 1 413 ? 15.25 -17.234 -37.156 1 97.38 413 GLN B CA 1
ATOM 9283 C C . GLN B 1 413 ? 16.609 -16.562 -37.219 1 97.38 413 GLN B C 1
ATOM 9285 O O . GLN B 1 413 ? 17.641 -17.188 -36.906 1 97.38 413 GLN B O 1
ATOM 9290 N N . ASP B 1 414 ? 16.609 -15.328 -37.625 1 97.56 414 ASP B N 1
ATOM 9291 C CA . ASP B 1 414 ? 17.859 -14.562 -37.656 1 97.56 414 ASP B CA 1
ATOM 9292 C C . ASP B 1 414 ? 18.453 -14.422 -36.281 1 97.56 414 ASP B C 1
ATOM 9294 O O . ASP B 1 414 ? 19.672 -14.555 -36.094 1 97.56 414 ASP B O 1
ATOM 9298 N N . ARG B 1 415 ? 17.656 -14.125 -35.312 1 97.62 415 ARG B N 1
ATOM 9299 C CA . ARG B 1 415 ? 18.125 -13.977 -33.938 1 97.62 415 ARG B CA 1
ATOM 9300 C C . ARG B 1 415 ? 18.688 -15.281 -33.375 1 97.62 415 ARG B C 1
ATOM 9302 O O . ARG B 1 415 ? 19.703 -15.289 -32.688 1 97.62 415 ARG B O 1
ATOM 9309 N N . LEU B 1 416 ? 18.031 -16.391 -33.656 1 97.81 416 LEU B N 1
ATOM 9310 C CA . LEU B 1 416 ? 18.5 -17.703 -33.219 1 97.81 416 LEU B CA 1
ATOM 9311 C C . LEU B 1 416 ? 19.859 -18.031 -33.844 1 97.81 416 LEU B C 1
ATOM 9313 O O . LEU B 1 416 ? 20.75 -18.547 -33.156 1 97.81 416 LEU B O 1
ATOM 9317 N N . SER B 1 417 ? 19.953 -17.703 -35.094 1 97.25 417 SER B N 1
ATOM 9318 C CA . SER B 1 417 ? 21.188 -18.016 -35.844 1 97.25 417 SER B CA 1
ATOM 9319 C C . SER B 1 417 ? 22.344 -17.125 -35.375 1 97.25 417 SER B C 1
ATOM 9321 O O . SER B 1 417 ? 23.5 -17.484 -35.531 1 97.25 417 SER B O 1
ATOM 9323 N N . ALA B 1 418 ? 22.016 -16.047 -34.812 1 97.69 418 ALA B N 1
ATOM 9324 C CA . ALA B 1 418 ? 23.031 -15.07 -34.406 1 97.69 418 ALA B CA 1
ATOM 9325 C C . ALA B 1 418 ? 23.562 -15.383 -33 1 97.69 418 ALA B C 1
ATOM 9327 O O . ALA B 1 418 ? 24.547 -14.789 -32.562 1 97.69 418 ALA B O 1
ATOM 9328 N N . VAL B 1 419 ? 22.984 -16.375 -32.281 1 98.06 419 VAL B N 1
ATOM 9329 C CA . VAL B 1 419 ? 23.406 -16.703 -30.922 1 98.06 419 VAL B CA 1
ATOM 9330 C C . VAL B 1 419 ? 24.844 -17.219 -30.953 1 98.06 419 VAL B C 1
ATOM 9332 O O . VAL B 1 419 ? 25.188 -18.094 -31.75 1 98.06 419 VAL B O 1
ATOM 9335 N N . GLN B 1 420 ? 25.6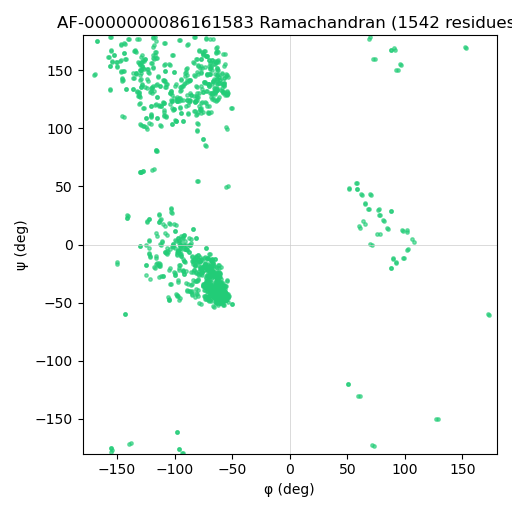56 -16.688 -30.094 1 97.44 420 GLN B N 1
ATOM 9336 C CA . GLN B 1 420 ? 27.062 -17.047 -30 1 97.44 420 GLN B CA 1
ATOM 9337 C C . GLN B 1 420 ? 27.391 -17.641 -28.641 1 97.44 420 GLN B C 1
ATOM 9339 O O . GLN B 1 420 ? 26.641 -17.438 -27.672 1 97.44 420 GLN B O 1
ATOM 9344 N N . PRO B 1 421 ? 28.453 -18.344 -28.562 1 96.69 421 PRO B N 1
ATOM 9345 C CA . PRO B 1 421 ? 28.844 -18.938 -27.281 1 96.69 421 PRO B CA 1
ATOM 9346 C C . PRO B 1 421 ? 28.953 -17.906 -26.156 1 96.69 421 PRO B C 1
ATOM 9348 O O . PRO B 1 421 ? 28.609 -18.188 -25.016 1 96.69 421 PRO B O 1
ATOM 9351 N N . ALA B 1 422 ? 29.297 -16.719 -26.469 1 96.75 422 ALA B N 1
ATOM 9352 C CA . ALA B 1 422 ? 29.453 -15.664 -25.469 1 96.75 422 ALA B CA 1
ATOM 9353 C C . ALA B 1 422 ? 28.109 -15.266 -24.875 1 96.75 422 ALA B C 1
ATOM 9355 O O . ALA B 1 422 ? 28.031 -14.742 -23.766 1 96.75 422 ALA B O 1
ATOM 9356 N N . ASP B 1 423 ? 27.047 -15.523 -25.625 1 97.88 423 ASP B N 1
ATOM 9357 C CA . ASP B 1 423 ? 25.703 -15.133 -25.188 1 97.88 423 ASP B CA 1
ATOM 9358 C C . ASP B 1 423 ? 25.234 -16 -24.016 1 97.88 423 ASP B C 1
ATOM 9360 O O . ASP B 1 423 ? 24.266 -15.672 -23.344 1 97.88 423 ASP B O 1
ATOM 9364 N N . PHE B 1 424 ? 25.969 -17.125 -23.719 1 98.12 424 PHE B N 1
ATOM 9365 C CA . PHE B 1 424 ? 25.594 -18.047 -22.656 1 98.12 424 PHE B CA 1
ATOM 9366 C C . PHE B 1 424 ? 26.422 -17.781 -21.391 1 98.12 424 PHE B C 1
ATOM 9368 O O . PHE B 1 424 ? 26.312 -18.531 -20.422 1 98.12 424 PHE B O 1
ATOM 9375 N N . GLN B 1 425 ? 27.219 -16.781 -21.422 1 97.5 425 GLN B N 1
ATOM 9376 C CA . GLN B 1 425 ? 28.125 -16.531 -20.312 1 97.5 425 GLN B CA 1
ATOM 9377 C C . GLN B 1 425 ? 27.969 -15.117 -19.781 1 97.5 425 GLN B C 1
ATOM 9379 O O . GLN B 1 425 ? 27.891 -14.164 -20.547 1 97.5 425 GLN B O 1
ATOM 9384 N N . ARG B 1 426 ? 27.922 -15 -18.438 1 97.25 426 ARG B N 1
ATOM 9385 C CA . ARG B 1 426 ? 27.953 -13.695 -17.797 1 97.25 426 ARG B CA 1
ATOM 9386 C C . ARG B 1 426 ? 29.266 -12.969 -18.094 1 97.25 426 ARG B C 1
ATOM 9388 O O . ARG B 1 426 ? 30.281 -13.602 -18.391 1 97.25 426 ARG B O 1
ATOM 9395 N N . PRO B 1 427 ? 29.297 -11.648 -17.969 1 96.38 427 PRO B N 1
ATOM 9396 C CA . PRO B 1 427 ? 30.547 -10.914 -18.234 1 96.38 427 PRO B CA 1
ATOM 9397 C C . PRO B 1 427 ? 31.688 -11.336 -17.328 1 96.38 427 PRO B C 1
ATOM 9399 O O . PRO B 1 427 ? 32.844 -11.375 -17.766 1 96.38 427 PRO B O 1
ATOM 9402 N N . SER B 1 428 ? 31.359 -11.641 -16.078 1 97.5 428 SER B N 1
ATOM 9403 C CA . SER B 1 428 ? 32.375 -12.062 -15.109 1 97.5 428 SER B CA 1
ATOM 9404 C C . SER B 1 428 ? 31.922 -13.297 -14.336 1 97.5 428 SER B C 1
ATOM 9406 O O . SER B 1 428 ? 30.719 -13.5 -14.125 1 97.5 428 SER B O 1
ATOM 9408 N N . PRO B 1 429 ? 32.969 -14.172 -13.953 1 96.62 429 PRO B N 1
ATOM 9409 C CA . PRO B 1 429 ? 32.625 -15.289 -13.07 1 96.62 429 PRO B CA 1
ATOM 9410 C C . PRO B 1 429 ? 32.094 -14.82 -11.711 1 96.62 429 PRO B C 1
ATOM 9412 O O . PRO B 1 429 ? 32.312 -13.672 -11.328 1 96.62 429 PRO B O 1
ATOM 9415 N N . PHE B 1 430 ? 31.5 -15.664 -10.961 1 96.75 430 PHE B N 1
ATOM 9416 C CA . PHE B 1 430 ? 30.75 -15.344 -9.75 1 96.75 430 PHE B CA 1
ATOM 9417 C C . PHE B 1 430 ? 31.656 -14.672 -8.719 1 96.75 430 PHE B C 1
ATOM 9419 O O . PHE B 1 430 ? 31.297 -13.633 -8.156 1 96.75 430 PHE B O 1
ATOM 9426 N N . PRO B 1 431 ? 32.844 -15.141 -8.445 1 96.06 431 PRO B N 1
ATOM 9427 C CA . PRO B 1 431 ? 33.688 -14.516 -7.41 1 96.06 431 PRO B CA 1
ATOM 9428 C C . PRO B 1 431 ? 34.031 -13.062 -7.73 1 96.06 431 PRO B C 1
ATOM 9430 O O . PRO B 1 431 ? 34.219 -12.258 -6.816 1 96.06 431 PRO B O 1
ATOM 9433 N N . GLU B 1 432 ? 34 -12.703 -8.984 1 97.12 432 GLU B N 1
ATOM 9434 C CA . GLU B 1 432 ? 34.344 -11.352 -9.406 1 97.12 432 GLU B CA 1
ATOM 9435 C C . GLU B 1 432 ? 33.156 -10.43 -9.406 1 97.12 432 GLU B C 1
ATOM 9437 O O . GLU B 1 432 ? 33.25 -9.258 -9.039 1 97.12 432 GLU B O 1
ATOM 9442 N N . ARG B 1 433 ? 31.984 -10.914 -9.82 1 96.94 433 ARG B N 1
ATOM 9443 C CA . ARG B 1 433 ? 30.812 -10.047 -9.961 1 96.94 433 ARG B CA 1
ATOM 9444 C C . ARG B 1 433 ? 30.078 -9.914 -8.633 1 96.94 433 ARG B C 1
ATOM 9446 O O . ARG B 1 433 ? 29.438 -8.891 -8.375 1 96.94 433 ARG B O 1
ATOM 9453 N N . ARG B 1 434 ? 30.203 -10.867 -7.684 1 96.44 434 ARG B N 1
ATOM 9454 C CA . ARG B 1 434 ? 29.406 -10.93 -6.461 1 96.44 434 ARG B CA 1
ATOM 9455 C C . ARG B 1 434 ? 29.641 -9.695 -5.598 1 96.44 434 ARG B C 1
ATOM 9457 O O . ARG B 1 434 ? 28.688 -9.109 -5.074 1 96.44 434 ARG B O 1
ATOM 9464 N N . PRO B 1 435 ? 30.875 -9.18 -5.496 1 95.69 435 PRO B N 1
ATOM 9465 C CA . PRO B 1 435 ? 31.109 -8.016 -4.648 1 95.69 435 PRO B CA 1
ATOM 9466 C C . PRO B 1 435 ? 30.422 -6.754 -5.18 1 95.69 435 PRO B C 1
ATOM 9468 O O . PRO B 1 435 ? 30.266 -5.777 -4.441 1 95.69 435 PRO B O 1
ATOM 9471 N N . HIS B 1 436 ? 30.016 -6.785 -6.418 1 96.5 436 HIS B N 1
ATOM 9472 C CA . HIS B 1 436 ? 29.359 -5.621 -7.02 1 96.5 436 HIS B CA 1
ATOM 9473 C C . HIS B 1 436 ? 27.859 -5.68 -6.844 1 96.5 436 HIS B C 1
ATOM 9475 O O . HIS B 1 436 ? 27.156 -4.711 -7.152 1 96.5 436 HIS B O 1
ATOM 9481 N N . GLN B 1 437 ? 27.406 -6.77 -6.277 1 97.12 437 GLN B N 1
ATOM 9482 C CA . GLN B 1 437 ? 25.969 -6.996 -6.168 1 97.12 437 GLN B CA 1
ATOM 9483 C C . GLN B 1 437 ? 25.469 -6.742 -4.742 1 97.12 437 GLN B C 1
ATOM 9485 O O . GLN B 1 437 ? 26.094 -7.199 -3.779 1 97.12 437 GLN B O 1
ATOM 9490 N N . LEU B 1 438 ? 24.391 -5.953 -4.613 1 95.38 438 LEU B N 1
ATOM 9491 C CA . LEU B 1 438 ? 23.656 -5.793 -3.369 1 95.38 438 LEU B CA 1
ATOM 9492 C C . LEU B 1 438 ? 24.578 -5.441 -2.217 1 95.38 438 LEU B C 1
ATOM 9494 O O . LEU B 1 438 ? 24.531 -6.066 -1.156 1 95.38 438 LEU B O 1
ATOM 9498 N N . LYS B 1 439 ? 25.516 -4.465 -2.295 1 90.38 439 LYS B N 1
ATOM 9499 C CA . LYS B 1 439 ? 26.609 -4.102 -1.401 1 90.38 439 LYS B CA 1
ATOM 9500 C C . LYS B 1 439 ? 26.078 -3.631 -0.049 1 90.38 439 LYS B C 1
ATOM 9502 O O . LYS B 1 439 ? 26.75 -3.787 0.973 1 90.38 439 LYS B O 1
ATOM 9507 N N . ASN B 1 440 ? 24.875 -3.24 0.079 1 89.31 440 ASN B N 1
ATOM 9508 C CA . ASN B 1 440 ? 24.422 -2.592 1.304 1 89.31 440 ASN B CA 1
ATOM 9509 C C . ASN B 1 440 ? 23.469 -3.492 2.094 1 89.31 440 ASN B C 1
ATOM 9511 O O . ASN B 1 440 ? 22.812 -3.039 3.037 1 89.31 440 ASN B O 1
ATOM 9515 N N . LEU B 1 441 ? 23.469 -4.812 1.804 1 94.88 441 LEU B N 1
ATOM 9516 C CA . LEU B 1 441 ? 22.578 -5.711 2.525 1 94.88 441 LEU B CA 1
ATOM 9517 C C . LEU B 1 441 ? 23.266 -6.289 3.76 1 94.88 441 LEU B C 1
ATOM 9519 O O . LEU B 1 441 ? 24.469 -6.527 3.748 1 94.88 441 LEU B O 1
ATOM 9523 N N . PRO B 1 442 ? 22.594 -6.512 4.801 1 95.62 442 PRO B N 1
ATOM 9524 C CA . PRO B 1 442 ? 23.141 -7.195 5.973 1 95.62 442 PRO B CA 1
ATOM 9525 C C . PRO B 1 442 ? 23.359 -8.688 5.742 1 95.62 442 PRO B C 1
ATOM 9527 O O . PRO B 1 442 ? 22.859 -9.242 4.758 1 95.62 442 PRO B O 1
ATOM 9530 N N . PRO B 1 443 ? 24.219 -9.328 6.637 1 95.88 443 PRO B N 1
ATOM 9531 C CA . PRO B 1 443 ? 24.266 -10.789 6.559 1 95.88 443 PRO B CA 1
ATOM 9532 C C . PRO B 1 443 ? 22.891 -11.438 6.695 1 95.88 443 PRO B C 1
ATOM 9534 O O . PRO B 1 443 ? 22.031 -10.922 7.422 1 95.88 443 PRO B O 1
ATOM 9537 N N . LEU B 1 444 ? 22.719 -12.516 6.008 1 97.75 444 LEU B N 1
ATOM 9538 C CA . LEU B 1 444 ? 21.453 -13.234 6.023 1 97.75 444 LEU B CA 1
ATOM 9539 C C . LEU B 1 444 ? 20.312 -12.328 5.562 1 97.75 444 LEU B C 1
ATOM 9541 O O . LEU B 1 444 ? 19.297 -12.188 6.258 1 97.75 444 LEU B O 1
ATOM 9545 N N . PRO B 1 445 ? 20.484 -11.719 4.395 1 98.19 445 PRO B N 1
ATOM 9546 C CA . PRO B 1 445 ? 19.391 -10.859 3.938 1 98.19 445 PRO B CA 1
ATOM 9547 C C . PRO B 1 445 ? 18.062 -11.594 3.836 1 98.19 445 PRO B C 1
ATOM 9549 O O . PRO B 1 445 ? 18.016 -12.742 3.383 1 98.19 445 PRO B O 1
ATOM 9552 N N . THR B 1 446 ? 16.984 -10.938 4.266 1 98.44 446 THR B N 1
ATOM 9553 C CA . THR B 1 446 ? 15.656 -11.523 4.238 1 98.44 446 THR B CA 1
ATOM 9554 C C . THR B 1 446 ? 14.914 -11.125 2.963 1 98.44 446 THR B C 1
ATOM 9556 O O . THR B 1 446 ? 15.062 -10 2.477 1 98.44 446 THR B O 1
ATOM 9559 N N . THR B 1 447 ? 14.156 -12.016 2.4 1 98.12 447 THR B N 1
ATOM 9560 C CA . THR B 1 447 ? 13.305 -11.766 1.243 1 98.12 447 THR B CA 1
ATOM 9561 C C . THR B 1 447 ? 12.148 -12.766 1.194 1 98.12 447 THR B C 1
ATOM 9563 O O . THR B 1 447 ? 11.922 -13.5 2.154 1 98.12 447 THR B O 1
ATOM 9566 N N . THR B 1 448 ? 11.258 -12.664 0.207 1 97.25 448 THR B N 1
ATOM 9567 C CA . THR B 1 448 ? 10.266 -13.672 -0.163 1 97.25 448 THR B CA 1
ATOM 9568 C C . THR B 1 448 ? 10.484 -14.148 -1.595 1 97.25 448 THR B C 1
ATOM 9570 O O . THR B 1 448 ? 11.398 -13.68 -2.279 1 97.25 448 THR B O 1
ATOM 9573 N N . ILE B 1 449 ? 9.719 -15.039 -2.031 1 95 449 ILE B N 1
ATOM 9574 C CA . ILE B 1 449 ? 9.953 -15.625 -3.346 1 95 449 ILE B CA 1
ATOM 9575 C C . ILE B 1 449 ? 9.305 -14.758 -4.422 1 95 449 ILE B C 1
ATOM 9577 O O . ILE B 1 449 ? 9.891 -14.531 -5.48 1 95 449 ILE B O 1
ATOM 9581 N N . GLY B 1 450 ? 8.039 -14.297 -4.117 1 94.44 450 GLY B N 1
ATOM 9582 C CA . GLY B 1 450 ? 7.484 -13.438 -5.148 1 94.44 450 GLY B CA 1
ATOM 9583 C C . GLY B 1 450 ? 6.031 -13.078 -4.914 1 94.44 450 GLY B C 1
ATOM 9584 O O . GLY B 1 450 ? 5.699 -11.906 -4.715 1 94.44 450 GLY B O 1
ATOM 9585 N N . SER B 1 451 ? 5.16 -14.07 -4.855 1 95.06 451 SER B N 1
ATOM 9586 C CA . SER B 1 451 ? 3.723 -13.82 -4.816 1 95.06 451 SER B CA 1
ATOM 9587 C C . SER B 1 451 ? 3.236 -13.602 -3.389 1 95.06 451 SER B C 1
ATOM 9589 O O . SER B 1 451 ? 3.73 -14.234 -2.455 1 95.06 451 SER B O 1
ATOM 9591 N N . PHE B 1 452 ? 2.365 -12.727 -3.244 1 96.88 452 PHE B N 1
ATOM 9592 C CA . PHE B 1 452 ? 1.629 -12.516 -2.002 1 96.88 452 PHE B CA 1
ATOM 9593 C C . PHE B 1 452 ? 0.18 -12.969 -2.152 1 96.88 452 PHE B C 1
ATOM 9595 O O . PHE B 1 452 ? -0.246 -13.352 -3.242 1 96.88 452 PHE B O 1
ATOM 9602 N N . PRO B 1 453 ? -0.615 -12.977 -1.122 1 93.19 453 PRO B N 1
ATOM 9603 C CA . PRO B 1 453 ? -1.966 -13.539 -1.163 1 93.19 453 PRO B CA 1
ATOM 9604 C C . PRO B 1 453 ? -2.826 -12.93 -2.27 1 93.19 453 PRO B C 1
ATOM 9606 O O . PRO B 1 453 ? -2.893 -11.703 -2.402 1 93.19 453 PRO B O 1
ATOM 9609 N N . GLN B 1 454 ? -3.447 -13.789 -3.061 1 92.06 454 GLN B N 1
ATOM 9610 C CA . GLN B 1 454 ? -4.473 -13.391 -4.02 1 92.06 454 GLN B CA 1
ATOM 9611 C C . GLN B 1 454 ? -5.824 -13.203 -3.336 1 92.06 454 GLN B C 1
ATOM 9613 O O . GLN B 1 454 ? -6.605 -14.148 -3.229 1 92.06 454 GLN B O 1
ATOM 9618 N N . THR B 1 455 ? -6.141 -12.016 -3.041 1 92.31 455 THR B N 1
ATOM 9619 C CA . THR B 1 455 ? -7.336 -11.703 -2.264 1 92.31 455 THR B CA 1
ATOM 9620 C C . THR B 1 455 ? -8.586 -11.766 -3.141 1 92.31 455 THR B C 1
ATOM 9622 O O . THR B 1 455 ? -8.484 -11.828 -4.367 1 92.31 455 THR B O 1
ATOM 9625 N N . ALA B 1 456 ? -9.719 -11.773 -2.549 1 89.69 456 ALA B N 1
ATOM 9626 C CA . ALA B 1 456 ? -10.992 -11.734 -3.27 1 89.69 456 ALA B CA 1
ATOM 9627 C C . ALA B 1 456 ? -11.102 -10.484 -4.133 1 89.69 456 ALA B C 1
ATOM 9629 O O . ALA B 1 456 ? -11.656 -10.523 -5.23 1 89.69 456 ALA B O 1
ATOM 9630 N N . GLN B 1 457 ? -10.57 -9.422 -3.613 1 92.19 457 GLN B N 1
ATOM 9631 C CA . GLN B 1 457 ? -10.586 -8.164 -4.348 1 92.19 457 GLN B CA 1
ATOM 9632 C C . GLN B 1 457 ? -9.812 -8.273 -5.656 1 92.19 457 GLN B C 1
ATOM 9634 O O . GLN B 1 457 ? -10.266 -7.809 -6.699 1 92.19 457 GLN B O 1
ATOM 9639 N N . ILE B 1 458 ? -8.688 -8.844 -5.621 1 94.25 458 ILE B N 1
ATOM 9640 C CA . ILE B 1 458 ? -7.84 -9.008 -6.797 1 94.25 458 ILE B CA 1
ATOM 9641 C C . ILE B 1 458 ? -8.547 -9.898 -7.82 1 94.25 458 ILE B C 1
ATOM 9643 O O . ILE B 1 458 ? -8.578 -9.586 -9.008 1 94.25 458 ILE B O 1
ATOM 9647 N N . ARG B 1 459 ? -9.102 -11 -7.367 1 90.38 459 ARG B N 1
ATOM 9648 C CA . ARG B 1 459 ? -9.805 -11.93 -8.25 1 90.38 459 ARG B CA 1
ATOM 9649 C C . ARG B 1 459 ? -11.008 -11.25 -8.906 1 90.38 459 ARG B C 1
ATOM 9651 O O . ARG B 1 459 ? -11.273 -11.469 -10.094 1 90.38 459 ARG B O 1
ATOM 9658 N N . ALA B 1 460 ? -11.703 -10.453 -8.109 1 92.88 460 ALA B N 1
ATOM 9659 C CA . ALA B 1 460 ? -12.859 -9.727 -8.641 1 92.88 460 ALA B CA 1
ATOM 9660 C C . ALA B 1 460 ? -12.438 -8.75 -9.734 1 92.88 460 ALA B C 1
ATOM 9662 O O . ALA B 1 460 ? -13.141 -8.586 -10.727 1 92.88 460 ALA B O 1
ATOM 9663 N N . LEU B 1 461 ? -11.344 -8.055 -9.547 1 94 461 LEU B N 1
ATOM 9664 C CA . LEU B 1 461 ? -10.828 -7.117 -10.531 1 94 461 LEU B CA 1
ATOM 9665 C C . LEU B 1 461 ? -10.562 -7.82 -11.859 1 94 461 LEU B C 1
ATOM 9667 O O . LEU B 1 461 ? -10.898 -7.297 -12.922 1 94 461 LEU B O 1
ATOM 9671 N N . ARG B 1 462 ? -9.945 -8.992 -11.781 1 92.69 462 ARG B N 1
ATOM 9672 C CA . ARG B 1 462 ? -9.641 -9.758 -12.984 1 92.69 462 ARG B CA 1
ATOM 9673 C C . ARG B 1 462 ? -10.922 -10.172 -13.703 1 92.69 462 ARG B C 1
ATOM 9675 O O . ARG B 1 462 ? -11 -10.094 -14.938 1 92.69 462 ARG B O 1
ATOM 9682 N N . ARG B 1 463 ? -11.852 -10.617 -12.953 1 90.5 463 ARG B N 1
ATOM 9683 C CA . ARG B 1 463 ? -13.141 -11.016 -13.516 1 90.5 463 ARG B CA 1
ATOM 9684 C C . ARG B 1 463 ? -13.812 -9.844 -14.219 1 90.5 463 ARG B C 1
ATOM 9686 O O . ARG B 1 463 ? -14.336 -9.992 -15.32 1 90.5 463 ARG B O 1
ATOM 9693 N N . LYS B 1 464 ? -13.805 -8.703 -13.578 1 94.38 464 LYS B N 1
ATOM 9694 C CA . LYS B 1 464 ? -14.43 -7.508 -14.141 1 94.38 464 LYS B CA 1
ATOM 9695 C C . LYS B 1 464 ? -13.742 -7.07 -15.422 1 94.38 464 LYS B C 1
ATOM 9697 O O . LYS B 1 464 ? -14.391 -6.602 -16.359 1 94.38 464 LYS B O 1
ATOM 9702 N N . LEU B 1 465 ? -12.406 -7.137 -15.445 1 93.81 465 LEU B N 1
ATOM 9703 C CA . LEU B 1 465 ? -11.672 -6.789 -16.656 1 93.81 465 LEU B CA 1
ATOM 9704 C C . LEU B 1 465 ? -12.031 -7.734 -17.797 1 93.81 465 LEU B C 1
ATOM 9706 O O . LEU B 1 465 ? -12.289 -7.289 -18.922 1 93.81 465 LEU B O 1
ATOM 9710 N N . LYS B 1 466 ? -12.039 -9.031 -17.547 1 87.19 466 LYS B N 1
ATOM 9711 C CA . LYS B 1 466 ? -12.359 -10.047 -18.547 1 87.19 466 LYS B CA 1
ATOM 9712 C C . LYS B 1 466 ? -13.773 -9.859 -19.094 1 87.19 466 LYS B C 1
ATOM 9714 O O . LYS B 1 466 ? -14.016 -10.07 -20.281 1 87.19 466 LYS B O 1
ATOM 9719 N N . ALA B 1 467 ? -14.672 -9.445 -18.188 1 91.44 467 ALA B N 1
ATOM 9720 C CA . ALA B 1 467 ? -16.078 -9.242 -18.562 1 91.44 467 ALA B CA 1
ATOM 9721 C C . ALA B 1 467 ? -16.25 -7.922 -19.312 1 91.44 467 ALA B C 1
ATOM 9723 O O . ALA B 1 467 ? -17.297 -7.68 -19.906 1 91.44 467 ALA B O 1
ATOM 9724 N N . GLY B 1 468 ? -15.266 -7.066 -19.25 1 93.81 468 GLY B N 1
ATOM 9725 C CA . GLY B 1 468 ? -15.352 -5.773 -19.906 1 93.81 468 GLY B CA 1
ATOM 9726 C C . GLY B 1 468 ? -16.047 -4.723 -19.062 1 93.81 468 GLY B C 1
ATOM 9727 O O . GLY B 1 468 ? -16.406 -3.652 -19.547 1 93.81 468 GLY B O 1
ATOM 9728 N N . ASP B 1 469 ? -16.234 -4.996 -17.781 1 95.38 469 ASP B N 1
ATOM 9729 C CA . ASP B 1 469 ? -16.938 -4.094 -16.875 1 95.38 469 ASP B CA 1
ATOM 9730 C C . ASP B 1 469 ? -16.047 -2.912 -16.484 1 95.38 469 ASP B C 1
ATOM 9732 O O . ASP B 1 469 ? -16.547 -1.869 -16.047 1 95.38 469 ASP B O 1
ATOM 9736 N N . ILE B 1 470 ? -14.711 -3.039 -16.547 1 95.31 470 ILE B N 1
ATOM 9737 C CA . ILE B 1 470 ? -13.766 -1.968 -16.234 1 95.31 470 ILE B CA 1
ATOM 9738 C C . ILE B 1 470 ? -12.734 -1.853 -17.344 1 95.31 470 ILE B C 1
ATOM 9740 O O . ILE B 1 470 ? -12.531 -2.797 -18.109 1 95.31 470 ILE B O 1
ATOM 9744 N N . THR B 1 471 ? -12.148 -0.666 -17.453 1 95.19 471 THR B N 1
ATOM 9745 C CA . THR B 1 471 ? -11.125 -0.435 -18.469 1 95.19 471 THR B CA 1
ATOM 9746 C C . THR B 1 471 ? -9.773 -0.971 -18 1 95.19 471 THR B C 1
ATOM 9748 O O . THR B 1 471 ? -9.578 -1.218 -16.797 1 95.19 471 THR B O 1
ATOM 9751 N N . LEU B 1 472 ? -8.867 -1.218 -18.906 1 94.38 472 LEU B N 1
ATOM 9752 C CA . LEU B 1 472 ? -7.516 -1.652 -18.578 1 94.38 472 LEU B CA 1
ATOM 9753 C C . LEU B 1 472 ? -6.816 -0.626 -17.688 1 94.38 472 LEU B C 1
ATOM 9755 O O . LEU B 1 472 ? -6.074 -0.993 -16.781 1 94.38 472 LEU B O 1
ATOM 9759 N N . GLU B 1 473 ? -7.066 0.622 -17.984 1 93.75 473 GLU B N 1
ATOM 9760 C CA . GLU B 1 473 ? -6.457 1.693 -17.203 1 93.75 473 GLU B CA 1
ATOM 9761 C C . GLU B 1 473 ? -6.926 1.646 -15.75 1 93.75 473 GLU B C 1
ATOM 9763 O O . GLU B 1 473 ? -6.117 1.793 -14.828 1 93.75 473 GLU B O 1
ATOM 9768 N N . HIS B 1 474 ? -8.25 1.438 -15.562 1 94.06 474 HIS B N 1
ATOM 9769 C CA . HIS B 1 474 ? -8.789 1.319 -14.211 1 94.06 474 HIS B CA 1
ATOM 9770 C C . HIS B 1 474 ? -8.227 0.093 -13.5 1 94.06 474 HIS B C 1
ATOM 9772 O O . HIS B 1 474 ? -7.852 0.167 -12.328 1 94.06 474 HIS B O 1
ATOM 9778 N N . TYR B 1 475 ? -8.156 -1.015 -14.242 1 96.38 475 TYR B N 1
ATOM 9779 C CA . TYR B 1 475 ? -7.586 -2.244 -13.695 1 96.38 475 TYR B CA 1
ATOM 9780 C C . TYR B 1 475 ? -6.148 -2.025 -13.242 1 96.38 475 TYR B C 1
ATOM 9782 O O . TYR B 1 475 ? -5.785 -2.387 -12.117 1 96.38 475 TYR B O 1
ATOM 9790 N N . GLN B 1 476 ? -5.371 -1.396 -14.07 1 96.12 476 GLN B N 1
ATOM 9791 C CA . GLN B 1 476 ? -3.967 -1.162 -13.75 1 96.12 476 GLN B CA 1
ATOM 9792 C C . GLN B 1 476 ? -3.822 -0.257 -12.531 1 96.12 476 GLN B C 1
ATOM 9794 O O . GLN B 1 476 ? -2.943 -0.47 -11.695 1 96.12 476 GLN B O 1
ATOM 9799 N N . SER B 1 477 ? -4.68 0.699 -12.406 1 95.94 477 SER B N 1
ATOM 9800 C CA . SER B 1 477 ? -4.648 1.595 -11.258 1 95.94 477 SER B CA 1
ATOM 9801 C C . SER B 1 477 ? -4.941 0.841 -9.961 1 95.94 477 SER B C 1
ATOM 9803 O O . SER B 1 477 ? -4.309 1.095 -8.938 1 95.94 477 SER B O 1
ATOM 9805 N N . GLN B 1 478 ? -5.902 -0.07 -10.016 1 96.38 478 GLN B N 1
ATOM 9806 C CA . GLN B 1 478 ? -6.242 -0.87 -8.844 1 96.38 478 GLN B CA 1
ATOM 9807 C C . GLN B 1 478 ? -5.117 -1.837 -8.492 1 96.38 478 GLN B C 1
ATOM 9809 O O . GLN B 1 478 ? -4.828 -2.061 -7.316 1 96.38 478 GLN B O 1
ATOM 9814 N N . ILE B 1 479 ? -4.484 -2.352 -9.492 1 97.56 479 ILE B N 1
ATOM 9815 C CA . ILE B 1 479 ? -3.361 -3.256 -9.273 1 97.56 479 ILE B CA 1
ATOM 9816 C C . ILE B 1 479 ? -2.203 -2.498 -8.633 1 97.56 479 ILE B C 1
ATOM 9818 O O . ILE B 1 479 ? -1.525 -3.021 -7.746 1 97.56 479 ILE B O 1
ATOM 9822 N N . ASP B 1 480 ? -1.981 -1.258 -9.125 1 97.81 480 ASP B N 1
ATOM 9823 C CA . ASP B 1 480 ? -0.925 -0.435 -8.547 1 97.81 480 ASP B CA 1
ATOM 9824 C C . ASP B 1 480 ? -1.169 -0.199 -7.055 1 97.81 480 ASP B C 1
ATOM 9826 O O . ASP B 1 480 ? -0.221 -0.13 -6.27 1 97.81 480 ASP B O 1
ATOM 9830 N N . GLN B 1 481 ? -2.436 -0.065 -6.633 1 97.5 481 GLN B N 1
ATOM 9831 C CA . GLN B 1 481 ? -2.768 0.06 -5.215 1 97.5 481 GLN B CA 1
ATOM 9832 C C . GLN B 1 481 ? -2.375 -1.197 -4.445 1 97.5 481 GLN B C 1
ATOM 9834 O O . GLN B 1 481 ? -1.821 -1.111 -3.348 1 97.5 481 GLN B O 1
ATOM 9839 N N . GLN B 1 482 ? -2.658 -2.363 -5.059 1 98 482 GLN B N 1
ATOM 9840 C CA . GLN B 1 482 ? -2.289 -3.621 -4.418 1 98 482 GLN B CA 1
ATOM 9841 C C . GLN B 1 482 ? -0.775 -3.744 -4.273 1 98 482 GLN B C 1
ATOM 9843 O O . GLN B 1 482 ? -0.28 -4.227 -3.256 1 98 482 GLN B O 1
ATOM 9848 N N . ILE B 1 483 ? -0.051 -3.314 -5.309 1 98.44 483 ILE B N 1
ATOM 9849 C CA . ILE B 1 483 ? 1.407 -3.324 -5.258 1 98.44 483 ILE B CA 1
ATOM 9850 C C . ILE B 1 483 ? 1.89 -2.43 -4.121 1 98.44 483 ILE B C 1
ATOM 9852 O O . ILE B 1 483 ? 2.752 -2.826 -3.332 1 98.44 483 ILE B O 1
ATOM 9856 N N . ALA B 1 484 ? 1.323 -1.22 -4.016 1 98.25 484 ALA B N 1
ATOM 9857 C CA . ALA B 1 484 ? 1.697 -0.282 -2.959 1 98.25 484 ALA B CA 1
ATOM 9858 C C . ALA B 1 484 ? 1.43 -0.874 -1.579 1 98.25 484 ALA B C 1
ATOM 9860 O O . ALA B 1 484 ? 2.256 -0.749 -0.672 1 98.25 484 ALA B O 1
ATOM 9861 N N . PHE B 1 485 ? 0.279 -1.48 -1.4 1 98.25 485 PHE B N 1
ATOM 9862 C CA . PHE B 1 485 ? -0.08 -2.156 -0.159 1 98.25 485 PHE B CA 1
ATOM 9863 C C . PHE B 1 485 ? 0.967 -3.199 0.212 1 98.25 485 PHE B C 1
ATOM 9865 O O . PHE B 1 485 ? 1.42 -3.252 1.357 1 98.25 485 PHE B O 1
ATOM 9872 N N . ASN B 1 486 ? 1.359 -4.039 -0.811 1 98.44 486 ASN B N 1
ATOM 9873 C CA . ASN B 1 486 ? 2.379 -5.062 -0.607 1 98.44 486 ASN B CA 1
ATOM 9874 C C . ASN B 1 486 ? 3.707 -4.453 -0.171 1 98.44 486 ASN B C 1
ATOM 9876 O O . ASN B 1 486 ? 4.398 -5.008 0.686 1 98.44 486 ASN B O 1
ATOM 9880 N N . MET B 1 487 ? 4.07 -3.346 -0.805 1 98.5 487 MET B N 1
ATOM 9881 C CA . MET B 1 487 ? 5.32 -2.67 -0.463 1 98.5 487 MET B CA 1
ATOM 9882 C C . MET B 1 487 ? 5.285 -2.158 0.973 1 98.5 487 MET B C 1
ATOM 9884 O O . MET B 1 487 ? 6.277 -2.26 1.695 1 98.5 487 MET B O 1
ATOM 9888 N N . GLY B 1 488 ? 4.121 -1.579 1.41 1 98.31 488 GLY B N 1
ATOM 9889 C CA . GLY B 1 488 ? 3.975 -1.11 2.779 1 98.31 488 GLY B CA 1
ATOM 9890 C C . GLY B 1 488 ? 4.176 -2.205 3.809 1 98.31 488 GLY B C 1
ATOM 9891 O O . GLY B 1 488 ? 4.863 -2.004 4.812 1 98.31 488 GLY B O 1
ATOM 9892 N N . ILE B 1 489 ? 3.617 -3.375 3.578 1 98.25 489 ILE B N 1
ATOM 9893 C CA . ILE B 1 489 ? 3.738 -4.516 4.48 1 98.25 489 ILE B CA 1
ATOM 9894 C C . ILE B 1 489 ? 5.207 -4.891 4.645 1 98.25 489 ILE B C 1
ATOM 9896 O O . ILE B 1 489 ? 5.691 -5.062 5.766 1 98.25 489 ILE B O 1
ATOM 9900 N N . GLN B 1 490 ? 5.895 -5.004 3.539 1 98.5 490 GLN B N 1
ATOM 9901 C CA . GLN B 1 490 ? 7.281 -5.457 3.551 1 98.5 490 GLN B CA 1
ATOM 9902 C C . GLN B 1 490 ? 8.188 -4.441 4.246 1 98.5 490 GLN B C 1
ATOM 9904 O O . GLN B 1 490 ? 9.078 -4.82 5.008 1 98.5 490 GLN B O 1
ATOM 9909 N N . GLU B 1 491 ? 7.969 -3.135 3.982 1 97.75 491 GLU B N 1
ATOM 9910 C CA . GLU B 1 491 ? 8.734 -2.088 4.652 1 97.75 491 GLU B CA 1
ATOM 9911 C C . GLU B 1 491 ? 8.539 -2.139 6.164 1 97.75 491 GLU B C 1
ATOM 9913 O O . GLU B 1 491 ? 9.5 -2.035 6.926 1 97.75 491 GLU B O 1
ATOM 9918 N N . ALA B 1 492 ? 7.332 -2.281 6.578 1 97.69 492 ALA B N 1
ATOM 9919 C CA . ALA B 1 492 ? 7.012 -2.299 8 1 97.69 492 ALA B CA 1
ATOM 9920 C C . ALA B 1 492 ? 7.633 -3.514 8.688 1 97.69 492 ALA B C 1
ATOM 9922 O O . ALA B 1 492 ? 8.055 -3.432 9.844 1 97.69 492 ALA B O 1
ATOM 9923 N N . LEU B 1 493 ? 7.664 -4.672 8 1 97.69 493 LEU B N 1
ATOM 9924 C CA . LEU B 1 493 ? 8.211 -5.898 8.57 1 97.69 493 LEU B CA 1
ATOM 9925 C C . LEU B 1 493 ? 9.734 -5.848 8.609 1 97.69 493 LEU B C 1
ATOM 9927 O O . LEU B 1 493 ? 10.367 -6.617 9.344 1 97.69 493 LEU B O 1
ATOM 9931 N N . GLY B 1 494 ? 10.297 -4.996 7.758 1 97.56 494 GLY B N 1
ATOM 9932 C CA . GLY B 1 494 ? 11.734 -4.82 7.754 1 97.56 494 GLY B CA 1
ATOM 9933 C C . GLY B 1 494 ? 12.453 -5.805 6.848 1 97.56 494 GLY B C 1
ATOM 9934 O O . GLY B 1 494 ? 13.594 -6.191 7.121 1 97.56 494 GLY B O 1
ATOM 9935 N N . LEU B 1 495 ? 11.859 -6.301 5.773 1 98.31 495 LEU B N 1
ATOM 9936 C CA . LEU B 1 495 ? 12.523 -7.164 4.801 1 98.31 495 LEU B CA 1
ATOM 9937 C C . LEU B 1 495 ? 13.633 -6.41 4.074 1 98.31 495 LEU B C 1
ATOM 9939 O O . LEU B 1 495 ? 13.57 -5.188 3.943 1 98.31 495 LEU B O 1
ATOM 9943 N N . ASP B 1 496 ? 14.625 -7.137 3.562 1 98.25 496 ASP B N 1
ATOM 9944 C CA . ASP B 1 496 ? 15.812 -6.512 2.99 1 98.25 496 ASP B CA 1
ATOM 9945 C C . ASP B 1 496 ? 15.695 -6.398 1.472 1 98.25 496 ASP B C 1
ATOM 9947 O O . ASP B 1 496 ? 16.156 -5.422 0.879 1 98.25 496 ASP B O 1
ATOM 9951 N N . ILE B 1 497 ? 15.258 -7.391 0.792 1 98.5 497 ILE B N 1
ATOM 9952 C CA . ILE B 1 497 ? 14.961 -7.434 -0.635 1 98.5 497 ILE B CA 1
ATOM 9953 C C . ILE B 1 497 ? 13.453 -7.629 -0.839 1 98.5 497 ILE B C 1
ATOM 9955 O O . ILE B 1 497 ? 12.883 -8.625 -0.39 1 98.5 497 ILE B O 1
ATOM 9959 N N . LEU B 1 498 ? 12.812 -6.703 -1.496 1 98.62 498 LEU B N 1
ATOM 9960 C CA . LEU B 1 498 ? 11.359 -6.703 -1.552 1 98.62 498 LEU B CA 1
ATOM 9961 C C . LEU B 1 498 ? 10.867 -7.246 -2.891 1 98.62 498 LEU B C 1
ATOM 9963 O O . LEU B 1 498 ? 11.648 -7.41 -3.824 1 98.62 498 LEU B O 1
ATOM 9967 N N . VAL B 1 499 ? 9.609 -7.633 -2.973 1 98.62 499 VAL B N 1
ATOM 9968 C CA . VAL B 1 499 ? 8.922 -8.062 -4.184 1 98.62 499 VAL B CA 1
ATOM 9969 C C . VAL B 1 499 ? 7.613 -7.289 -4.34 1 98.62 499 VAL B C 1
ATOM 9971 O O . VAL B 1 499 ? 7.066 -6.781 -3.357 1 98.62 499 VAL B O 1
ATOM 9974 N N . HIS B 1 500 ? 7.133 -7.129 -5.543 1 98.19 500 HIS B N 1
ATOM 9975 C CA . HIS B 1 500 ? 5.902 -6.367 -5.723 1 98.19 500 HIS B CA 1
ATOM 9976 C C . HIS B 1 500 ? 4.676 -7.215 -5.406 1 98.19 500 HIS B C 1
ATOM 9978 O O . HIS B 1 500 ? 3.555 -6.703 -5.363 1 98.19 500 HIS B O 1
ATOM 9984 N N . GLY B 1 501 ? 4.797 -8.586 -5.305 1 97.5 501 GLY B N 1
ATOM 9985 C CA . GLY B 1 501 ? 3.732 -9.438 -4.805 1 97.5 501 GLY B CA 1
ATOM 9986 C C . GLY B 1 501 ? 2.922 -10.086 -5.91 1 97.5 501 GLY B C 1
ATOM 9987 O O . GLY B 1 501 ? 2.09 -10.961 -5.645 1 97.5 501 GLY B O 1
ATOM 9988 N N . GLU B 1 502 ? 3.045 -9.703 -7.121 1 96.94 502 GLU B N 1
ATOM 9989 C CA . GLU B 1 502 ? 2.461 -10.281 -8.328 1 96.94 502 GLU B CA 1
ATOM 9990 C C . GLU B 1 502 ? 0.938 -10.305 -8.25 1 96.94 502 GLU B C 1
ATOM 9992 O O . GLU B 1 502 ? 0.314 -11.336 -8.508 1 96.94 502 GLU B O 1
ATOM 9997 N N . PRO B 1 503 ? 0.31 -9.227 -7.883 1 96.56 503 PRO B N 1
ATOM 9998 C CA . PRO B 1 503 ? -1.153 -9.25 -7.836 1 96.56 503 PRO B CA 1
ATOM 9999 C C . PRO B 1 503 ? -1.784 -9.375 -9.227 1 96.56 503 PRO B C 1
ATOM 10001 O O . PRO B 1 503 ? -2.916 -9.852 -9.352 1 96.56 503 PRO B O 1
ATOM 10004 N N . GLU B 1 504 ? -1.081 -8.961 -10.266 1 95.19 504 GLU B N 1
ATOM 10005 C CA . GLU B 1 504 ? -1.617 -8.945 -11.625 1 95.19 504 GLU B CA 1
ATOM 10006 C C . GLU B 1 504 ? -1.538 -10.328 -12.266 1 95.19 504 GLU B C 1
ATOM 10008 O O . GLU B 1 504 ? -2.146 -10.57 -13.305 1 95.19 504 GLU B O 1
ATOM 10013 N N . ARG B 1 505 ? -0.812 -11.273 -11.602 1 92.44 505 ARG B N 1
ATOM 10014 C CA . ARG B 1 505 ? -0.55 -12.555 -12.242 1 92.44 505 ARG B CA 1
ATOM 10015 C C . ARG B 1 505 ? -1.539 -13.617 -11.766 1 92.44 505 ARG B C 1
ATOM 10017 O O . ARG B 1 505 ? -1.664 -13.859 -10.562 1 92.44 505 ARG B O 1
ATOM 10024 N N . THR B 1 506 ? -2.197 -14.18 -12.695 1 84.19 506 THR B N 1
ATOM 10025 C CA . THR B 1 506 ? -3.078 -15.297 -12.359 1 84.19 506 THR B CA 1
ATOM 10026 C C . THR B 1 506 ? -2.283 -16.594 -12.234 1 84.19 506 THR B C 1
ATOM 10028 O O . THR B 1 506 ? -2.598 -17.438 -11.398 1 84.19 506 THR B O 1
ATOM 10031 N N . ASP B 1 507 ? -1.335 -16.781 -13.18 1 85.88 507 ASP B N 1
ATOM 10032 C CA . ASP B 1 507 ? -0.477 -17.953 -13.312 1 85.88 507 ASP B CA 1
ATOM 10033 C C . ASP B 1 507 ? 0.922 -17.547 -13.781 1 85.88 507 ASP B C 1
ATOM 10035 O O . ASP B 1 507 ? 1.086 -16.562 -14.508 1 85.88 507 ASP B O 1
ATOM 10039 N N . MET B 1 508 ? 1.853 -18.359 -13.328 1 89.88 508 MET B N 1
ATOM 10040 C CA . MET B 1 508 ? 3.234 -17.969 -13.594 1 89.88 508 MET B CA 1
ATOM 10041 C C . MET B 1 508 ? 3.582 -18.156 -15.062 1 89.88 508 MET B C 1
ATOM 10043 O O . MET B 1 508 ? 4.555 -17.578 -15.562 1 89.88 508 MET B O 1
ATOM 10047 N N . VAL B 1 509 ? 2.836 -18.938 -15.805 1 92.94 509 VAL B N 1
ATOM 10048 C CA . VAL B 1 509 ? 3.148 -19.172 -17.219 1 92.94 509 VAL B CA 1
ATOM 10049 C C . VAL B 1 509 ? 2.166 -18.391 -18.094 1 92.94 509 VAL B C 1
ATOM 10051 O O . VAL B 1 509 ? 2.57 -17.719 -19.047 1 92.94 509 VAL B O 1
ATOM 10054 N N . GLU B 1 510 ? 0.93 -18.484 -17.781 1 91.19 510 GLU B N 1
ATOM 10055 C CA . GLU B 1 510 ? -0.117 -17.844 -18.578 1 91.19 510 GLU B CA 1
ATOM 10056 C C . GLU B 1 510 ? 0.13 -16.344 -18.719 1 91.19 510 GLU B C 1
ATOM 10058 O O . GLU B 1 510 ? -0.079 -15.773 -19.797 1 91.19 510 GLU B O 1
ATOM 10063 N N . TYR B 1 511 ? 0.55 -15.703 -17.688 1 93.31 511 TYR B N 1
ATOM 10064 C CA . TYR B 1 511 ? 0.792 -14.266 -17.703 1 93.31 511 TYR B CA 1
ATOM 10065 C C . TYR B 1 511 ? 1.794 -13.898 -18.797 1 93.31 511 TYR B C 1
ATOM 10067 O O . TYR B 1 511 ? 1.573 -12.945 -19.547 1 93.31 511 TYR B O 1
ATOM 10075 N N . PHE B 1 512 ? 2.883 -14.617 -18.875 1 96.12 512 PHE B N 1
ATOM 10076 C CA . PHE B 1 512 ? 3.93 -14.32 -19.844 1 96.12 512 PHE B CA 1
ATOM 10077 C C . PHE B 1 512 ? 3.498 -14.727 -21.25 1 96.12 512 PHE B C 1
ATOM 10079 O O . PHE B 1 512 ? 3.768 -14.008 -22.219 1 96.12 512 PHE B O 1
ATOM 10086 N N . ALA B 1 513 ? 2.82 -15.883 -21.281 1 96.31 513 ALA B N 1
ATOM 10087 C CA . ALA B 1 513 ? 2.334 -16.359 -22.578 1 96.31 513 ALA B CA 1
ATOM 10088 C C . ALA B 1 513 ? 1.416 -15.32 -23.219 1 96.31 513 ALA B C 1
ATOM 10090 O O . ALA B 1 513 ? 1.479 -15.094 -24.438 1 96.31 513 ALA B O 1
ATOM 10091 N N . GLU B 1 514 ? 0.621 -14.672 -22.453 1 94.31 514 GLU B N 1
ATOM 10092 C CA . GLU B 1 514 ? -0.338 -13.688 -22.953 1 94.31 514 GLU B CA 1
ATOM 10093 C C . GLU B 1 514 ? 0.371 -12.453 -23.5 1 94.31 514 GLU B C 1
ATOM 10095 O O . GLU B 1 514 ? -0.196 -11.711 -24.312 1 94.31 514 GLU B O 1
ATOM 10100 N N . LYS B 1 515 ? 1.536 -12.312 -23.109 1 96.12 515 LYS B N 1
ATOM 10101 C CA . LYS B 1 515 ? 2.27 -11.117 -23.484 1 96.12 515 LYS B CA 1
ATOM 10102 C C . LYS B 1 515 ? 3.24 -11.406 -24.625 1 96.12 515 LYS B C 1
ATOM 10104 O O . LYS B 1 515 ? 3.918 -10.5 -25.125 1 96.12 515 LYS B O 1
ATOM 10109 N N . LEU B 1 516 ? 3.275 -12.648 -25.062 1 97.31 516 LEU B N 1
ATOM 10110 C CA . LEU B 1 516 ? 4.129 -13.062 -26.172 1 97.31 516 LEU B CA 1
ATOM 10111 C C . LEU B 1 516 ? 3.297 -13.398 -27.406 1 97.31 516 LEU B C 1
ATOM 10113 O O . LEU B 1 516 ? 2.191 -13.93 -27.297 1 97.31 516 LEU B O 1
ATOM 10117 N N . ARG B 1 517 ? 3.812 -13.023 -28.609 1 96.62 517 ARG B N 1
ATOM 10118 C CA . ARG B 1 517 ? 3.236 -13.531 -29.859 1 96.62 517 ARG B CA 1
ATOM 10119 C C . ARG B 1 517 ? 3.674 -14.969 -30.125 1 96.62 517 ARG B C 1
ATOM 10121 O O . ARG B 1 517 ? 4.758 -15.375 -29.703 1 96.62 517 ARG B O 1
ATOM 10128 N N . GLY B 1 518 ? 2.832 -15.719 -30.75 1 97.44 518 GLY B N 1
ATOM 10129 C CA . GLY B 1 518 ? 3.141 -17.109 -31.047 1 97.44 518 GLY B CA 1
ATOM 10130 C C . GLY B 1 518 ? 2.467 -18.078 -30.094 1 97.44 518 GLY B C 1
ATOM 10131 O O . GLY B 1 518 ? 2.561 -19.297 -30.281 1 97.44 518 GLY B O 1
ATOM 10132 N N . PHE B 1 519 ? 1.787 -17.547 -29.094 1 97.56 519 PHE B N 1
ATOM 10133 C CA . PHE B 1 519 ? 0.976 -18.344 -28.188 1 97.56 519 PHE B CA 1
ATOM 10134 C C . PHE B 1 519 ? -0.499 -18.266 -28.562 1 97.56 519 PHE B C 1
ATOM 10136 O O . PHE B 1 519 ? -0.95 -17.25 -29.109 1 97.56 519 PHE B O 1
ATOM 10143 N N . ALA B 1 520 ? -1.216 -19.328 -28.312 1 96.75 520 ALA B N 1
ATOM 10144 C CA . ALA B 1 520 ? -2.674 -19.359 -28.391 1 96.75 520 ALA B CA 1
ATOM 10145 C C . ALA B 1 520 ? -3.275 -19.875 -27.078 1 96.75 520 ALA B C 1
ATOM 10147 O O . ALA B 1 520 ? -2.596 -20.547 -26.297 1 96.75 520 ALA B O 1
ATOM 10148 N N . PHE B 1 521 ? -4.508 -19.578 -26.859 1 94.56 521 PHE B N 1
ATOM 10149 C CA . PHE B 1 521 ? -5.184 -19.953 -25.609 1 94.56 521 PHE B CA 1
ATOM 10150 C C . PHE B 1 521 ? -6.535 -20.594 -25.906 1 94.56 521 PHE B C 1
ATOM 10152 O O . PHE B 1 521 ? -7.379 -20 -26.578 1 94.56 521 PHE B O 1
ATOM 10159 N N . THR B 1 522 ? -6.73 -21.719 -25.344 1 94.88 522 THR B N 1
ATOM 10160 C CA . THR B 1 522 ? -7.988 -22.438 -25.547 1 94.88 522 THR B CA 1
ATOM 10161 C C . THR B 1 522 ? -9.055 -21.922 -24.578 1 94.88 522 THR B C 1
ATOM 10163 O O . THR B 1 522 ? -8.734 -21.312 -23.562 1 94.88 522 THR B O 1
ATOM 10166 N N . GLN B 1 523 ? -10.258 -22.141 -24.984 1 92 523 GLN B N 1
ATOM 10167 C CA . GLN B 1 523 ? -11.383 -21.797 -24.109 1 92 523 GLN B CA 1
ATOM 10168 C C . GLN B 1 523 ? -11.688 -22.938 -23.141 1 92 523 GLN B C 1
ATOM 10170 O O . GLN B 1 523 ? -12.102 -22.688 -22 1 92 523 GLN B O 1
ATOM 10175 N N . ASN B 1 524 ? -11.5 -24.125 -23.625 1 93.88 524 ASN B N 1
ATOM 10176 C CA . ASN B 1 524 ? -11.898 -25.281 -22.844 1 93.88 524 ASN B CA 1
ATOM 10177 C C . ASN B 1 524 ? -10.883 -26.422 -22.953 1 93.88 524 ASN B C 1
ATOM 10179 O O . ASN B 1 524 ? -11.25 -27.594 -22.875 1 93.88 524 ASN B O 1
ATOM 10183 N N . GLY B 1 525 ? -9.695 -26.078 -23.25 1 95.06 525 GLY B N 1
ATOM 10184 C CA . GLY B 1 525 ? -8.648 -27.078 -23.375 1 95.06 525 GLY B CA 1
ATOM 10185 C C . GLY B 1 525 ? -8.086 -27.516 -22.031 1 95.06 525 GLY B C 1
ATOM 10186 O O . GLY B 1 525 ? -6.871 -27.5 -21.828 1 95.06 525 GLY B O 1
ATOM 10187 N N . TRP B 1 526 ? -8.961 -27.969 -21.125 1 95.5 526 TRP B N 1
ATOM 10188 C CA . TRP B 1 526 ? -8.594 -28.328 -19.75 1 95.5 526 TRP B CA 1
ATOM 10189 C C . TRP B 1 526 ? -8 -29.734 -19.703 1 95.5 526 TRP B C 1
ATOM 10191 O O . TRP B 1 526 ? -8.477 -30.641 -20.391 1 95.5 526 TRP B O 1
ATOM 10201 N N . VAL B 1 527 ? -6.945 -29.906 -18.984 1 96.56 527 VAL B N 1
ATOM 10202 C CA . VAL B 1 527 ? -6.309 -31.188 -18.734 1 96.56 527 VAL B CA 1
ATOM 10203 C C . VAL B 1 527 ? -6.117 -31.391 -17.234 1 96.56 527 VAL B C 1
ATOM 10205 O O . VAL B 1 527 ? -5.758 -30.469 -16.516 1 96.56 527 VAL B O 1
ATOM 10208 N N . GLN B 1 528 ? -6.359 -32.531 -16.766 1 96.06 528 GLN B N 1
ATOM 10209 C CA . GLN B 1 528 ? -6.215 -32.844 -15.352 1 96.06 528 GLN B CA 1
ATOM 10210 C C . GLN B 1 528 ? -4.75 -32.812 -14.93 1 96.06 528 GLN B C 1
ATOM 10212 O O . GLN B 1 528 ? -3.898 -33.438 -15.555 1 96.06 528 GLN B O 1
ATOM 10217 N N . SER B 1 529 ? -4.477 -32.062 -13.922 1 93.31 529 SER B N 1
ATOM 10218 C CA . SER B 1 529 ? -3.131 -31.984 -13.367 1 93.31 529 SER B CA 1
ATOM 10219 C C . SER B 1 529 ? -2.99 -32.875 -12.141 1 93.31 529 SER B C 1
ATOM 10221 O O . SER B 1 529 ? -1.958 -33.531 -11.953 1 93.31 529 SER B O 1
ATOM 10223 N N . TYR B 1 530 ? -3.957 -32.906 -11.234 1 90.69 530 TYR B N 1
ATOM 10224 C CA . TYR B 1 530 ? -4.082 -33.812 -10.109 1 90.69 530 TYR B CA 1
ATOM 10225 C C . TYR B 1 530 ? -5.449 -33.688 -9.453 1 90.69 530 TYR B C 1
ATOM 10227 O O . TYR B 1 530 ? -6.02 -32.594 -9.391 1 90.69 530 TYR B O 1
ATOM 10235 N N . GLY B 1 531 ? -5.918 -34.781 -8.977 1 92.69 531 GLY B N 1
ATOM 10236 C CA . GLY B 1 531 ? -7.215 -34.75 -8.32 1 92.69 531 GLY B CA 1
ATOM 10237 C C . GLY B 1 531 ? -8.289 -34.062 -9.156 1 92.69 531 GLY B C 1
ATOM 10238 O O . GLY B 1 531 ? -8.516 -34.469 -10.305 1 92.69 531 GLY B O 1
ATOM 10239 N N . SER B 1 532 ? -8.883 -32.938 -8.555 1 92.56 532 SER B N 1
ATOM 10240 C CA . SER B 1 532 ? -9.898 -32.188 -9.297 1 92.56 532 SER B CA 1
ATOM 10241 C C . SER B 1 532 ? -9.289 -31.016 -10.047 1 92.56 532 SER B C 1
ATOM 10243 O O . SER B 1 532 ? -9.961 -30.375 -10.852 1 92.56 532 SER B O 1
ATOM 10245 N N . ARG B 1 533 ? -8 -30.688 -9.836 1 88.88 533 ARG B N 1
ATOM 10246 C CA . ARG B 1 533 ? -7.355 -29.531 -10.43 1 88.88 533 ARG B CA 1
ATOM 10247 C C . ARG B 1 533 ? -7.094 -29.75 -11.914 1 88.88 533 ARG B C 1
ATOM 10249 O O . ARG B 1 533 ? -6.508 -30.75 -12.305 1 88.88 533 ARG B O 1
ATOM 10256 N N . CYS B 1 534 ? -7.582 -28.938 -12.742 1 93.31 534 CYS B N 1
ATOM 10257 C CA . CYS B 1 534 ? -7.336 -28.922 -14.18 1 93.31 534 CYS B CA 1
ATOM 10258 C C . CYS B 1 534 ? -6.59 -27.656 -14.586 1 93.31 534 CYS B C 1
ATOM 10260 O O . CYS B 1 534 ? -6.758 -26.609 -13.969 1 93.31 534 CYS B O 1
ATOM 10262 N N . VAL B 1 535 ? -5.734 -27.781 -15.531 1 91.88 535 VAL B N 1
ATOM 10263 C CA . VAL B 1 535 ? -5.027 -26.625 -16.078 1 91.88 535 VAL B CA 1
ATOM 10264 C C . VAL B 1 535 ? -5.359 -26.484 -17.562 1 91.88 535 VAL B C 1
ATOM 10266 O O . VAL B 1 535 ? -5.812 -27.438 -18.203 1 91.88 535 VAL B O 1
ATOM 10269 N N . ARG B 1 536 ? -5.293 -25.359 -18.016 1 93.56 536 ARG B N 1
ATOM 10270 C CA . ARG B 1 536 ? -5.422 -25.016 -19.438 1 93.56 536 ARG B CA 1
ATOM 10271 C C . ARG B 1 536 ? -4.133 -24.406 -19.969 1 93.56 536 ARG B C 1
ATOM 10273 O O . ARG B 1 536 ? -4.035 -23.188 -20.109 1 93.56 536 ARG B O 1
ATOM 10280 N N . PRO B 1 537 ? -3.15 -25.234 -20.312 1 95.56 537 PRO B N 1
ATOM 10281 C CA . PRO B 1 537 ? -1.848 -24.719 -20.734 1 95.56 537 PRO B CA 1
ATOM 10282 C C . PRO B 1 537 ? -1.935 -23.859 -22 1 95.56 537 PRO B C 1
ATOM 10284 O O . PRO B 1 537 ? -2.719 -24.156 -22.906 1 95.56 537 PRO B O 1
ATOM 10287 N N . PRO B 1 538 ? -1.144 -22.844 -22.094 1 96.69 538 PRO B N 1
ATOM 10288 C CA . PRO B 1 538 ? -1.042 -22.125 -23.375 1 96.69 538 PRO B CA 1
ATOM 10289 C C . PRO B 1 538 ? -0.465 -23 -24.484 1 96.69 538 PRO B C 1
ATOM 10291 O O . PRO B 1 538 ? 0.229 -23.984 -24.219 1 96.69 538 PRO B O 1
ATOM 10294 N N . VAL B 1 539 ? -0.773 -22.625 -25.672 1 97.56 539 VAL B N 1
ATOM 10295 C CA . VAL B 1 539 ? -0.33 -23.391 -26.828 1 97.56 539 VAL B CA 1
ATOM 10296 C C . VAL B 1 539 ? 0.745 -22.625 -27.594 1 97.56 539 VAL B C 1
ATOM 10298 O O . VAL B 1 539 ? 0.487 -21.531 -28.094 1 97.56 539 VAL B O 1
ATOM 10301 N N . ILE B 1 540 ? 1.959 -23.109 -27.641 1 98.25 540 ILE B N 1
ATOM 10302 C CA . ILE B 1 540 ? 2.951 -22.562 -28.547 1 98.25 540 ILE B CA 1
ATOM 10303 C C . ILE B 1 540 ? 2.695 -23.062 -29.969 1 98.25 540 ILE B C 1
ATOM 10305 O O . ILE B 1 540 ? 2.854 -24.25 -30.25 1 98.25 540 ILE B O 1
ATOM 10309 N N . PHE B 1 541 ? 2.33 -22.219 -30.891 1 97.5 541 PHE B N 1
ATOM 10310 C CA . PHE B 1 541 ? 1.942 -22.719 -32.219 1 97.5 541 PHE B CA 1
ATOM 10311 C C . PHE B 1 541 ? 2.771 -22.062 -33.312 1 97.5 541 PHE B C 1
ATOM 10313 O O . PHE B 1 541 ? 2.809 -22.547 -34.438 1 97.5 541 PHE B O 1
ATOM 10320 N N . ALA B 1 542 ? 3.387 -20.953 -32.969 1 97.56 542 ALA B N 1
ATOM 10321 C CA . ALA B 1 542 ? 4.195 -20.219 -33.969 1 97.56 542 ALA B CA 1
ATOM 10322 C C . ALA B 1 542 ? 5.477 -19.688 -33.312 1 97.56 542 ALA B C 1
ATOM 10324 O O . ALA B 1 542 ? 5.727 -19.922 -32.125 1 97.56 542 ALA B O 1
ATOM 10325 N N . ASP B 1 543 ? 6.309 -19.062 -34.156 1 97.88 543 ASP B N 1
ATOM 10326 C CA . ASP B 1 543 ? 7.539 -18.469 -33.625 1 97.88 543 ASP B CA 1
ATOM 10327 C C . ASP B 1 543 ? 7.234 -17.406 -32.594 1 97.88 543 ASP B C 1
ATOM 10329 O O . ASP B 1 543 ? 6.289 -16.625 -32.75 1 97.88 543 ASP B O 1
ATOM 10333 N N . LEU B 1 544 ? 8.078 -17.375 -31.547 1 98.12 544 LEU B N 1
ATOM 10334 C CA . LEU B 1 544 ? 7.797 -16.547 -30.375 1 98.12 544 LEU B CA 1
ATOM 10335 C C . LEU B 1 544 ? 8.492 -15.195 -30.484 1 98.12 544 LEU B C 1
ATOM 10337 O O . LEU B 1 544 ? 9.664 -15.125 -30.859 1 98.12 544 LEU B O 1
ATOM 10341 N N . GLU B 1 545 ? 7.711 -14.102 -30.203 1 97.38 545 GLU B N 1
ATOM 10342 C CA . GLU B 1 545 ? 8.203 -12.727 -30.188 1 97.38 545 GLU B CA 1
ATOM 10343 C C . GLU B 1 545 ? 7.668 -11.961 -28.984 1 97.38 545 GLU B C 1
ATOM 10345 O O . GLU B 1 545 ? 6.555 -12.219 -28.531 1 97.38 545 GLU B O 1
ATOM 10350 N N . ARG B 1 546 ? 8.477 -11.125 -28.453 1 97.81 546 ARG B N 1
ATOM 10351 C CA . ARG B 1 546 ? 8.086 -10.219 -27.375 1 97.81 546 ARG B CA 1
ATOM 10352 C C . ARG B 1 546 ? 7.855 -8.812 -27.906 1 97.81 546 ARG B C 1
ATOM 10354 O O . ARG B 1 546 ? 8.797 -8.016 -28.016 1 97.81 546 ARG B O 1
ATOM 10361 N N . PRO B 1 547 ? 6.633 -8.367 -28.062 1 96.5 547 PRO B N 1
ATOM 10362 C CA . PRO B 1 547 ? 6.367 -7.059 -28.656 1 96.5 547 PRO B CA 1
ATOM 10363 C C . PRO B 1 547 ? 6.672 -5.898 -27.719 1 96.5 547 PRO B C 1
ATOM 10365 O O . PRO B 1 547 ? 7.051 -4.812 -28.172 1 96.5 547 PRO B O 1
ATOM 10368 N N . GLU B 1 548 ? 6.438 -6.059 -26.406 1 96.69 548 GLU B N 1
ATOM 10369 C CA . GLU B 1 548 ? 6.629 -5.008 -25.422 1 96.69 548 GLU B CA 1
ATOM 10370 C C . GLU B 1 548 ? 7.145 -5.578 -24.109 1 96.69 548 GLU B C 1
ATOM 10372 O O . GLU B 1 548 ? 7.121 -6.793 -23.891 1 96.69 548 GLU B O 1
ATOM 10377 N N . ALA B 1 549 ? 7.664 -4.625 -23.219 1 97.75 549 ALA B N 1
ATOM 10378 C CA . ALA B 1 549 ? 8.086 -5.047 -21.891 1 97.75 549 ALA B CA 1
ATOM 10379 C C . ALA B 1 549 ? 6.941 -5.715 -21.141 1 97.75 549 ALA B C 1
ATOM 10381 O O . ALA B 1 549 ? 5.793 -5.277 -21.234 1 97.75 549 ALA B O 1
ATOM 10382 N N . MET B 1 550 ? 7.254 -6.684 -20.406 1 97.62 550 MET B N 1
ATOM 10383 C CA . MET B 1 550 ? 6.199 -7.516 -19.828 1 97.62 550 MET B CA 1
ATOM 10384 C C . MET B 1 550 ? 5.992 -7.191 -18.359 1 97.62 550 MET B C 1
ATOM 10386 O O . MET B 1 550 ? 4.883 -7.328 -17.844 1 97.62 550 MET B O 1
ATOM 10390 N N . THR B 1 551 ? 7.086 -6.836 -17.656 1 97.75 551 THR B N 1
ATOM 10391 C CA . THR B 1 551 ? 6.988 -6.734 -16.203 1 97.75 551 THR B CA 1
ATOM 10392 C C . THR B 1 551 ? 7.555 -5.402 -15.719 1 97.75 551 THR B C 1
ATOM 10394 O O . THR B 1 551 ? 7.5 -5.098 -14.523 1 97.75 551 THR B O 1
ATOM 10397 N N . VAL B 1 552 ? 8.07 -4.531 -16.562 1 98.38 552 VAL B N 1
ATOM 10398 C CA . VAL B 1 552 ? 8.805 -3.322 -16.203 1 98.38 552 VAL B CA 1
ATOM 10399 C C . VAL B 1 552 ? 7.863 -2.334 -15.508 1 98.38 552 VAL B C 1
ATOM 10401 O O . VAL B 1 552 ? 8.25 -1.682 -14.539 1 98.38 552 VAL B O 1
ATOM 10404 N N . ARG B 1 553 ? 6.648 -2.186 -15.992 1 97.38 553 ARG B N 1
ATOM 10405 C CA . ARG B 1 553 ? 5.695 -1.223 -15.445 1 97.38 553 ARG B CA 1
ATOM 10406 C C . ARG B 1 553 ? 5.449 -1.48 -13.961 1 97.38 553 ARG B C 1
ATOM 10408 O O . ARG B 1 553 ? 5.543 -0.563 -13.141 1 97.38 553 ARG B O 1
ATOM 10415 N N . GLU B 1 554 ? 5.102 -2.729 -13.594 1 97.75 554 GLU B N 1
ATOM 10416 C CA . GLU B 1 554 ? 4.84 -3.094 -12.203 1 97.75 554 GLU B CA 1
ATOM 10417 C C . GLU B 1 554 ? 6.082 -2.9 -11.344 1 97.75 554 GLU B C 1
ATOM 10419 O O . GLU B 1 554 ? 5.98 -2.455 -10.195 1 97.75 554 GLU B O 1
ATOM 10424 N N . PHE B 1 555 ? 7.281 -3.164 -11.914 1 98.25 555 PHE B N 1
ATOM 10425 C CA . PHE B 1 555 ? 8.539 -2.994 -11.195 1 98.25 555 PHE B CA 1
ATOM 10426 C C . PHE B 1 555 ? 8.766 -1.53 -10.836 1 98.25 555 PHE B C 1
ATOM 10428 O O . PHE B 1 555 ? 9.125 -1.21 -9.703 1 98.25 555 PHE B O 1
ATOM 10435 N N . VAL B 1 556 ? 8.539 -0.752 -11.781 1 98.31 556 VAL B N 1
ATOM 10436 C CA . VAL B 1 556 ? 8.781 0.675 -11.586 1 98.31 556 VAL B CA 1
ATOM 10437 C C . VAL B 1 556 ? 7.848 1.21 -10.5 1 98.31 556 VAL B C 1
ATOM 10439 O O . VAL B 1 556 ? 8.273 1.988 -9.641 1 98.31 556 VAL B O 1
ATOM 10442 N N . VAL B 1 557 ? 6.594 0.804 -10.516 1 97.69 557 VAL B N 1
ATOM 10443 C CA . VAL B 1 557 ? 5.645 1.205 -9.484 1 97.69 557 VAL B CA 1
ATOM 10444 C C . VAL B 1 557 ? 6.145 0.751 -8.117 1 97.69 557 VAL B C 1
ATOM 10446 O O . VAL B 1 557 ? 6.203 1.546 -7.172 1 97.69 557 VAL B O 1
ATOM 10449 N N . ALA B 1 558 ? 6.527 -0.494 -7.992 1 98.44 558 ALA B N 1
ATOM 10450 C CA . ALA B 1 558 ? 6.965 -1.052 -6.715 1 98.44 558 ALA B CA 1
ATOM 10451 C C . ALA B 1 558 ? 8.219 -0.345 -6.207 1 98.44 558 ALA B C 1
ATOM 10453 O O . ALA B 1 558 ? 8.297 0.04 -5.039 1 98.44 558 ALA B O 1
ATOM 10454 N N . GLN B 1 559 ? 9.219 -0.147 -7.102 1 98.19 559 GLN B N 1
ATOM 10455 C CA . GLN B 1 559 ? 10.5 0.443 -6.73 1 98.19 559 GLN B CA 1
ATOM 10456 C C . GLN B 1 559 ? 10.32 1.88 -6.246 1 98.19 559 GLN B C 1
ATOM 10458 O O . GLN B 1 559 ? 11.094 2.359 -5.414 1 98.19 559 GLN B O 1
ATOM 10463 N N . SER B 1 560 ? 9.297 2.547 -6.641 1 96.94 560 SER B N 1
ATOM 10464 C CA . SER B 1 560 ? 9.086 3.951 -6.301 1 96.94 560 SER B CA 1
ATOM 10465 C C . SER B 1 560 ? 8.727 4.117 -4.832 1 96.94 560 SER B C 1
ATOM 10467 O O . SER B 1 560 ? 8.797 5.219 -4.289 1 96.94 560 SER B O 1
ATOM 10469 N N . PHE B 1 561 ? 8.414 3.084 -4.098 1 96.81 561 PHE B N 1
ATOM 10470 C CA . PHE B 1 561 ? 7.949 3.178 -2.717 1 96.81 561 PHE B CA 1
ATOM 10471 C C . PHE B 1 561 ? 9.07 2.854 -1.743 1 96.81 561 PHE B C 1
ATOM 10473 O O . PHE B 1 561 ? 8.875 2.883 -0.526 1 96.81 561 PHE B O 1
ATOM 10480 N N . THR B 1 562 ? 10.289 2.543 -2.238 1 96.44 562 THR B N 1
ATOM 10481 C CA . THR B 1 562 ? 11.375 2.137 -1.354 1 96.44 562 THR B CA 1
ATOM 10482 C C . THR B 1 562 ? 12.727 2.439 -1.988 1 96.44 562 THR B C 1
ATOM 10484 O O . THR B 1 562 ? 12.82 2.631 -3.203 1 96.44 562 THR B O 1
ATOM 10487 N N . THR B 1 563 ? 13.727 2.561 -1.164 1 94.69 563 THR B N 1
ATOM 10488 C CA . THR B 1 563 ? 15.094 2.689 -1.643 1 94.69 563 THR B CA 1
ATOM 10489 C C . THR B 1 563 ? 15.812 1.34 -1.617 1 94.69 563 THR B C 1
ATOM 10491 O O . THR B 1 563 ? 16.922 1.21 -2.131 1 94.69 563 THR B O 1
ATOM 10494 N N . LYS B 1 564 ? 15.258 0.308 -1.1 1 97.06 564 LYS B N 1
ATOM 10495 C CA . LYS B 1 564 ? 15.789 -1.05 -1.069 1 97.06 564 LYS B CA 1
ATOM 10496 C C . LYS B 1 564 ? 15.625 -1.737 -2.422 1 97.06 564 LYS B C 1
ATOM 10498 O O . LYS B 1 564 ? 14.805 -1.315 -3.24 1 97.06 564 LYS B O 1
ATOM 10503 N N . PRO B 1 565 ? 16.391 -2.789 -2.701 1 98.19 565 PRO B N 1
ATOM 10504 C CA . PRO B 1 565 ? 16.203 -3.516 -3.959 1 98.19 565 PRO B CA 1
ATOM 10505 C C . PRO B 1 565 ? 14.852 -4.219 -4.043 1 98.19 565 PRO B C 1
ATOM 10507 O O . PRO B 1 565 ? 14.398 -4.816 -3.066 1 98.19 565 PRO B O 1
ATOM 10510 N N . VAL B 1 566 ? 14.211 -4.07 -5.195 1 98.62 566 VAL B N 1
ATOM 10511 C CA . VAL B 1 566 ? 12.984 -4.793 -5.52 1 98.62 566 VAL B CA 1
ATOM 10512 C C . VAL B 1 566 ? 13.25 -5.777 -6.656 1 98.62 566 VAL B C 1
ATOM 10514 O O . VAL B 1 566 ? 13.875 -5.422 -7.66 1 98.62 566 VAL B O 1
ATOM 10517 N N . LYS B 1 567 ? 12.75 -6.965 -6.539 1 98.62 567 LYS B N 1
ATOM 10518 C CA . LYS B 1 567 ? 12.984 -7.988 -7.555 1 98.62 567 LYS B CA 1
ATOM 10519 C C . LYS B 1 567 ? 12.148 -7.734 -8.797 1 98.62 567 LYS B C 1
ATOM 10521 O O . LYS B 1 567 ? 10.953 -7.43 -8.703 1 98.62 567 LYS B O 1
ATOM 10526 N N . GLY B 1 568 ? 12.828 -7.793 -9.945 1 98.44 568 GLY B N 1
ATOM 10527 C CA . GLY B 1 568 ? 12.094 -8.117 -11.156 1 98.44 568 GLY B CA 1
ATOM 10528 C C . GLY B 1 568 ? 11.883 -9.609 -11.352 1 98.44 568 GLY B C 1
ATOM 10529 O O . GLY B 1 568 ? 12.852 -10.383 -11.383 1 98.44 568 GLY B O 1
ATOM 10530 N N . MET B 1 569 ? 10.672 -10.086 -11.484 1 97.5 569 MET B N 1
ATOM 10531 C CA . MET B 1 569 ? 10.398 -11.523 -11.414 1 97.5 569 MET B CA 1
ATOM 10532 C C . MET B 1 569 ? 9.883 -12.047 -12.75 1 97.5 569 MET B C 1
ATOM 10534 O O . MET B 1 569 ? 8.898 -11.539 -13.289 1 97.5 569 MET B O 1
ATOM 10538 N N . LEU B 1 570 ? 10.523 -13.07 -13.227 1 98.12 570 LEU B N 1
ATOM 10539 C CA . LEU B 1 570 ? 10.195 -13.719 -14.5 1 98.12 570 LEU B CA 1
ATOM 10540 C C . LEU B 1 570 ? 10.078 -15.227 -14.328 1 98.12 570 LEU B C 1
ATOM 10542 O O . LEU B 1 570 ? 10.609 -15.789 -13.367 1 98.12 570 LEU B O 1
ATOM 10546 N N . THR B 1 571 ? 9.336 -15.852 -15.18 1 97.38 571 THR B N 1
ATOM 10547 C CA . THR B 1 571 ? 9.359 -17.297 -15.32 1 97.38 571 THR B CA 1
ATOM 10548 C C . THR B 1 571 ? 10.344 -17.719 -16.406 1 97.38 571 THR B C 1
ATOM 10550 O O . THR B 1 571 ? 10.406 -17.094 -17.469 1 97.38 571 THR B O 1
ATOM 10553 N N . GLY B 1 572 ? 11.133 -18.734 -16.156 1 97.5 572 GLY B N 1
ATOM 10554 C CA . GLY B 1 572 ? 12.188 -19.172 -17.062 1 97.5 572 GLY B CA 1
ATOM 10555 C C . GLY B 1 572 ? 11.656 -19.859 -18.312 1 97.5 572 GLY B C 1
ATOM 10556 O O . GLY B 1 572 ? 10.492 -20.25 -18.359 1 97.5 572 GLY B O 1
ATOM 10557 N N . PRO B 1 573 ? 12.523 -19.922 -19.281 1 98.12 573 PRO B N 1
ATOM 10558 C CA . PRO B 1 573 ? 12.109 -20.453 -20.578 1 98.12 573 PRO B CA 1
ATOM 10559 C C . PRO B 1 573 ? 11.719 -21.922 -20.516 1 98.12 573 PRO B C 1
ATOM 10561 O O . PRO B 1 573 ? 10.75 -22.344 -21.172 1 98.12 573 PRO B O 1
ATOM 10564 N N . VAL B 1 574 ? 12.414 -22.703 -19.75 1 96.62 574 VAL B N 1
ATOM 10565 C CA . VAL B 1 574 ? 12.141 -24.141 -19.703 1 96.62 574 VAL B CA 1
ATOM 10566 C C . VAL B 1 574 ? 10.82 -24.391 -18.984 1 96.62 574 VAL B C 1
ATOM 10568 O O . VAL B 1 574 ? 10.031 -25.25 -19.406 1 96.62 574 VAL B O 1
ATOM 10571 N N . THR B 1 575 ? 10.594 -23.672 -17.953 1 96.12 575 THR B N 1
ATOM 10572 C CA . THR B 1 575 ? 9.328 -23.812 -17.25 1 96.12 575 THR B CA 1
ATOM 10573 C C . THR B 1 575 ? 8.164 -23.375 -18.141 1 96.12 575 THR B C 1
ATOM 10575 O O . THR B 1 575 ? 7.137 -24.062 -18.203 1 96.12 575 THR B O 1
ATOM 10578 N N . ILE B 1 576 ? 8.297 -22.266 -18.844 1 97.5 576 ILE B N 1
ATOM 10579 C CA . ILE B 1 576 ? 7.242 -21.828 -19.75 1 97.5 576 ILE B CA 1
ATOM 10580 C C . ILE B 1 576 ? 6.984 -22.906 -20.797 1 97.5 576 ILE B C 1
ATOM 10582 O O . ILE B 1 576 ? 5.832 -23.234 -21.094 1 97.5 576 ILE B O 1
ATOM 10586 N N . LEU B 1 577 ? 8.016 -23.438 -21.281 1 97.56 577 LEU B N 1
ATOM 10587 C CA . LEU B 1 577 ? 7.895 -24.484 -22.297 1 97.56 577 LEU B CA 1
ATOM 10588 C C . LEU B 1 577 ? 7.207 -25.719 -21.734 1 97.56 577 LEU B C 1
ATOM 10590 O O . LEU B 1 577 ? 6.234 -26.203 -22.297 1 97.56 577 LEU B O 1
ATOM 10594 N N . ASN B 1 578 ? 7.676 -26.156 -20.609 1 95 578 ASN B N 1
ATOM 10595 C CA . ASN B 1 578 ? 7.223 -27.422 -20.031 1 95 578 ASN B CA 1
ATOM 10596 C C . ASN B 1 578 ? 5.777 -27.328 -19.547 1 95 578 ASN B C 1
ATOM 10598 O O . ASN B 1 578 ? 5.078 -28.344 -19.484 1 95 578 ASN B O 1
ATOM 10602 N N . TRP B 1 579 ? 5.355 -26.188 -19.25 1 94.5 579 TRP B N 1
ATOM 10603 C CA . TRP B 1 579 ? 3.994 -26.031 -18.766 1 94.5 579 TRP B CA 1
ATOM 10604 C C . TRP B 1 579 ? 3.082 -25.453 -19.828 1 94.5 579 TRP B C 1
ATOM 10606 O O . TRP B 1 579 ? 2.02 -24.906 -19.531 1 94.5 579 TRP B O 1
ATOM 10616 N N . SER B 1 580 ? 3.523 -25.531 -21.078 1 96.81 580 SER B N 1
ATOM 10617 C CA . SER B 1 580 ? 2.732 -25.234 -22.281 1 96.81 580 SER B CA 1
ATOM 10618 C C . SER B 1 580 ? 2.553 -26.484 -23.141 1 96.81 580 SER B C 1
ATOM 10620 O O . SER B 1 580 ? 3.162 -27.516 -22.875 1 96.81 580 SER B O 1
ATOM 10622 N N . PHE B 1 581 ? 1.597 -26.391 -24.094 1 96.94 581 PHE B N 1
ATOM 10623 C CA . PHE B 1 581 ? 1.611 -27.344 -25.203 1 96.94 581 PHE B CA 1
ATOM 10624 C C . PHE B 1 581 ? 2.637 -26.922 -26.25 1 96.94 581 PHE B C 1
ATOM 10626 O O . PHE B 1 581 ? 2.402 -26 -27.016 1 96.94 581 PHE B O 1
ATOM 10633 N N . PRO B 1 582 ? 3.771 -27.594 -26.297 1 96.81 582 PRO B N 1
ATOM 10634 C CA . PRO B 1 582 ? 4.82 -27.203 -27.234 1 96.81 582 PRO B CA 1
ATOM 10635 C C . PRO B 1 582 ? 4.512 -27.609 -28.672 1 96.81 582 PRO B C 1
ATOM 10637 O O . PRO B 1 582 ? 3.678 -28.484 -28.906 1 96.81 582 PRO B O 1
ATOM 10640 N N . ARG B 1 583 ? 5.207 -27.016 -29.547 1 96.38 583 ARG B N 1
ATOM 10641 C CA . ARG B 1 583 ? 5.176 -27.453 -30.953 1 96.38 583 ARG B CA 1
ATOM 10642 C C . ARG B 1 583 ? 5.863 -28.797 -31.125 1 96.38 583 ARG B C 1
ATOM 10644 O O . ARG B 1 583 ? 6.68 -29.203 -30.297 1 96.38 583 ARG B O 1
ATOM 10651 N N . LYS B 1 584 ? 5.484 -29.453 -32.25 1 92.94 584 LYS B N 1
ATOM 10652 C CA . LYS B 1 584 ? 6.113 -30.75 -32.531 1 92.94 584 LYS B CA 1
ATOM 10653 C C . LYS B 1 584 ? 6.98 -30.672 -33.781 1 92.94 584 LYS B C 1
ATOM 10655 O O . LYS B 1 584 ? 7.793 -31.562 -34.031 1 92.94 584 LYS B O 1
ATOM 10660 N N . ASP B 1 585 ? 6.789 -29.656 -34.531 1 92.94 585 ASP B N 1
ATOM 10661 C CA . ASP B 1 585 ? 7.465 -29.578 -35.812 1 92.94 585 ASP B CA 1
ATOM 10662 C C . ASP B 1 585 ? 8.875 -29.016 -35.656 1 92.94 585 ASP B C 1
ATOM 10664 O O . ASP B 1 585 ? 9.68 -29.078 -36.594 1 92.94 585 ASP B O 1
ATOM 10668 N N . ILE B 1 586 ? 9.203 -28.438 -34.5 1 95.5 586 ILE B N 1
ATOM 10669 C CA . ILE B 1 586 ? 10.57 -28.016 -34.188 1 95.5 586 ILE B CA 1
ATOM 10670 C C . ILE B 1 586 ? 11 -28.578 -32.844 1 95.5 586 ILE B C 1
ATOM 10672 O O . ILE B 1 586 ? 10.164 -29.062 -32.062 1 95.5 586 ILE B O 1
ATOM 10676 N N . SER B 1 587 ? 12.258 -28.594 -32.562 1 95.69 587 SER B N 1
ATOM 10677 C CA . SER B 1 587 ? 12.781 -29.203 -31.359 1 95.69 587 SER B CA 1
ATOM 10678 C C . SER B 1 587 ? 12.398 -28.406 -30.125 1 95.69 587 SER B C 1
ATOM 10680 O O . SER B 1 587 ? 12.125 -27.203 -30.219 1 95.69 587 SER B O 1
ATOM 10682 N N . ARG B 1 588 ? 12.328 -29.047 -29.016 1 96.38 588 ARG B N 1
ATOM 10683 C CA . ARG B 1 588 ? 12.109 -28.375 -27.734 1 96.38 588 ARG B CA 1
ATOM 10684 C C . ARG B 1 588 ? 13.211 -27.344 -27.453 1 96.38 588 ARG B C 1
ATOM 10686 O O . ARG B 1 588 ? 12.93 -26.25 -26.953 1 96.38 588 ARG B O 1
ATOM 10693 N N . LYS B 1 589 ? 14.453 -27.688 -27.812 1 97.31 589 LYS B N 1
ATOM 10694 C CA . LYS B 1 589 ? 15.586 -26.781 -27.656 1 97.31 589 LYS B CA 1
ATOM 10695 C C . LYS B 1 589 ? 15.352 -25.469 -28.406 1 97.31 589 LYS B C 1
ATOM 10697 O O . LYS B 1 589 ? 15.547 -24.391 -27.844 1 97.31 589 LYS B O 1
ATOM 10702 N N . GLU B 1 590 ? 14.906 -25.562 -29.609 1 97.69 590 GLU B N 1
ATOM 10703 C CA . GLU B 1 590 ? 14.672 -24.375 -30.406 1 97.69 590 GLU B CA 1
ATOM 10704 C C . GLU B 1 590 ? 13.586 -23.5 -29.797 1 97.69 590 GLU B C 1
ATOM 10706 O O . GLU B 1 590 ? 13.711 -22.281 -29.766 1 97.69 590 GLU B O 1
ATOM 10711 N N . GLN B 1 591 ? 12.531 -24.078 -29.328 1 98.06 591 GLN B N 1
ATOM 10712 C CA . GLN B 1 591 ? 11.445 -23.344 -28.688 1 98.06 591 GLN B CA 1
ATOM 10713 C C . GLN B 1 591 ? 11.93 -22.688 -27.406 1 98.06 591 GLN B C 1
ATOM 10715 O O . GLN B 1 591 ? 11.586 -21.531 -27.125 1 98.06 591 GLN B O 1
ATOM 10720 N N . ALA B 1 592 ? 12.734 -23.422 -26.641 1 98.31 592 ALA B N 1
ATOM 10721 C CA . ALA B 1 592 ? 13.289 -22.891 -25.406 1 98.31 592 ALA B CA 1
ATOM 10722 C C . ALA B 1 592 ? 14.195 -21.688 -25.688 1 98.31 592 ALA B C 1
ATOM 10724 O O . ALA B 1 592 ? 14.18 -20.703 -24.938 1 98.31 592 ALA B O 1
ATOM 10725 N N . PHE B 1 593 ? 14.953 -21.766 -26.75 1 98.69 593 PHE B N 1
ATOM 10726 C CA . PHE B 1 593 ? 15.859 -20.672 -27.094 1 98.69 593 PHE B CA 1
ATOM 10727 C C . PHE B 1 593 ? 15.086 -19.453 -27.578 1 98.69 593 PHE B C 1
ATOM 10729 O O . PHE B 1 593 ? 15.484 -18.312 -27.312 1 98.69 593 PHE B O 1
ATOM 10736 N N . GLN B 1 594 ? 13.977 -19.672 -28.328 1 98.69 594 GLN B N 1
ATOM 10737 C CA . GLN B 1 594 ? 13.117 -18.547 -28.688 1 98.69 594 GLN B CA 1
ATOM 10738 C C . GLN B 1 594 ? 12.586 -17.844 -27.438 1 98.69 594 GLN B C 1
ATOM 10740 O O . GLN B 1 594 ? 12.609 -16.625 -27.344 1 98.69 594 GLN B O 1
ATOM 10745 N N . LEU B 1 595 ? 12.133 -18.625 -26.5 1 98.75 595 LEU B N 1
ATOM 10746 C CA . LEU B 1 595 ? 11.648 -18.094 -25.234 1 98.75 595 LEU B CA 1
ATOM 10747 C C . LEU B 1 595 ? 12.758 -17.359 -24.5 1 98.75 595 LEU B C 1
ATOM 10749 O O . LEU B 1 595 ? 12.539 -16.281 -23.953 1 98.75 595 LEU B O 1
ATOM 10753 N N . ALA B 1 596 ? 13.93 -17.938 -24.484 1 98.81 596 ALA B N 1
ATOM 10754 C CA . ALA B 1 596 ? 15.078 -17.359 -23.812 1 98.81 596 ALA B CA 1
ATOM 10755 C C . ALA B 1 596 ? 15.414 -15.977 -24.375 1 98.81 596 ALA B C 1
ATOM 10757 O O . ALA B 1 596 ? 15.727 -15.047 -23.625 1 98.81 596 ALA B O 1
ATOM 10758 N N . LEU B 1 597 ? 15.336 -15.875 -25.656 1 98.75 597 LEU B N 1
ATOM 10759 C CA . LEU B 1 597 ? 15.648 -14.602 -26.297 1 98.75 597 LEU B CA 1
ATOM 10760 C C . LEU B 1 597 ? 14.609 -13.547 -25.953 1 98.75 597 LEU B C 1
ATOM 10762 O O . LEU B 1 597 ? 14.945 -12.367 -25.797 1 98.75 597 LEU B O 1
ATOM 10766 N N . CYS B 1 598 ? 13.336 -13.945 -25.922 1 98.62 598 CYS B N 1
ATOM 10767 C CA . CYS B 1 598 ? 12.305 -13.031 -25.453 1 98.62 598 CYS B CA 1
ATOM 10768 C C . CYS B 1 598 ? 12.586 -12.555 -24.031 1 98.62 598 CYS B C 1
ATOM 10770 O O . CYS B 1 598 ? 12.484 -11.359 -23.75 1 98.62 598 CYS B O 1
ATOM 10772 N N . LEU B 1 599 ? 12.992 -13.43 -23.172 1 98.69 599 LEU B N 1
ATOM 10773 C CA . LEU B 1 599 ? 13.25 -13.109 -21.781 1 98.69 599 LEU B CA 1
ATOM 10774 C C . LEU B 1 599 ? 14.539 -12.297 -21.641 1 98.69 599 LEU B C 1
ATOM 10776 O O . LEU B 1 599 ? 14.648 -11.445 -20.75 1 98.69 599 LEU B O 1
ATOM 10780 N N . ARG B 1 600 ? 15.484 -12.617 -22.5 1 98.69 600 ARG B N 1
ATOM 10781 C CA . ARG B 1 600 ? 16.719 -11.852 -22.547 1 98.69 600 ARG B CA 1
ATOM 10782 C C . ARG B 1 600 ? 16.438 -10.359 -22.719 1 98.69 600 ARG B C 1
ATOM 10784 O O . ARG B 1 600 ? 17 -9.523 -22.031 1 98.69 600 ARG B O 1
ATOM 10791 N N . ASP B 1 601 ? 15.523 -10.062 -23.625 1 98.62 601 ASP B N 1
ATOM 10792 C CA . ASP B 1 601 ? 15.102 -8.68 -23.844 1 98.62 601 ASP B CA 1
ATOM 10793 C C . ASP B 1 601 ? 14.461 -8.094 -22.594 1 98.62 601 ASP B C 1
ATOM 10795 O O . ASP B 1 601 ? 14.641 -6.91 -22.297 1 98.62 601 ASP B O 1
ATOM 10799 N N . GLU B 1 602 ? 13.711 -8.891 -21.906 1 98.69 602 GLU B N 1
ATOM 10800 C CA . GLU B 1 602 ? 13.055 -8.43 -20.688 1 98.69 602 GLU B CA 1
ATOM 10801 C C . GLU B 1 602 ? 14.078 -8.141 -19.594 1 98.69 602 GLU B C 1
ATOM 10803 O O . GLU B 1 602 ? 13.945 -7.16 -18.859 1 98.69 602 GLU B O 1
ATOM 10808 N N . VAL B 1 603 ? 15.109 -8.992 -19.438 1 98.69 603 VAL B N 1
ATOM 10809 C CA . VAL B 1 603 ? 16.188 -8.781 -18.469 1 98.69 603 VAL B CA 1
ATOM 10810 C C . VAL B 1 603 ? 16.875 -7.445 -18.734 1 98.69 603 VAL B C 1
ATOM 10812 O O . VAL B 1 603 ? 17.109 -6.664 -17.812 1 98.69 603 VAL B O 1
ATOM 10815 N N . LYS B 1 604 ? 17.109 -7.203 -19.953 1 98.56 604 LYS B N 1
ATOM 10816 C CA . LYS B 1 604 ? 17.75 -5.949 -20.344 1 98.56 604 LYS B CA 1
ATOM 10817 C C . LYS B 1 604 ? 16.859 -4.75 -20 1 98.56 604 LYS B C 1
ATOM 10819 O O . LYS B 1 604 ? 17.359 -3.734 -19.516 1 98.56 604 LYS B O 1
ATOM 10824 N N . ASP B 1 605 ? 15.586 -4.867 -20.312 1 98.69 605 ASP B N 1
ATOM 10825 C CA . ASP B 1 605 ? 14.648 -3.781 -20.031 1 98.69 605 ASP B CA 1
ATOM 10826 C C . ASP B 1 605 ? 14.57 -3.514 -18.531 1 98.69 605 ASP B C 1
ATOM 10828 O O . ASP B 1 605 ? 14.477 -2.359 -18.109 1 98.69 605 ASP B O 1
ATOM 10832 N N . LEU B 1 606 ? 14.547 -4.516 -17.719 1 98.69 606 LEU B N 1
ATOM 10833 C CA . LEU B 1 606 ? 14.523 -4.367 -16.266 1 98.69 606 LEU B CA 1
ATOM 10834 C C . LEU B 1 606 ? 15.797 -3.684 -15.773 1 98.69 606 LEU B C 1
ATOM 10836 O O . LEU B 1 606 ? 15.742 -2.812 -14.906 1 98.69 606 LEU B O 1
ATOM 10840 N N . GLU B 1 607 ? 16.938 -4.035 -16.344 1 98.19 607 GLU B N 1
ATOM 10841 C CA . GLU B 1 607 ? 18.203 -3.375 -16 1 98.19 607 GLU B CA 1
ATOM 10842 C C . GLU B 1 607 ? 18.156 -1.892 -16.359 1 98.19 607 GLU B C 1
ATOM 10844 O O . GLU B 1 607 ? 18.625 -1.049 -15.594 1 98.19 607 GLU B O 1
ATOM 10849 N N . THR B 1 608 ? 17.594 -1.665 -17.5 1 98.19 608 THR B N 1
ATOM 10850 C CA . THR B 1 608 ? 17.484 -0.281 -17.938 1 98.19 608 THR B CA 1
ATOM 10851 C C . THR B 1 608 ? 16.625 0.527 -16.969 1 98.19 608 THR B C 1
ATOM 10853 O O . THR B 1 608 ? 16.875 1.712 -16.75 1 98.19 608 THR B O 1
ATOM 10856 N N . ALA B 1 609 ? 15.672 -0.156 -16.406 1 98.25 609 ALA B N 1
ATOM 10857 C CA . ALA B 1 609 ? 14.812 0.473 -15.414 1 98.25 609 ALA B CA 1
ATOM 10858 C C . ALA B 1 609 ? 15.484 0.49 -14.047 1 98.25 609 ALA B C 1
ATOM 10860 O O . ALA B 1 609 ? 14.859 0.823 -13.039 1 98.25 609 ALA B O 1
ATOM 10861 N N . SER B 1 610 ? 16.766 0.071 -13.906 1 97.38 610 SER B N 1
ATOM 10862 C CA . SER B 1 610 ? 17.641 0.123 -12.727 1 97.38 610 SER B CA 1
ATOM 10863 C C . SER B 1 610 ? 17.297 -0.983 -11.742 1 97.38 610 SER B C 1
ATOM 10865 O O . SER B 1 610 ? 17.453 -0.811 -10.531 1 97.38 610 SER B O 1
ATOM 10867 N N . CYS B 1 611 ? 16.719 -2.043 -12.281 1 98.38 611 CYS B N 1
ATOM 10868 C CA . CYS B 1 611 ? 16.469 -3.213 -11.445 1 98.38 611 CYS B CA 1
ATOM 10869 C C . CYS B 1 611 ? 17.781 -3.871 -11.023 1 98.38 611 CYS B C 1
ATOM 10871 O O . CYS B 1 611 ? 18.609 -4.199 -11.875 1 98.38 611 CYS B O 1
ATOM 10873 N N . GLN B 1 612 ? 17.953 -4.137 -9.734 1 98 612 GLN B N 1
ATOM 10874 C CA . GLN B 1 612 ? 19.219 -4.656 -9.227 1 98 612 GLN B CA 1
ATOM 10875 C C . GLN B 1 612 ? 19.141 -6.168 -9.016 1 98 612 GLN B C 1
ATOM 10877 O O . GLN B 1 612 ? 20.172 -6.836 -8.938 1 98 612 GLN B O 1
ATOM 10882 N N . VAL B 1 613 ? 17.984 -6.691 -8.844 1 98.62 613 VAL B N 1
ATOM 10883 C CA . VAL B 1 613 ? 17.766 -8.117 -8.633 1 98.62 613 VAL B CA 1
ATOM 10884 C C . VAL B 1 613 ? 16.719 -8.625 -9.633 1 98.62 613 VAL B C 1
ATOM 10886 O O . VAL B 1 613 ? 15.57 -8.18 -9.625 1 98.62 613 VAL B O 1
ATOM 10889 N N . ILE B 1 614 ? 17.078 -9.523 -10.484 1 98.75 614 ILE B N 1
ATOM 10890 C CA . ILE B 1 614 ? 16.141 -10.148 -11.422 1 98.75 614 ILE B CA 1
ATOM 10891 C C . ILE B 1 614 ? 16.031 -11.641 -11.125 1 98.75 614 ILE B C 1
ATOM 10893 O O . ILE B 1 614 ? 17.031 -12.359 -11.117 1 98.75 614 ILE B O 1
ATOM 10897 N N . GLN B 1 615 ? 14.836 -12.055 -10.828 1 98.38 615 GLN B N 1
ATOM 10898 C CA . GLN B 1 615 ? 14.555 -13.453 -10.508 1 98.38 615 GLN B CA 1
ATOM 10899 C C . GLN B 1 615 ? 13.906 -14.164 -11.695 1 98.38 615 GLN B C 1
ATOM 10901 O O . GLN B 1 615 ? 12.891 -13.711 -12.219 1 98.38 615 GLN B O 1
ATOM 10906 N N . VAL B 1 616 ? 14.5 -15.227 -12.141 1 98.06 616 VAL B N 1
ATOM 10907 C CA . VAL B 1 616 ? 13.984 -16.078 -13.211 1 98.06 616 VAL B CA 1
ATOM 10908 C C . VAL B 1 616 ? 13.773 -17.5 -12.688 1 98.06 616 VAL B C 1
ATOM 10910 O O . VAL B 1 616 ? 14.734 -18.25 -12.5 1 98.06 616 VAL B O 1
ATOM 10913 N N . ASP B 1 617 ? 12.547 -17.906 -12.594 1 95.5 617 ASP B N 1
ATOM 10914 C CA . ASP B 1 617 ? 12.227 -19.141 -11.891 1 95.5 617 ASP B CA 1
ATOM 10915 C C . ASP B 1 617 ? 12.148 -20.312 -12.852 1 95.5 617 ASP B C 1
ATOM 10917 O O . ASP B 1 617 ? 11.578 -20.203 -13.938 1 95.5 617 ASP B O 1
ATOM 10921 N N . GLU B 1 618 ? 12.734 -21.422 -12.469 1 93 618 GLU B N 1
ATOM 10922 C CA . GLU B 1 618 ? 12.727 -22.656 -13.258 1 93 618 GLU B CA 1
ATOM 10923 C C . GLU B 1 618 ? 12.305 -23.844 -12.406 1 93 618 GLU B C 1
ATOM 10925 O O . GLU B 1 618 ? 13.023 -24.859 -12.344 1 93 618 GLU B O 1
ATOM 10930 N N . PRO B 1 619 ? 11.156 -23.844 -11.906 1 86.75 619 PRO B N 1
ATOM 10931 C CA . PRO B 1 619 ? 10.734 -25 -11.117 1 86.75 619 PRO B CA 1
ATOM 10932 C C . PRO B 1 619 ? 10.555 -26.25 -11.961 1 86.75 619 PRO B C 1
ATOM 10934 O O . PRO B 1 619 ? 10.648 -27.375 -11.438 1 86.75 619 PRO B O 1
ATOM 10937 N N . ALA B 1 620 ? 10.359 -26.141 -13.273 1 87.94 620 ALA B N 1
ATOM 10938 C CA . ALA B 1 620 ? 10.031 -27.297 -14.109 1 87.94 620 ALA B CA 1
ATOM 10939 C C . ALA B 1 620 ? 11.273 -27.812 -14.836 1 87.94 620 ALA B C 1
ATOM 10941 O O . ALA B 1 620 ? 11.156 -28.6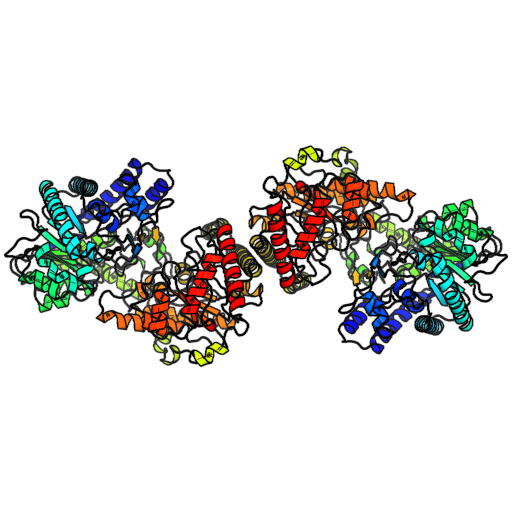25 -15.758 1 87.94 620 ALA B O 1
ATOM 10942 N N . LEU B 1 621 ? 12.438 -27.344 -14.461 1 88.06 621 LEU B N 1
ATOM 10943 C CA . LEU B 1 621 ? 13.656 -27.828 -15.109 1 88.06 621 LEU B CA 1
ATOM 10944 C C . LEU B 1 621 ? 13.781 -29.328 -14.953 1 88.06 621 LEU B C 1
ATOM 10946 O O . LEU B 1 621 ? 14.016 -30.047 -15.938 1 88.06 621 LEU B O 1
ATOM 10950 N N . ARG B 1 622 ? 13.523 -29.812 -13.781 1 83.94 622 ARG B N 1
ATOM 10951 C CA . ARG B 1 622 ? 13.633 -31.25 -13.539 1 83.94 622 ARG B CA 1
ATOM 10952 C C . ARG B 1 622 ? 12.438 -32 -14.109 1 83.94 622 ARG B C 1
ATOM 10954 O O . ARG B 1 622 ? 12.57 -33.156 -14.539 1 83.94 622 ARG B O 1
ATOM 10961 N N . GLU B 1 623 ? 11.367 -31.359 -14.227 1 81.75 623 GLU B N 1
ATOM 10962 C CA . GLU B 1 623 ? 10.133 -32 -14.664 1 81.75 623 GLU B CA 1
ATOM 10963 C C . GLU B 1 623 ? 10.227 -32.438 -16.125 1 81.75 623 GLU B C 1
ATOM 10965 O O . GLU B 1 623 ? 9.578 -33.406 -16.516 1 81.75 623 GLU B O 1
ATOM 10970 N N . GLY B 1 624 ? 10.992 -31.781 -16.859 1 83.69 624 GLY B N 1
ATOM 10971 C CA . GLY B 1 624 ? 11.133 -32.125 -18.266 1 83.69 624 GLY B CA 1
ATOM 10972 C C . GLY B 1 624 ? 12.188 -33.156 -18.531 1 83.69 624 GLY B C 1
ATOM 10973 O O . GLY B 1 624 ? 12.422 -33.562 -19.672 1 83.69 624 GLY B O 1
ATOM 10974 N N . MET B 1 625 ? 12.75 -33.688 -17.484 1 88.19 625 MET B N 1
ATOM 10975 C CA . MET B 1 625 ? 13.836 -34.656 -17.641 1 88.19 625 MET B CA 1
ATOM 10976 C C . MET B 1 625 ? 13.344 -35.938 -18.312 1 88.19 625 MET B C 1
ATOM 10978 O O . MET B 1 625 ? 12.32 -36.5 -17.922 1 88.19 625 MET B O 1
ATOM 10982 N N . PRO B 1 626 ? 14.094 -36.375 -19.312 1 90.88 626 PRO B N 1
ATOM 10983 C CA . PRO B 1 626 ? 13.719 -37.625 -20 1 90.88 626 PRO B CA 1
ATOM 10984 C C . PRO B 1 626 ? 13.773 -38.844 -19.094 1 90.88 626 PRO B C 1
ATOM 10986 O O . PRO B 1 626 ? 14.5 -38.844 -18.094 1 90.88 626 PRO B O 1
ATOM 10989 N N . LEU B 1 627 ? 13.094 -39.812 -19.453 1 92.06 627 LEU B N 1
ATOM 10990 C CA . LEU B 1 627 ? 12.961 -41.031 -18.656 1 92.06 627 LEU B CA 1
ATOM 10991 C C . LEU B 1 627 ? 14.188 -41.906 -18.812 1 92.06 627 LEU B C 1
ATOM 10993 O O . LEU B 1 627 ? 14.461 -42.75 -17.969 1 92.06 627 LEU B O 1
ATOM 10997 N N . LYS B 1 628 ? 14.867 -41.781 -19.938 1 92.5 628 LYS B N 1
ATOM 10998 C CA . LYS B 1 628 ? 16.062 -42.562 -20.203 1 92.5 628 LYS B CA 1
ATOM 10999 C C . LYS B 1 628 ? 17.328 -41.844 -19.75 1 92.5 628 LYS B C 1
ATOM 11001 O O . LYS B 1 628 ? 17.453 -40.625 -19.969 1 92.5 628 LYS B O 1
ATOM 11006 N N . ALA B 1 629 ? 18.266 -42.5 -19.156 1 88.44 629 ALA B N 1
ATOM 11007 C CA . ALA B 1 629 ? 19.484 -41.906 -18.609 1 88.44 629 ALA B CA 1
ATOM 11008 C C . ALA B 1 629 ? 20.328 -41.312 -19.719 1 88.44 629 ALA B C 1
ATOM 11010 O O . ALA B 1 629 ? 20.938 -40.25 -19.531 1 88.44 629 ALA B O 1
ATOM 11011 N N . GLU B 1 630 ? 20.312 -41.906 -20.859 1 90.19 630 GLU B N 1
ATOM 11012 C CA . GLU B 1 630 ? 21.203 -41.469 -21.953 1 90.19 630 GLU B CA 1
ATOM 11013 C C . GLU B 1 630 ? 20.734 -40.156 -22.562 1 90.19 630 GLU B C 1
ATOM 11015 O O . GLU B 1 630 ? 21.484 -39.5 -23.266 1 90.19 630 GLU B O 1
ATOM 11020 N N . LYS B 1 631 ? 19.531 -39.781 -22.328 1 91.75 631 LYS B N 1
ATOM 11021 C CA . LYS B 1 631 ? 18.969 -38.562 -22.922 1 91.75 631 LYS B CA 1
ATOM 11022 C C . LYS B 1 631 ? 19.031 -37.406 -21.938 1 91.75 631 LYS B C 1
ATOM 11024 O O . LYS B 1 631 ? 18.75 -36.25 -22.297 1 91.75 631 LYS B O 1
ATOM 11029 N N . LYS B 1 632 ? 19.375 -37.688 -20.75 1 91.38 632 LYS B N 1
ATOM 11030 C CA . LYS B 1 632 ? 19.281 -36.719 -19.672 1 91.38 632 LYS B CA 1
ATOM 11031 C C . LYS B 1 632 ? 20.312 -35.594 -19.859 1 91.38 632 LYS B C 1
ATOM 11033 O O . LYS B 1 632 ? 19.984 -34.406 -19.672 1 91.38 632 LYS B O 1
ATOM 11038 N N . ASP B 1 633 ? 21.484 -35.938 -20.25 1 92.69 633 ASP B N 1
ATOM 11039 C CA . ASP B 1 633 ? 22.562 -34.969 -20.359 1 92.69 633 ASP B CA 1
ATOM 11040 C C . ASP B 1 633 ? 22.266 -33.906 -21.438 1 92.69 633 ASP B C 1
ATOM 11042 O O . ASP B 1 633 ? 22.5 -32.719 -21.234 1 92.69 633 ASP B O 1
ATOM 11046 N N . GLU B 1 634 ? 21.766 -34.375 -22.5 1 94.69 634 GLU B N 1
ATOM 11047 C CA . GLU B 1 634 ? 21.422 -33.469 -23.578 1 94.69 634 GLU B CA 1
ATOM 11048 C C . GLU B 1 634 ? 20.328 -32.5 -23.141 1 94.69 634 GLU B C 1
ATOM 11050 O O . GLU B 1 634 ? 20.422 -31.297 -23.406 1 94.69 634 GLU B O 1
ATOM 11055 N N . TYR B 1 635 ? 19.344 -33 -22.516 1 95.12 635 TYR B N 1
ATOM 11056 C CA . TYR B 1 635 ? 18.25 -32.156 -22.016 1 95.12 635 TYR B CA 1
ATOM 11057 C C . TYR B 1 635 ? 18.781 -31.125 -21.031 1 95.12 635 TYR B C 1
ATOM 11059 O O . TYR B 1 635 ? 18.453 -29.938 -21.141 1 95.12 635 TYR B O 1
ATOM 11067 N N . LEU B 1 636 ? 19.547 -31.578 -20.078 1 94.62 636 LEU B N 1
ATOM 11068 C CA . LEU B 1 636 ? 20.062 -30.688 -19.047 1 94.62 636 LEU B CA 1
ATOM 11069 C C . LEU B 1 636 ? 20.953 -29.609 -19.656 1 94.62 636 LEU B C 1
ATOM 11071 O O . LEU B 1 636 ? 20.938 -28.453 -19.234 1 94.62 636 LEU B O 1
ATOM 11075 N N . GLN B 1 637 ? 21.641 -30.016 -20.656 1 95.69 637 GLN B N 1
ATOM 11076 C CA . GLN B 1 637 ? 22.531 -29.062 -21.312 1 95.69 637 GLN B CA 1
ATOM 11077 C C . GLN B 1 637 ? 21.75 -27.938 -21.984 1 95.69 637 GLN B C 1
ATOM 11079 O O . GLN B 1 637 ? 22.047 -26.75 -21.75 1 95.69 637 GLN B O 1
ATOM 11084 N N . TRP B 1 638 ? 20.797 -28.281 -22.828 1 96.56 638 TRP B N 1
ATOM 11085 C CA . TRP B 1 638 ? 20.109 -27.203 -23.516 1 96.56 638 TRP B CA 1
ATOM 11086 C C . TRP B 1 638 ? 19.188 -26.453 -22.562 1 96.56 638 TRP B C 1
ATOM 11088 O O . TRP B 1 638 ? 18.875 -25.281 -22.781 1 96.56 638 TRP B O 1
ATOM 11098 N N . GLY B 1 639 ? 18.688 -27.219 -21.516 1 96.38 639 GLY B N 1
ATOM 11099 C CA . GLY B 1 639 ? 17.938 -26.516 -20.469 1 96.38 639 GLY B CA 1
ATOM 11100 C C . GLY B 1 639 ? 18.75 -25.438 -19.781 1 96.38 639 GLY B C 1
ATOM 11101 O O . GLY B 1 639 ? 18.281 -24.312 -19.625 1 96.38 639 GLY B O 1
ATOM 11102 N N . VAL B 1 640 ? 19.984 -25.719 -19.375 1 96.88 640 VAL B N 1
ATOM 11103 C CA . VAL B 1 640 ? 20.922 -24.797 -18.75 1 96.88 640 VAL B CA 1
ATOM 11104 C C . VAL B 1 640 ? 21.234 -23.656 -19.719 1 96.88 640 VAL B C 1
ATOM 11106 O O . VAL B 1 640 ? 21.219 -22.484 -19.344 1 96.88 640 VAL B O 1
ATOM 11109 N N . ASP B 1 641 ? 21.469 -24.031 -20.938 1 98.19 641 ASP B N 1
ATOM 11110 C CA . ASP B 1 641 ? 21.812 -23.047 -21.953 1 98.19 641 ASP B CA 1
ATOM 11111 C C . ASP B 1 641 ? 20.672 -22.062 -22.172 1 98.19 641 ASP B C 1
ATOM 11113 O O . ASP B 1 641 ? 20.906 -20.859 -22.391 1 98.19 641 ASP B O 1
ATOM 11117 N N . ALA B 1 642 ? 19.484 -22.516 -22.188 1 98.44 642 ALA B N 1
ATOM 11118 C CA . ALA B 1 642 ? 18.344 -21.641 -22.359 1 98.44 642 ALA B CA 1
ATOM 11119 C C . ALA B 1 642 ? 18.266 -20.609 -21.234 1 98.44 642 ALA B C 1
ATOM 11121 O O . ALA B 1 642 ? 18.016 -19.422 -21.469 1 98.44 642 ALA B O 1
ATOM 11122 N N . PHE B 1 643 ? 18.453 -21.047 -20.031 1 98.25 643 PHE B N 1
ATOM 11123 C CA . PHE B 1 643 ? 18.453 -20.141 -18.891 1 98.25 643 PHE B CA 1
ATOM 11124 C C . PHE B 1 643 ? 19.562 -19.109 -19.016 1 98.25 643 PHE B C 1
ATOM 11126 O O . PHE B 1 643 ? 19.328 -17.906 -18.812 1 98.25 643 PHE B O 1
ATOM 11133 N N . ARG B 1 644 ? 20.719 -19.578 -19.328 1 98.62 644 ARG B N 1
ATOM 11134 C CA . ARG B 1 644 ? 21.875 -18.703 -19.453 1 98.62 644 ARG B CA 1
ATOM 11135 C C . ARG B 1 644 ? 21.672 -17.703 -20.594 1 98.62 644 ARG B C 1
ATOM 11137 O O . ARG B 1 644 ? 22.016 -16.516 -20.453 1 98.62 644 ARG B O 1
ATOM 11144 N N . LEU B 1 645 ? 21.109 -18.188 -21.688 1 98.69 645 LEU B N 1
ATOM 11145 C CA . LEU B 1 645 ? 20.828 -17.281 -22.797 1 98.69 645 LEU B CA 1
ATOM 11146 C C . LEU B 1 645 ? 19.891 -16.156 -22.375 1 98.69 645 LEU B C 1
ATOM 11148 O O . LEU B 1 645 ? 20.047 -15.023 -22.812 1 98.69 645 LEU B O 1
ATOM 11152 N N . ALA B 1 646 ? 18.969 -16.438 -21.547 1 98.69 646 ALA B N 1
ATOM 11153 C CA . ALA B 1 646 ? 18 -15.469 -21.078 1 98.69 646 ALA B CA 1
ATOM 11154 C C . ALA B 1 646 ? 18.641 -14.477 -20.109 1 98.69 646 ALA B C 1
ATOM 11156 O O . ALA B 1 646 ? 18.297 -13.297 -20.094 1 98.69 646 ALA B O 1
ATOM 11157 N N . THR B 1 647 ? 19.672 -14.883 -19.312 1 98.56 647 THR B N 1
ATOM 11158 C CA . THR B 1 647 ? 20.031 -14.094 -18.141 1 98.56 647 THR B CA 1
ATOM 11159 C C . THR B 1 647 ? 21.469 -13.562 -18.281 1 98.56 647 THR B C 1
ATOM 11161 O O . THR B 1 647 ? 21.844 -12.609 -17.594 1 98.56 647 THR B O 1
ATOM 11164 N N . ALA B 1 648 ? 22.281 -14.148 -19.125 1 98.19 648 ALA B N 1
ATOM 11165 C CA . ALA B 1 648 ? 23.703 -13.859 -19.156 1 98.19 648 ALA B CA 1
ATOM 11166 C C . ALA B 1 648 ? 23.984 -12.453 -19.688 1 98.19 648 ALA B C 1
ATOM 11168 O O . ALA B 1 648 ? 25.094 -11.938 -19.562 1 98.19 648 ALA B O 1
ATOM 11169 N N . ILE B 1 649 ? 22.922 -11.82 -20.172 1 98.25 649 ILE B N 1
ATOM 11170 C CA . ILE B 1 649 ? 23.062 -10.453 -20.656 1 98.25 649 ILE B CA 1
ATOM 11171 C C . ILE B 1 649 ? 23.219 -9.5 -19.484 1 98.25 649 ILE B C 1
ATOM 11173 O O . ILE B 1 649 ? 23.641 -8.352 -19.641 1 98.25 649 ILE B O 1
ATOM 11177 N N . ALA B 1 650 ? 22.891 -9.898 -18.266 1 98.25 650 ALA B N 1
ATOM 11178 C CA . ALA B 1 650 ? 22.891 -9.062 -17.062 1 98.25 650 ALA B CA 1
ATOM 11179 C C . ALA B 1 650 ? 24.281 -8.555 -16.734 1 98.25 650 ALA B C 1
ATOM 11181 O O . ALA B 1 650 ? 25.266 -9.305 -16.844 1 98.25 650 ALA B O 1
ATOM 11182 N N . GLU B 1 651 ? 24.359 -7.328 -16.297 1 97.81 651 GLU B N 1
ATOM 11183 C CA . GLU B 1 651 ? 25.625 -6.715 -15.875 1 97.81 651 GLU B CA 1
ATOM 11184 C C . GLU B 1 651 ? 26.078 -7.27 -14.531 1 97.81 651 GLU B C 1
ATOM 11186 O O . GLU B 1 651 ? 25.312 -7.914 -13.82 1 97.81 651 GLU B O 1
ATOM 11191 N N . ASP B 1 652 ? 27.344 -6.996 -14.203 1 97.56 652 ASP B N 1
ATOM 11192 C CA . ASP B 1 652 ? 27.953 -7.508 -12.977 1 97.56 652 ASP B CA 1
ATOM 11193 C C . ASP B 1 652 ? 27.188 -7.016 -11.75 1 97.56 652 ASP B C 1
ATOM 11195 O O . ASP B 1 652 ? 27.078 -7.734 -10.75 1 97.56 652 ASP B O 1
ATOM 11199 N N . LYS B 1 653 ? 26.641 -5.836 -11.828 1 97.56 653 LYS B N 1
ATOM 11200 C CA . LYS B 1 653 ? 25.984 -5.25 -10.664 1 97.56 653 LYS B CA 1
ATOM 11201 C C . LYS B 1 653 ? 24.594 -5.844 -10.461 1 97.56 653 LYS B C 1
ATOM 11203 O O . LYS B 1 653 ? 24 -5.688 -9.391 1 97.56 653 LYS B O 1
ATOM 11208 N N . THR B 1 654 ? 24.031 -6.473 -11.531 1 98.31 654 THR B N 1
ATOM 11209 C CA . THR B 1 654 ? 22.703 -7.066 -11.445 1 98.31 654 THR B CA 1
ATOM 11210 C C . THR B 1 654 ? 22.781 -8.492 -10.906 1 98.31 654 THR B C 1
ATOM 11212 O O . THR B 1 654 ? 23.5 -9.328 -11.453 1 98.31 654 THR B O 1
ATOM 11215 N N . SER B 1 655 ? 22.062 -8.766 -9.828 1 98.56 655 SER B N 1
ATOM 11216 C CA . SER B 1 655 ? 22.016 -10.102 -9.242 1 98.56 655 SER B CA 1
ATOM 11217 C C . SER B 1 655 ? 20.891 -10.938 -9.859 1 98.56 655 SER B C 1
ATOM 11219 O O . SER B 1 655 ? 19.734 -10.531 -9.852 1 98.56 655 SER B O 1
ATOM 11221 N N . ILE B 1 656 ? 21.219 -12.117 -10.406 1 98.62 656 ILE B N 1
ATOM 11222 C CA . ILE B 1 656 ? 20.234 -13.039 -10.961 1 98.62 656 ILE B CA 1
ATOM 11223 C C . ILE B 1 656 ? 19.844 -14.078 -9.914 1 98.62 656 ILE B C 1
ATOM 11225 O O . ILE B 1 656 ? 20.703 -14.82 -9.422 1 98.62 656 ILE B O 1
ATOM 11229 N N . HIS B 1 657 ? 18.562 -14.094 -9.539 1 98.19 657 HIS B N 1
ATOM 11230 C CA . HIS B 1 657 ? 18 -15.07 -8.609 1 98.19 657 HIS B CA 1
ATOM 11231 C C . HIS B 1 657 ? 17.172 -16.109 -9.344 1 98.19 657 HIS B C 1
ATOM 11233 O O . HIS B 1 657 ? 16.719 -15.875 -10.469 1 98.19 657 HIS B O 1
ATOM 11239 N N . THR B 1 658 ? 17.016 -17.281 -8.789 1 96.75 658 THR B N 1
ATOM 11240 C CA . THR B 1 658 ? 16.094 -18.297 -9.305 1 96.75 658 THR B CA 1
ATOM 11241 C C . THR B 1 658 ? 15.438 -19.062 -8.156 1 96.75 658 THR B C 1
ATOM 11243 O O . THR B 1 658 ? 15.852 -18.922 -7 1 96.75 658 THR B O 1
ATOM 11246 N N . HIS B 1 659 ? 14.375 -19.641 -8.453 1 93.31 659 HIS B N 1
ATOM 11247 C CA . HIS B 1 659 ? 13.648 -20.5 -7.523 1 93.31 659 HIS B CA 1
ATOM 11248 C C . HIS B 1 659 ? 13.305 -21.844 -8.148 1 93.31 659 HIS B C 1
ATOM 11250 O O . HIS B 1 659 ? 12.734 -21.891 -9.242 1 93.31 659 HIS B O 1
ATOM 11256 N N . MET B 1 660 ? 13.766 -22.875 -7.52 1 83.69 660 MET B N 1
ATOM 11257 C CA . MET B 1 660 ? 13.469 -24.234 -7.961 1 83.69 660 MET B CA 1
ATOM 11258 C C . MET B 1 660 ? 12.758 -25.016 -6.863 1 83.69 660 MET B C 1
ATOM 11260 O O . MET B 1 660 ? 13.305 -25.203 -5.77 1 83.69 660 MET B O 1
ATOM 11264 N N . CYS B 1 661 ? 11.484 -25.297 -7.094 1 67.38 661 CYS B N 1
ATOM 11265 C CA . CYS B 1 661 ? 10.68 -25.969 -6.082 1 67.38 661 CYS B CA 1
ATOM 11266 C C . CYS B 1 661 ? 10.375 -27.406 -6.496 1 67.38 661 CYS B C 1
ATOM 11268 O O . CYS B 1 661 ? 10.414 -27.734 -7.684 1 67.38 661 CYS B O 1
ATOM 11270 N N . TYR B 1 662 ? 10.211 -28.422 -5.668 1 55.03 662 TYR B N 1
ATOM 11271 C CA . TYR B 1 662 ? 9.594 -29.734 -5.82 1 55.03 662 TYR B CA 1
ATOM 11272 C C . TYR B 1 662 ? 10.547 -30.719 -6.484 1 55.03 662 TYR B C 1
ATOM 11274 O O . TYR B 1 662 ? 10.125 -31.625 -7.195 1 55.03 662 TYR B O 1
ATOM 11282 N N . CYS B 1 663 ? 11.844 -30.438 -6.457 1 53.69 663 CYS B N 1
ATOM 11283 C CA . CYS B 1 663 ? 12.703 -31.281 -7.289 1 53.69 663 CYS B CA 1
ATOM 11284 C C . CYS B 1 663 ? 13.609 -32.156 -6.434 1 53.69 663 CYS B C 1
ATOM 11286 O O . CYS B 1 663 ? 14.008 -31.75 -5.34 1 53.69 663 CYS B O 1
ATOM 11288 N N . GLU B 1 664 ? 13.438 -33.375 -6.598 1 60.06 664 GLU B N 1
ATOM 11289 C CA . GLU B 1 664 ? 14.57 -34.188 -6.168 1 60.06 664 GLU B CA 1
ATOM 11290 C C . GLU B 1 664 ? 15.859 -33.75 -6.848 1 60.06 664 GLU B C 1
ATOM 11292 O O . GLU B 1 664 ? 16.094 -34.031 -8.023 1 60.06 664 GLU B O 1
ATOM 11297 N N . PHE B 1 665 ? 16.672 -33.031 -6.199 1 68.62 665 PHE B N 1
ATOM 11298 C CA . PHE B 1 665 ? 17.781 -32.281 -6.77 1 68.62 665 PHE B CA 1
ATOM 11299 C C . PHE B 1 665 ? 18.969 -33.188 -7.043 1 68.62 665 PHE B C 1
ATOM 11301 O O . PHE B 1 665 ? 19.859 -32.844 -7.82 1 68.62 665 PHE B O 1
ATOM 11308 N N . GLU B 1 666 ? 18.875 -34.312 -6.523 1 70.81 666 GLU B N 1
ATOM 11309 C CA . GLU B 1 666 ? 20.094 -35.125 -6.539 1 70.81 666 GLU B CA 1
ATOM 11310 C C . GLU B 1 666 ? 20.531 -35.438 -7.969 1 70.81 666 GLU B C 1
ATOM 11312 O O . GLU B 1 666 ? 21.719 -35.469 -8.273 1 70.81 666 GLU B O 1
ATOM 11317 N N . ASP B 1 667 ? 19.625 -35.594 -8.82 1 76.06 667 ASP B N 1
ATOM 11318 C CA . ASP B 1 667 ? 20 -36.031 -10.156 1 76.06 667 ASP B CA 1
ATOM 11319 C C . ASP B 1 667 ? 20.219 -34.844 -11.094 1 76.06 667 ASP B C 1
ATOM 11321 O O . ASP B 1 667 ? 20.438 -35.031 -12.297 1 76.06 667 ASP B O 1
ATOM 11325 N N . CYS B 1 668 ? 20.203 -33.656 -10.57 1 84.75 668 CYS B N 1
ATOM 11326 C CA . CYS B 1 668 ? 20.406 -32.531 -11.469 1 84.75 668 CYS B CA 1
ATOM 11327 C C . CYS B 1 668 ? 21.266 -31.453 -10.812 1 84.75 668 CYS B C 1
ATOM 11329 O O . CYS B 1 668 ? 21.188 -30.281 -11.188 1 84.75 668 CYS B O 1
ATOM 11331 N N . MET B 1 669 ? 22.031 -31.766 -9.852 1 87.31 669 MET B N 1
ATOM 11332 C CA . MET B 1 669 ? 22.812 -30.828 -9.07 1 87.31 669 MET B CA 1
ATOM 11333 C C . MET B 1 669 ? 23.812 -30.078 -9.953 1 87.31 669 MET B C 1
ATOM 11335 O O . MET B 1 669 ? 24 -28.875 -9.812 1 87.31 669 MET B O 1
ATOM 11339 N N . ASN B 1 670 ? 24.391 -30.812 -10.859 1 88.62 670 ASN B N 1
ATOM 11340 C CA . ASN B 1 670 ? 25.375 -30.172 -11.734 1 88.62 670 ASN B CA 1
ATOM 11341 C C . ASN B 1 670 ? 24.719 -29.172 -12.68 1 88.62 670 ASN B C 1
ATOM 11343 O O . ASN B 1 670 ? 25.312 -28.141 -13.008 1 88.62 670 ASN B O 1
ATOM 11347 N N . ALA B 1 671 ? 23.594 -29.516 -13.156 1 91.38 671 ALA B N 1
ATOM 11348 C CA . ALA B 1 671 ? 22.844 -28.594 -14.008 1 91.38 671 ALA B CA 1
ATOM 11349 C C . ALA B 1 671 ? 22.453 -27.344 -13.242 1 91.38 671 ALA B C 1
ATOM 11351 O O . ALA B 1 671 ? 22.5 -26.234 -13.781 1 91.38 671 ALA B O 1
ATOM 11352 N N . ILE B 1 672 ? 22.094 -27.547 -12.023 1 90.75 672 ILE B N 1
ATOM 11353 C CA . ILE B 1 672 ? 21.703 -26.438 -11.172 1 90.75 672 ILE B CA 1
ATOM 11354 C C . ILE B 1 672 ? 22.891 -25.5 -10.969 1 90.75 672 ILE B C 1
ATOM 11356 O O . ILE B 1 672 ? 22.734 -24.281 -11.023 1 90.75 672 ILE B O 1
ATOM 11360 N N . ASP B 1 673 ? 23.984 -26.047 -10.727 1 92.75 673 ASP B N 1
ATOM 11361 C CA . ASP B 1 673 ? 25.203 -25.234 -10.594 1 92.75 673 ASP B CA 1
ATOM 11362 C C . ASP B 1 673 ? 25.531 -24.531 -11.898 1 92.75 673 ASP B C 1
ATOM 11364 O O . ASP B 1 673 ? 25.938 -23.359 -11.891 1 92.75 673 ASP B O 1
ATOM 11368 N N . ALA B 1 674 ? 25.266 -25.203 -12.977 1 94.38 674 ALA B N 1
ATOM 11369 C CA . ALA B 1 674 ? 25.672 -24.703 -14.297 1 94.38 674 ALA B CA 1
ATOM 11370 C C . ALA B 1 674 ? 24.766 -23.562 -14.75 1 94.38 674 ALA B C 1
ATOM 11372 O O . ALA B 1 674 ? 25.141 -22.781 -15.625 1 94.38 674 ALA B O 1
ATOM 11373 N N . ILE B 1 675 ? 23.625 -23.406 -14.211 1 94.81 675 ILE B N 1
ATOM 11374 C CA . ILE B 1 675 ? 22.703 -22.344 -14.609 1 94.81 675 ILE B CA 1
ATOM 11375 C C . ILE B 1 675 ? 23.312 -20.984 -14.297 1 94.81 675 ILE B C 1
ATOM 11377 O O . ILE B 1 675 ? 22.953 -19.969 -14.906 1 94.81 675 ILE B O 1
ATOM 11381 N N . ASP B 1 676 ? 24.203 -20.891 -13.32 1 96.19 676 ASP B N 1
ATOM 11382 C CA . ASP B 1 676 ? 25.016 -19.734 -13 1 96.19 676 ASP B CA 1
ATOM 11383 C C . ASP B 1 676 ? 24.141 -18.594 -12.453 1 96.19 676 ASP B C 1
ATOM 11385 O O . ASP B 1 676 ? 24.359 -17.422 -12.789 1 96.19 676 ASP B O 1
ATOM 11389 N N . ALA B 1 677 ? 23.047 -18.953 -11.773 1 97.12 677 ALA B N 1
ATOM 11390 C CA . ALA B 1 677 ? 22.312 -17.953 -11 1 97.12 677 ALA B CA 1
ATOM 11391 C C . ALA B 1 677 ? 23.125 -17.5 -9.781 1 97.12 677 ALA B C 1
ATOM 11393 O O . ALA B 1 677 ? 23.859 -18.281 -9.195 1 97.12 677 ALA B O 1
ATOM 11394 N N . ASP B 1 678 ? 22.984 -16.234 -9.383 1 98.12 678 ASP B N 1
ATOM 11395 C CA . ASP B 1 678 ? 23.734 -15.719 -8.242 1 98.12 678 ASP B CA 1
ATOM 11396 C C . ASP B 1 678 ? 23.141 -16.219 -6.926 1 98.12 678 ASP B C 1
ATOM 11398 O O . ASP B 1 678 ? 23.875 -16.422 -5.953 1 98.12 678 ASP B O 1
ATOM 11402 N N . VAL B 1 679 ? 21.875 -16.359 -6.867 1 97.38 679 VAL B N 1
ATOM 11403 C CA . VAL B 1 679 ? 21.188 -16.906 -5.707 1 97.38 679 VAL B CA 1
ATOM 11404 C C . VAL B 1 679 ? 20.172 -17.953 -6.148 1 97.38 679 VAL B C 1
ATOM 11406 O O . VAL B 1 679 ? 19.391 -17.719 -7.086 1 97.38 679 VAL B O 1
ATOM 11409 N N . ASN B 1 680 ? 20.141 -19.094 -5.539 1 95 680 ASN B N 1
ATOM 11410 C CA . ASN B 1 680 ? 19.156 -20.141 -5.762 1 95 680 ASN B CA 1
ATOM 11411 C C . ASN B 1 680 ? 18.297 -20.391 -4.52 1 95 680 ASN B C 1
ATOM 11413 O O . ASN B 1 680 ? 18.797 -20.906 -3.516 1 95 680 ASN B O 1
ATOM 11417 N N . SER B 1 681 ? 17.078 -20 -4.598 1 93.5 681 SER B N 1
ATOM 11418 C CA . SER B 1 681 ? 16.141 -20.328 -3.529 1 93.5 681 SER B CA 1
ATOM 11419 C C . SER B 1 681 ? 15.523 -21.703 -3.742 1 93.5 681 SER B C 1
ATOM 11421 O O . SER B 1 681 ? 14.992 -22 -4.816 1 93.5 681 SER B O 1
ATOM 11423 N N . ILE B 1 682 ? 15.586 -22.516 -2.695 1 87.38 682 ILE B N 1
ATOM 11424 C CA . ILE B 1 682 ? 15.141 -23.891 -2.846 1 87.38 682 ILE B CA 1
ATOM 11425 C C . ILE B 1 682 ? 14.172 -24.25 -1.718 1 87.38 682 ILE B C 1
ATOM 11427 O O . ILE B 1 682 ? 14.258 -23.688 -0.621 1 87.38 682 ILE B O 1
ATOM 11431 N N . GLU B 1 683 ? 13.258 -25.141 -2.025 1 77.94 683 GLU B N 1
ATOM 11432 C CA . GLU B 1 683 ? 12.406 -25.688 -0.973 1 77.94 683 GLU B CA 1
ATOM 11433 C C . GLU B 1 683 ? 13.188 -26.641 -0.071 1 77.94 683 GLU B C 1
ATOM 11435 O O . GLU B 1 683 ? 13.922 -27.5 -0.558 1 77.94 683 GLU B O 1
ATOM 11440 N N . ASN B 1 684 ? 13.086 -26.5 1.209 1 71.19 684 ASN B N 1
ATOM 11441 C CA . ASN B 1 684 ? 13.938 -27.25 2.127 1 71.19 684 ASN B CA 1
ATOM 11442 C C . ASN B 1 684 ? 13.227 -27.516 3.449 1 71.19 684 ASN B C 1
ATOM 11444 O O . ASN B 1 684 ? 13.633 -28.406 4.203 1 71.19 684 ASN B O 1
ATOM 11448 N N . ALA B 1 685 ? 12.211 -26.828 3.648 1 62.31 685 ALA B N 1
ATOM 11449 C CA . ALA B 1 685 ? 11.664 -26.812 5 1 62.31 685 ALA B CA 1
ATOM 11450 C C . ALA B 1 685 ? 11.266 -28.219 5.441 1 62.31 685 ALA B C 1
ATOM 11452 O O . ALA B 1 685 ? 11.398 -28.562 6.617 1 62.31 685 ALA B O 1
ATOM 11453 N N . ARG B 1 686 ? 10.812 -29.047 4.465 1 59.41 686 ARG B N 1
ATOM 11454 C CA . ARG B 1 686 ? 10.336 -30.375 4.828 1 59.41 686 ARG B CA 1
ATOM 11455 C C . ARG B 1 686 ? 11.445 -31.406 4.676 1 59.41 686 ARG B C 1
ATOM 11457 O O . ARG B 1 686 ? 11.266 -32.594 5.023 1 59.41 686 ARG B O 1
ATOM 11464 N N . SER B 1 687 ? 12.516 -30.828 4.191 1 61.47 687 SER B N 1
ATOM 11465 C CA . SER B 1 687 ? 13.609 -31.766 3.973 1 61.47 687 SER B CA 1
ATOM 11466 C C . SER B 1 687 ? 14.672 -31.641 5.062 1 61.47 687 SER B C 1
ATOM 11468 O O . SER B 1 687 ? 14.812 -30.594 5.684 1 61.47 687 SER B O 1
ATOM 11470 N N . ASP B 1 688 ? 15.039 -32.656 5.77 1 61.16 688 ASP B N 1
ATOM 11471 C CA . ASP B 1 688 ? 16.062 -32.688 6.809 1 61.16 688 ASP B CA 1
ATOM 11472 C C . ASP B 1 688 ? 17.406 -32.188 6.27 1 61.16 688 ASP B C 1
ATOM 11474 O O . ASP B 1 688 ? 18.438 -32.875 6.414 1 61.16 688 ASP B O 1
ATOM 11478 N N . ASP B 1 689 ? 17.5 -30.938 5.535 1 75.62 689 ASP B N 1
ATOM 11479 C CA . ASP B 1 689 ? 18.688 -30.266 5.023 1 75.62 689 ASP B CA 1
ATOM 11480 C C . ASP B 1 689 ? 19.438 -31.141 4.02 1 75.62 689 ASP B C 1
ATOM 11482 O O . ASP B 1 689 ? 20.641 -30.969 3.809 1 75.62 689 ASP B O 1
ATOM 11486 N N . GLU B 1 690 ? 18.766 -32.156 3.553 1 76.06 690 GLU B N 1
ATOM 11487 C CA . GLU B 1 690 ? 19.359 -33.062 2.557 1 76.06 690 GLU B CA 1
ATOM 11488 C C . GLU B 1 690 ? 19.781 -32.281 1.304 1 76.06 690 GLU B C 1
ATOM 11490 O O . GLU B 1 690 ? 20.828 -32.562 0.72 1 76.06 690 GLU B O 1
ATOM 11495 N N . THR B 1 691 ? 18.984 -31.406 0.954 1 80.75 691 THR B N 1
ATOM 11496 C CA . THR B 1 691 ? 19.266 -30.625 -0.238 1 80.75 691 THR B CA 1
ATOM 11497 C C . THR B 1 691 ? 20.516 -29.766 -0.034 1 80.75 691 THR B C 1
ATOM 11499 O O . THR B 1 691 ? 21.344 -29.625 -0.939 1 80.75 691 THR B O 1
ATOM 11502 N N . ILE B 1 692 ? 20.656 -29.172 1.12 1 86.69 692 ILE B N 1
ATOM 11503 C CA . ILE B 1 692 ? 21.812 -28.328 1.418 1 86.69 692 ILE B CA 1
ATOM 11504 C C . ILE B 1 692 ? 23.078 -29.172 1.396 1 86.69 692 ILE B C 1
ATOM 11506 O O . ILE B 1 692 ? 24.109 -28.734 0.884 1 86.69 692 ILE B O 1
ATOM 11510 N N . ARG B 1 693 ? 23.016 -30.359 1.934 1 88.06 693 ARG B N 1
ATOM 11511 C CA . ARG B 1 693 ? 24.156 -31.266 1.934 1 88.06 693 ARG B CA 1
ATOM 11512 C C . ARG B 1 693 ? 24.562 -31.641 0.511 1 88.06 693 ARG B C 1
ATOM 11514 O O . ARG B 1 693 ? 25.734 -31.797 0.211 1 88.06 693 ARG B O 1
ATOM 11521 N N . SER B 1 694 ? 23.531 -31.797 -0.348 1 84.62 694 SER B N 1
ATOM 11522 C CA . SER B 1 694 ? 23.797 -32.094 -1.752 1 84.62 694 SER B CA 1
ATOM 11523 C C . SER B 1 694 ? 24.547 -30.938 -2.418 1 84.62 694 SER B C 1
ATOM 11525 O O . SER B 1 694 ? 25.469 -31.156 -3.203 1 84.62 694 SER B O 1
ATOM 11527 N N . PHE B 1 695 ? 24.234 -29.75 -2.113 1 88.38 695 PHE B N 1
ATOM 11528 C CA . PHE B 1 695 ? 24.906 -28.578 -2.652 1 88.38 695 PHE B CA 1
ATOM 11529 C C . PHE B 1 695 ? 26.344 -28.516 -2.15 1 88.38 695 PHE B C 1
ATOM 11531 O O . PHE B 1 695 ? 27.266 -28.203 -2.914 1 88.38 695 PHE B O 1
ATOM 11538 N N . LYS B 1 696 ? 26.484 -28.766 -0.864 1 88.06 696 LYS B N 1
ATOM 11539 C CA . LYS B 1 696 ? 27.812 -28.766 -0.281 1 88.06 696 LYS B CA 1
ATOM 11540 C C . LYS B 1 696 ? 28.703 -29.844 -0.932 1 88.06 696 LYS B C 1
ATOM 11542 O O . LYS B 1 696 ? 29.875 -29.594 -1.203 1 88.06 696 LYS B O 1
ATOM 11547 N N . ALA B 1 697 ? 28.141 -30.938 -1.195 1 87.75 697 ALA B N 1
ATOM 11548 C CA . ALA B 1 697 ? 28.875 -32.094 -1.743 1 87.75 697 ALA B CA 1
ATOM 11549 C C . ALA B 1 697 ? 29.438 -31.766 -3.123 1 87.75 697 ALA B C 1
ATOM 11551 O O . ALA B 1 697 ? 30.5 -32.25 -3.49 1 87.75 697 ALA B O 1
ATOM 11552 N N . ILE B 1 698 ? 28.781 -30.922 -3.869 1 89 698 ILE B N 1
ATOM 11553 C CA . ILE B 1 698 ? 29.234 -30.625 -5.223 1 89 698 ILE B CA 1
ATOM 11554 C C . ILE B 1 698 ? 30.109 -29.359 -5.207 1 89 698 ILE B C 1
ATOM 11556 O O . ILE B 1 698 ? 30.547 -28.891 -6.258 1 89 698 ILE B O 1
ATOM 11560 N N . GLY B 1 699 ? 30.266 -28.812 -4.066 1 89.81 699 GLY B N 1
ATOM 11561 C CA . GLY B 1 699 ? 31.109 -27.625 -3.949 1 89.81 699 GLY B CA 1
ATOM 11562 C C . GLY B 1 699 ? 30.453 -26.359 -4.449 1 89.81 699 GLY B C 1
ATOM 11563 O O . GLY B 1 699 ? 31.109 -25.484 -5.004 1 89.81 699 GLY B O 1
ATOM 11564 N N . TYR B 1 700 ? 29.141 -26.297 -4.352 1 92.06 700 TYR B N 1
ATOM 11565 C CA . TYR B 1 700 ? 28.375 -25.125 -4.766 1 92.06 700 TYR B CA 1
ATOM 11566 C C . TYR B 1 700 ? 28.891 -23.859 -4.078 1 92.06 700 TYR B C 1
ATOM 11568 O O . TYR B 1 700 ? 29.062 -23.844 -2.859 1 92.06 700 TYR B O 1
ATOM 11576 N N . GLN B 1 701 ? 29.172 -22.781 -4.848 1 92.31 701 GLN B N 1
ATOM 11577 C CA . GLN B 1 701 ? 29.859 -21.609 -4.309 1 92.31 701 GLN B CA 1
ATOM 11578 C C . GLN B 1 701 ? 28.922 -20.391 -4.281 1 92.31 701 GLN B C 1
ATOM 11580 O O . GLN B 1 701 ? 29.203 -19.406 -3.6 1 92.31 701 GLN B O 1
ATOM 11585 N N . ARG B 1 702 ? 27.891 -20.312 -4.945 1 96.19 702 ARG B N 1
ATOM 11586 C CA . ARG B 1 702 ? 27 -19.156 -5.051 1 96.19 702 ARG B CA 1
ATOM 11587 C C . ARG B 1 702 ? 26.016 -19.109 -3.879 1 96.19 702 ARG B C 1
ATOM 11589 O O . ARG B 1 702 ? 26.094 -19.938 -2.969 1 96.19 702 ARG B O 1
ATOM 11596 N N . ASP B 1 703 ? 25.219 -18.172 -3.818 1 96.25 703 ASP B N 1
ATOM 11597 C CA . ASP B 1 703 ? 24.344 -17.969 -2.664 1 96.25 703 ASP B CA 1
ATOM 11598 C C . ASP B 1 703 ? 23.125 -18.891 -2.729 1 96.25 703 ASP B C 1
ATOM 11600 O O . ASP B 1 703 ? 22.703 -19.281 -3.816 1 96.25 703 ASP B O 1
ATOM 11604 N N . LEU B 1 704 ? 22.703 -19.281 -1.572 1 95.25 704 LEU B N 1
ATOM 11605 C CA . LEU B 1 704 ? 21.578 -20.219 -1.455 1 95.25 704 LEU B CA 1
ATOM 11606 C C . LEU B 1 704 ? 20.531 -19.688 -0.498 1 95.25 704 LEU B C 1
ATOM 11608 O O . LEU B 1 704 ? 20.859 -19.141 0.561 1 95.25 704 LEU B O 1
ATOM 11612 N N . GLY B 1 705 ? 19.266 -19.797 -0.917 1 95.12 705 GLY B N 1
ATOM 11613 C CA . GLY B 1 705 ? 18.141 -19.469 -0.063 1 95.12 705 GLY B CA 1
ATOM 11614 C C . GLY B 1 705 ? 17.25 -20.656 0.258 1 95.12 705 GLY B C 1
ATOM 11615 O O . GLY B 1 705 ? 16.188 -20.828 -0.342 1 95.12 705 GLY B O 1
ATOM 11616 N N . PRO B 1 706 ? 17.672 -21.438 1.192 1 93.06 706 PRO B N 1
ATOM 11617 C CA . PRO B 1 706 ? 16.828 -22.562 1.592 1 93.06 706 PRO B CA 1
ATOM 11618 C C . PRO B 1 706 ? 15.57 -22.109 2.342 1 93.06 706 PRO B C 1
ATOM 11620 O O . PRO B 1 706 ? 15.641 -21.188 3.16 1 93.06 706 PRO B O 1
ATOM 11623 N N . GLY B 1 707 ? 14.484 -22.703 2.035 1 92.38 707 GLY B N 1
ATOM 11624 C CA . GLY B 1 707 ? 13.25 -22.359 2.719 1 92.38 707 GLY B CA 1
ATOM 11625 C C . GLY B 1 707 ? 13.328 -22.531 4.223 1 92.38 707 GLY B C 1
ATOM 11626 O O . GLY B 1 707 ? 13.758 -23.594 4.711 1 92.38 707 GLY B O 1
ATOM 11627 N N . THR B 1 708 ? 12.914 -21.562 4.949 1 92.5 708 THR B N 1
ATOM 11628 C CA . THR B 1 708 ? 13.023 -21.578 6.402 1 92.5 708 THR B CA 1
ATOM 11629 C C . THR B 1 708 ? 11.758 -22.156 7.031 1 92.5 708 THR B C 1
ATOM 11631 O O . THR B 1 708 ? 11.781 -22.609 8.18 1 92.5 708 THR B O 1
ATOM 11634 N N . TYR B 1 709 ? 10.68 -22.031 6.281 1 86.75 709 TYR B N 1
ATOM 11635 C CA . TYR B 1 709 ? 9.445 -22.609 6.793 1 86.75 709 TYR B CA 1
ATOM 11636 C C . TYR B 1 709 ? 8.531 -23.047 5.648 1 86.75 709 TYR B C 1
ATOM 11638 O O . TYR B 1 709 ? 8.648 -22.547 4.527 1 86.75 709 TYR B O 1
ATOM 11646 N N . ASP B 1 710 ? 7.617 -24.016 6.012 1 78.62 710 ASP B N 1
ATOM 11647 C CA . ASP B 1 710 ? 6.703 -24.609 5.039 1 78.62 710 ASP B CA 1
ATOM 11648 C C . ASP B 1 710 ? 5.504 -23.703 4.785 1 78.62 710 ASP B C 1
ATOM 11650 O O . ASP B 1 710 ? 4.828 -23.281 5.727 1 78.62 710 ASP B O 1
ATOM 11654 N N . ILE B 1 711 ? 5.25 -23.406 3.525 1 77.44 711 ILE B N 1
ATOM 11655 C CA . ILE B 1 711 ? 4.16 -22.484 3.195 1 77.44 711 ILE B CA 1
ATOM 11656 C C . ILE B 1 711 ? 2.893 -23.281 2.9 1 77.44 711 ILE B C 1
ATOM 11658 O O . ILE B 1 711 ? 1.81 -22.719 2.754 1 77.44 711 ILE B O 1
ATOM 11662 N N . HIS B 1 712 ? 2.979 -24.531 2.787 1 65 712 HIS B N 1
ATOM 11663 C CA . HIS B 1 712 ? 1.821 -25.359 2.467 1 65 712 HIS B CA 1
ATOM 11664 C C . HIS B 1 712 ? 0.968 -25.609 3.705 1 65 712 HIS B C 1
ATOM 11666 O O . HIS B 1 712 ? -0.127 -26.172 3.604 1 65 712 HIS B O 1
ATOM 11672 N N . SER B 1 713 ? 1.455 -25.25 4.793 1 65.38 713 SER B N 1
ATOM 11673 C CA . SER B 1 713 ? 0.707 -25.297 6.043 1 65.38 713 SER B CA 1
ATOM 11674 C C . SER B 1 713 ? 0.321 -23.891 6.508 1 65.38 713 SER B C 1
ATOM 11676 O O . SER B 1 713 ? 1.119 -22.953 6.406 1 65.38 713 SER B O 1
ATOM 11678 N N . PRO B 1 714 ? -0.92 -23.766 6.922 1 71.12 714 PRO B N 1
ATOM 11679 C CA . PRO B 1 714 ? -1.33 -22.438 7.422 1 71.12 714 PRO B CA 1
ATOM 11680 C C . PRO B 1 714 ? -0.735 -22.125 8.789 1 71.12 714 PRO B C 1
ATOM 11682 O O . PRO B 1 714 ? -0.909 -21.016 9.297 1 71.12 714 PRO B O 1
ATOM 11685 N N . VAL B 1 715 ? -0.028 -23.047 9.352 1 77.25 715 VAL B N 1
ATOM 11686 C CA . VAL B 1 715 ? 0.561 -22.859 10.68 1 77.25 715 VAL B CA 1
ATOM 11687 C C . VAL B 1 715 ? 1.68 -21.828 10.609 1 77.25 715 VAL B C 1
ATOM 11689 O O . VAL B 1 715 ? 2.543 -21.891 9.727 1 77.25 715 VAL B O 1
ATOM 11692 N N . VAL B 1 716 ? 1.625 -20.891 11.484 1 88.19 716 VAL B N 1
ATOM 11693 C CA . VAL B 1 716 ? 2.68 -19.891 11.594 1 88.19 716 VAL B CA 1
ATOM 11694 C C . VAL B 1 716 ? 3.883 -20.484 12.32 1 88.19 716 VAL B C 1
ATOM 11696 O O . VAL B 1 716 ? 3.779 -20.875 13.484 1 88.19 716 VAL B O 1
ATOM 11699 N N . PRO B 1 717 ? 5.004 -20.578 11.656 1 89.38 717 PRO B N 1
ATOM 11700 C CA . PRO B 1 717 ? 6.176 -21.109 12.344 1 89.38 717 PRO B CA 1
ATOM 11701 C C . PRO B 1 717 ? 6.652 -20.219 13.492 1 89.38 717 PRO B C 1
ATOM 11703 O O . PRO B 1 717 ? 6.793 -19 13.312 1 89.38 717 PRO B O 1
ATOM 11706 N N . PRO B 1 718 ? 6.84 -20.812 14.625 1 92.5 718 PRO B N 1
ATOM 11707 C CA . PRO B 1 718 ? 7.395 -20.016 15.727 1 92.5 718 PRO B CA 1
ATOM 11708 C C . PRO B 1 718 ? 8.797 -19.5 15.422 1 92.5 718 PRO B C 1
ATOM 11710 O O . PRO B 1 718 ? 9.57 -20.156 14.719 1 92.5 718 PRO B O 1
ATOM 11713 N N . THR B 1 719 ? 9.102 -18.359 16.047 1 96.12 719 THR B N 1
ATOM 11714 C CA . THR B 1 719 ? 10.406 -17.734 15.836 1 96.12 719 THR B CA 1
ATOM 11715 C C . THR B 1 719 ? 11.531 -18.688 16.188 1 96.12 719 THR B C 1
ATOM 11717 O O . THR B 1 719 ? 12.531 -18.781 15.469 1 96.12 719 THR B O 1
ATOM 11720 N N . GLU B 1 720 ? 11.344 -19.453 17.203 1 95.88 720 GLU B N 1
ATOM 11721 C CA . GLU B 1 720 ? 12.367 -20.375 17.688 1 95.88 720 GLU B CA 1
ATOM 11722 C C . GLU B 1 720 ? 12.648 -21.469 16.672 1 95.88 720 GLU B C 1
ATOM 11724 O O . GLU B 1 720 ? 13.797 -21.906 16.516 1 95.88 720 GLU B O 1
ATOM 11729 N N . GLN B 1 721 ? 11.648 -21.906 16.031 1 92.25 721 GLN B N 1
ATOM 11730 C CA . GLN B 1 721 ? 11.812 -22.938 15.016 1 92.25 721 GLN B CA 1
ATOM 11731 C C . GLN B 1 721 ? 12.617 -22.406 13.828 1 92.25 721 GLN B C 1
ATOM 11733 O O . GLN B 1 721 ? 13.469 -23.109 13.289 1 92.25 721 GLN B O 1
ATOM 11738 N N . ILE B 1 722 ? 12.391 -21.172 13.438 1 95.75 722 ILE B N 1
ATOM 11739 C CA . ILE B 1 722 ? 13.109 -20.578 12.32 1 95.75 722 ILE B CA 1
ATOM 11740 C C . ILE B 1 722 ? 14.562 -20.328 12.719 1 95.75 722 ILE B C 1
ATOM 11742 O O . ILE B 1 722 ? 15.477 -20.5 11.914 1 95.75 722 ILE B O 1
ATOM 11746 N N . VAL B 1 723 ? 14.766 -19.906 13.984 1 97.06 723 VAL B N 1
ATOM 11747 C CA . VAL B 1 723 ? 16.125 -19.734 14.492 1 97.06 723 VAL B CA 1
ATOM 11748 C C . VAL B 1 723 ? 16.891 -21.047 14.391 1 97.06 723 VAL B C 1
ATOM 11750 O O . VAL B 1 723 ? 18.031 -21.078 13.906 1 97.06 723 VAL B O 1
ATOM 11753 N N . ALA B 1 724 ? 16.234 -22.094 14.844 1 94.69 724 ALA B N 1
ATOM 11754 C CA . ALA B 1 724 ? 16.875 -23.406 14.805 1 94.69 724 ALA B CA 1
ATOM 11755 C C . ALA B 1 724 ? 17.219 -23.812 13.375 1 94.69 724 ALA B C 1
ATOM 11757 O O . ALA B 1 724 ? 18.281 -24.391 13.125 1 94.69 724 ALA B O 1
ATOM 11758 N N . LYS B 1 725 ? 16.375 -23.547 12.492 1 93.19 725 LYS B N 1
ATOM 11759 C CA . LYS B 1 725 ? 16.594 -23.859 11.078 1 93.19 725 LYS B CA 1
ATOM 11760 C C . LYS B 1 725 ? 17.781 -23.062 10.523 1 93.19 725 LYS B C 1
ATOM 11762 O O . LYS B 1 725 ? 18.625 -23.609 9.82 1 93.19 725 LYS B O 1
ATOM 11767 N N . LEU B 1 726 ? 17.828 -21.797 10.812 1 96.25 726 LEU B N 1
ATOM 11768 C CA . LEU B 1 726 ? 18.906 -20.938 10.336 1 96.25 726 LEU B CA 1
ATOM 11769 C C . LEU B 1 726 ? 20.25 -21.391 10.891 1 96.25 726 LEU B C 1
ATOM 11771 O O . LEU B 1 726 ? 21.25 -21.406 10.164 1 96.25 726 LEU B O 1
ATOM 11775 N N . GLU B 1 727 ? 20.203 -21.766 12.141 1 96.19 727 GLU B N 1
ATOM 11776 C CA . GLU B 1 727 ? 21.422 -22.281 12.75 1 96.19 727 GLU B CA 1
ATOM 11777 C C . GLU B 1 727 ? 21.891 -23.562 12.07 1 96.19 727 GLU B C 1
ATOM 11779 O O . GLU B 1 727 ? 23.078 -23.781 11.875 1 96.19 727 GLU B O 1
ATOM 11784 N N . SER B 1 728 ? 20.922 -24.375 11.773 1 93.5 728 SER B N 1
ATOM 11785 C CA . SER B 1 728 ? 21.25 -25.609 11.062 1 93.5 728 SER B CA 1
ATOM 11786 C C . SER B 1 728 ? 21.875 -25.312 9.703 1 93.5 728 SER B C 1
ATOM 11788 O O . SER B 1 728 ? 22.781 -26.016 9.258 1 93.5 728 SER B O 1
ATOM 11790 N N . PHE B 1 729 ? 21.359 -24.297 8.953 1 94.62 729 PHE B N 1
ATOM 11791 C CA . PHE B 1 729 ? 21.938 -23.891 7.68 1 94.62 729 PHE B CA 1
ATOM 11792 C C . PHE B 1 729 ? 23.391 -23.469 7.855 1 94.62 729 PHE B C 1
ATOM 11794 O O . PHE B 1 729 ? 24.25 -23.828 7.051 1 94.62 729 PHE B O 1
ATOM 11801 N N . LEU B 1 730 ? 23.641 -22.703 8.93 1 95.31 730 LEU B N 1
ATOM 11802 C CA . LEU B 1 730 ? 24.938 -22.062 9.141 1 95.31 730 LEU B CA 1
ATOM 11803 C C . LEU B 1 730 ? 25.984 -23.094 9.562 1 95.31 730 LEU B C 1
ATOM 11805 O O . LEU B 1 730 ? 27.188 -22.812 9.5 1 95.31 730 LEU B O 1
ATOM 11809 N N . LYS B 1 731 ? 25.516 -24.234 10.023 1 93.88 731 LYS B N 1
ATOM 11810 C CA . LYS B 1 731 ? 26.438 -25.344 10.289 1 93.88 731 LYS B CA 1
ATOM 11811 C C . LYS B 1 731 ? 26.969 -25.938 8.992 1 93.88 731 LYS B C 1
ATOM 11813 O O . LYS B 1 731 ? 28.047 -26.547 8.969 1 93.88 731 LYS B O 1
ATOM 11818 N N . LEU B 1 732 ? 26.234 -25.734 7.938 1 92.81 732 LEU B N 1
ATOM 11819 C CA . LEU B 1 732 ? 26.562 -26.391 6.676 1 92.81 732 LEU B CA 1
ATOM 11820 C C . LEU B 1 732 ? 27.078 -25.375 5.656 1 92.81 732 LEU B C 1
ATOM 11822 O O . LEU B 1 732 ? 27.781 -25.75 4.715 1 92.81 732 LEU B O 1
ATOM 11826 N N . LEU B 1 733 ? 26.688 -24.109 5.754 1 93.88 733 LEU B N 1
ATOM 11827 C CA . LEU B 1 733 ? 27.031 -23.062 4.793 1 93.88 733 LEU B CA 1
ATOM 11828 C C . LEU B 1 733 ? 27.594 -21.828 5.504 1 93.88 733 LEU B C 1
ATOM 11830 O O . LEU B 1 733 ? 27.156 -21.5 6.609 1 93.88 733 LEU B O 1
ATOM 11834 N N . PRO B 1 734 ? 28.547 -21.156 4.82 1 94.31 734 PRO B N 1
ATOM 11835 C CA . PRO B 1 734 ? 28.938 -19.859 5.375 1 94.31 734 PRO B CA 1
ATOM 11836 C C . PRO B 1 734 ? 27.781 -18.844 5.391 1 94.31 734 PRO B C 1
ATOM 11838 O O . PRO B 1 734 ? 26.969 -18.812 4.465 1 94.31 734 PRO B O 1
ATOM 11841 N N . ALA B 1 735 ? 27.734 -17.984 6.375 1 95.5 735 ALA B N 1
ATOM 11842 C CA . ALA B 1 735 ? 26.672 -17.016 6.562 1 95.5 735 ALA B CA 1
ATOM 11843 C C . ALA B 1 735 ? 26.531 -16.109 5.34 1 95.5 735 ALA B C 1
ATOM 11845 O O . ALA B 1 735 ? 25.422 -15.719 4.973 1 95.5 735 ALA B O 1
ATOM 11846 N N . LYS B 1 736 ? 27.594 -15.789 4.715 1 94 736 LYS B N 1
ATOM 11847 C CA . LYS B 1 736 ? 27.594 -14.867 3.582 1 94 736 LYS B CA 1
ATOM 11848 C C . LYS B 1 736 ? 26.859 -15.461 2.387 1 94 736 LYS B C 1
ATOM 11850 O O . LYS B 1 736 ? 26.438 -14.734 1.48 1 94 736 LYS B O 1
ATOM 11855 N N . GLN B 1 737 ? 26.625 -16.797 2.342 1 95.38 737 GLN B N 1
ATOM 11856 C CA . GLN B 1 737 ? 25.984 -17.484 1.227 1 95.38 737 GLN B CA 1
ATOM 11857 C C . GLN B 1 737 ? 24.484 -17.609 1.447 1 95.38 737 GLN B C 1
ATOM 11859 O O . GLN B 1 737 ? 23.734 -17.891 0.512 1 95.38 737 GLN B O 1
ATOM 11864 N N . VAL B 1 738 ? 24.078 -17.328 2.674 1 96.81 738 VAL B N 1
ATOM 11865 C CA . VAL B 1 738 ? 22.719 -17.719 3.033 1 96.81 738 VAL B CA 1
ATOM 11866 C C . VAL B 1 738 ? 21.781 -16.531 2.855 1 96.81 738 VAL B C 1
ATOM 11868 O O . VAL B 1 738 ? 22.047 -15.438 3.367 1 96.81 738 VAL B O 1
ATOM 11871 N N . VAL B 1 739 ? 20.734 -16.688 2.119 1 97.56 739 VAL B N 1
ATOM 11872 C CA . VAL B 1 739 ? 19.625 -15.758 2.01 1 97.56 739 VAL B CA 1
ATOM 11873 C C . VAL B 1 739 ? 18.406 -16.344 2.727 1 97.56 739 VAL B C 1
ATOM 11875 O O . VAL B 1 739 ? 18.125 -17.531 2.633 1 97.56 739 VAL B O 1
ATOM 11878 N N . VAL B 1 740 ? 17.656 -15.594 3.469 1 97.94 740 VAL B N 1
ATOM 11879 C CA . VAL B 1 740 ? 16.578 -16.094 4.309 1 97.94 740 VAL B CA 1
ATOM 11880 C C . VAL B 1 740 ? 15.234 -15.859 3.604 1 97.94 740 VAL B C 1
ATOM 11882 O O . VAL B 1 740 ? 14.852 -14.719 3.334 1 97.94 740 VAL B O 1
ATOM 11885 N N . ASN B 1 741 ? 14.523 -16.859 3.271 1 97 741 ASN B N 1
ATOM 11886 C CA . ASN B 1 741 ? 13.242 -16.797 2.574 1 97 741 ASN B CA 1
ATOM 11887 C C . ASN B 1 741 ? 12.359 -18 2.908 1 97 741 ASN B C 1
ATOM 11889 O O . ASN B 1 741 ? 12.844 -19 3.443 1 97 741 ASN B O 1
ATOM 11893 N N . PRO B 1 742 ? 11.039 -17.922 2.627 1 93.88 742 PRO B N 1
ATOM 11894 C CA . PRO B 1 742 ? 10.164 -19.078 2.768 1 93.88 742 PRO B CA 1
ATOM 11895 C C . PRO B 1 742 ? 10.391 -20.125 1.676 1 93.88 742 PRO B C 1
ATOM 11897 O O . PRO B 1 742 ? 11.203 -19.906 0.772 1 93.88 742 PRO B O 1
ATOM 11900 N N . ASP B 1 743 ? 9.711 -21.203 1.744 1 86.5 743 ASP B N 1
ATOM 11901 C CA . ASP B 1 743 ? 9.859 -22.328 0.817 1 86.5 743 ASP B CA 1
ATOM 11902 C C . ASP B 1 743 ? 9.406 -21.938 -0.587 1 86.5 743 ASP B C 1
ATOM 11904 O O . ASP B 1 743 ? 9.922 -22.453 -1.579 1 86.5 743 ASP B O 1
ATOM 11908 N N . CYS B 1 744 ? 8.344 -21.188 -0.625 1 86.69 744 CYS B N 1
ATOM 11909 C CA . CYS B 1 744 ? 7.742 -20.844 -1.908 1 86.69 744 CYS B CA 1
ATOM 11910 C C . CYS B 1 744 ? 6.945 -19.547 -1.806 1 86.69 744 CYS B C 1
ATOM 11912 O O . CYS B 1 744 ? 7.105 -18.797 -0.848 1 86.69 744 CYS B O 1
ATOM 11914 N N . GLY B 1 745 ? 6.285 -19.219 -2.906 1 86.56 745 GLY B N 1
ATOM 11915 C CA . GLY B 1 745 ? 5.438 -18.047 -2.906 1 86.56 745 GLY B CA 1
ATOM 11916 C C . GLY B 1 745 ? 4.262 -18.141 -1.951 1 86.56 745 GLY B C 1
ATOM 11917 O O . GLY B 1 745 ? 3.9 -19.25 -1.525 1 86.56 745 GLY B O 1
ATOM 11918 N N . LEU B 1 746 ? 3.666 -17.062 -1.684 1 88.5 746 LEU B N 1
ATOM 11919 C CA . LEU B 1 746 ? 2.648 -16.984 -0.641 1 88.5 746 LEU B CA 1
ATOM 11920 C C . LEU B 1 746 ? 1.271 -16.734 -1.243 1 88.5 746 LEU B C 1
ATOM 11922 O O . LEU B 1 746 ? 0.376 -16.234 -0.565 1 88.5 746 LEU B O 1
ATOM 11926 N N . LYS B 1 747 ? 1.083 -17.031 -2.449 1 87.75 747 LYS B N 1
ATOM 11927 C CA . LYS B 1 747 ? -0.113 -16.734 -3.232 1 87.75 747 LYS B CA 1
ATOM 11928 C C . LYS B 1 747 ? -1.354 -17.359 -2.6 1 87.75 747 LYS B C 1
ATOM 11930 O O . LYS B 1 747 ? -2.422 -16.734 -2.58 1 87.75 747 LYS B O 1
ATOM 11935 N N . THR B 1 748 ? -1.264 -18.547 -2.096 1 77.69 748 THR B N 1
ATOM 11936 C CA . THR B 1 748 ? -2.426 -19.312 -1.641 1 77.69 748 THR B CA 1
ATOM 11937 C C . THR B 1 748 ? -2.686 -19.062 -0.158 1 77.69 748 THR B C 1
ATOM 11939 O O . THR B 1 748 ? -3.605 -19.641 0.422 1 77.69 748 THR B O 1
ATOM 11942 N N . ARG B 1 749 ? -1.896 -18.266 0.48 1 84.94 749 ARG B N 1
ATOM 11943 C CA . ARG B 1 749 ? -2.059 -17.938 1.893 1 84.94 749 ARG B CA 1
ATOM 11944 C C . ARG B 1 749 ? -2.963 -16.734 2.072 1 84.94 749 ARG B C 1
ATOM 11946 O O . ARG B 1 749 ? -3.447 -16.156 1.091 1 84.94 749 ARG B O 1
ATOM 11953 N N . LYS B 1 750 ? -3.285 -16.5 3.346 1 90.94 750 LYS B N 1
ATOM 11954 C CA . LYS B 1 750 ? -4.027 -15.289 3.709 1 90.94 750 LYS B CA 1
ATOM 11955 C C . LYS B 1 750 ? -3.131 -14.297 4.441 1 90.94 750 LYS B C 1
ATOM 11957 O O . LYS B 1 750 ? -2.121 -14.68 5.031 1 90.94 750 LYS B O 1
ATOM 11962 N N . TRP B 1 751 ? -3.438 -13.047 4.41 1 93.44 751 TRP B N 1
ATOM 11963 C CA . TRP B 1 751 ? -2.576 -11.977 4.902 1 93.44 751 TRP B CA 1
ATOM 11964 C C . TRP B 1 751 ? -2.256 -12.172 6.379 1 93.44 751 TRP B C 1
ATOM 11966 O O . TRP B 1 751 ? -1.104 -12.031 6.797 1 93.44 751 TRP B O 1
ATOM 11976 N N . PRO B 1 752 ? -3.225 -12.516 7.293 1 91.81 752 PRO B N 1
ATOM 11977 C CA . PRO B 1 752 ? -2.877 -12.609 8.711 1 91.81 752 PRO B CA 1
ATOM 11978 C C . PRO B 1 752 ? -1.759 -13.617 8.977 1 91.81 752 PRO B C 1
ATOM 11980 O O . PRO B 1 752 ? -0.799 -13.305 9.688 1 91.81 752 PRO B O 1
ATOM 11983 N N . GLU B 1 753 ? -1.835 -14.773 8.391 1 91.56 753 GLU B N 1
ATOM 11984 C CA . GLU B 1 753 ? -0.797 -15.773 8.609 1 91.56 753 GLU B CA 1
ATOM 11985 C C . GLU B 1 753 ? 0.49 -15.406 7.879 1 91.56 753 GLU B C 1
ATOM 11987 O O . GLU B 1 753 ? 1.588 -15.711 8.352 1 91.56 753 GLU B O 1
ATOM 11992 N N . THR B 1 754 ? 0.373 -14.805 6.664 1 95.62 754 THR B N 1
ATOM 11993 C CA . THR B 1 754 ? 1.541 -14.375 5.906 1 95.62 754 THR B CA 1
ATOM 11994 C C . THR B 1 754 ? 2.346 -13.344 6.691 1 95.62 754 THR B C 1
ATOM 11996 O O . THR B 1 754 ? 3.564 -13.461 6.82 1 95.62 754 THR B O 1
ATOM 11999 N N . ILE B 1 755 ? 1.655 -12.344 7.254 1 96.31 755 ILE B N 1
ATOM 12000 C CA . ILE B 1 755 ? 2.309 -11.281 8.016 1 96.31 755 ILE B CA 1
ATOM 12001 C C . ILE B 1 755 ? 2.971 -11.867 9.258 1 96.31 755 ILE B C 1
ATOM 12003 O O . ILE B 1 755 ? 4.137 -11.578 9.547 1 96.31 755 ILE B O 1
ATOM 12007 N N . ALA B 1 756 ? 2.266 -12.688 9.961 1 95 756 ALA B N 1
ATOM 12008 C CA . ALA B 1 756 ? 2.781 -13.289 11.188 1 95 756 ALA B CA 1
ATOM 12009 C C . ALA B 1 756 ? 4.027 -14.125 10.906 1 95 756 ALA B C 1
ATOM 12011 O O . ALA B 1 756 ? 5.012 -14.047 11.648 1 95 756 ALA B O 1
ATOM 12012 N N . ALA B 1 757 ? 3.979 -14.953 9.859 1 94.62 757 ALA B N 1
ATOM 12013 C CA . ALA B 1 757 ? 5.098 -15.828 9.516 1 94.62 757 ALA B CA 1
ATOM 12014 C C . ALA B 1 757 ? 6.324 -15.016 9.117 1 94.62 757 ALA B C 1
ATOM 12016 O O . ALA B 1 757 ? 7.445 -15.32 9.531 1 94.62 757 ALA B O 1
ATOM 12017 N N . LEU B 1 758 ? 6.113 -14 8.328 1 97.5 758 LEU B N 1
ATOM 12018 C CA . LEU B 1 758 ? 7.223 -13.164 7.879 1 97.5 758 LEU B CA 1
ATOM 12019 C C . LEU B 1 758 ? 7.816 -12.383 9.039 1 97.5 758 LEU B C 1
ATOM 12021 O O . LEU B 1 758 ? 9.031 -12.148 9.086 1 97.5 758 LEU B O 1
ATOM 12025 N N . GLN B 1 759 ? 6.918 -11.891 9.914 1 96.88 759 GLN B N 1
ATOM 12026 C CA . GLN B 1 759 ? 7.395 -11.211 11.117 1 96.88 759 GLN B CA 1
ATOM 12027 C C . GLN B 1 759 ? 8.328 -12.109 11.93 1 96.88 759 GLN B C 1
ATOM 12029 O O . GLN B 1 759 ? 9.391 -11.672 12.367 1 96.88 759 GLN B O 1
ATOM 12034 N N . ASN B 1 760 ? 7.934 -13.328 12.117 1 96.88 760 ASN B N 1
ATOM 12035 C CA . ASN B 1 760 ? 8.75 -14.289 12.844 1 96.88 760 ASN B CA 1
ATOM 12036 C C . ASN B 1 760 ? 10.062 -14.578 12.117 1 96.88 760 ASN B C 1
ATOM 12038 O O . ASN B 1 760 ? 11.102 -14.75 12.758 1 96.88 760 ASN B O 1
ATOM 12042 N N . MET B 1 761 ? 10.016 -14.664 10.812 1 97.62 761 MET B N 1
ATOM 12043 C CA . MET B 1 761 ? 11.219 -14.922 10.016 1 97.62 761 MET B CA 1
ATOM 12044 C C . MET B 1 761 ? 12.227 -13.797 10.18 1 97.62 761 MET B C 1
ATOM 12046 O O . MET B 1 761 ? 13.422 -14.047 10.375 1 97.62 761 MET B O 1
ATOM 12050 N N . VAL B 1 762 ? 11.75 -12.555 10.117 1 97.88 762 VAL B N 1
ATOM 12051 C CA . VAL B 1 762 ? 12.633 -11.398 10.227 1 97.88 762 VAL B CA 1
ATOM 12052 C C . VAL B 1 762 ? 13.211 -11.32 11.633 1 97.88 762 VAL B C 1
ATOM 12054 O O . VAL B 1 762 ? 14.398 -11.047 11.812 1 97.88 762 VAL B O 1
ATOM 12057 N N . GLU B 1 763 ? 12.359 -11.578 12.633 1 96.94 763 GLU B N 1
ATOM 12058 C CA . GLU B 1 763 ? 12.828 -11.57 14.016 1 96.94 763 GLU B CA 1
ATOM 12059 C C . GLU B 1 763 ? 13.883 -12.648 14.242 1 96.94 763 GLU B C 1
ATOM 12061 O O . GLU B 1 763 ? 14.906 -12.398 14.875 1 96.94 763 GLU B O 1
ATOM 12066 N N . ALA B 1 764 ? 13.602 -13.82 13.766 1 98.06 764 ALA B N 1
ATOM 12067 C CA . ALA B 1 764 ? 14.562 -14.914 13.891 1 98.06 764 ALA B CA 1
ATOM 12068 C C . ALA B 1 764 ? 15.898 -14.531 13.258 1 98.06 764 ALA B C 1
ATOM 12070 O O . ALA B 1 764 ? 16.969 -14.812 13.828 1 98.06 764 ALA B O 1
ATOM 12071 N N . THR B 1 765 ? 15.828 -13.953 12.125 1 98.38 765 THR B N 1
ATOM 12072 C CA . THR B 1 765 ? 17.031 -13.555 11.398 1 98.38 765 THR B CA 1
ATOM 12073 C C . THR B 1 765 ? 17.828 -12.523 12.195 1 98.38 765 THR B C 1
ATOM 12075 O O . THR B 1 765 ? 19.047 -12.602 12.273 1 98.38 765 THR B O 1
ATOM 12078 N N . ARG B 1 766 ? 17.109 -11.547 12.719 1 96.75 766 ARG B N 1
ATOM 12079 C CA . ARG B 1 766 ? 17.766 -10.531 13.539 1 96.75 766 ARG B CA 1
ATOM 12080 C C . ARG B 1 766 ? 18.516 -11.164 14.703 1 96.75 766 ARG B C 1
ATOM 12082 O O . ARG B 1 766 ? 19.641 -10.766 15.008 1 96.75 766 ARG B O 1
ATOM 12089 N N . ARG B 1 767 ? 17.922 -12.102 15.32 1 97 767 ARG B N 1
ATOM 12090 C CA . ARG B 1 767 ? 18.531 -12.789 16.453 1 97 767 ARG B CA 1
ATOM 12091 C C . ARG B 1 767 ? 19.797 -13.539 16.016 1 97 767 ARG B C 1
ATOM 12093 O O . ARG B 1 767 ? 20.812 -13.469 16.688 1 97 767 ARG B O 1
ATOM 12100 N N . VAL B 1 768 ? 19.672 -14.219 14.969 1 97.88 768 VAL B N 1
ATOM 12101 C CA . VAL B 1 768 ? 20.812 -15 14.492 1 97.88 768 VAL B CA 1
ATOM 12102 C C . VAL B 1 768 ? 21.922 -14.07 14.031 1 97.88 768 VAL B C 1
ATOM 12104 O O . VAL B 1 768 ? 23.109 -14.344 14.258 1 97.88 768 VAL B O 1
ATOM 12107 N N . ARG B 1 769 ? 21.578 -12.922 13.344 1 96.56 769 ARG B N 1
ATOM 12108 C CA . ARG B 1 769 ? 22.547 -11.914 12.938 1 96.56 769 ARG B CA 1
ATOM 12109 C C . ARG B 1 769 ? 23.375 -11.445 14.133 1 96.56 769 ARG B C 1
ATOM 12111 O O . ARG B 1 769 ? 24.594 -11.234 14.008 1 96.56 769 ARG B O 1
ATOM 12118 N N . ALA B 1 770 ? 22.703 -11.258 15.172 1 94.44 770 ALA B N 1
ATOM 12119 C CA . ALA B 1 770 ? 23.344 -10.75 16.375 1 94.44 770 ALA B CA 1
ATOM 12120 C C . ALA B 1 770 ? 24.422 -11.711 16.875 1 94.44 770 ALA B C 1
ATOM 12122 O O . ALA B 1 770 ? 25.391 -11.297 17.516 1 94.44 770 ALA B O 1
ATOM 12123 N N . THR B 1 771 ? 24.219 -12.93 16.578 1 93.75 771 THR B N 1
ATOM 12124 C CA . THR B 1 771 ? 25.188 -13.93 17.031 1 93.75 771 THR B CA 1
ATOM 12125 C C . THR B 1 771 ? 26.375 -14 16.094 1 93.75 771 THR B C 1
ATOM 12127 O O . THR B 1 771 ? 27.406 -14.578 16.438 1 93.75 771 THR B O 1
ATOM 12130 N N . LEU B 1 772 ? 26.219 -13.5 14.914 1 92.19 772 LEU B N 1
ATOM 12131 C CA . LEU B 1 772 ? 27.297 -13.523 13.93 1 92.19 772 LEU B CA 1
ATOM 12132 C C . LEU B 1 772 ? 28.281 -12.391 14.164 1 92.19 772 LEU B C 1
ATOM 12134 O O . LEU B 1 772 ? 29.422 -12.445 13.688 1 92.19 772 LEU B O 1
ATOM 12138 N N . GLN B 1 773 ? 27.922 -11.227 14.844 1 70.06 773 GLN B N 1
ATOM 12139 C CA . GLN B 1 773 ? 28.797 -10.102 15.156 1 70.06 773 GLN B CA 1
ATOM 12140 C C . GLN B 1 773 ? 29.641 -10.391 16.391 1 70.06 773 GLN B C 1
ATOM 12142 O O . GLN B 1 773 ? 29.188 -11.086 17.312 1 70.06 773 GLN B O 1
#

Solvent-accessible surface area (backbone atoms only — not comparable to full-atom values): 79709 Å² total; per-residue (Å²): 130,52,56,70,42,30,34,46,63,34,59,60,66,38,46,82,82,36,54,40,29,53,40,50,56,34,33,77,68,68,73,42,54,72,68,57,42,48,52,50,45,49,49,43,54,50,50,54,52,48,55,43,50,74,48,61,50,44,31,42,41,36,67,64,73,53,92,48,34,56,56,42,48,48,36,55,28,38,33,44,69,44,72,89,49,63,82,42,60,86,55,68,63,31,53,47,29,42,69,68,26,48,93,94,39,81,38,51,55,70,46,59,51,72,66,46,80,30,42,33,46,40,47,53,41,37,67,83,58,64,71,49,68,51,55,61,69,60,50,51,49,48,51,52,40,37,72,73,65,29,64,88,23,41,24,44,44,38,81,23,70,66,29,54,56,69,59,37,42,58,76,65,79,67,38,44,71,67,62,49,50,64,61,47,38,60,52,50,33,50,48,51,51,54,41,42,74,74,58,38,43,39,35,36,33,38,30,42,45,39,28,31,70,57,20,75,75,47,50,81,46,44,47,59,42,44,8,30,76,88,40,81,17,42,64,50,50,96,64,38,41,38,28,46,30,34,30,86,22,27,64,37,68,67,54,51,49,40,50,58,73,40,35,54,57,39,25,42,28,43,10,62,70,32,57,60,38,62,58,50,40,69,72,72,48,49,44,58,63,28,32,40,33,42,6,68,40,57,21,72,43,51,57,46,80,54,64,72,63,51,51,54,51,48,52,53,50,48,51,46,39,52,69,15,60,77,13,32,39,29,32,21,38,17,34,37,23,33,58,24,21,48,52,55,74,80,39,37,67,57,28,61,72,32,82,91,36,39,37,49,51,63,35,50,23,21,39,55,51,44,42,50,50,37,44,49,52,35,44,26,73,74,62,32,58,79,73,38,40,68,64,49,49,52,52,51,47,26,48,49,46,24,47,68,64,50,51,85,46,65,73,52,53,51,54,61,70,62,64,48,78,67,48,51,38,50,90,54,62,65,87,70,22,51,76,56,28,74,76,85,61,62,77,47,38,32,40,68,73,41,34,38,49,70,46,70,67,53,55,48,52,52,51,33,44,75,71,60,75,45,52,70,68,58,49,49,52,54,46,47,23,52,22,26,20,42,43,17,27,41,59,51,54,61,55,53,38,46,45,42,22,54,77,87,50,88,41,79,45,58,50,56,44,73,54,30,48,30,50,46,75,65,84,61,47,45,26,60,32,38,56,65,46,60,43,63,52,40,30,40,79,45,65,56,45,57,85,59,81,82,58,50,70,63,40,53,60,41,40,73,77,50,90,57,51,37,43,40,77,47,64,24,28,52,25,44,45,66,60,29,44,65,57,82,90,53,56,69,62,58,54,25,42,39,42,7,51,40,43,25,53,43,50,51,51,34,44,72,72,67,41,43,31,38,30,43,28,38,47,36,58,68,51,66,44,55,59,40,74,87,50,32,60,61,49,44,48,51,51,28,43,21,48,13,39,19,52,19,78,48,52,56,48,38,37,37,31,30,37,43,45,94,60,81,49,82,85,43,50,66,46,60,62,64,38,66,51,48,28,44,31,27,53,30,46,89,42,91,53,54,67,58,52,52,40,53,73,72,61,65,80,58,29,37,18,52,12,54,38,61,67,90,46,84,65,60,61,52,37,66,58,38,36,52,45,51,51,56,48,51,75,73,38,63,58,88,33,37,36,40,24,47,31,49,56,37,37,89,48,54,64,74,47,50,48,53,29,50,42,24,48,46,51,21,44,53,56,53,47,59,68,72,105,130,52,57,70,42,28,33,45,63,34,59,59,67,40,45,81,82,37,53,40,29,54,39,51,54,34,32,78,70,69,72,42,54,73,70,56,42,48,52,50,46,50,50,44,53,49,51,56,52,48,55,42,50,75,51,62,49,46,32,43,43,36,67,66,71,52,92,47,33,57,56,41,48,50,35,54,29,38,33,45,70,44,74,91,49,64,82,44,60,86,52,70,62,30,53,46,28,41,68,68,26,50,92,95,37,81,38,51,54,69,46,58,51,72,66,47,82,31,42,32,47,40,46,53,42,36,67,84,58,64,71,49,68,50,55,61,69,60,50,51,51,48,52,54,39,38,72,73,65,28,65,88,24,40,24,44,45,40,80,23,70,65,29,55,56,69,59,36,42,60,77,66,79,66,38,44,73,66,63,48,48,66,60,47,38,62,52,50,33,49,49,51,51,56,41,44,72,74,56,37,45,40,35,35,32,39,30,43,44,37,28,32,70,57,20,76,75,45,50,81,46,43,47,61,43,43,9,30,76,85,39,82,16,42,65,49,49,96,66,38,41,39,28,45,30,33,30,87,23,26,63,38,67,67,54,51,48,40,50,57,72,39,35,54,58,38,25,41,29,42,9,61,69,32,59,61,38,63,59,49,40,69,72,72,48,49,44,58,64,27,33,40,34,42,5,69,40,58,21,72,42,52,55,45,81,53,63,73,62,51,52,52,51,49,52,53,50,48,54,46,39,53,69,15,59,74,14,31,39,28,33,20,40,18,34,39,23,36,60,22,21,48,54,54,75,82,38,37,66,57,28,62,71,32,82,90,36,39,39,49,51,63,35,50,21,22,40,56,51,44,44,50,50,38,44,49,52,34,44,26,72,73,61,32,58,78,74,36,39,67,65,50,50,49,52,52,47,27,49,51,46,23,49,68,64,49,50,85,45,65,73,52,52,51,53,61,70,63,64,49,80,66,48,50,39,50,88,54,61,63,88,70,23,51,75,54,27,73,75,86,59,60,76,46,38,34,38,68,70,40,36,37,51,69,45,70,67,53,54,50,53,54,52,32,44,76,70,60,77,44,53,70,67,58,48,50,52,54,46,47,22,53,23,27,19,43,45,17,26,40,59,51,56,61,55,54,38,46,46,43,23,54,77,85,50,90,40,77,46,59,51,55,45,74,54,30,46,30,51,47,75,66,83,60,48,44,26,58,32,37,54,64,47,60,43,64,52,40,30,40,77,44,64,54,45,58,86,58,83,82,58,49,68,62,39,53,59,39,42,72,78,50,90,57,52,38,45,41,79,46,64,24,30,52,25,44,46,66,60,28,43,65,58,81,90,54,56,68,62,59,54,24,40,39,42,7,52,40,43,25,54,43,50,52,53,33,45,73,72,66,40,42,30,40,30,44,28,38,46,35,57,67,51,64,45,55,61,40,74,87,50,32,61,60,50,44,48,51,49,28,44,23,48,13,40,18,51,19,78,48,53,56,48,39,36,38,30,31,38,43,45,93,61,80,50,81,86,43,50,67,45,58,60,62,38,66,51,48,30,44,30,28,55,31,45,90,43,91,55,54,66,57,50,54,40,54,72,74,61,66,78,59,30,37,18,51,12,55,39,62,67,90,45,85,66,60,61,51,38,65,58,36,35,52,45,52,52,55,48,51,73,74,38,64,57,88,34,37,34,40,27,47,31,50,56,38,38,90,48,54,64,73,48,52,46,53,30,51,43,24,49,44,51,21,44,53,56,54,48,59,68,72,104

pLDDT: mean 94.22, std 6.24, range [53.28, 98.81]

Sequence (1546 aa):
MAAVDSGTLGFPRMGPNRELKFALEKFWRNKLSEEELYKVAHSVEEANWRVQLDNGVSRVGVGMFSLYDHVLDWTYYLGLAPERFQKLPVGLSQYFAMARGVDGIPALDMTKWFDTNYHYEVPELSANTKPKANFDSYLAGIQRALAVVGPNKTVPVILGPLTYLALSKFVDGVATFDSLLEQVLPLYTELLQKLAALGIREVQVHEPSLVTVKATQLIPHLSKVYGTKAQAGALAHPEIAVNLVTYFEAIHADAYQWFANESAVAAISLDFTRGDNLALLTKFGFPAGKRLGAGLIDGRSIWKFNPEQVLKQLAEIKAIVGAAANASLTIQASSSLQHVPYTTQCEVKQFEANEETQGLAGVLSFAYEKLAELELLKNVALNGEDAARQALDEAKKAWAVYYEKNPAKKSVQDRLSAVQPADFQRPSPFPERRPHQLKNLPPLPTTTIGSFPQTAQIRALRRKLKAGDITLEHYQSQIDQQIAFNMGIQEALGLDILVHGEPERTDMVEYFAEKLRGFAFTQNGWVQSYGSRCVRPPVIFADLERPEAMTVREFVVAQSFTTKPVKGMLTGPVTILNWSFPRKDISRKEQAFQLALCLRDEVKDLETASCQVIQVDEPALREGMPLKAEKKDEYLQWGVDAFRLATAIAEDKTSIHTHMCYCEFEDCMNAIDAIDADVNSIENARSDDETIRSFKAIGYQRDLGPGTYDIHSPVVPPTEQIVAKLESFLKLLPAKQVVVNPDCGLKTRKWPETIAALQNMVEATRRVRATLQMAAVDSGTLGFPRMGPNRELKFALEKFWRNKLSEEELYKVAHSVEEANWRVQLDNGVSRVGVGMFSLYDHVLDWTYYLGLAPERFQKLPVGLSQYFAMARGVDGIPALDMTKWFDTNYHYEVPELSANTKPKANFDSYLAGIQRALAVVGPNKTVPVILGPLTYLALSKFVDGVATFDSLLEQVLPLYTELLQKLAALGIREVQVHEPSLVTVKATQLIPHLSKVYGTKAQAGALAHPEIAVNLVTYFEAIHADAYQWFANESAVAAISLDFTRGDNLALLTKFGFPAGKRLGAGLIDGRSIWKFNPEQVLKQLAEIKAIVGAAANASLTIQASSSLQHVPYTTQCEVKQFEANEETQGLAGVLSFAYEKLAELELLKNVALNGEDAARQALDEAKKAWAVYYEKNPAKKSVQDRLSAVQPADFQRPSPFPERRPHQLKNLPPLPTTTIGSFPQTAQIRALRRKLKAGDITLEHYQSQIDQQIAFNMGIQEALGLDILVHGEPERTDMVEYFAEKLRGFAFTQNGWVQSYGSRCVRPPVIFADLERPEAMTVREFVVAQSFTTKPVKGMLTGPVTILNWSFPRKDISRKEQAFQLALCLRDEVKDLETASCQVIQVDEPALREGMPLKAEKKDEYLQWGVDAFRLATAIAEDKTSIHTHMCYCEFEDCMNAIDAIDADVNSIENARSDDETIRSFKAIGYQRDLGPGTYDIHSPVVPPTEQIVAKLESFLKLLPAKQVVVNPDCGLKTRKWPETIAALQNMVEATRRVRATLQ

Radius of gyration: 45.16 Å; Cα contacts (8 Å, |Δi|>4): 3035; chains: 2; bounding box: 68×145×95 Å

Secondary structure (DSSP, 8-state):
---EEEE-S---SS-TT-HHHHHHHHHHTT-S-HHHHHHHHHHHHHHHHHHHHHTT-SBEEES---SS-HHHHHHHHTT---GGGTTSPTTHHHHHHHHH-BTTBPPPPEEESTTSS-EEEPPEE-TT-------HHHHHHHHHHHHHH-TTTEEEEEE-HHHHHHT-EE-SS---HHHHHHHHHHHHHHHHHHHHHTT--EEEEE-GGGGSTTHHHHGGGHHHHHBBSSSB-TT-BTTBEEEEE--SSPPPHHHHHHHHHTB--SEEEEESSSS-HHHHHHHH---TT-EEEEEEE-TT--BPP-HHHHHHHHHHHHHHHHTSTT-EEEEEESS-GGGS-S-SHHHHHHHHH-GGGTTTGGGB--HHHHHHHHHHHHHHHHH-GGGGHHHHHHHHHHHHHHHHHSPPPHHHHHHHHT--GGGGS-SS-HHHHGGGSSTTPPSS-B---SB----HHHHHHHHHHHHTSS-HHHHHHHHHHHHHHHHHHHHHHT-SSB--B-TT-S-TTHHHHHTSEEEE--SS--EEEETTEEE---EEEEEEE--S-SSHHHHHHHHTT-SS-BEEEEE-HHHHHHTSB--SSS-HHHHHHHHHHHHHHHHHHHHHTT-SEEEEE-TTTTTT--SSHHHHHHHHHHHHHHHHHHHTTS-TTSEEEEEE-S--GGGGHHHHHHT--SEEEE--TTTTSHHHHHHHHTT--SEEEEBSS-SSS-PPPPHHHHHHHHHHHHHHS-GGGB-BB-SS--TTS-HHHHHHHHHHHHHHHHHHHHHH-/---EEEE-S---SS-TT-HHHHHHHHHHTT-S-HHHHHHHHHHHHHHHHHHHHHTT-SBEEES---SS-HHHHHHHHTT---GGGTTSPTTHHHHHHHHH-BTTBPPPPEEESTTSS-EEEPPEE-TT-------HHHHHHHHHHHHHH-TTTEEEEEE-HHHHHHT-EE-SS---HHHHHHHHHHHHHHHHHHHHHTT--EEEEE-GGGGSTTHHHHGGGHHHHHBBSSSB-TT-BTTBEEEEE--SSPPPHHHHHHHHHTB--SEEEEESSSS-HHHHHHHH---TT-EEEEEEE-TT--BPP-HHHHHHHHHHHHHHHHHSTT-EEEEEESS-GGGS-S-SHHHHHHHHH-GGGTTTGGGB--HHHHHHHHHHHHHHHHH-GGGGHHHHHHHHHHHHHHHHHSPPPHHHHHHHHT--GGGGS-SS-HHHHGGGSSTTPPSS-B---SB----HHHHHHHHHHHHTSS-HHHHHHHHHHHHHHHHHHHHHHT-SSB--B-TT-S-TTHHHHTTSEEEE--SS--EEEETTEEE---EEEEEEE--S-SSHHHHHHHHTT-SS-BEEEEE-HHHHHHTSB--SSS-HHHHHHHHHHHHHHHHHHHHHTT-SEEEEE-TTTTTT--SSHHHHHHHHHHHHHHHHHHHTTS-TTSEEEEEE-S--GGGGHHHHHHT--SEEEE--TTTTSHHHHHHHHTT--SEEEEBSS-SSS-PPPPHHHHHHHHHHHHHHS-GGGB-BB-SS--TTS-HHHHHHHHHHHHHHHHHHHHHH-

InterPro domains:
  IPR002629 Cobalamin-independent methionine synthase MetE, C-terminal/archaeal [PF01717] (444-766)
  IPR002629 Cobalamin-independent methionine synthase MetE, C-terminal/archaeal [cd03311] (445-766)
  IPR006276 Cobalamin-independent methionine synthase [PIRSF000382] (5-772)
  IPR013215 Cobalamin-independent methionine synthase MetE, N-terminal [PF08267] (8-320)
  IPR038071 UROD/MetE-like superfamily [G3DSA:3.20.20.210] (8-537)
  IPR038071 UROD/MetE-like superfamily [G3DSA:3.20.20.210] (404-769)
  IPR038071 UROD/MetE-like superfamily [SSF51726] (7-396)
  IPR038071 UROD/MetE-like superfamily [SSF51726] (411-769)

Organism: Pythium oligandrum (NCBI:txid41045)